Protein AF-A0A922HZ14-F1 (afdb_monomer_lite)

InterPro domains:
  IPR000760 Inositol monophosphatase-like [PF00459] (826-1019)
  IPR001680 WD40 repeat [PF00400] (113-146)
  IPR001680 WD40 repeat [SM00320] (67-105)
  IPR001680 WD40 repeat [SM00320] (108-147)
  IPR001680 WD40 repeat [SM00320] (152-195)
  IPR001680 WD40 repeat [SM00320] (198-238)
  IPR001680 WD40 repeat [SM00320] (241-280)
  IPR001680 WD40 repeat [SM00320] (289-326)
  IPR015943 WD40/YVTN repeat-like-containing domain superfamily [G3DSA:2.130.10.10] (14-223)
  IPR015943 WD40/YVTN repeat-like-containing domain superfamily [G3DSA:2.130.10.10] (224-660)
  IPR020583 Inositol monophosphatase, metal-binding site [PS00629] (857-870)
  IPR036322 WD40-repeat-containing domain superfamily [SSF50978] (14-366)
  IPR036322 WD40-repeat-containing domain superfamily [SSF50978] (296-541)
  IPR044897 Inositol polyphosphate 1-phosphatase, domain 1 [G3DSA:4.10.460.10] (785-831)
  IPR046351 U3 small nucleolar RNA-associated protein 4 [PTHR44163] (1-664)

Structure (mmCIF, N/CA/C/O backbone):
data_AF-A0A922HZ14-F1
#
_entry.id   AF-A0A922HZ14-F1
#
loop_
_atom_site.group_PDB
_atom_site.id
_atom_site.type_symbol
_atom_site.label_atom_id
_atom_site.label_alt_id
_atom_site.label_comp_id
_atom_site.label_asym_id
_atom_site.label_entity_id
_atom_site.label_seq_id
_atom_site.pdbx_PDB_ins_code
_atom_site.Cartn_x
_atom_site.Cartn_y
_atom_site.Cartn_z
_atom_site.occupancy
_atom_site.B_iso_or_equiv
_atom_site.auth_seq_id
_atom_site.auth_comp_id
_atom_site.auth_asym_id
_atom_site.auth_atom_id
_atom_site.pdbx_PDB_model_num
ATOM 1 N N . MET A 1 1 ? -17.903 36.571 35.467 1.00 28.56 1 MET A N 1
ATOM 2 C CA . MET A 1 1 ? -16.931 35.526 35.091 1.00 28.56 1 MET A CA 1
ATOM 3 C C . MET A 1 1 ? -17.612 34.199 35.365 1.00 28.56 1 MET A C 1
ATOM 5 O O . MET A 1 1 ? -17.660 33.789 36.513 1.00 28.56 1 MET A O 1
ATOM 9 N N . SER A 1 2 ? -18.282 33.629 34.364 1.00 27.09 2 SER A N 1
ATOM 10 C CA . SER A 1 2 ? -18.921 32.313 34.477 1.00 27.09 2 SER A CA 1
ATOM 11 C C . SER A 1 2 ? -17.830 31.256 34.633 1.00 27.09 2 SER A C 1
ATOM 13 O O . SER A 1 2 ? -16.865 31.294 33.866 1.00 27.09 2 SER A O 1
ATOM 15 N N . GLN A 1 3 ? -17.959 30.366 35.620 1.00 31.59 3 GLN A N 1
ATOM 16 C CA . GLN A 1 3 ? -17.091 29.198 35.791 1.00 31.59 3 GLN A CA 1
ATOM 17 C C . GLN A 1 3 ? -16.909 28.503 34.436 1.00 31.59 3 GLN A C 1
ATOM 19 O O . GLN A 1 3 ? -17.880 28.129 33.782 1.00 31.59 3 GLN A O 1
ATOM 24 N N . SER A 1 4 ? -15.667 28.405 33.969 1.00 43.38 4 SER A N 1
ATOM 25 C CA . SER A 1 4 ? -15.333 27.589 32.809 1.00 43.38 4 SER A CA 1
ATOM 26 C C . SER A 1 4 ? -15.508 26.130 33.214 1.00 43.38 4 SER A C 1
ATOM 28 O O . SER A 1 4 ? -14.704 25.635 34.000 1.00 43.38 4 SER A O 1
ATOM 30 N N . SER A 1 5 ? -16.548 25.463 32.713 1.00 52.50 5 SER A N 1
ATOM 31 C CA . SER A 1 5 ? -16.702 24.013 32.844 1.00 52.50 5 SER A CA 1
ATOM 32 C C . SER A 1 5 ? -15.455 23.337 32.274 1.00 52.50 5 SER A C 1
ATOM 34 O O . SER A 1 5 ? -15.167 23.483 31.081 1.00 52.50 5 SER A O 1
ATOM 36 N N . GLN A 1 6 ? -14.682 22.668 33.123 1.00 64.31 6 GLN A N 1
ATOM 37 C CA . GLN A 1 6 ? -13.554 21.856 32.687 1.00 64.31 6 GLN A CA 1
ATOM 38 C C . GLN A 1 6 ? -14.109 20.526 32.174 1.00 64.31 6 GLN A C 1
ATOM 40 O O . GLN A 1 6 ? -14.971 19.933 32.808 1.00 64.31 6 GLN A O 1
ATOM 45 N N . LEU A 1 7 ? -13.677 20.107 30.983 1.00 74.12 7 LEU A N 1
ATOM 46 C CA . LEU A 1 7 ? -14.047 18.818 30.403 1.00 74.12 7 LEU A CA 1
ATOM 47 C C . LEU A 1 7 ? -12.822 17.912 30.431 1.00 74.12 7 LEU A C 1
ATOM 49 O O . LEU A 1 7 ? -11.806 18.214 29.792 1.00 74.12 7 LEU A O 1
ATOM 53 N N . MET A 1 8 ? -12.942 16.800 31.140 1.00 78.44 8 MET A N 1
ATOM 54 C CA . MET A 1 8 ? -11.906 15.785 31.227 1.00 78.44 8 MET A CA 1
ATOM 55 C C . MET A 1 8 ? -11.955 14.880 29.996 1.00 78.44 8 MET A C 1
ATOM 57 O O . MET A 1 8 ? -13.016 14.453 29.543 1.00 78.44 8 MET A O 1
ATOM 61 N N . THR A 1 9 ? -10.790 14.644 29.381 1.00 82.88 9 THR A N 1
ATOM 62 C CA . THR A 1 9 ? -10.702 13.837 28.155 1.00 82.88 9 THR A CA 1
ATOM 63 C C . THR A 1 9 ? -9.623 12.758 28.253 1.00 82.88 9 THR A C 1
ATOM 65 O O . THR A 1 9 ? -8.432 13.046 28.403 1.00 82.88 9 THR A O 1
ATOM 68 N N . HIS A 1 10 ? -10.017 11.495 28.087 1.00 86.38 10 HIS A N 1
ATOM 69 C CA . HIS A 1 10 ? -9.098 10.372 27.934 1.00 86.38 10 HIS A CA 1
ATOM 70 C C . HIS A 1 10 ? -8.675 10.251 26.470 1.00 86.38 10 HIS A C 1
ATOM 72 O O . HIS A 1 10 ? -9.413 9.752 25.618 1.00 86.38 10 HIS A O 1
ATOM 78 N N . ARG A 1 11 ? -7.453 10.699 26.165 1.00 88.69 11 ARG A N 1
ATOM 79 C CA . ARG A 1 11 ? -6.871 10.610 24.818 1.00 88.69 11 ARG A CA 1
ATOM 80 C C . ARG A 1 11 ? -6.127 9.290 24.621 1.00 88.69 11 ARG A C 1
ATOM 82 O O . ARG A 1 11 ? -5.008 9.113 25.103 1.00 88.69 11 ARG A O 1
ATOM 89 N N . ILE A 1 12 ? -6.722 8.384 23.855 1.00 89.00 12 ILE A N 1
ATOM 90 C CA . ILE A 1 12 ? -6.237 7.018 23.650 1.00 89.00 12 ILE A CA 1
ATOM 91 C C . ILE A 1 12 ? -5.489 6.895 22.329 1.00 89.00 12 ILE A C 1
ATOM 93 O O . ILE A 1 12 ? -5.969 7.303 21.275 1.00 89.00 12 ILE A O 1
ATOM 97 N N . ARG A 1 13 ? -4.303 6.289 22.412 1.00 88.62 13 ARG A N 1
ATOM 98 C CA . ARG A 1 13 ? -3.336 6.136 21.313 1.00 88.62 13 ARG A CA 1
ATOM 99 C C . ARG A 1 13 ? -2.791 4.717 21.156 1.00 88.62 13 ARG A C 1
ATOM 101 O O . ARG A 1 13 ? -1.915 4.487 20.334 1.00 88.62 13 ARG A O 1
ATOM 108 N N . PHE A 1 14 ? -3.255 3.773 21.967 1.00 86.81 14 PHE A N 1
ATOM 109 C CA . PHE A 1 14 ? -2.780 2.388 21.936 1.00 86.81 14 PHE A CA 1
ATOM 110 C C . PHE A 1 14 ? -3.677 1.461 21.099 1.00 86.81 14 PHE A C 1
ATOM 112 O O . PHE A 1 14 ? -3.409 0.265 21.032 1.00 86.81 14 PHE A O 1
ATOM 119 N N . PHE A 1 15 ? -4.715 1.991 20.437 1.00 88.19 15 PHE A N 1
ATOM 120 C CA . PHE A 1 15 ? -5.484 1.231 19.451 1.00 88.19 15 PHE A CA 1
ATOM 121 C C . PHE A 1 15 ? -4.626 0.964 18.211 1.00 88.19 15 PHE A C 1
ATOM 123 O O . PHE A 1 15 ? -4.184 1.890 17.526 1.00 88.19 15 PHE A O 1
ATOM 130 N N . HIS A 1 16 ? -4.385 -0.312 17.921 1.00 85.69 16 HIS A N 1
ATOM 131 C CA . HIS A 1 16 ? -3.510 -0.718 16.830 1.00 85.69 16 HIS A CA 1
ATOM 132 C C . HIS A 1 16 ? -4.286 -0.877 15.516 1.00 85.69 16 HIS A C 1
ATOM 134 O O . HIS A 1 16 ? -4.741 -1.960 15.164 1.00 85.69 16 HIS A O 1
ATOM 140 N N . TYR A 1 17 ? -4.463 0.207 14.767 1.00 84.38 17 TYR A N 1
ATOM 141 C CA . TYR A 1 17 ? -5.197 0.124 13.505 1.00 84.38 17 TYR A CA 1
ATOM 142 C C . TYR A 1 17 ? -4.537 -0.850 12.513 1.00 84.38 17 TYR A C 1
ATOM 144 O O . TYR A 1 17 ? -3.368 -0.695 12.178 1.00 84.38 17 TYR A O 1
ATOM 152 N N . GLU A 1 18 ? -5.309 -1.826 12.024 1.00 84.50 18 GLU A N 1
ATOM 153 C CA . GLU A 1 18 ? -4.918 -2.762 10.963 1.00 84.50 18 GLU A CA 1
ATOM 154 C C . GLU A 1 18 ? -5.360 -2.198 9.595 1.00 84.50 18 GLU A C 1
ATOM 156 O O . GLU A 1 18 ? -6.534 -2.334 9.224 1.00 84.50 18 GLU A O 1
ATOM 161 N N . PRO A 1 19 ? -4.472 -1.530 8.833 1.00 84.25 19 PRO A N 1
ATOM 162 C CA . PRO A 1 19 ? -4.855 -0.877 7.588 1.00 84.25 19 PRO A CA 1
ATOM 163 C C . PRO A 1 19 ? -5.260 -1.873 6.498 1.00 84.25 19 PRO A C 1
ATOM 165 O O . PRO A 1 19 ? -4.590 -2.875 6.235 1.00 84.25 19 PRO A O 1
ATOM 168 N N . LYS A 1 20 ? -6.346 -1.534 5.795 1.00 88.50 20 LYS A N 1
ATOM 169 C CA . LYS A 1 20 ? -6.787 -2.211 4.569 1.00 88.50 20 LYS A CA 1
ATOM 170 C C . LYS A 1 20 ? -6.523 -1.303 3.371 1.00 88.50 20 LYS A C 1
ATOM 172 O O . LYS A 1 20 ? -7.110 -0.223 3.267 1.00 88.50 20 LYS A O 1
ATOM 177 N N . SER A 1 21 ? -5.640 -1.753 2.482 1.00 90.94 21 SER A N 1
ATOM 178 C CA . SER A 1 21 ? -5.300 -1.065 1.233 1.00 90.94 21 SER A CA 1
ATOM 179 C C . SER A 1 21 ? -6.525 -0.867 0.353 1.00 90.94 21 SER A C 1
ATOM 181 O O . SER A 1 21 ? -7.382 -1.745 0.294 1.00 90.94 21 SER A O 1
ATOM 183 N N . ILE A 1 22 ? -6.578 0.255 -0.356 1.00 95.00 22 ILE A N 1
ATOM 184 C CA . ILE A 1 22 ? -7.531 0.490 -1.438 1.00 95.00 22 ILE A CA 1
ATOM 185 C C . ILE A 1 22 ? -6.888 -0.048 -2.718 1.00 95.00 22 ILE A C 1
ATOM 187 O O . ILE A 1 22 ? -5.857 0.462 -3.151 1.00 95.00 22 ILE A O 1
ATOM 191 N N . ASN A 1 23 ? -7.458 -1.112 -3.287 1.00 92.75 23 ASN A N 1
ATOM 192 C CA . ASN A 1 23 ? -6.897 -1.796 -4.457 1.00 92.75 23 ASN A CA 1
ATOM 193 C C . ASN A 1 23 ? -7.450 -1.244 -5.770 1.00 92.75 23 ASN A C 1
ATOM 195 O O . ASN A 1 23 ? -6.704 -1.037 -6.717 1.00 92.75 23 ASN A O 1
ATOM 199 N N . CYS A 1 24 ? -8.758 -1.006 -5.812 1.00 95.25 24 CYS A N 1
ATOM 200 C CA . CYS A 1 24 ? -9.471 -0.547 -6.993 1.00 95.25 24 CYS A CA 1
ATOM 201 C C . CYS A 1 24 ? -10.565 0.432 -6.557 1.00 95.25 24 CYS A C 1
ATOM 203 O O . CYS A 1 24 ? -11.168 0.263 -5.493 1.00 95.25 24 CYS A O 1
ATOM 205 N N . ILE A 1 25 ? -10.780 1.472 -7.352 1.00 96.94 25 ILE A N 1
ATOM 206 C CA . ILE A 1 25 ? -11.809 2.487 -7.146 1.00 96.94 25 ILE A CA 1
ATOM 207 C C . ILE A 1 25 ? -12.534 2.651 -8.471 1.00 96.94 25 ILE A C 1
ATOM 209 O O . ILE A 1 25 ? -11.880 2.777 -9.506 1.00 96.94 25 ILE A O 1
ATOM 213 N N . ASP A 1 26 ? -13.859 2.716 -8.422 1.00 96.88 26 ASP A N 1
ATOM 214 C CA . ASP A 1 26 ? -14.653 3.088 -9.583 1.00 96.88 26 ASP A CA 1
ATOM 215 C C . ASP A 1 26 ? -15.833 3.990 -9.206 1.00 96.88 26 ASP A C 1
ATOM 217 O O . ASP A 1 26 ? -16.350 3.942 -8.085 1.00 96.88 26 ASP A O 1
ATOM 221 N N . PHE A 1 27 ? -16.253 4.844 -10.136 1.00 95.38 27 PHE A N 1
ATOM 222 C CA . PHE A 1 27 ? -17.213 5.912 -9.886 1.00 95.38 27 PHE A CA 1
ATOM 223 C C . PHE A 1 27 ? -18.400 5.855 -10.844 1.00 95.38 27 PHE A C 1
ATOM 225 O O . PHE A 1 27 ? -18.243 5.891 -12.061 1.00 95.38 27 PHE A O 1
ATOM 232 N N . ASN A 1 28 ? -19.611 5.876 -10.287 1.00 94.38 28 ASN A N 1
ATOM 233 C CA . ASN A 1 28 ? -20.830 6.056 -11.060 1.00 94.38 28 ASN A CA 1
ATOM 234 C C . ASN A 1 28 ? -21.317 7.509 -10.959 1.00 94.38 28 ASN A C 1
ATOM 236 O O . ASN A 1 28 ? -21.864 7.922 -9.933 1.00 94.38 28 ASN A O 1
ATOM 240 N N . GLU A 1 29 ? -21.173 8.272 -12.045 1.00 88.81 29 GLU A N 1
ATOM 241 C CA . GLU A 1 29 ? -21.551 9.691 -12.085 1.00 88.81 29 GLU A CA 1
ATOM 242 C C . GLU A 1 29 ? -23.058 9.921 -11.893 1.00 88.81 29 GLU A C 1
ATOM 244 O O . GLU A 1 29 ? -23.455 10.819 -11.149 1.00 88.81 29 GLU A O 1
ATOM 249 N N . LYS A 1 30 ? -23.909 9.078 -12.495 1.00 88.81 30 LYS A N 1
ATOM 250 C CA . LYS A 1 30 ? -25.376 9.198 -12.414 1.00 88.81 30 LYS A CA 1
ATOM 251 C C . LYS A 1 30 ? -25.875 9.007 -10.982 1.00 88.81 30 LYS A C 1
ATOM 253 O O . LYS A 1 30 ? -26.738 9.748 -10.505 1.00 88.81 30 LYS A O 1
ATOM 258 N N . LEU A 1 31 ? -25.329 8.011 -10.289 1.00 89.50 31 LEU A N 1
ATOM 259 C CA . LEU A 1 31 ? -25.650 7.732 -8.895 1.00 89.50 31 LEU A CA 1
ATOM 260 C C . LEU A 1 31 ? -24.883 8.631 -7.927 1.00 89.50 31 LEU A C 1
ATOM 262 O O . LEU A 1 31 ? -25.306 8.739 -6.782 1.00 89.50 31 LEU A O 1
ATOM 266 N N . GLY A 1 32 ? -23.794 9.275 -8.354 1.00 91.44 32 GLY A N 1
ATOM 267 C CA . GLY A 1 32 ? -22.884 10.011 -7.477 1.00 91.44 32 GLY A CA 1
ATOM 268 C C . GLY A 1 32 ? -22.299 9.131 -6.371 1.00 91.44 32 GLY A C 1
ATOM 269 O O . GLY A 1 32 ? -22.111 9.606 -5.250 1.00 91.44 32 GLY A O 1
ATOM 270 N N . LYS A 1 33 ? -22.067 7.849 -6.683 1.00 94.00 33 LYS A N 1
ATOM 271 C CA . LYS A 1 33 ? -21.543 6.841 -5.759 1.00 94.00 33 LYS A CA 1
ATOM 272 C C . LYS A 1 33 ? -20.174 6.367 -6.224 1.00 94.00 33 LYS A C 1
ATOM 274 O O . LYS A 1 33 ? -19.974 6.070 -7.400 1.00 94.00 33 LYS A O 1
ATOM 279 N N . LEU A 1 34 ? -19.248 6.298 -5.283 1.00 96.19 34 LEU A N 1
ATOM 280 C CA . LEU A 1 34 ? -17.886 5.826 -5.458 1.00 96.19 34 LEU A CA 1
ATOM 281 C C . LEU A 1 34 ? -17.771 4.463 -4.771 1.00 96.19 34 LEU A C 1
ATOM 283 O O . LEU A 1 34 ? -18.049 4.356 -3.580 1.00 96.19 34 LEU A O 1
ATOM 287 N N . ALA A 1 35 ? -17.392 3.426 -5.509 1.00 97.06 35 ALA A N 1
ATOM 288 C CA . ALA A 1 35 ? -17.104 2.119 -4.933 1.00 97.06 35 ALA A CA 1
ATOM 289 C C . ALA A 1 35 ? -15.597 1.987 -4.709 1.00 97.06 35 ALA A C 1
ATOM 291 O O . ALA A 1 35 ? -14.804 2.331 -5.586 1.00 97.06 35 ALA A O 1
ATOM 292 N N . LEU A 1 36 ? -15.205 1.497 -3.536 1.00 96.44 36 LEU A N 1
ATOM 293 C CA . LEU A 1 36 ? -13.818 1.206 -3.191 1.00 96.44 36 LEU A CA 1
ATOM 294 C C . LEU A 1 36 ? -13.699 -0.258 -2.815 1.00 96.44 36 LEU A C 1
ATOM 296 O O . LEU A 1 36 ? -14.427 -0.753 -1.956 1.00 96.44 36 LEU A O 1
ATOM 300 N N . LEU A 1 37 ? -12.713 -0.921 -3.400 1.00 95.25 37 LEU A N 1
ATOM 301 C CA . LEU A 1 37 ? -12.325 -2.261 -3.015 1.00 95.25 37 LEU A CA 1
ATOM 302 C C . LEU A 1 37 ? -11.173 -2.200 -2.014 1.00 95.25 37 LEU A C 1
ATOM 304 O O . LEU A 1 37 ? -10.070 -1.761 -2.352 1.00 95.25 37 LEU A O 1
ATOM 308 N N . ARG A 1 38 ? -11.414 -2.686 -0.796 1.00 92.06 38 ARG A N 1
ATOM 309 C CA . ARG A 1 38 ? -10.416 -2.787 0.266 1.00 92.06 38 ARG A CA 1
ATOM 310 C C . ARG A 1 38 ? -9.912 -4.205 0.458 1.00 92.06 38 ARG A C 1
ATOM 312 O O . ARG A 1 38 ? -10.687 -5.158 0.465 1.00 92.06 38 ARG A O 1
ATOM 319 N N . ARG A 1 39 ? -8.610 -4.326 0.715 1.00 86.25 39 ARG A N 1
ATOM 320 C CA . ARG A 1 39 ? -7.950 -5.602 1.001 1.00 86.25 39 ARG A CA 1
ATOM 321 C C . ARG A 1 39 ? -6.882 -5.471 2.075 1.00 86.25 39 ARG A C 1
ATOM 323 O O . ARG A 1 39 ? -6.158 -4.474 2.116 1.00 86.25 39 ARG A O 1
ATOM 330 N N . SER A 1 40 ? -6.739 -6.504 2.901 1.00 81.62 40 SER A N 1
ATOM 331 C CA . SER A 1 40 ? -5.644 -6.581 3.867 1.00 81.62 40 SER A CA 1
ATOM 332 C C . SER A 1 40 ? -4.280 -6.598 3.182 1.00 81.62 40 SER A C 1
ATOM 334 O O . SER A 1 40 ? -4.074 -7.206 2.125 1.00 81.62 40 SER A O 1
ATOM 336 N N . ILE A 1 41 ? -3.344 -5.888 3.795 1.00 75.31 41 ILE A N 1
ATOM 337 C CA . ILE A 1 41 ? -2.029 -5.625 3.226 1.00 75.31 41 ILE A CA 1
ATOM 338 C C . ILE A 1 41 ? -1.161 -6.865 3.419 1.00 75.31 41 ILE A C 1
ATOM 340 O O . ILE A 1 41 ? -0.926 -7.314 4.539 1.00 75.31 41 ILE A O 1
ATOM 344 N N . ARG A 1 42 ? -0.725 -7.468 2.309 1.00 63.50 42 ARG A N 1
ATOM 345 C CA . ARG A 1 42 ? -0.018 -8.754 2.320 1.00 63.50 42 ARG A CA 1
ATOM 346 C C . ARG A 1 42 ? 1.480 -8.546 2.560 1.00 63.50 42 ARG A C 1
ATOM 348 O O . ARG A 1 42 ? 2.112 -7.814 1.806 1.00 63.50 42 ARG A O 1
ATOM 355 N N . LYS A 1 43 ? 2.059 -9.251 3.542 1.00 48.84 43 LYS A N 1
ATOM 356 C CA . LYS A 1 43 ? 3.524 -9.413 3.684 1.00 48.84 43 LYS A CA 1
ATOM 357 C C . LYS A 1 43 ? 4.056 -10.666 2.955 1.00 48.84 43 LYS A C 1
ATOM 359 O O . LYS A 1 43 ? 5.231 -10.708 2.613 1.00 48.84 43 LYS A O 1
ATOM 364 N N . HIS A 1 44 ? 3.198 -11.655 2.662 1.00 42.41 44 HIS A N 1
ATOM 365 C CA . HIS A 1 44 ? 3.555 -12.938 2.024 1.00 42.41 44 HIS A CA 1
ATOM 366 C C . HIS A 1 44 ? 2.483 -13.435 1.025 1.00 42.41 44 HIS A C 1
ATOM 368 O O . HIS A 1 44 ? 1.459 -12.778 0.825 1.00 42.41 44 HIS A O 1
ATOM 374 N N . LYS A 1 45 ? 2.734 -14.587 0.369 1.00 43.78 45 LYS A N 1
ATOM 375 C CA . LYS A 1 45 ? 1.777 -15.276 -0.524 1.00 43.78 45 LYS A CA 1
ATOM 376 C C . LYS A 1 45 ? 0.425 -15.501 0.181 1.00 43.78 45 LYS A C 1
ATOM 378 O O . LYS A 1 45 ? 0.433 -15.720 1.391 1.00 43.78 45 LYS A O 1
ATOM 383 N N . PRO A 1 46 ? -0.704 -15.467 -0.559 1.00 53.06 46 PRO A N 1
ATOM 384 C CA . PRO A 1 46 ? -2.030 -15.614 0.029 1.00 53.06 46 PRO A CA 1
ATOM 385 C C . PRO A 1 46 ? -2.128 -16.915 0.823 1.00 53.06 46 PRO A C 1
ATOM 387 O O . PRO A 1 46 ? -1.795 -17.988 0.318 1.00 53.06 46 PRO A O 1
ATOM 390 N N . SER A 1 47 ? -2.550 -16.798 2.077 1.00 56.28 47 SER A N 1
ATOM 391 C CA . SER A 1 47 ? -2.727 -17.917 2.995 1.00 56.28 47 SER A CA 1
ATOM 392 C C . SER A 1 47 ? -4.213 -18.138 3.275 1.00 56.28 47 SER A C 1
ATOM 394 O O . SER A 1 47 ? -5.019 -17.224 3.120 1.00 56.28 47 SER A O 1
ATOM 396 N N . GLN A 1 48 ? -4.585 -19.318 3.780 1.00 56.03 48 GLN A N 1
ATOM 397 C CA . GLN A 1 48 ? -5.945 -19.563 4.294 1.00 56.03 48 GLN A CA 1
ATOM 398 C C . GLN A 1 48 ? -6.329 -18.622 5.456 1.00 56.03 48 GLN A C 1
ATOM 400 O O . GLN A 1 48 ? -7.491 -18.559 5.841 1.00 56.03 48 GLN A O 1
ATOM 405 N N . ASN A 1 49 ? -5.364 -17.889 6.022 1.00 56.72 49 ASN A N 1
ATOM 406 C CA . ASN A 1 49 ? -5.586 -16.930 7.096 1.00 56.72 49 ASN A CA 1
ATOM 407 C C . ASN A 1 49 ? -5.809 -15.491 6.607 1.00 56.72 49 ASN A C 1
ATOM 409 O O . ASN A 1 49 ? -6.067 -14.634 7.459 1.00 56.72 49 ASN A O 1
ATOM 413 N N . ASP A 1 50 ? -5.714 -15.221 5.301 1.00 64.69 50 ASP A N 1
ATOM 414 C CA . ASP A 1 50 ? -5.963 -13.895 4.733 1.00 64.69 50 ASP A CA 1
ATOM 415 C C . ASP A 1 50 ? -7.413 -13.457 5.001 1.00 64.69 50 ASP A C 1
ATOM 417 O O . ASP A 1 50 ? -8.345 -14.260 4.981 1.00 64.69 50 ASP A O 1
ATOM 421 N N . MET A 1 51 ? -7.605 -12.167 5.271 1.00 74.56 51 MET A N 1
ATOM 422 C CA . MET A 1 51 ? -8.941 -11.607 5.477 1.00 74.56 51 MET A CA 1
ATOM 423 C C . MET A 1 51 ? -9.662 -11.415 4.137 1.00 74.56 51 MET A C 1
ATOM 425 O O . MET A 1 51 ? -9.003 -11.063 3.150 1.00 74.56 51 MET A O 1
ATOM 429 N N . PRO A 1 52 ? -10.997 -11.587 4.098 1.00 81.12 52 PRO A N 1
ATOM 430 C CA . PRO A 1 52 ? -11.780 -11.327 2.899 1.00 81.12 52 PRO A CA 1
ATOM 431 C C . PRO A 1 52 ? -11.700 -9.852 2.496 1.00 81.12 52 PRO A C 1
ATOM 433 O O . PRO A 1 52 ? -11.512 -8.959 3.334 1.00 81.12 52 PRO A O 1
ATOM 436 N N . SER A 1 53 ? -11.855 -9.608 1.197 1.00 88.06 53 SER A N 1
ATOM 437 C CA . SER A 1 53 ? -11.984 -8.258 0.666 1.00 88.06 53 SER A CA 1
ATOM 438 C C . SER A 1 53 ? -13.285 -7.603 1.149 1.00 88.06 53 SER A C 1
ATOM 440 O O . SER A 1 53 ? -14.273 -8.269 1.455 1.00 88.06 53 SER A O 1
ATOM 442 N N . ILE A 1 54 ? -13.273 -6.276 1.242 1.00 90.06 54 ILE A N 1
ATOM 443 C CA . ILE A 1 54 ? -14.421 -5.471 1.670 1.00 90.06 54 ILE A CA 1
ATOM 444 C C . ILE A 1 54 ? -14.714 -4.450 0.580 1.00 90.06 54 ILE A C 1
ATOM 446 O O . ILE A 1 54 ? -13.786 -3.844 0.045 1.00 90.06 54 ILE A O 1
ATOM 450 N N . ILE A 1 55 ? -15.990 -4.230 0.275 1.00 93.69 55 ILE A N 1
ATOM 451 C CA . ILE A 1 55 ? -16.410 -3.182 -0.656 1.00 93.69 55 ILE A CA 1
ATOM 452 C C . ILE A 1 55 ? -17.073 -2.059 0.131 1.00 93.69 55 ILE A C 1
ATOM 454 O O . ILE A 1 55 ? -18.002 -2.289 0.902 1.00 93.69 55 ILE A O 1
ATOM 458 N N . GLU A 1 56 ? -16.604 -0.836 -0.074 1.00 94.75 56 GLU A N 1
ATOM 459 C CA . GLU A 1 56 ? -17.194 0.372 0.496 1.00 94.75 56 GLU A CA 1
ATOM 460 C C . GLU A 1 56 ? -17.890 1.181 -0.591 1.00 94.75 56 GLU A C 1
ATOM 462 O O . GLU A 1 56 ? -17.321 1.415 -1.656 1.00 94.75 56 GLU A O 1
ATOM 467 N N . ILE A 1 57 ? -19.099 1.655 -0.302 1.00 94.75 57 ILE A N 1
ATOM 468 C CA . ILE A 1 57 ? -19.872 2.543 -1.164 1.00 94.75 57 ILE A CA 1
ATOM 469 C C . ILE A 1 57 ? -19.925 3.915 -0.501 1.00 94.75 57 ILE A C 1
ATOM 471 O O . ILE A 1 57 ? -20.508 4.087 0.568 1.00 94.75 57 ILE A O 1
ATOM 475 N N . TRP A 1 58 ? -19.297 4.890 -1.142 1.00 93.81 58 TRP A N 1
ATOM 476 C CA . TRP A 1 58 ? -19.213 6.270 -0.688 1.00 93.81 58 TRP A CA 1
ATOM 477 C C . TRP A 1 58 ? -20.131 7.155 -1.515 1.00 93.81 58 TRP A C 1
ATOM 479 O O . TRP A 1 58 ? -20.166 7.066 -2.743 1.00 93.81 58 TRP A O 1
ATOM 489 N N . ASN A 1 59 ? -20.842 8.055 -0.850 1.00 90.62 59 ASN A N 1
ATOM 490 C CA . ASN A 1 59 ? -21.651 9.057 -1.518 1.00 90.62 59 ASN A CA 1
ATOM 491 C C . ASN A 1 59 ? -20.831 10.335 -1.710 1.00 90.62 59 ASN A C 1
ATOM 493 O O . ASN A 1 59 ? -20.347 10.935 -0.748 1.00 90.62 59 ASN A O 1
ATOM 497 N N . VAL A 1 60 ? -20.686 10.751 -2.967 1.00 90.38 60 VAL A N 1
ATOM 498 C CA . VAL A 1 60 ? -19.851 11.895 -3.365 1.00 90.38 60 VAL A CA 1
ATOM 499 C C . VAL A 1 60 ? -20.651 12.967 -4.111 1.00 90.38 60 VAL A C 1
ATOM 501 O O . VAL A 1 60 ? -20.076 13.833 -4.769 1.00 90.38 60 VAL A O 1
ATOM 504 N N . LYS A 1 61 ? -21.993 12.935 -4.024 1.00 86.75 61 LYS A N 1
ATOM 505 C CA . LYS A 1 61 ? -22.855 13.996 -4.585 1.00 86.75 61 LYS A CA 1
ATOM 506 C C . LYS A 1 61 ? -22.655 15.331 -3.878 1.00 86.75 61 LYS A C 1
ATOM 508 O O . LYS A 1 61 ? -22.784 16.385 -4.497 1.00 86.75 61 LYS A O 1
ATOM 513 N N . GLN A 1 62 ? -22.413 15.274 -2.572 1.00 83.12 62 GLN A N 1
ATOM 514 C CA . GLN A 1 62 ? -22.220 16.450 -1.738 1.00 83.12 62 GLN A CA 1
ATOM 515 C C . GLN A 1 62 ? -20.746 16.841 -1.664 1.00 83.12 62 GLN A C 1
ATOM 517 O O . GLN A 1 62 ? -19.849 16.066 -1.989 1.00 83.12 62 GLN A O 1
ATOM 522 N N . LYS A 1 63 ? -20.505 18.072 -1.211 1.00 78.25 63 LYS A N 1
ATOM 523 C CA . LYS A 1 63 ? -19.158 18.619 -1.032 1.00 78.25 63 LYS A CA 1
ATOM 524 C C . LYS A 1 63 ? -18.353 17.848 0.018 1.00 78.25 63 LYS A C 1
ATOM 526 O O . LYS A 1 63 ? -17.152 17.685 -0.166 1.00 78.25 63 LYS A O 1
ATOM 531 N N . ALA A 1 64 ? -19.015 17.385 1.077 1.00 82.44 64 ALA A N 1
ATOM 532 C CA . ALA A 1 64 ? -18.434 16.515 2.086 1.00 82.44 64 ALA A CA 1
ATOM 533 C C . ALA A 1 64 ? -18.852 15.066 1.802 1.00 82.44 64 ALA A C 1
ATOM 535 O O . ALA A 1 64 ? -20.043 14.762 1.682 1.00 82.44 64 ALA A O 1
ATOM 536 N N . TRP A 1 65 ? -17.866 14.189 1.634 1.00 88.75 65 TRP A N 1
ATOM 537 C CA . TRP A 1 65 ? -18.095 12.784 1.304 1.00 88.75 65 TRP A CA 1
ATOM 538 C C . TRP A 1 65 ? -18.381 11.973 2.560 1.00 88.75 65 TRP A C 1
ATOM 540 O O . TRP A 1 65 ? -17.802 12.231 3.614 1.00 88.75 65 TRP A O 1
ATOM 550 N N . TYR A 1 66 ? -19.235 10.960 2.441 1.00 87.69 66 TYR A N 1
ATOM 551 C CA . TYR A 1 66 ? -19.511 10.036 3.537 1.00 87.69 66 TYR A CA 1
ATOM 552 C C . TYR A 1 66 ? -19.625 8.596 3.042 1.00 87.69 66 TYR A C 1
ATOM 554 O O . TYR A 1 66 ? -20.006 8.336 1.898 1.00 87.69 66 TYR A O 1
ATOM 562 N N . LEU A 1 67 ? -19.285 7.661 3.926 1.00 89.56 67 LEU A N 1
ATOM 563 C CA . LEU A 1 67 ? -19.461 6.232 3.708 1.00 89.56 67 LEU A CA 1
ATOM 564 C C . LEU A 1 67 ? -20.938 5.870 3.913 1.00 89.56 67 LEU A C 1
ATOM 566 O O . LEU A 1 67 ? -21.454 6.005 5.020 1.00 89.56 67 LEU A O 1
ATOM 570 N N . GLU A 1 68 ? -21.594 5.414 2.848 1.00 87.94 68 GLU A N 1
ATOM 571 C CA . GLU A 1 68 ? -23.013 5.033 2.831 1.00 87.94 68 GLU A CA 1
ATOM 572 C C . GLU A 1 68 ? -23.185 3.580 3.302 1.00 87.94 68 GLU A C 1
ATOM 574 O O . GLU A 1 68 ? -24.043 3.265 4.129 1.00 87.94 68 GLU A O 1
ATOM 579 N N . GLN A 1 69 ? -22.329 2.679 2.804 1.00 87.12 69 GLN A N 1
ATOM 580 C CA . GLN A 1 69 ? -22.459 1.243 3.042 1.00 87.12 69 GLN A CA 1
ATOM 581 C C . GLN A 1 69 ? -21.117 0.512 2.963 1.00 87.12 69 GLN A C 1
ATOM 583 O O . GLN A 1 69 ? -20.284 0.808 2.108 1.00 87.12 69 GLN A O 1
ATOM 588 N N . THR A 1 70 ? -20.970 -0.515 3.799 1.00 89.81 70 THR A N 1
ATOM 589 C CA . THR A 1 70 ? -19.894 -1.509 3.721 1.00 89.81 70 THR A CA 1
ATOM 590 C C . THR A 1 70 ? -20.499 -2.883 3.435 1.00 89.81 70 THR A C 1
ATOM 592 O O . THR A 1 70 ? -21.444 -3.312 4.105 1.00 89.81 70 THR A O 1
ATOM 595 N N . ILE A 1 71 ? -19.978 -3.564 2.418 1.00 89.25 71 ILE A N 1
ATOM 596 C CA . ILE A 1 71 ? -20.375 -4.911 2.005 1.00 89.25 71 ILE A CA 1
ATOM 597 C C . ILE A 1 71 ? -19.246 -5.868 2.384 1.00 89.25 71 ILE A C 1
ATOM 599 O O . ILE A 1 71 ? -18.108 -5.722 1.929 1.00 89.25 71 ILE A O 1
ATOM 603 N N . HIS A 1 72 ? -19.578 -6.842 3.229 1.00 85.62 72 HIS A N 1
ATOM 604 C CA . HIS A 1 72 ? -18.679 -7.912 3.644 1.00 85.62 72 HIS A CA 1
ATOM 605 C C . HIS A 1 72 ? -18.954 -9.161 2.809 1.00 85.62 72 HIS A C 1
ATOM 607 O O . HIS A 1 72 ? -20.111 -9.544 2.629 1.00 85.62 72 HIS A O 1
ATOM 613 N N . GLU A 1 73 ? -17.897 -9.795 2.313 1.00 80.44 73 GLU A N 1
ATOM 614 C CA . GLU A 1 73 ? -18.000 -11.090 1.645 1.00 80.44 73 GLU A CA 1
ATOM 615 C C . GLU A 1 73 ? -17.875 -12.237 2.648 1.00 80.44 73 GLU A C 1
ATOM 617 O O . GLU A 1 73 ? -17.270 -12.082 3.715 1.00 80.44 73 GLU A O 1
ATOM 622 N N . ASP A 1 74 ? -18.452 -13.389 2.300 1.00 77.44 74 ASP A N 1
ATOM 623 C CA . ASP A 1 74 ? -18.358 -14.584 3.131 1.00 77.44 74 ASP A CA 1
ATOM 624 C C . ASP A 1 74 ? -16.886 -15.022 3.239 1.00 77.44 74 ASP A C 1
ATOM 626 O O . ASP A 1 74 ? -16.280 -15.342 2.216 1.00 77.44 74 ASP A O 1
ATOM 630 N N . PRO A 1 75 ? -16.288 -15.050 4.445 1.00 72.69 75 PRO A N 1
ATOM 631 C CA . PRO A 1 75 ? -14.897 -15.450 4.624 1.00 72.69 75 PRO A CA 1
ATOM 632 C C . PRO A 1 75 ? -14.620 -16.910 4.249 1.00 72.69 75 PRO A C 1
ATOM 634 O O . PRO A 1 75 ? -13.468 -17.244 3.980 1.00 72.69 75 PRO A O 1
ATOM 637 N N . ASP A 1 76 ? -15.635 -17.780 4.249 1.00 68.69 76 ASP A N 1
ATOM 638 C CA . ASP A 1 76 ? -15.458 -19.188 3.880 1.00 68.69 76 ASP A CA 1
ATOM 639 C C . ASP A 1 76 ? -15.318 -19.359 2.355 1.00 68.69 76 ASP A C 1
ATOM 641 O O . ASP A 1 76 ? -14.770 -20.355 1.878 1.00 68.69 76 ASP A O 1
ATOM 645 N N . GLN A 1 77 ? -15.754 -18.363 1.579 1.00 67.25 77 GLN A N 1
ATOM 646 C CA . GLN A 1 77 ? -15.447 -18.243 0.161 1.00 67.25 77 GLN A CA 1
ATOM 647 C C . GLN A 1 77 ? -14.174 -17.400 0.044 1.00 67.25 77 GLN A C 1
ATOM 649 O O . GLN A 1 77 ? -14.185 -16.211 0.345 1.00 67.25 77 GLN A O 1
ATOM 654 N N . SER A 1 78 ? -13.041 -17.995 -0.342 1.00 59.59 78 SER A N 1
ATOM 655 C CA . SER A 1 78 ? -11.755 -17.286 -0.440 1.00 59.59 78 SER A CA 1
ATOM 656 C C . SER A 1 78 ? -11.772 -16.223 -1.556 1.00 59.59 78 SER A C 1
ATOM 658 O O . SER A 1 78 ? -11.232 -16.425 -2.645 1.00 59.59 78 SER A O 1
ATOM 660 N N . ASN A 1 79 ? -12.404 -15.082 -1.291 1.00 66.25 79 ASN A N 1
ATOM 661 C CA . ASN A 1 79 ? -12.737 -14.052 -2.267 1.00 66.25 79 ASN A CA 1
ATOM 662 C C . ASN A 1 79 ? -11.740 -12.897 -2.180 1.00 66.25 79 ASN A C 1
ATOM 664 O O . ASN A 1 79 ? -12.020 -11.796 -1.712 1.00 66.25 79 ASN A O 1
ATOM 668 N N . LEU A 1 80 ? -10.512 -13.158 -2.624 1.00 80.94 80 LEU A N 1
ATOM 669 C CA . LEU A 1 80 ? -9.525 -12.095 -2.784 1.00 80.94 80 LEU A CA 1
ATOM 670 C C . LEU A 1 80 ? -9.810 -11.384 -4.106 1.00 80.94 80 LEU A C 1
ATOM 672 O O . LEU A 1 80 ? -9.282 -11.753 -5.152 1.00 80.94 80 LEU A O 1
ATOM 676 N N . LEU A 1 81 ? -10.696 -10.394 -4.041 1.00 89.88 81 LEU A N 1
ATOM 677 C CA . LEU A 1 81 ? -11.039 -9.532 -5.170 1.00 89.88 81 LEU A CA 1
ATOM 678 C C . LEU A 1 81 ? -9.842 -8.685 -5.628 1.00 89.88 81 LEU A C 1
ATOM 680 O O . LEU A 1 81 ? -9.028 -8.256 -4.802 1.00 89.88 81 LEU A O 1
ATOM 684 N N . GLU A 1 82 ? -9.775 -8.414 -6.932 1.00 90.50 82 GLU A N 1
ATOM 685 C CA . GLU A 1 82 ? -8.752 -7.563 -7.556 1.00 90.50 82 GLU A CA 1
ATOM 686 C C . GLU A 1 82 ? -9.355 -6.311 -8.210 1.00 90.50 82 GLU A C 1
ATOM 688 O O . GLU A 1 82 ? -8.782 -5.227 -8.089 1.00 90.50 82 GLU A O 1
ATOM 693 N N . SER A 1 83 ? -10.536 -6.415 -8.828 1.00 93.94 83 SER A N 1
ATOM 694 C CA . SER A 1 83 ? -11.153 -5.321 -9.588 1.00 93.94 83 SER A CA 1
ATOM 695 C C . SER A 1 83 ? -12.643 -5.172 -9.277 1.00 93.94 83 SER A C 1
ATOM 697 O O . SER A 1 83 ? -13.327 -6.151 -8.977 1.00 93.94 83 SER A O 1
ATOM 699 N N . ILE A 1 84 ? -13.132 -3.933 -9.355 1.00 96.62 84 ILE A N 1
ATOM 700 C CA . ILE A 1 84 ? -14.546 -3.558 -9.272 1.00 96.62 84 ILE A CA 1
ATOM 701 C C . ILE A 1 84 ? -14.892 -2.639 -10.443 1.00 96.62 84 ILE A C 1
ATOM 703 O O . ILE A 1 84 ? -14.037 -1.877 -10.892 1.00 96.62 84 ILE A O 1
ATOM 707 N N . ALA A 1 85 ? -16.130 -2.704 -10.931 1.00 96.06 85 ALA A N 1
ATOM 708 C CA . ALA A 1 85 ? -16.609 -1.793 -11.965 1.00 96.06 85 ALA A CA 1
ATOM 709 C C . ALA A 1 85 ? -18.123 -1.560 -11.884 1.00 96.06 85 ALA A C 1
ATOM 711 O O . ALA A 1 85 ? -18.910 -2.480 -11.643 1.00 96.06 85 ALA A O 1
ATOM 712 N N . TRP A 1 86 ? -18.523 -0.319 -12.129 1.00 95.69 86 TRP A N 1
ATOM 713 C CA . TRP A 1 86 ? -19.891 0.128 -12.296 1.00 95.69 86 TRP A CA 1
ATOM 714 C C . TRP A 1 86 ? -20.310 0.043 -13.755 1.00 95.69 86 TRP A C 1
ATOM 716 O O . TRP A 1 86 ? -19.623 0.488 -14.671 1.00 95.69 86 TRP A O 1
ATOM 726 N N . SER A 1 87 ? -21.528 -0.433 -13.959 1.00 93.44 87 SER A N 1
ATOM 727 C CA . SER A 1 87 ? -22.274 -0.156 -15.182 1.00 93.44 87 SER A CA 1
ATOM 728 C C . SER A 1 87 ? -22.926 1.228 -15.112 1.00 93.44 87 SER A C 1
ATOM 730 O O . SER A 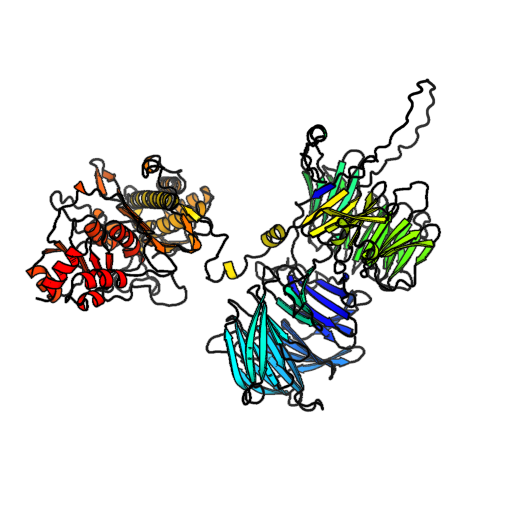1 87 ? -23.288 1.719 -14.035 1.00 93.44 87 SER A O 1
ATOM 732 N N . ARG A 1 88 ? -23.179 1.842 -16.271 1.00 87.31 88 ARG A N 1
ATOM 733 C CA . ARG A 1 88 ? -23.909 3.119 -16.371 1.00 87.31 88 ARG A CA 1
ATOM 734 C C . ARG A 1 88 ? -25.322 3.069 -15.780 1.00 87.31 88 ARG A C 1
ATOM 736 O O . ARG A 1 88 ? -25.816 4.090 -15.296 1.00 87.31 88 ARG A O 1
ATOM 743 N N . CYS A 1 89 ? -25.967 1.900 -15.781 1.00 85.75 89 CYS A N 1
ATOM 744 C CA . CYS A 1 89 ? -27.291 1.699 -15.187 1.00 85.75 89 CYS A CA 1
ATOM 745 C C . CYS A 1 89 ? -27.272 1.594 -13.652 1.00 85.75 89 CYS A C 1
ATOM 747 O O . CYS A 1 89 ? -28.332 1.685 -13.037 1.00 85.75 89 CYS A O 1
ATOM 749 N N . GLY A 1 90 ? -26.094 1.503 -13.022 1.00 89.94 90 GLY A N 1
ATOM 750 C CA . GLY A 1 90 ? -25.967 1.481 -11.564 1.00 89.94 90 GLY A CA 1
ATOM 751 C C . GLY A 1 90 ? -25.865 0.086 -10.949 1.00 89.94 90 GLY A C 1
ATOM 752 O O . GLY A 1 90 ? -26.064 -0.050 -9.746 1.00 89.94 90 GLY A O 1
ATOM 753 N N . ARG A 1 91 ? -25.547 -0.943 -11.741 1.00 92.81 91 ARG A N 1
ATOM 754 C CA . ARG A 1 91 ? -25.154 -2.274 -11.244 1.00 92.81 91 ARG A CA 1
ATOM 755 C C . ARG A 1 91 ? -23.654 -2.309 -10.977 1.00 92.81 91 ARG A C 1
ATOM 757 O O . ARG A 1 91 ? -22.889 -1.750 -11.769 1.00 92.81 91 ARG A O 1
ATOM 764 N N . LEU A 1 92 ? -23.258 -2.964 -9.889 1.00 95.75 92 LEU A N 1
ATOM 765 C CA . LEU A 1 92 ? -21.871 -3.093 -9.450 1.00 95.75 92 LEU A CA 1
ATOM 766 C C . LEU A 1 92 ? -21.392 -4.534 -9.624 1.00 95.75 92 LEU A C 1
ATOM 768 O O . LEU A 1 92 ? -22.075 -5.470 -9.199 1.00 95.75 92 LEU A O 1
ATOM 772 N N . PHE A 1 93 ? -20.195 -4.683 -10.185 1.00 95.75 93 PHE A N 1
ATOM 773 C CA . PHE A 1 93 ? -19.547 -5.969 -10.406 1.00 95.75 93 PHE A CA 1
ATOM 774 C C . PHE A 1 93 ? -18.152 -6.011 -9.782 1.00 95.75 93 PHE A C 1
ATOM 776 O O . PHE A 1 93 ? -17.494 -4.977 -9.649 1.00 95.75 93 PHE A O 1
ATOM 783 N N . SER A 1 94 ? -17.674 -7.208 -9.445 1.00 95.19 94 SER A N 1
ATOM 784 C CA . SER A 1 94 ? -16.286 -7.446 -9.040 1.00 95.19 94 SER A CA 1
ATOM 785 C C . SER A 1 94 ? -15.729 -8.739 -9.624 1.00 95.19 94 SER A C 1
ATOM 787 O O . SER A 1 94 ? -16.472 -9.660 -9.959 1.00 95.19 94 SER A O 1
ATOM 789 N N . CYS A 1 95 ? -14.406 -8.825 -9.720 1.00 93.56 95 CYS A N 1
ATOM 790 C CA . CYS A 1 95 ? -13.714 -10.069 -10.037 1.00 93.56 95 CYS A CA 1
ATOM 791 C C . CYS A 1 95 ? -12.436 -10.215 -9.207 1.00 93.56 95 CYS A C 1
ATOM 793 O O . CYS A 1 95 ? -11.868 -9.228 -8.721 1.00 93.56 95 CYS A O 1
ATOM 795 N N . GLY A 1 96 ? -11.955 -11.448 -9.058 1.00 89.50 96 GLY A N 1
ATOM 796 C CA . GLY A 1 96 ? -10.727 -11.713 -8.319 1.00 89.50 96 GLY A CA 1
ATOM 797 C C . GLY A 1 96 ? -10.191 -13.128 -8.438 1.00 89.50 96 GLY A C 1
ATOM 798 O O . GLY A 1 96 ? -10.487 -13.883 -9.367 1.00 89.50 96 GLY A O 1
ATOM 799 N N . LEU A 1 97 ? -9.409 -13.506 -7.429 1.00 85.06 97 LEU A N 1
ATOM 800 C CA . LEU A 1 97 ? -8.715 -14.791 -7.371 1.00 85.06 97 LEU A CA 1
ATOM 801 C C . LEU A 1 97 ? -9.648 -15.991 -7.142 1.00 85.06 97 LEU A C 1
ATOM 803 O O . LEU A 1 97 ? -9.210 -17.132 -7.252 1.00 85.06 97 LEU A O 1
ATOM 807 N N . ASN A 1 98 ? -10.929 -15.746 -6.861 1.00 83.12 98 ASN A N 1
ATOM 808 C CA . ASN A 1 98 ? -11.962 -16.774 -6.762 1.00 83.12 98 ASN A CA 1
ATOM 809 C C . ASN A 1 98 ? -12.475 -17.255 -8.136 1.00 83.12 98 ASN A C 1
ATOM 811 O O . ASN A 1 98 ? -13.271 -18.183 -8.178 1.00 83.12 98 ASN A O 1
ATOM 815 N N . SER A 1 99 ? -12.003 -16.678 -9.250 1.00 87.06 99 SER A N 1
ATOM 816 C CA . SER A 1 99 ? -12.394 -17.034 -10.633 1.00 87.06 99 SER A CA 1
ATOM 817 C C . SER A 1 99 ? -13.868 -16.751 -10.980 1.00 87.06 99 SER A C 1
ATOM 819 O O . SER A 1 99 ? -14.371 -17.188 -12.021 1.00 87.06 99 SER A O 1
ATOM 821 N N . TYR A 1 100 ? -14.556 -15.985 -10.130 1.00 90.50 100 TYR A N 1
ATOM 822 C CA . TYR A 1 100 ? -15.933 -15.555 -10.343 1.00 90.50 100 TYR A CA 1
ATOM 823 C C . TYR A 1 100 ? -16.001 -14.068 -10.686 1.00 90.50 100 TYR A C 1
ATOM 825 O O . TYR A 1 100 ? -15.207 -13.250 -10.216 1.00 90.50 100 TYR A O 1
ATOM 833 N N . LEU A 1 101 ? -16.998 -13.737 -11.496 1.00 93.62 101 LEU A N 1
ATOM 834 C CA . LEU A 1 101 ? -17.520 -12.398 -11.685 1.00 93.62 101 LEU A CA 1
ATOM 835 C C . LEU A 1 101 ? -18.762 -12.269 -10.802 1.00 93.62 101 LEU A C 1
ATOM 837 O O . LEU A 1 101 ? -19.763 -12.944 -11.038 1.00 93.62 101 LEU A O 1
ATOM 841 N N . ASN A 1 102 ? -18.679 -11.447 -9.764 1.00 93.25 102 ASN A N 1
ATOM 842 C CA . ASN A 1 102 ? -19.744 -11.266 -8.785 1.00 93.25 102 ASN A CA 1
ATOM 843 C C . ASN A 1 102 ? -20.555 -10.015 -9.115 1.00 93.25 102 ASN A C 1
ATOM 845 O O . ASN A 1 102 ? -19.996 -8.959 -9.391 1.00 93.25 102 ASN A O 1
ATOM 849 N N . GLU A 1 103 ? -21.874 -10.135 -9.045 1.00 94.31 103 GLU A N 1
ATOM 850 C CA . GLU A 1 103 ? -22.834 -9.041 -9.141 1.00 94.31 103 GLU A CA 1
ATOM 851 C C . GLU A 1 103 ? -23.422 -8.769 -7.755 1.00 94.31 103 GLU A C 1
ATOM 853 O O . GLU A 1 103 ? -23.810 -9.708 -7.055 1.00 94.31 103 GLU A O 1
ATOM 858 N N . TYR A 1 104 ? -23.507 -7.500 -7.355 1.00 92.56 104 TYR A N 1
ATOM 859 C CA . TYR A 1 104 ? -23.956 -7.122 -6.013 1.00 92.56 104 TYR A CA 1
ATOM 860 C C . TYR A 1 104 ? -25.386 -6.597 -6.000 1.00 92.56 104 TYR A C 1
ATOM 862 O O . TYR A 1 104 ? -25.759 -5.711 -6.768 1.00 92.56 104 TYR A O 1
ATOM 870 N N . ASP A 1 105 ? -26.157 -7.089 -5.035 1.00 88.94 105 ASP A N 1
ATOM 871 C CA . ASP A 1 105 ? -27.412 -6.481 -4.622 1.00 88.94 105 ASP A CA 1
ATOM 872 C C . ASP A 1 105 ? -27.072 -5.392 -3.607 1.00 88.94 105 ASP A C 1
ATOM 874 O O . ASP A 1 105 ? -26.805 -5.686 -2.444 1.00 88.94 105 ASP A O 1
ATOM 878 N N . LEU A 1 106 ? -27.045 -4.136 -4.049 1.00 87.44 106 LEU A N 1
ATOM 879 C CA . LEU A 1 106 ? -26.711 -2.994 -3.193 1.00 87.44 106 LEU A CA 1
ATOM 880 C C . LEU A 1 106 ? -27.782 -2.727 -2.133 1.00 87.44 106 LEU A C 1
ATOM 882 O O . LEU A 1 106 ? -27.455 -2.260 -1.044 1.00 87.44 106 LEU A O 1
ATOM 886 N N . PHE A 1 107 ? -29.040 -3.066 -2.421 1.00 83.06 107 PHE A N 1
ATOM 887 C CA . PHE A 1 107 ? -30.146 -2.854 -1.496 1.00 83.06 107 PHE A CA 1
ATOM 888 C C . PHE A 1 107 ? -29.966 -3.719 -0.246 1.00 83.06 107 PHE A C 1
ATOM 890 O O . PHE A 1 107 ? -29.970 -3.206 0.869 1.00 83.06 107 PHE A O 1
ATOM 897 N N . ASN A 1 108 ? -29.695 -5.013 -0.428 1.00 78.81 108 ASN A N 1
ATOM 898 C CA . ASN A 1 108 ? -29.399 -5.919 0.686 1.00 78.81 108 ASN A CA 1
ATOM 899 C C . ASN A 1 108 ? -27.909 -5.953 1.062 1.00 78.81 108 ASN A C 1
ATOM 901 O O . ASN A 1 108 ? -27.555 -6.518 2.097 1.00 78.81 108 ASN A O 1
ATOM 905 N N . GLY A 1 109 ? -27.044 -5.331 0.254 1.00 83.25 109 GLY A N 1
ATOM 906 C CA . GLY A 1 109 ? -25.573 -5.358 0.278 1.00 83.25 109 GLY A CA 1
ATOM 907 C C . GLY A 1 109 ? -24.995 -6.731 0.551 1.00 83.25 109 GLY A C 1
ATOM 908 O O . GLY A 1 109 ? -24.330 -6.940 1.567 1.00 83.25 109 GLY A O 1
ATOM 909 N N . ARG A 1 110 ? -25.285 -7.635 -0.379 1.00 84.81 110 ARG A N 1
ATOM 910 C CA . ARG A 1 110 ? -24.745 -8.989 -0.486 1.00 84.81 110 ARG A CA 1
ATOM 911 C C . ARG A 1 110 ? -24.448 -9.285 -1.954 1.00 84.81 110 ARG A C 1
ATOM 913 O O . ARG A 1 110 ? -24.874 -8.542 -2.841 1.00 84.81 110 ARG A O 1
ATOM 920 N N . ILE A 1 111 ? -23.757 -10.385 -2.218 1.00 88.44 111 ILE A N 1
ATOM 921 C CA . ILE A 1 111 ? -23.621 -10.898 -3.584 1.00 88.44 111 ILE A CA 1
ATOM 922 C C . ILE A 1 111 ? -25.003 -11.378 -4.044 1.00 88.44 111 ILE A C 1
ATOM 924 O O . ILE A 1 111 ? -25.639 -12.189 -3.372 1.00 88.44 111 ILE A O 1
ATOM 928 N N . ALA A 1 112 ? -25.480 -10.843 -5.166 1.00 89.44 112 ALA A N 1
ATOM 929 C CA . ALA A 1 112 ? -26.718 -11.267 -5.805 1.00 89.44 112 ALA A CA 1
ATOM 930 C C . ALA A 1 112 ? -26.495 -12.564 -6.582 1.00 89.44 112 ALA A C 1
ATOM 932 O O . ALA A 1 112 ? -27.251 -13.522 -6.424 1.00 89.44 112 ALA A O 1
ATOM 933 N N . ARG A 1 113 ? -25.465 -12.576 -7.442 1.00 90.44 113 ARG A N 1
ATOM 934 C CA . ARG A 1 113 ? -25.125 -13.691 -8.335 1.00 90.44 113 ARG A CA 1
ATOM 935 C C . ARG A 1 113 ? -23.624 -13.745 -8.593 1.00 90.44 113 ARG A C 1
ATOM 937 O O . ARG A 1 113 ? -22.952 -12.716 -8.576 1.00 90.44 113 ARG A O 1
ATOM 944 N N . SER A 1 114 ? -23.132 -14.942 -8.892 1.00 91.44 114 SER A N 1
ATOM 945 C CA . SER A 1 114 ? -21.743 -15.200 -9.271 1.00 91.44 114 SER A CA 1
ATOM 946 C C . SER A 1 114 ? -21.711 -15.952 -10.596 1.00 91.44 114 SER A C 1
ATOM 948 O O . SER A 1 114 ? -22.400 -16.959 -10.757 1.00 91.44 114 SER A O 1
ATOM 950 N N . TYR A 1 115 ? -20.906 -15.473 -11.538 1.00 92.44 115 TYR A N 1
ATOM 951 C CA . TYR A 1 115 ? -20.745 -16.050 -12.870 1.00 92.44 115 TYR A CA 1
ATOM 952 C C . TYR A 1 115 ? -19.319 -16.585 -13.016 1.00 92.44 115 TYR A C 1
ATOM 954 O O . TYR A 1 115 ? -18.355 -15.881 -12.717 1.00 92.44 115 TYR A O 1
ATOM 962 N N . CYS A 1 116 ? -19.156 -17.830 -13.458 1.00 89.88 116 CYS A N 1
ATOM 963 C CA . CYS A 1 116 ? -17.828 -18.401 -13.687 1.00 89.88 116 CYS A CA 1
ATOM 964 C C . CYS A 1 116 ? -17.164 -17.714 -14.886 1.00 89.88 116 CYS A C 1
ATOM 966 O O . CYS A 1 116 ? -17.703 -17.759 -15.990 1.00 89.88 116 CYS A O 1
ATOM 968 N N . VAL A 1 117 ? -15.992 -17.108 -14.681 1.00 85.62 117 VAL A N 1
ATOM 969 C CA . VAL A 1 117 ? -15.213 -16.474 -15.759 1.00 85.62 117 VAL A CA 1
ATOM 970 C C . VAL A 1 117 ? -14.434 -17.534 -16.531 1.00 85.62 117 VAL A C 1
ATOM 972 O O . VAL A 1 117 ? -14.523 -17.614 -17.750 1.00 85.62 117 VAL A O 1
ATOM 975 N N . HIS A 1 118 ? -13.700 -18.370 -15.800 1.00 81.75 118 HIS A N 1
ATOM 976 C CA . HIS A 1 118 ? -12.985 -19.552 -16.277 1.00 81.75 118 HIS A CA 1
ATOM 977 C C . HIS A 1 118 ? -12.577 -20.384 -15.043 1.00 81.75 118 HIS A C 1
ATOM 979 O O . HIS A 1 118 ? -12.952 -20.048 -13.921 1.00 81.75 118 HIS A O 1
ATOM 985 N N . SER A 1 119 ? -11.765 -21.430 -15.203 1.00 80.44 119 SER A N 1
ATOM 986 C CA . SER A 1 119 ? -11.116 -22.128 -14.079 1.00 80.44 119 SER A CA 1
ATOM 987 C C . SER A 1 119 ? -9.878 -21.398 -13.530 1.00 80.44 119 SER A C 1
ATOM 989 O O . SER A 1 119 ? -9.062 -22.020 -12.853 1.00 80.44 119 SER A O 1
ATOM 991 N N . ASP A 1 120 ? -9.700 -20.115 -13.865 1.00 87.06 120 ASP A N 1
ATOM 992 C CA . ASP A 1 120 ? -8.491 -19.340 -13.581 1.00 87.06 120 ASP A CA 1
ATOM 993 C C . ASP A 1 120 ? -8.806 -18.027 -12.844 1.00 87.06 120 ASP A C 1
ATOM 995 O O . ASP A 1 120 ? -9.814 -17.383 -13.156 1.00 87.06 120 ASP A O 1
ATOM 999 N N . PRO A 1 121 ? -7.904 -17.564 -11.955 1.00 90.69 121 PRO A N 1
ATOM 1000 C CA . PRO A 1 121 ? -8.000 -16.259 -11.306 1.00 90.69 121 PRO A CA 1
ATOM 1001 C C . PRO A 1 121 ? -8.199 -15.102 -12.291 1.00 90.69 121 PRO A C 1
ATOM 1003 O O . PRO A 1 121 ? -7.492 -15.008 -13.300 1.00 90.69 121 PRO A O 1
ATOM 1006 N N . ALA A 1 122 ? -9.116 -14.192 -11.959 1.00 92.88 122 ALA A N 1
ATOM 1007 C CA . ALA A 1 122 ? -9.371 -12.962 -12.702 1.00 92.88 122 ALA A CA 1
ATOM 1008 C C . ALA A 1 122 ? -8.618 -11.779 -12.072 1.00 92.88 122 ALA A C 1
ATOM 1010 O O . ALA A 1 122 ? -8.725 -11.538 -10.870 1.00 92.88 122 ALA A O 1
ATOM 1011 N N . TRP A 1 123 ? -7.876 -11.026 -12.889 1.00 92.62 123 TRP A N 1
ATOM 1012 C CA . TRP A 1 123 ? -7.025 -9.917 -12.428 1.00 92.62 123 TRP A CA 1
ATOM 1013 C C . TRP A 1 123 ? -7.590 -8.540 -12.739 1.00 92.62 123 TRP A C 1
ATOM 1015 O O . TRP A 1 123 ? -7.424 -7.612 -11.952 1.00 92.62 123 TRP A O 1
ATOM 1025 N N . CYS A 1 124 ? -8.240 -8.390 -13.889 1.00 94.75 124 CYS A N 1
ATOM 1026 C CA . CYS A 1 124 ? -8.747 -7.107 -14.349 1.00 94.75 124 CYS A CA 1
ATOM 1027 C C . CYS A 1 124 ? -10.084 -7.263 -15.063 1.00 94.75 124 CYS A C 1
ATOM 1029 O O . CYS A 1 124 ? -10.385 -8.308 -15.648 1.00 94.75 124 CYS A O 1
ATOM 1031 N N . MET A 1 125 ? -10.870 -6.193 -15.027 1.00 96.38 125 MET A N 1
ATOM 1032 C CA . MET A 1 125 ? -12.166 -6.110 -15.677 1.00 96.38 125 MET A CA 1
ATOM 1033 C C . MET A 1 125 ? -12.369 -4.715 -16.264 1.00 96.38 125 MET A C 1
ATOM 1035 O O . MET A 1 125 ? -11.853 -3.725 -15.748 1.00 96.38 125 MET A O 1
ATOM 1039 N N . THR A 1 126 ? -13.135 -4.637 -17.346 1.00 96.56 126 THR A N 1
ATOM 1040 C CA . THR A 1 126 ? -13.612 -3.375 -17.911 1.00 96.56 126 THR A CA 1
ATOM 1041 C C . THR A 1 126 ? -15.023 -3.559 -18.463 1.00 96.56 126 THR A C 1
ATOM 1043 O O . THR A 1 126 ? -15.356 -4.619 -19.003 1.00 96.56 126 THR A O 1
ATOM 1046 N N . ILE A 1 127 ? -15.862 -2.537 -18.303 1.00 95.94 127 ILE A N 1
ATOM 1047 C CA . ILE A 1 127 ? -17.255 -2.538 -18.750 1.00 95.94 127 ILE A CA 1
ATOM 1048 C C . ILE A 1 127 ? -17.395 -1.524 -19.880 1.00 95.94 127 ILE A C 1
ATOM 1050 O O . ILE A 1 127 ? -17.042 -0.358 -19.717 1.00 95.94 127 ILE A O 1
ATOM 1054 N N . ASP A 1 128 ? -17.938 -1.966 -21.008 1.00 93.75 128 ASP A N 1
ATOM 1055 C CA . ASP A 1 128 ? -18.469 -1.080 -22.031 1.00 93.75 128 ASP A CA 1
ATOM 1056 C C . ASP A 1 128 ? -19.959 -0.883 -21.775 1.00 93.75 128 ASP A C 1
ATOM 1058 O O . ASP A 1 128 ? -20.775 -1.782 -21.986 1.00 93.75 128 ASP A O 1
ATOM 1062 N N . SER A 1 129 ? -20.312 0.297 -21.276 1.00 85.88 129 SER A N 1
ATOM 1063 C CA . SER A 1 129 ? -21.698 0.599 -20.929 1.00 85.88 129 SER A CA 1
ATOM 1064 C C . SER A 1 129 ? -22.583 0.859 -22.146 1.00 85.88 129 SER A C 1
ATOM 1066 O O . SER A 1 129 ? -23.798 0.780 -22.000 1.00 85.88 129 SER A O 1
ATOM 1068 N N . ASP A 1 130 ? -22.011 1.172 -23.311 1.00 85.75 130 ASP A N 1
ATOM 1069 C CA . ASP A 1 130 ? -22.802 1.507 -24.498 1.00 85.75 130 ASP A CA 1
ATOM 1070 C C . ASP A 1 130 ? -23.271 0.243 -25.239 1.00 85.75 130 ASP A C 1
ATOM 1072 O O . ASP A 1 130 ? -24.404 0.201 -25.713 1.00 85.75 130 ASP A O 1
ATOM 1076 N N . ASN A 1 131 ? -22.451 -0.818 -25.276 1.00 86.56 131 ASN A N 1
ATOM 1077 C CA . ASN A 1 131 ? -22.849 -2.133 -25.806 1.00 86.56 131 ASN A CA 1
ATOM 1078 C C . ASN A 1 131 ? -23.256 -3.148 -24.724 1.00 86.56 131 ASN A C 1
ATOM 1080 O O . ASN A 1 131 ? -23.546 -4.299 -25.056 1.00 86.56 131 ASN A O 1
ATOM 1084 N N . GLU A 1 132 ? -23.252 -2.743 -23.450 1.00 92.31 132 GLU A N 1
ATOM 1085 C CA . GLU A 1 132 ? -23.565 -3.599 -22.300 1.00 92.31 132 GLU A CA 1
ATOM 1086 C C . GLU A 1 132 ? -22.666 -4.848 -22.225 1.00 92.31 132 GLU A C 1
ATOM 1088 O O . GLU A 1 132 ? -23.128 -5.972 -22.032 1.00 92.31 132 GLU A O 1
ATOM 1093 N N . LEU A 1 133 ? -21.353 -4.664 -22.391 1.00 95.19 133 LEU A N 1
ATOM 1094 C CA . LEU A 1 133 ? -20.368 -5.750 -22.395 1.00 95.19 133 LEU A CA 1
ATOM 1095 C C . LEU A 1 133 ? -19.419 -5.653 -21.204 1.00 95.19 133 LEU A C 1
ATOM 1097 O O . LEU A 1 133 ? -18.975 -4.572 -20.825 1.00 95.19 133 LEU A O 1
ATOM 1101 N N . ILE A 1 134 ? -19.033 -6.801 -20.658 1.00 97.06 134 ILE A N 1
ATOM 1102 C CA . ILE A 1 134 ? -18.015 -6.922 -19.615 1.00 97.06 134 ILE A CA 1
ATOM 1103 C C . ILE A 1 134 ? -16.889 -7.802 -20.149 1.00 97.06 134 ILE A C 1
ATOM 1105 O O . ILE A 1 134 ? -17.128 -8.934 -20.564 1.00 97.06 134 ILE A O 1
ATOM 1109 N N . ALA A 1 135 ? -15.658 -7.297 -20.123 1.00 97.12 135 ALA A N 1
ATOM 1110 C CA . ALA A 1 135 ? -14.463 -8.079 -20.419 1.00 97.12 135 ALA A CA 1
ATOM 1111 C C . ALA A 1 135 ? -13.696 -8.367 -19.132 1.00 97.12 135 ALA A C 1
ATOM 1113 O O . ALA A 1 135 ? -13.424 -7.444 -18.364 1.00 97.12 135 ALA A O 1
ATOM 1114 N N . VAL A 1 136 ? -13.306 -9.625 -18.930 1.00 97.44 136 VAL A N 1
ATOM 1115 C CA . VAL A 1 136 ? -12.523 -10.069 -17.770 1.00 97.44 136 VAL A CA 1
ATOM 1116 C C . VAL A 1 136 ? -11.255 -10.779 -18.230 1.00 97.44 136 VAL A C 1
ATOM 1118 O O . VAL A 1 136 ? -11.321 -11.704 -19.039 1.00 97.44 136 VAL A O 1
ATOM 1121 N N . GLY A 1 137 ? -10.104 -10.352 -17.710 1.00 96.44 137 GLY A N 1
ATOM 1122 C CA . GLY A 1 137 ? -8.787 -10.912 -18.015 1.00 96.44 137 GLY A CA 1
ATOM 1123 C C . GLY A 1 137 ? -8.273 -11.842 -16.914 1.00 96.44 137 GLY A C 1
ATOM 1124 O O . GLY A 1 137 ? -8.382 -11.517 -15.729 1.00 96.44 137 GLY A O 1
ATOM 1125 N N . THR A 1 138 ? -7.696 -12.986 -17.295 1.00 95.69 138 THR A N 1
ATOM 1126 C CA . THR A 1 138 ? -7.268 -14.039 -16.353 1.00 95.69 138 THR A CA 1
ATOM 1127 C C . THR A 1 138 ? -5.748 -14.251 -16.291 1.00 95.69 138 THR A C 1
ATOM 1129 O O . THR A 1 138 ? -4.991 -13.779 -17.147 1.00 95.69 138 THR A O 1
ATOM 1132 N N . GLU A 1 139 ? -5.291 -14.996 -15.274 1.00 93.31 139 GLU A N 1
ATOM 1133 C CA . GLU A 1 139 ? -3.877 -15.374 -15.068 1.00 93.31 139 GLU A CA 1
ATOM 1134 C C . GLU A 1 139 ? -3.289 -16.146 -16.260 1.00 93.31 139 GLU A C 1
ATOM 1136 O O . GLU A 1 139 ? -2.140 -15.942 -16.633 1.00 93.31 139 GLU A O 1
ATOM 1141 N N . ASN A 1 140 ? -4.082 -16.992 -16.918 1.00 92.12 140 ASN A N 1
ATOM 1142 C CA . ASN A 1 140 ? -3.621 -17.811 -18.044 1.00 92.12 140 ASN A CA 1
ATOM 1143 C C . ASN A 1 140 ? -3.828 -17.147 -19.415 1.00 92.12 140 ASN A C 1
ATOM 1145 O O . ASN A 1 140 ? -3.792 -17.825 -20.442 1.00 92.12 140 ASN A O 1
ATOM 1149 N N . GLY A 1 141 ? -4.053 -15.829 -19.442 1.00 93.25 141 GLY A N 1
ATOM 1150 C CA . GLY A 1 141 ? -4.126 -15.057 -20.682 1.00 93.25 141 GLY A CA 1
ATOM 1151 C C . GLY A 1 141 ? -5.463 -15.156 -21.420 1.00 93.25 141 GLY A C 1
ATOM 1152 O O . GLY A 1 141 ? -5.549 -14.743 -22.578 1.00 93.25 141 GLY A O 1
ATOM 1153 N N . PHE A 1 142 ? -6.510 -15.694 -20.789 1.00 95.19 142 PHE A N 1
ATOM 1154 C CA . PHE A 1 142 ? -7.853 -15.674 -21.364 1.00 95.19 142 PHE A CA 1
ATOM 1155 C C . PHE A 1 142 ? -8.516 -14.319 -21.127 1.00 95.19 142 PHE A C 1
ATOM 1157 O O . PHE A 1 142 ? -8.342 -13.696 -20.078 1.00 95.19 142 PHE A O 1
ATOM 1164 N N . ILE A 1 143 ? -9.303 -13.883 -22.109 1.00 96.69 143 ILE A N 1
ATOM 1165 C CA . ILE A 1 143 ? -10.197 -12.735 -21.982 1.00 96.69 143 ILE A CA 1
ATOM 1166 C C . ILE A 1 143 ? -11.609 -13.240 -22.249 1.00 96.69 143 ILE A C 1
ATOM 1168 O O . ILE A 1 143 ? -11.927 -13.631 -23.376 1.00 96.69 143 ILE A O 1
ATOM 1172 N N . CYS A 1 144 ? -12.433 -13.252 -21.209 1.00 96.19 144 CYS A N 1
ATOM 1173 C CA . CYS A 1 144 ? -13.809 -13.725 -21.268 1.00 96.19 144 CYS A CA 1
ATOM 1174 C C . CYS A 1 144 ? -14.743 -12.526 -21.398 1.00 96.19 144 CYS A C 1
ATOM 1176 O O . CYS A 1 144 ? -14.636 -11.575 -20.622 1.00 96.19 144 CYS A O 1
ATOM 1178 N N . ILE A 1 145 ? -15.635 -12.572 -22.384 1.00 96.75 145 ILE A N 1
ATOM 1179 C CA . ILE A 1 145 ? -16.612 -11.523 -22.650 1.00 96.75 145 ILE A CA 1
ATOM 1180 C C . ILE A 1 145 ? -17.989 -11.995 -22.214 1.00 96.75 145 ILE A C 1
ATOM 1182 O O . ILE A 1 145 ? -18.443 -13.079 -22.590 1.00 96.75 145 ILE A O 1
ATOM 1186 N N . PHE A 1 146 ? -18.657 -11.142 -21.456 1.00 96.56 146 PHE A N 1
ATOM 1187 C CA . PHE A 1 146 ? -20.021 -11.324 -21.014 1.00 96.56 146 PHE A CA 1
ATOM 1188 C C . PHE A 1 146 ? -20.895 -10.201 -21.544 1.00 96.56 146 PHE A C 1
ATOM 1190 O O . PHE A 1 146 ? -20.481 -9.042 -21.555 1.00 96.56 146 PHE A O 1
ATOM 1197 N N . LYS A 1 147 ? -22.121 -10.545 -21.921 1.00 95.31 147 LYS A N 1
ATOM 1198 C CA . LYS A 1 147 ? -23.152 -9.587 -22.283 1.00 95.31 147 LYS A CA 1
ATOM 1199 C C . LYS A 1 147 ? -24.112 -9.391 -21.123 1.00 95.31 147 LYS A C 1
ATOM 1201 O O . LYS A 1 147 ? -24.612 -10.355 -20.538 1.00 95.31 147 LYS A O 1
ATOM 1206 N N . MET A 1 148 ? -24.335 -8.133 -20.786 1.00 94.19 148 MET A N 1
ATOM 1207 C CA . MET A 1 148 ? -25.241 -7.694 -19.744 1.00 94.19 148 MET A CA 1
ATOM 1208 C C . MET A 1 148 ? -26.636 -7.518 -20.345 1.00 94.19 148 MET A C 1
ATOM 1210 O O . MET A 1 148 ? -26.805 -6.925 -21.402 1.00 94.19 148 MET A O 1
ATOM 1214 N N . PHE A 1 149 ? -27.622 -8.094 -19.668 1.00 91.19 149 PHE A N 1
ATOM 1215 C CA . PHE A 1 149 ? -29.049 -7.900 -19.906 1.00 91.19 149 PHE A CA 1
ATOM 1216 C C . PHE A 1 149 ? -29.667 -7.337 -18.633 1.00 91.19 149 PHE A C 1
ATOM 1218 O O . PHE A 1 149 ? -29.066 -7.493 -17.569 1.00 91.19 149 PHE A O 1
ATOM 1225 N N . ASP A 1 150 ? -30.864 -6.758 -18.709 1.00 85.00 150 ASP A N 1
ATOM 1226 C CA . ASP A 1 150 ? -31.548 -6.128 -17.567 1.00 85.00 150 ASP A CA 1
ATOM 1227 C C . ASP A 1 150 ? -31.460 -6.964 -16.283 1.00 85.00 150 ASP A C 1
ATOM 1229 O O . ASP A 1 150 ? -30.991 -6.482 -15.250 1.00 85.00 150 ASP A O 1
ATOM 1233 N N . ASP A 1 151 ? -31.788 -8.253 -16.390 1.00 83.81 151 ASP A N 1
ATOM 1234 C CA . ASP A 1 151 ? -31.875 -9.138 -15.236 1.00 83.81 151 ASP A CA 1
ATOM 1235 C C . ASP A 1 151 ? -30.696 -10.077 -15.058 1.00 83.81 151 ASP A C 1
ATOM 1237 O O . ASP A 1 151 ? -30.637 -10.702 -14.013 1.00 83.81 151 ASP A O 1
ATOM 1241 N N . CYS A 1 152 ? -29.774 -10.257 -16.002 1.00 86.69 152 CYS A N 1
ATOM 1242 C CA . CYS A 1 152 ? -28.708 -11.256 -15.852 1.00 86.69 152 CYS A CA 1
ATOM 1243 C C . CYS A 1 152 ? -27.461 -10.932 -16.671 1.00 86.69 152 CYS A C 1
ATOM 1245 O O . CYS A 1 152 ? -27.418 -9.967 -17.433 1.00 86.69 152 CYS A O 1
ATOM 1247 N N . LEU A 1 153 ? -26.424 -11.738 -16.474 1.00 93.19 153 LEU A N 1
ATOM 1248 C CA . LEU A 1 153 ? -25.220 -11.716 -17.282 1.00 93.19 153 LEU A CA 1
ATOM 1249 C C . LEU A 1 153 ? -25.098 -13.044 -18.032 1.00 93.19 153 LEU A C 1
ATOM 1251 O O . LEU A 1 153 ? -25.204 -14.113 -17.430 1.00 93.19 153 LEU A O 1
ATOM 1255 N N . GLN A 1 154 ? -24.854 -12.981 -19.338 1.00 93.69 154 GLN A N 1
ATOM 1256 C CA . GLN A 1 154 ? -24.648 -14.159 -20.173 1.00 93.69 154 GLN A CA 1
ATOM 1257 C C . GLN A 1 154 ? -23.210 -14.193 -20.680 1.00 93.69 154 GLN A C 1
ATOM 1259 O O . GLN A 1 154 ? -22.698 -13.201 -21.193 1.00 93.69 154 GLN A O 1
ATOM 1264 N N . PHE A 1 155 ? -22.557 -15.347 -20.571 1.00 95.00 155 PHE A N 1
ATOM 1265 C CA . PHE A 1 155 ? -21.278 -15.570 -21.237 1.00 95.00 155 PHE A CA 1
ATOM 1266 C C . PHE A 1 155 ? -21.470 -15.514 -22.757 1.00 95.00 155 PHE A C 1
ATOM 1268 O O . PHE A 1 155 ? -22.320 -16.223 -23.297 1.00 95.00 155 PHE A O 1
ATOM 1275 N N . GLU A 1 156 ? -20.682 -14.686 -23.442 1.00 94.00 156 GLU A N 1
ATOM 1276 C CA . GLU A 1 156 ? -20.762 -14.542 -24.895 1.00 94.00 156 GLU A CA 1
ATOM 1277 C C . GLU A 1 156 ? -19.663 -15.344 -25.594 1.00 94.00 156 GLU A C 1
ATOM 1279 O O . GLU A 1 156 ? -19.955 -16.231 -26.396 1.00 94.00 156 GLU A O 1
ATOM 1284 N N . LYS A 1 157 ? -18.392 -15.019 -25.323 1.00 93.75 157 LYS A N 1
ATOM 1285 C CA . LYS A 1 157 ? -17.243 -15.6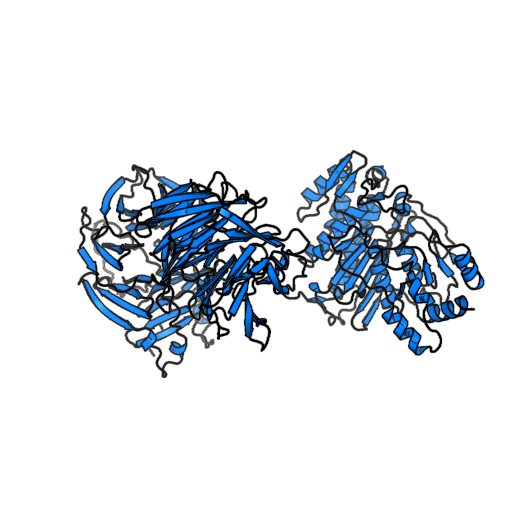30 -26.008 1.00 93.75 157 LYS A CA 1
ATOM 1286 C C . LYS A 1 157 ? -15.925 -15.393 -25.279 1.00 93.75 157 LYS A C 1
ATOM 1288 O O . LYS A 1 157 ? -15.815 -14.527 -24.416 1.00 93.75 157 LYS A O 1
ATOM 1293 N N . ILE A 1 158 ? -14.896 -16.123 -25.705 1.00 94.94 158 ILE A N 1
ATOM 1294 C CA . ILE A 1 158 ? -13.499 -15.927 -25.301 1.00 94.94 158 ILE A CA 1
ATOM 1295 C C . ILE A 1 158 ? -12.709 -15.366 -26.486 1.00 94.94 158 ILE A C 1
ATOM 1297 O O . ILE A 1 158 ? -12.844 -15.847 -27.612 1.00 94.94 158 ILE A O 1
ATOM 1301 N N . MET A 1 159 ? -11.883 -14.350 -26.238 1.00 95.31 159 MET A N 1
ATOM 1302 C CA . MET A 1 159 ? -10.964 -13.808 -27.246 1.00 95.31 159 MET A CA 1
ATOM 1303 C C . MET A 1 159 ? -9.742 -14.724 -27.418 1.00 95.31 159 MET A C 1
ATOM 1305 O O . MET A 1 159 ? -9.444 -15.510 -26.516 1.00 95.31 159 MET A O 1
ATOM 1309 N N . PRO A 1 160 ? -9.004 -14.638 -28.543 1.00 93.69 160 PRO A N 1
ATOM 1310 C CA . PRO A 1 160 ? -7.813 -15.454 -28.751 1.00 93.69 160 PRO A CA 1
ATOM 1311 C C . PRO A 1 160 ? -6.857 -15.363 -27.562 1.00 93.69 160 PRO A C 1
ATOM 1313 O O . PRO A 1 160 ? -6.538 -14.270 -27.096 1.00 93.69 160 PRO A O 1
ATOM 1316 N N . LYS A 1 161 ? -6.431 -16.527 -27.069 1.00 92.25 161 LYS A N 1
ATOM 1317 C CA . LYS A 1 161 ? -5.629 -16.650 -25.853 1.00 92.25 161 LYS A CA 1
ATOM 1318 C C . LYS A 1 161 ? -4.297 -15.903 -25.983 1.00 92.25 161 LYS A C 1
ATOM 1320 O O . LYS A 1 161 ? -3.619 -15.998 -27.006 1.00 92.25 161 LYS A O 1
ATOM 1325 N N . ASN A 1 162 ? -3.905 -15.222 -24.910 1.00 90.38 162 ASN A N 1
ATOM 1326 C CA . ASN A 1 162 ? -2.563 -14.685 -24.728 1.00 90.38 162 ASN A CA 1
ATOM 1327 C C . ASN A 1 162 ? -1.627 -15.664 -24.025 1.00 90.38 162 ASN A C 1
ATOM 1329 O O . ASN A 1 162 ? -2.043 -16.440 -23.171 1.00 90.38 162 ASN A O 1
ATOM 1333 N N . ASP A 1 163 ? -0.338 -15.575 -24.349 1.00 88.94 163 ASP A N 1
ATOM 1334 C CA . ASP A 1 163 ? 0.691 -16.418 -23.729 1.00 88.94 163 ASP A CA 1
ATOM 1335 C C . ASP A 1 163 ? 0.948 -16.039 -22.264 1.00 88.94 163 ASP A C 1
ATOM 1337 O O . ASP A 1 163 ? 1.348 -16.878 -21.461 1.00 88.94 163 ASP A O 1
ATOM 1341 N N . ASN A 1 164 ? 0.696 -14.775 -21.912 1.00 92.25 164 ASN A N 1
ATOM 1342 C CA . ASN A 1 164 ? 0.900 -14.215 -20.581 1.00 92.25 164 ASN A CA 1
ATOM 1343 C C . ASN A 1 164 ? -0.424 -13.751 -19.959 1.00 92.25 164 ASN A C 1
ATOM 1345 O O . ASN A 1 164 ? -1.379 -13.426 -20.671 1.00 92.25 164 ASN A O 1
ATOM 1349 N N . ARG A 1 165 ? -0.434 -13.637 -18.625 1.00 93.81 165 ARG A N 1
ATOM 1350 C CA . ARG A 1 165 ? -1.544 -13.074 -17.844 1.00 93.81 165 ARG A CA 1
ATOM 1351 C C . ARG A 1 165 ? -1.986 -11.699 -18.338 1.00 93.81 165 ARG A C 1
ATOM 1353 O O . ARG A 1 165 ? -1.154 -10.871 -18.723 1.00 93.81 165 ARG A O 1
ATOM 1360 N N . ILE A 1 166 ? -3.290 -11.450 -18.270 1.00 96.38 166 ILE A N 1
ATOM 1361 C CA . ILE A 1 166 ? -3.887 -10.154 -18.605 1.00 96.38 166 ILE A CA 1
ATOM 1362 C C . ILE A 1 166 ? -3.969 -9.300 -17.344 1.00 96.38 166 ILE A C 1
ATOM 1364 O O . ILE A 1 166 ? -4.617 -9.693 -16.378 1.00 96.38 166 ILE A O 1
ATOM 1368 N N . LEU A 1 167 ? -3.331 -8.131 -17.354 1.00 95.50 167 LEU A N 1
ATOM 1369 C CA . LEU A 1 167 ? -3.222 -7.268 -16.171 1.00 95.50 167 LEU A CA 1
ATOM 1370 C C . LEU A 1 167 ? -4.080 -6.013 -16.254 1.00 95.50 167 LEU A C 1
ATOM 1372 O O . LEU A 1 167 ? -4.525 -5.507 -15.230 1.00 95.50 167 LEU A O 1
ATOM 1376 N N . CYS A 1 168 ? -4.336 -5.522 -17.462 1.00 96.69 168 CYS A N 1
ATOM 1377 C CA . CYS A 1 168 ? -5.197 -4.372 -17.678 1.00 96.69 168 CYS A CA 1
ATOM 1378 C C . CYS A 1 168 ? -5.946 -4.494 -19.007 1.00 96.69 168 CYS A C 1
ATOM 1380 O O . CYS A 1 168 ? -5.455 -5.088 -19.971 1.00 96.69 168 CYS A O 1
ATOM 1382 N N . LEU A 1 169 ? -7.159 -3.945 -19.041 1.00 97.25 169 LEU A N 1
ATOM 1383 C CA . LEU A 1 169 ? -8.076 -4.000 -20.176 1.00 97.25 169 LEU A CA 1
ATOM 1384 C C . LEU A 1 169 ? -8.774 -2.653 -20.348 1.00 97.25 169 LEU A C 1
ATOM 1386 O O . LEU A 1 169 ? -9.099 -1.996 -19.358 1.00 97.25 169 LEU A O 1
ATOM 1390 N N . GLN A 1 170 ? -9.054 -2.272 -21.594 1.00 96.81 170 GLN A N 1
ATOM 1391 C CA . GLN A 1 170 ? -9.940 -1.150 -21.892 1.00 96.81 170 GLN A CA 1
ATOM 1392 C C . GLN A 1 170 ? -10.619 -1.301 -23.249 1.00 96.81 170 GLN A C 1
ATOM 1394 O O . GLN A 1 170 ? -9.991 -1.672 -24.244 1.00 96.81 170 GLN A O 1
ATOM 1399 N N . TRP A 1 171 ? -11.903 -0.961 -23.276 1.00 95.81 171 TRP A N 1
ATOM 1400 C CA . TRP A 1 171 ? -12.688 -0.815 -24.493 1.00 95.81 171 TRP A CA 1
ATOM 1401 C C . TRP A 1 171 ? -12.402 0.510 -25.201 1.00 95.81 171 TRP A C 1
ATOM 1403 O O . TRP A 1 171 ? -12.240 1.549 -24.561 1.00 95.81 171 TRP A O 1
ATOM 1413 N N . HIS A 1 172 ? -12.384 0.478 -26.529 1.00 94.31 172 HIS A N 1
ATOM 1414 C CA . HIS A 1 172 ? -12.280 1.666 -27.364 1.00 94.31 172 HIS A CA 1
ATOM 1415 C C . HIS A 1 172 ? -13.266 1.593 -28.530 1.00 94.31 172 HIS A C 1
ATOM 1417 O O . HIS A 1 172 ? -13.274 0.630 -29.302 1.00 94.31 172 HIS A O 1
ATOM 1423 N N . HIS A 1 173 ? -14.068 2.646 -28.664 1.00 90.19 173 HIS A N 1
ATOM 1424 C CA . HIS A 1 173 ? -14.985 2.850 -29.778 1.00 90.19 173 HIS A CA 1
ATOM 1425 C C . HIS A 1 173 ? -14.266 3.658 -30.852 1.00 90.19 173 HIS A C 1
ATOM 1427 O O . HIS A 1 173 ? -14.038 4.851 -30.671 1.00 90.19 173 HIS A O 1
ATOM 1433 N N . TYR A 1 174 ? -13.876 3.000 -31.945 1.00 79.06 174 TYR A N 1
ATOM 1434 C CA . TYR A 1 174 ? -13.130 3.657 -33.021 1.00 79.06 174 TYR A CA 1
ATOM 1435 C C . TYR A 1 174 ? -14.005 4.618 -33.834 1.00 79.06 174 TYR A C 1
ATOM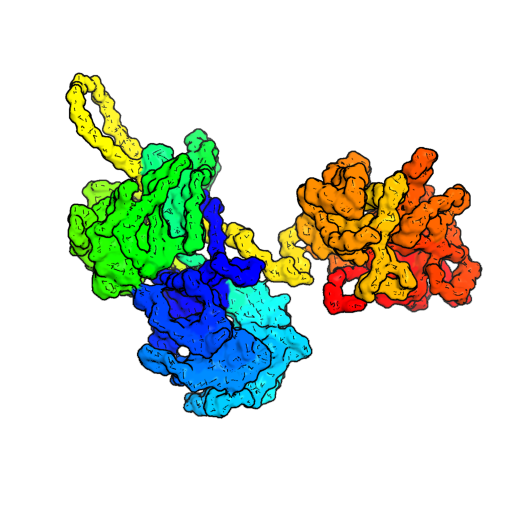 1437 O O . TYR A 1 174 ? -13.556 5.691 -34.227 1.00 79.06 174 TYR A O 1
ATOM 1445 N N . ASP A 1 175 ? -15.263 4.230 -34.047 1.00 75.94 175 ASP A N 1
ATOM 1446 C CA . ASP A 1 175 ? -16.265 5.007 -34.770 1.00 75.94 175 ASP A CA 1
ATOM 1447 C C . ASP A 1 175 ? -17.459 5.299 -33.855 1.00 75.94 175 ASP A C 1
ATOM 1449 O O . ASP A 1 175 ? -17.855 4.452 -33.050 1.00 75.94 175 ASP A O 1
ATOM 1453 N N . MET A 1 176 ? -18.078 6.471 -34.032 1.00 66.50 176 MET A N 1
ATOM 1454 C CA . MET A 1 176 ? -19.260 6.904 -33.265 1.00 66.50 176 MET A CA 1
ATOM 1455 C C . MET A 1 176 ? -20.455 5.951 -33.411 1.00 66.50 176 MET A C 1
ATOM 1457 O O . MET A 1 176 ? -21.280 5.858 -32.509 1.00 66.50 176 MET A O 1
ATOM 1461 N N . ASP A 1 177 ? -20.519 5.205 -34.516 1.00 63.53 177 ASP A N 1
ATOM 1462 C CA . ASP A 1 177 ? -21.587 4.242 -34.793 1.00 63.53 177 ASP A CA 1
ATOM 1463 C C . ASP A 1 177 ? -21.370 2.884 -34.096 1.00 63.53 177 ASP A C 1
ATOM 1465 O O . ASP A 1 177 ? -22.105 1.932 -34.361 1.00 63.53 177 ASP A O 1
ATOM 1469 N N . SER A 1 178 ? -20.354 2.747 -33.226 1.00 63.16 178 SER A N 1
ATOM 1470 C CA . SER A 1 178 ? -19.974 1.506 -32.515 1.00 63.16 178 SER A CA 1
ATOM 1471 C C . SER A 1 178 ? -19.674 0.313 -33.442 1.00 63.16 178 SER A C 1
ATOM 1473 O O . SER A 1 178 ? -19.698 -0.861 -33.050 1.00 63.16 178 SER A O 1
ATOM 1475 N N . THR A 1 179 ? -19.384 0.593 -34.718 1.00 66.69 179 THR A N 1
ATOM 1476 C CA . THR A 1 179 ? -19.179 -0.449 -35.726 1.00 66.69 179 THR A CA 1
ATOM 1477 C C . THR A 1 179 ? -17.833 -1.146 -35.604 1.00 66.69 179 THR A C 1
ATOM 1479 O O . THR A 1 179 ? -17.730 -2.349 -35.843 1.00 66.69 179 THR A O 1
ATOM 1482 N N . ASN A 1 180 ? -16.817 -0.419 -35.163 1.00 80.19 180 ASN A N 1
ATOM 1483 C CA . ASN A 1 180 ? -15.480 -0.931 -34.921 1.00 80.19 180 ASN A CA 1
ATOM 1484 C C . ASN A 1 180 ? -15.158 -0.804 -33.431 1.00 80.19 180 ASN A C 1
ATOM 1486 O O . ASN A 1 180 ? -14.593 0.186 -32.973 1.00 80.19 180 ASN A O 1
ATOM 1490 N N . LEU A 1 181 ? -15.565 -1.823 -32.671 1.00 91.69 181 LEU A N 1
ATOM 1491 C CA . LEU A 1 181 ? -15.264 -1.938 -31.248 1.00 91.69 181 LEU A CA 1
ATOM 1492 C C . LEU A 1 181 ? -13.955 -2.708 -31.053 1.00 91.69 181 LEU A C 1
ATOM 1494 O O . LEU A 1 181 ? -13.837 -3.873 -31.466 1.00 91.69 181 LEU A O 1
ATOM 1498 N N . PHE A 1 182 ? -12.990 -2.060 -30.405 1.00 94.81 182 PHE A N 1
ATOM 1499 C CA . PHE A 1 182 ? -11.704 -2.649 -30.063 1.00 94.81 182 PHE A CA 1
ATOM 1500 C C . PHE A 1 182 ? -11.578 -2.884 -28.562 1.00 94.81 182 PHE A C 1
ATOM 1502 O O . PHE A 1 182 ? -12.026 -2.081 -27.745 1.00 94.81 182 PHE A O 1
ATOM 1509 N N . LEU A 1 183 ? -10.928 -3.989 -28.210 1.00 96.69 183 LEU A N 1
ATOM 1510 C CA . LEU A 1 183 ? -10.528 -4.299 -26.845 1.00 96.69 183 LEU A CA 1
ATOM 1511 C C . LEU A 1 183 ? -9.006 -4.325 -26.775 1.00 96.69 183 LEU A C 1
ATOM 1513 O O . LEU A 1 183 ? -8.361 -5.097 -27.485 1.00 96.69 183 LEU A O 1
ATOM 1517 N N . ILE A 1 184 ? -8.438 -3.478 -25.926 1.00 97.62 184 ILE A N 1
ATOM 1518 C CA . ILE A 1 184 ? -6.997 -3.356 -25.741 1.00 97.62 184 ILE A CA 1
ATOM 1519 C C . ILE A 1 184 ? -6.633 -4.077 -24.446 1.00 97.62 184 ILE A C 1
ATOM 1521 O O . ILE A 1 184 ? -7.236 -3.818 -23.405 1.00 97.62 184 ILE A O 1
ATOM 1525 N N . ALA A 1 185 ? -5.664 -4.987 -24.515 1.00 97.75 185 ALA A N 1
ATOM 1526 C CA . ALA A 1 185 ? -5.250 -5.824 -23.395 1.00 97.75 185 ALA A CA 1
ATOM 1527 C C . ALA A 1 185 ? -3.749 -5.706 -23.140 1.00 97.75 185 ALA A C 1
ATOM 1529 O O . ALA A 1 185 ? -2.942 -6.059 -24.003 1.00 97.75 185 ALA A O 1
ATOM 1530 N N . GLY A 1 186 ? -3.385 -5.245 -21.946 1.00 96.69 186 GLY A N 1
ATOM 1531 C CA . GLY A 1 186 ? -2.011 -5.192 -21.464 1.00 96.69 186 GLY A CA 1
ATOM 1532 C C . GLY A 1 186 ? -1.620 -6.485 -20.756 1.00 96.69 186 GLY A C 1
ATOM 1533 O O . GLY A 1 186 ? -2.368 -7.030 -19.938 1.00 96.69 186 GLY A O 1
ATOM 1534 N N . SER A 1 187 ? -0.437 -6.985 -21.093 1.00 95.50 187 SER A N 1
ATOM 1535 C CA . SER A 1 187 ? 0.153 -8.201 -20.536 1.00 95.50 187 SER A CA 1
ATOM 1536 C C . SER A 1 187 ? 1.653 -7.995 -20.292 1.00 95.50 187 SER A C 1
ATOM 1538 O O . SER A 1 187 ? 2.152 -6.868 -20.317 1.00 95.50 187 SER A O 1
ATOM 1540 N N . ILE A 1 188 ? 2.388 -9.074 -20.032 1.00 93.56 188 ILE A N 1
ATOM 1541 C CA . ILE A 1 188 ? 3.854 -9.026 -20.003 1.00 93.56 188 ILE A CA 1
ATOM 1542 C C . ILE A 1 188 ? 4.356 -8.873 -21.446 1.00 93.56 188 ILE A C 1
ATOM 1544 O O . ILE A 1 188 ? 3.938 -9.629 -22.325 1.00 93.56 188 ILE A O 1
ATOM 1548 N N . ASP A 1 189 ? 5.229 -7.891 -21.666 1.00 88.94 189 ASP A N 1
ATOM 1549 C CA . ASP A 1 189 ? 5.893 -7.489 -22.918 1.00 88.94 189 ASP A CA 1
ATOM 1550 C C . ASP A 1 189 ? 4.999 -6.906 -24.009 1.00 88.94 189 ASP A C 1
ATOM 1552 O O . ASP A 1 189 ? 5.480 -6.151 -24.856 1.00 88.94 189 ASP A O 1
ATOM 1556 N N . PHE A 1 190 ? 3.707 -7.227 -24.002 1.00 93.38 190 PHE A N 1
ATOM 1557 C CA . PHE A 1 190 ? 2.811 -6.895 -25.099 1.00 93.38 190 PHE A CA 1
ATOM 1558 C C . PHE A 1 190 ? 1.527 -6.218 -24.640 1.00 93.38 190 PHE A C 1
ATOM 1560 O O . PHE A 1 190 ? 0.886 -6.640 -23.672 1.00 93.38 190 PHE A O 1
ATOM 1567 N N . VAL A 1 191 ? 1.101 -5.236 -25.431 1.00 96.88 191 VAL A N 1
ATOM 1568 C CA . VAL A 1 191 ? -0.276 -4.740 -25.459 1.00 96.88 191 VAL A CA 1
ATOM 1569 C C . VAL A 1 191 ? -0.899 -5.182 -26.767 1.00 96.88 191 VAL A C 1
ATOM 1571 O O . VAL A 1 191 ? -0.406 -4.832 -27.833 1.00 96.88 191 VAL A O 1
ATOM 1574 N N . LYS A 1 192 ? -1.972 -5.962 -26.704 1.00 96.69 192 LYS A N 1
ATOM 1575 C CA . LYS A 1 192 ? -2.664 -6.476 -27.890 1.00 96.69 192 LYS A CA 1
ATOM 1576 C C . LYS A 1 192 ? -3.968 -5.739 -28.127 1.00 96.69 192 LYS A C 1
ATOM 1578 O O . LYS A 1 192 ? -4.671 -5.394 -27.179 1.00 96.69 192 LYS A O 1
ATOM 1583 N N . ILE A 1 193 ? -4.289 -5.543 -29.399 1.00 96.62 193 ILE A N 1
ATOM 1584 C CA . ILE A 1 193 ? -5.503 -4.884 -29.870 1.00 96.62 193 ILE A CA 1
ATOM 1585 C C . ILE A 1 193 ? -6.376 -5.942 -30.534 1.00 96.62 193 ILE A C 1
ATOM 1587 O O . ILE A 1 193 ? -6.000 -6.553 -31.537 1.00 96.62 193 ILE A O 1
ATOM 1591 N N . TYR A 1 194 ? -7.561 -6.159 -29.979 1.00 95.56 194 TYR A N 1
ATOM 1592 C CA . TYR A 1 194 ? -8.516 -7.138 -30.468 1.00 95.56 194 TYR A CA 1
ATOM 1593 C C . TYR A 1 194 ? -9.705 -6.472 -31.143 1.00 95.56 194 TYR A C 1
ATOM 1595 O O . TYR A 1 194 ? -10.294 -5.544 -30.594 1.00 95.56 194 TYR A O 1
ATOM 1603 N N . SER A 1 195 ? -10.133 -7.012 -32.284 1.00 93.81 195 SER A N 1
ATOM 1604 C CA . SER A 1 195 ? -11.454 -6.706 -32.835 1.00 93.81 195 SER A CA 1
ATOM 1605 C C . SER A 1 195 ? -12.499 -7.537 -32.117 1.00 93.81 195 SER A C 1
ATOM 1607 O O . SER A 1 195 ? -12.502 -8.766 -32.232 1.00 93.81 195 SER A O 1
ATOM 1609 N N . TYR A 1 196 ? -13.433 -6.874 -31.441 1.00 92.12 196 TYR A N 1
ATOM 1610 C CA . TYR A 1 196 ? -14.556 -7.555 -30.812 1.00 92.12 196 TYR A CA 1
ATOM 1611 C C . TYR A 1 196 ? -15.431 -8.292 -31.831 1.00 92.12 196 TYR A C 1
ATOM 1613 O O . TYR A 1 196 ? -15.802 -9.445 -31.611 1.00 92.12 196 TYR A O 1
ATOM 1621 N N . ARG A 1 197 ? -15.742 -7.649 -32.964 1.00 89.56 197 ARG A N 1
ATOM 1622 C CA . ARG A 1 197 ? -16.616 -8.227 -33.997 1.00 89.56 197 ARG A CA 1
ATOM 1623 C C . ARG A 1 197 ? -15.967 -9.397 -34.721 1.00 89.56 197 ARG A C 1
ATOM 1625 O O . ARG A 1 197 ? -16.620 -10.411 -34.931 1.00 89.56 197 ARG A O 1
ATOM 1632 N N . GLN A 1 198 ? -14.688 -9.271 -35.082 1.00 89.56 198 GLN A N 1
ATOM 1633 C CA . GLN A 1 198 ? -13.979 -10.351 -35.776 1.00 89.56 198 GLN A CA 1
ATOM 1634 C C . GLN A 1 198 ? -13.523 -11.464 -34.823 1.00 89.56 198 GLN A C 1
ATOM 1636 O O . GLN A 1 198 ? -13.187 -12.549 -35.289 1.00 89.56 198 GLN A O 1
ATOM 1641 N N . GLY A 1 199 ? -13.471 -11.204 -33.510 1.00 89.94 199 GLY A N 1
ATOM 1642 C CA . GLY A 1 199 ? -12.988 -12.165 -32.518 1.00 89.94 199 GLY A CA 1
ATOM 1643 C C . GLY A 1 199 ? -11.503 -12.499 -32.683 1.00 89.94 199 GLY A C 1
ATOM 1644 O O . GLY A 1 199 ? -11.086 -13.614 -32.384 1.00 89.94 199 GLY A O 1
ATOM 1645 N N . LYS A 1 200 ? -10.701 -11.567 -33.216 1.00 92.88 200 LYS A N 1
ATOM 1646 C CA . LYS A 1 200 ? -9.286 -11.782 -33.559 1.00 92.88 200 LYS A CA 1
ATOM 1647 C C . LYS A 1 200 ? -8.395 -10.685 -32.989 1.00 92.88 200 LYS A C 1
ATOM 1649 O O . LYS A 1 200 ? -8.828 -9.542 -32.844 1.00 92.88 200 LYS A O 1
ATOM 1654 N N . CYS A 1 201 ? -7.146 -11.041 -32.690 1.00 94.94 201 CYS A N 1
ATOM 1655 C CA . CYS A 1 201 ? -6.081 -10.070 -32.447 1.00 94.94 201 CYS A CA 1
ATOM 1656 C C . CYS A 1 201 ? -5.717 -9.428 -33.790 1.00 94.94 201 CYS A C 1
ATOM 1658 O O . CYS A 1 201 ? -5.373 -10.153 -34.722 1.00 94.94 201 CYS A O 1
ATOM 1660 N N . ILE A 1 202 ? -5.839 -8.106 -33.893 1.00 93.75 202 ILE A N 1
ATOM 1661 C CA . ILE A 1 202 ? -5.507 -7.358 -35.112 1.00 93.75 202 ILE A CA 1
ATOM 1662 C C . ILE A 1 202 ? -4.030 -6.986 -35.099 1.00 93.75 202 ILE A C 1
ATOM 1664 O O . ILE A 1 202 ? -3.332 -7.238 -36.074 1.00 93.75 202 ILE A O 1
ATOM 1668 N N . ASP A 1 203 ? -3.570 -6.405 -33.990 1.00 94.75 203 ASP A N 1
ATOM 1669 C CA . ASP A 1 203 ? -2.222 -5.851 -33.881 1.00 94.75 203 ASP A CA 1
ATOM 1670 C C . ASP A 1 203 ? -1.703 -5.906 -32.436 1.00 94.75 203 ASP A C 1
ATOM 1672 O O . ASP A 1 203 ? -2.462 -6.189 -31.499 1.00 94.75 203 ASP A O 1
ATOM 1676 N N . PHE A 1 204 ? -0.407 -5.656 -32.246 1.00 95.12 204 PHE A N 1
ATOM 1677 C CA . PHE A 1 204 ? 0.236 -5.643 -30.938 1.00 95.12 204 PHE A CA 1
ATOM 1678 C C . PHE A 1 204 ? 1.390 -4.639 -30.837 1.00 95.12 204 PHE A C 1
ATOM 1680 O O . PHE A 1 204 ? 2.215 -4.491 -31.731 1.00 95.12 204 PHE A O 1
ATOM 1687 N N . ILE A 1 205 ? 1.496 -4.005 -29.674 1.00 96.12 205 ILE A N 1
ATOM 1688 C CA . ILE A 1 205 ? 2.607 -3.141 -29.277 1.00 96.12 205 ILE A CA 1
ATOM 1689 C C . ILE A 1 205 ? 3.545 -3.958 -28.395 1.00 96.12 205 ILE A C 1
ATOM 1691 O O . ILE A 1 205 ? 3.098 -4.571 -27.425 1.00 96.12 205 ILE A O 1
ATOM 1695 N N . ARG A 1 206 ? 4.848 -3.935 -28.690 1.00 92.44 206 ARG A N 1
ATOM 1696 C CA . ARG A 1 206 ? 5.883 -4.472 -27.797 1.00 92.44 206 ARG A CA 1
ATOM 1697 C C . ARG A 1 206 ? 6.419 -3.364 -26.889 1.00 92.44 206 ARG A C 1
ATOM 1699 O O . ARG A 1 206 ? 6.960 -2.374 -27.379 1.00 92.44 206 ARG A O 1
ATOM 1706 N N . ILE A 1 207 ? 6.292 -3.544 -25.578 1.00 88.12 207 ILE A N 1
ATOM 1707 C CA . ILE A 1 207 ? 6.775 -2.596 -24.573 1.00 88.12 207 ILE A CA 1
ATOM 1708 C C . ILE A 1 207 ? 8.230 -2.932 -24.239 1.00 88.12 207 ILE A C 1
ATOM 1710 O O . ILE A 1 207 ? 8.515 -3.901 -23.542 1.00 88.12 207 ILE A O 1
ATOM 1714 N N . GLY A 1 208 ? 9.152 -2.107 -24.741 1.00 76.19 208 GLY A N 1
ATOM 1715 C CA . GLY A 1 208 ? 10.586 -2.202 -24.464 1.00 76.19 208 GLY A CA 1
ATOM 1716 C C . GLY A 1 208 ? 11.259 -3.512 -24.910 1.00 76.19 208 GLY A C 1
ATOM 1717 O O . GLY A 1 208 ? 10.697 -4.335 -25.634 1.00 76.19 208 GLY A O 1
ATOM 1718 N N . ASN A 1 209 ? 12.526 -3.672 -24.513 1.00 72.75 209 ASN A N 1
ATOM 1719 C CA . ASN A 1 209 ? 13.388 -4.765 -24.993 1.00 72.75 209 ASN A CA 1
ATOM 1720 C C . ASN A 1 209 ? 13.512 -5.941 -24.007 1.00 72.75 209 ASN A C 1
ATOM 1722 O O . ASN A 1 209 ? 13.864 -7.043 -24.429 1.00 72.75 209 ASN A O 1
ATOM 1726 N N . ASN A 1 210 ? 13.206 -5.717 -22.725 1.00 75.88 210 ASN A N 1
ATOM 1727 C CA . ASN A 1 210 ? 13.306 -6.699 -21.638 1.00 75.88 210 ASN A CA 1
ATOM 1728 C C . ASN A 1 210 ? 11.913 -7.151 -21.184 1.00 75.88 210 ASN A C 1
ATOM 1730 O O . ASN A 1 210 ? 10.928 -6.557 -21.603 1.00 75.88 210 ASN A O 1
ATOM 1734 N N . ARG A 1 211 ? 11.854 -8.163 -20.302 1.00 85.06 211 ARG A N 1
ATOM 1735 C CA . ARG A 1 211 ? 10.605 -8.691 -19.736 1.00 85.06 211 ARG A CA 1
ATOM 1736 C C . ARG A 1 211 ? 9.893 -7.637 -18.868 1.00 85.06 211 ARG A C 1
ATOM 1738 O O . ARG A 1 211 ? 10.146 -7.576 -17.666 1.00 85.06 211 ARG A O 1
ATOM 1745 N N . ILE A 1 212 ? 9.068 -6.788 -19.473 1.00 91.75 212 ILE A N 1
ATOM 1746 C CA . ILE A 1 212 ? 8.430 -5.615 -18.864 1.00 91.75 212 ILE A CA 1
ATOM 1747 C C . ILE A 1 212 ? 6.949 -5.901 -18.642 1.00 91.75 212 ILE A C 1
ATOM 1749 O O . ILE A 1 212 ? 6.255 -6.441 -19.500 1.00 91.75 212 ILE A O 1
ATOM 1753 N N . VAL A 1 213 ? 6.441 -5.530 -17.473 1.00 94.81 213 VAL A N 1
ATOM 1754 C CA . VAL A 1 213 ? 5.037 -5.747 -17.128 1.00 94.81 213 VAL A CA 1
ATOM 1755 C C . VAL A 1 213 ? 4.234 -4.489 -17.446 1.00 94.81 213 VAL A C 1
ATOM 1757 O O . VAL A 1 213 ? 4.526 -3.425 -16.906 1.00 94.81 213 VAL A O 1
ATOM 1760 N N . CYS A 1 214 ? 3.209 -4.607 -18.295 1.00 96.06 214 CYS A N 1
ATOM 1761 C CA . CYS A 1 214 ? 2.216 -3.551 -18.488 1.00 96.06 214 CYS A CA 1
ATOM 1762 C C . CYS A 1 214 ? 1.153 -3.645 -17.391 1.00 96.06 214 CYS A C 1
ATOM 1764 O O . CYS A 1 214 ? 0.250 -4.481 -17.455 1.00 96.06 214 CYS A O 1
ATOM 1766 N N . TRP A 1 215 ? 1.289 -2.816 -16.362 1.00 96.50 215 TRP A N 1
ATOM 1767 C CA . TRP A 1 215 ? 0.397 -2.831 -15.204 1.00 96.50 215 TRP A CA 1
ATOM 1768 C C . TRP A 1 215 ? -0.908 -2.090 -15.463 1.00 96.50 215 TRP A C 1
ATOM 1770 O O . TRP A 1 215 ? -1.965 -2.534 -15.024 1.00 96.50 215 TRP A O 1
ATOM 1780 N N . CYS A 1 216 ? -0.844 -0.975 -16.190 1.00 96.81 216 CYS A N 1
ATOM 1781 C CA . CYS A 1 216 ? -2.009 -0.158 -16.479 1.00 96.81 216 CYS A CA 1
ATOM 1782 C C . CYS A 1 216 ? -1.992 0.388 -17.905 1.00 96.81 216 CYS A C 1
ATOM 1784 O O . CYS A 1 216 ? -0.939 0.631 -18.502 1.00 96.81 216 CYS A O 1
ATOM 1786 N N . LEU A 1 217 ? -3.194 0.609 -18.437 1.00 96.94 217 LEU A N 1
ATOM 1787 C CA . LEU A 1 217 ? -3.399 1.205 -19.747 1.00 96.94 217 LEU A CA 1
ATOM 1788 C C . LEU A 1 217 ? -4.570 2.191 -19.728 1.00 96.94 217 LEU A C 1
ATOM 1790 O O . LEU A 1 217 ? -5.545 2.007 -18.988 1.00 96.94 217 LEU A O 1
ATOM 1794 N N . ARG A 1 218 ? -4.457 3.240 -20.547 1.00 97.19 218 ARG A N 1
ATOM 1795 C CA . ARG A 1 218 ? -5.545 4.159 -20.894 1.00 97.19 218 ARG A CA 1
ATOM 1796 C C . ARG A 1 218 ? -5.626 4.365 -22.402 1.00 97.19 218 ARG A C 1
ATOM 1798 O O . ARG A 1 218 ? -4.594 4.470 -23.050 1.00 97.19 218 ARG A O 1
ATOM 1805 N N . VAL A 1 219 ? -6.828 4.429 -22.966 1.00 96.50 219 VAL A N 1
ATOM 1806 C CA . VAL A 1 219 ? -7.046 4.705 -24.397 1.00 96.50 219 VAL A CA 1
ATOM 1807 C C . VAL A 1 219 ? -7.920 5.945 -24.554 1.00 96.50 219 VAL A C 1
ATOM 1809 O O . VAL A 1 219 ? -8.994 6.008 -23.959 1.00 96.50 219 VAL A O 1
ATOM 1812 N N . LEU A 1 220 ? -7.443 6.920 -25.330 1.00 95.06 220 LEU A N 1
ATOM 1813 C CA . LEU A 1 220 ? -8.136 8.182 -25.621 1.00 95.06 220 LEU A CA 1
ATOM 1814 C C . LEU A 1 220 ? -9.070 8.051 -26.839 1.00 95.06 220 LEU A C 1
ATOM 1816 O O . LEU A 1 220 ? -8.968 7.091 -27.611 1.00 95.06 220 LEU A O 1
ATOM 1820 N N . LYS A 1 221 ? -9.956 9.031 -27.056 1.00 91.88 221 LYS A N 1
ATOM 1821 C CA . LYS A 1 221 ? -10.917 9.055 -28.180 1.00 91.88 221 LYS A CA 1
ATOM 1822 C C . LYS A 1 221 ? -10.257 9.058 -29.553 1.00 91.88 221 LYS A C 1
ATOM 1824 O O . LYS A 1 221 ? -10.793 8.482 -30.489 1.00 91.88 221 LYS A O 1
ATOM 1829 N N . ASP A 1 222 ? -9.088 9.673 -29.688 1.00 91.06 222 ASP A N 1
ATOM 1830 C CA . ASP A 1 222 ? -8.335 9.704 -30.950 1.00 91.06 222 ASP A CA 1
ATOM 1831 C C . ASP A 1 222 ? -7.534 8.420 -31.235 1.00 91.06 222 ASP A C 1
ATOM 1833 O O . ASP A 1 222 ? -6.784 8.351 -32.213 1.00 91.06 222 ASP A O 1
ATOM 1837 N N . PHE A 1 223 ? -7.719 7.409 -30.386 1.00 93.75 223 PHE A N 1
ATOM 1838 C CA . PHE A 1 223 ? -7.020 6.135 -30.379 1.00 93.75 223 PHE A CA 1
ATOM 1839 C C . PHE A 1 223 ? -5.536 6.222 -29.989 1.00 93.75 223 PHE A C 1
ATOM 1841 O O . PHE A 1 223 ? -4.735 5.359 -30.348 1.00 93.75 223 PHE A O 1
ATOM 1848 N N . THR A 1 224 ? -5.148 7.234 -29.209 1.00 95.12 224 THR A N 1
ATOM 1849 C CA . THR A 1 224 ? -3.868 7.221 -28.490 1.00 95.12 224 THR A CA 1
ATOM 1850 C C . THR A 1 224 ? -3.931 6.209 -27.345 1.00 95.12 224 THR A C 1
ATOM 1852 O O . THR A 1 224 ? -4.783 6.314 -26.461 1.00 95.12 224 THR A O 1
ATOM 1855 N N . ILE A 1 225 ? -3.019 5.237 -27.343 1.00 97.44 225 ILE A N 1
ATOM 1856 C CA . ILE A 1 225 ? -2.876 4.236 -26.280 1.00 97.44 225 ILE A CA 1
ATOM 1857 C C . ILE A 1 225 ? -1.766 4.698 -25.337 1.00 97.44 225 ILE A C 1
ATOM 1859 O O . ILE A 1 225 ? -0.660 5.010 -25.768 1.00 97.44 225 ILE A O 1
ATOM 1863 N N . ILE A 1 226 ? -2.052 4.728 -24.044 1.00 97.88 226 ILE A N 1
ATOM 1864 C CA . ILE A 1 226 ? -1.142 5.149 -22.983 1.00 97.88 226 ILE A CA 1
ATOM 1865 C C . ILE A 1 226 ? -0.880 3.944 -22.095 1.00 97.88 226 ILE A C 1
ATOM 1867 O O . ILE A 1 226 ? -1.820 3.304 -21.627 1.00 97.88 226 ILE A O 1
ATOM 1871 N N . THR A 1 227 ? 0.386 3.634 -21.853 1.00 97.94 227 THR A N 1
ATOM 1872 C CA . THR A 1 227 ? 0.802 2.463 -21.075 1.00 97.94 227 THR A CA 1
ATOM 1873 C C . THR A 1 227 ? 1.690 2.889 -19.920 1.00 97.94 227 THR A C 1
ATOM 1875 O O . THR A 1 227 ? 2.611 3.679 -20.127 1.00 97.94 227 THR A O 1
ATOM 1878 N N . GLY A 1 228 ? 1.440 2.342 -18.732 1.00 97.19 228 GLY A N 1
ATOM 1879 C CA . GLY A 1 228 ? 2.325 2.443 -17.575 1.00 97.19 228 GLY A CA 1
ATOM 1880 C C . GLY A 1 228 ? 2.937 1.082 -17.263 1.00 97.19 228 GLY A C 1
ATOM 1881 O O . GLY A 1 228 ? 2.224 0.073 -17.208 1.00 97.19 228 GLY A O 1
ATOM 1882 N N . ASP A 1 229 ? 4.257 1.047 -17.100 1.00 95.62 229 ASP A N 1
ATOM 1883 C CA . ASP A 1 229 ? 5.008 -0.202 -17.008 1.00 95.62 229 ASP A CA 1
ATOM 1884 C C . ASP A 1 229 ? 5.796 -0.391 -15.698 1.00 95.62 229 ASP A C 1
ATOM 1886 O O . ASP A 1 229 ? 5.839 0.480 -14.824 1.00 95.62 229 ASP A O 1
ATOM 1890 N N . SER A 1 230 ? 6.408 -1.569 -15.543 1.00 94.19 230 SER A N 1
ATOM 1891 C CA . SER A 1 230 ? 7.233 -1.933 -14.381 1.00 94.19 230 SER A CA 1
ATOM 1892 C C . SER A 1 230 ? 8.570 -1.191 -14.285 1.00 94.19 230 SER A C 1
ATOM 1894 O O . SER A 1 230 ? 9.232 -1.267 -13.258 1.00 94.19 230 SER A O 1
ATOM 1896 N N . ASN A 1 231 ? 8.996 -0.473 -15.327 1.00 92.00 231 ASN A N 1
ATOM 1897 C CA . ASN A 1 231 ? 10.220 0.331 -15.296 1.00 92.00 231 ASN A CA 1
ATOM 1898 C C . ASN A 1 231 ? 9.958 1.774 -14.840 1.00 92.00 231 ASN A C 1
ATOM 1900 O O . ASN A 1 231 ? 10.868 2.598 -14.897 1.00 92.00 231 ASN A O 1
ATOM 1904 N N . GLY A 1 232 ? 8.726 2.106 -14.442 1.00 92.69 232 GLY A N 1
ATOM 1905 C CA . GLY A 1 232 ? 8.346 3.480 -14.118 1.00 92.69 232 GLY A CA 1
ATOM 1906 C C . GLY A 1 232 ? 8.189 4.372 -15.350 1.00 92.69 232 GLY A C 1
ATOM 1907 O O . GLY A 1 232 ? 8.240 5.603 -15.237 1.00 92.69 232 GLY A O 1
ATOM 1908 N N . THR A 1 233 ? 7.986 3.770 -16.527 1.00 95.12 233 THR A N 1
ATOM 1909 C CA . THR A 1 233 ? 7.865 4.486 -17.796 1.00 95.12 233 THR A CA 1
ATOM 1910 C C . THR A 1 233 ? 6.407 4.611 -18.241 1.00 95.12 233 THR A C 1
ATOM 1912 O O . THR A 1 233 ? 5.663 3.631 -18.294 1.00 95.12 233 THR A O 1
ATOM 1915 N N . VAL A 1 234 ? 5.999 5.839 -18.579 1.00 97.38 234 VAL A N 1
ATOM 1916 C CA . VAL A 1 234 ? 4.738 6.142 -19.272 1.00 97.38 234 VAL A CA 1
ATOM 1917 C C . VAL A 1 234 ? 5.031 6.314 -20.754 1.00 97.38 234 VAL A C 1
ATOM 1919 O O . VAL A 1 234 ? 5.803 7.196 -21.138 1.00 97.38 234 VAL A O 1
ATOM 1922 N N . SER A 1 235 ? 4.404 5.504 -21.601 1.00 96.31 235 SER A N 1
ATOM 1923 C CA . SER A 1 235 ? 4.541 5.597 -23.057 1.00 96.31 235 SER A CA 1
ATOM 1924 C C . SER A 1 235 ? 3.208 5.917 -23.725 1.00 96.31 235 SER A C 1
ATOM 1926 O O . SER A 1 235 ? 2.167 5.394 -23.336 1.00 96.31 235 SER A O 1
ATOM 1928 N N . PHE A 1 236 ? 3.266 6.772 -24.741 1.00 96.81 236 PHE A N 1
ATOM 1929 C CA . PHE A 1 236 ? 2.148 7.216 -25.565 1.00 96.81 236 PHE A CA 1
ATOM 1930 C C . PHE A 1 236 ? 2.329 6.646 -26.967 1.00 96.81 236 PHE A C 1
ATOM 1932 O O . PHE A 1 236 ? 3.358 6.877 -27.602 1.00 96.81 236 PHE A O 1
ATOM 1939 N N . TRP A 1 237 ? 1.334 5.926 -27.463 1.00 96.38 237 TRP A N 1
ATOM 1940 C CA . TRP A 1 237 ? 1.375 5.189 -28.720 1.00 96.38 237 TRP A CA 1
ATOM 1941 C C . TRP A 1 237 ? 0.226 5.624 -29.616 1.00 96.38 237 TRP A C 1
ATOM 1943 O O . TRP A 1 237 ? -0.894 5.825 -29.152 1.00 96.38 237 TRP A O 1
ATOM 1953 N N . ASN A 1 238 ? 0.479 5.721 -30.914 1.00 94.12 238 ASN A N 1
ATOM 1954 C CA . ASN A 1 238 ? -0.586 5.896 -31.888 1.00 94.12 238 ASN A CA 1
ATOM 1955 C C . ASN A 1 238 ? -1.222 4.527 -32.153 1.00 94.12 238 ASN A C 1
ATOM 1957 O O . ASN A 1 238 ? -0.573 3.667 -32.740 1.00 94.12 238 ASN A O 1
ATOM 1961 N N . GLY A 1 239 ? -2.472 4.312 -31.740 1.00 92.38 239 GLY A N 1
ATOM 1962 C CA . GLY A 1 239 ? -3.156 3.027 -31.902 1.00 92.38 239 GLY A CA 1
ATOM 1963 C C . GLY A 1 239 ? -3.474 2.661 -33.354 1.00 92.38 239 GLY A C 1
ATOM 1964 O O . GLY A 1 239 ? -3.640 1.483 -33.650 1.00 92.38 239 GLY A O 1
ATOM 1965 N N . LYS A 1 240 ? -3.517 3.632 -34.282 1.00 91.06 240 LYS A N 1
ATOM 1966 C CA . LYS A 1 240 ? -3.788 3.374 -35.711 1.00 91.06 240 LYS A CA 1
ATOM 1967 C C . LYS A 1 240 ? -2.583 2.777 -36.431 1.00 91.06 240 LYS A C 1
ATOM 1969 O O . LYS A 1 240 ? -2.751 1.930 -37.299 1.00 91.06 240 LYS A O 1
ATOM 1974 N N . THR A 1 241 ? -1.388 3.265 -36.108 1.00 92.81 241 THR A N 1
ATOM 1975 C CA . THR A 1 241 ? -0.123 2.850 -36.738 1.00 92.81 241 THR A CA 1
ATOM 1976 C C . THR A 1 241 ? 0.720 1.949 -35.844 1.00 92.81 241 THR A C 1
ATOM 1978 O O . THR A 1 241 ? 1.720 1.413 -36.306 1.00 92.81 241 THR A O 1
ATOM 1981 N N . VAL A 1 242 ? 0.345 1.811 -34.569 1.00 95.12 242 VAL A N 1
ATOM 1982 C CA . VAL A 1 242 ? 1.041 1.006 -33.553 1.00 95.12 242 VAL A CA 1
ATOM 1983 C C . VAL A 1 242 ? 2.485 1.494 -33.336 1.00 95.12 242 VAL A C 1
ATOM 1985 O O . VAL A 1 242 ? 3.406 0.747 -33.021 1.00 95.12 242 VAL A O 1
ATOM 1988 N N . THR A 1 243 ? 2.696 2.806 -33.488 1.00 94.25 243 THR A N 1
ATOM 1989 C CA . THR A 1 243 ? 4.007 3.459 -33.347 1.00 94.25 243 THR A CA 1
ATOM 1990 C C . THR A 1 243 ? 4.099 4.272 -32.062 1.00 94.25 243 THR A C 1
ATOM 1992 O O . THR A 1 243 ? 3.137 4.938 -31.671 1.00 94.25 243 THR A O 1
ATOM 1995 N N . LEU A 1 244 ? 5.278 4.282 -31.437 1.00 95.12 244 LEU A N 1
ATOM 1996 C CA . LEU A 1 244 ? 5.558 5.116 -30.268 1.00 95.12 244 LEU A CA 1
ATOM 1997 C C . LEU A 1 244 ? 5.527 6.601 -30.655 1.00 95.12 244 LEU A C 1
ATOM 1999 O O . LEU A 1 244 ? 6.252 7.020 -31.554 1.00 95.12 244 LEU A O 1
ATOM 2003 N N . ILE A 1 245 ? 4.711 7.390 -29.958 1.00 93.69 245 ILE A N 1
ATOM 2004 C CA . ILE A 1 245 ? 4.702 8.853 -30.053 1.00 93.69 245 ILE A CA 1
ATOM 2005 C C . ILE A 1 245 ? 5.806 9.393 -29.144 1.00 93.69 245 ILE A C 1
ATOM 2007 O O . ILE A 1 245 ? 6.741 10.035 -29.615 1.00 93.69 245 ILE A O 1
ATOM 2011 N N . GLN A 1 246 ? 5.715 9.108 -27.841 1.00 94.06 246 GLN A N 1
ATOM 2012 C CA . GLN A 1 246 ? 6.647 9.586 -26.817 1.00 94.06 246 GLN A CA 1
ATOM 2013 C C . GLN A 1 246 ? 6.716 8.623 -25.632 1.00 94.06 246 GLN A C 1
ATOM 2015 O O . GLN A 1 246 ? 5.776 7.877 -25.367 1.00 94.06 246 GLN A O 1
ATOM 2020 N N . SER A 1 247 ? 7.823 8.666 -24.893 1.00 94.50 247 SER A N 1
ATOM 2021 C CA . SER A 1 247 ? 8.036 7.851 -23.698 1.00 94.50 247 SER A CA 1
ATOM 2022 C C . SER A 1 247 ? 8.753 8.653 -22.614 1.00 94.50 247 SER A C 1
ATOM 2024 O O . SER A 1 247 ? 9.715 9.364 -22.906 1.00 94.50 247 SER A O 1
ATOM 2026 N N . TYR A 1 248 ? 8.283 8.542 -21.372 1.00 95.38 248 TYR A N 1
ATOM 2027 C CA . TYR A 1 248 ? 8.797 9.265 -20.212 1.00 95.38 248 TYR A CA 1
ATOM 2028 C C . TYR A 1 248 ? 9.086 8.299 -19.072 1.00 95.38 248 TYR A C 1
ATOM 2030 O O . TYR A 1 248 ? 8.167 7.684 -18.541 1.00 95.38 248 TYR A O 1
ATOM 2038 N N . ASN A 1 249 ? 10.338 8.238 -18.623 1.00 93.00 249 ASN A N 1
ATOM 2039 C CA . ASN A 1 249 ? 10.681 7.593 -17.358 1.00 93.00 249 ASN A CA 1
ATOM 2040 C C . ASN A 1 249 ? 10.325 8.539 -16.194 1.00 93.00 249 ASN A C 1
ATOM 2042 O O . ASN A 1 249 ? 11.148 9.335 -15.732 1.00 93.00 249 ASN A O 1
ATOM 2046 N N . SER A 1 250 ? 9.043 8.571 -15.822 1.00 90.88 250 SER A N 1
ATOM 2047 C CA . SER A 1 250 ? 8.487 9.571 -14.905 1.00 90.88 250 SER A CA 1
ATOM 2048 C C . SER A 1 250 ? 8.545 9.166 -13.436 1.00 90.88 250 SER A C 1
ATOM 2050 O O . SER A 1 250 ? 8.582 10.063 -12.576 1.00 90.88 250 SER A O 1
ATOM 2052 N N . HIS A 1 251 ? 8.556 7.857 -13.177 1.00 91.81 251 HIS A N 1
ATOM 2053 C CA . HIS A 1 251 ? 8.477 7.229 -11.862 1.00 91.81 251 HIS A CA 1
ATOM 2054 C C . HIS A 1 251 ? 9.722 6.394 -11.561 1.00 91.81 251 HIS A C 1
ATOM 2056 O O . HIS A 1 251 ? 10.445 5.979 -12.457 1.00 91.81 251 HIS A O 1
ATOM 2062 N N . ARG A 1 252 ? 10.004 6.172 -10.275 1.00 89.25 252 ARG A N 1
ATOM 2063 C CA . ARG A 1 252 ? 11.164 5.371 -9.829 1.00 89.25 252 ARG A CA 1
ATOM 2064 C C . ARG A 1 252 ? 10.864 3.876 -9.719 1.00 89.25 252 ARG A C 1
ATOM 2066 O O . ARG A 1 252 ? 11.774 3.093 -9.468 1.00 89.25 252 ARG A O 1
ATOM 2073 N N . ALA A 1 253 ? 9.595 3.509 -9.831 1.00 90.88 253 ALA A N 1
ATOM 2074 C CA . ALA A 1 253 ? 9.084 2.157 -9.678 1.00 90.88 253 ALA A CA 1
ATOM 2075 C C . ALA A 1 253 ? 7.834 1.980 -10.552 1.00 90.88 253 ALA A C 1
ATOM 2077 O O . ALA A 1 253 ? 7.385 2.926 -11.201 1.00 90.88 253 ALA A O 1
ATOM 2078 N N . ASP A 1 254 ? 7.282 0.773 -10.536 1.00 94.12 254 ASP A N 1
ATOM 2079 C CA . ASP A 1 254 ? 6.132 0.325 -11.310 1.00 94.12 254 ASP A CA 1
ATOM 2080 C C . ASP A 1 254 ? 4.956 1.310 -11.282 1.00 94.12 254 ASP A C 1
ATOM 2082 O O . ASP A 1 254 ? 4.526 1.764 -10.218 1.00 94.12 254 ASP A O 1
ATOM 2086 N N . ILE A 1 255 ? 4.394 1.594 -12.458 1.00 97.00 255 ILE A N 1
ATOM 2087 C CA . ILE A 1 255 ? 3.208 2.442 -12.616 1.00 97.00 255 ILE A CA 1
ATOM 2088 C C . ILE A 1 255 ? 1.959 1.572 -12.545 1.00 97.00 255 ILE A C 1
ATOM 2090 O O . ILE A 1 255 ? 1.686 0.819 -13.470 1.00 97.00 255 ILE A O 1
ATOM 2094 N N . LEU A 1 256 ? 1.173 1.685 -11.479 1.00 96.44 256 LEU A N 1
ATOM 2095 C CA . LEU A 1 256 ? 0.035 0.792 -11.244 1.00 96.44 256 LEU A CA 1
ATOM 2096 C C . LEU A 1 256 ? -1.281 1.324 -11.810 1.00 96.44 256 LEU A C 1
ATOM 2098 O O . LEU A 1 256 ? -2.196 0.544 -12.051 1.00 96.44 256 LEU A O 1
ATOM 2102 N N . THR A 1 257 ? -1.405 2.637 -12.013 1.00 97.38 257 THR A N 1
ATOM 2103 C CA . THR A 1 257 ? -2.672 3.242 -12.428 1.00 97.38 257 THR A CA 1
ATOM 2104 C C . THR A 1 257 ? -2.481 4.492 -13.280 1.00 97.38 257 THR A C 1
ATOM 2106 O O . THR A 1 257 ? -1.589 5.313 -13.059 1.00 97.38 257 THR A O 1
ATOM 2109 N N . LEU A 1 258 ? -3.397 4.660 -14.234 1.00 97.69 258 LEU A N 1
ATOM 2110 C CA . LEU A 1 258 ? -3.502 5.806 -15.129 1.00 97.69 258 LEU A CA 1
ATOM 2111 C C . LEU A 1 258 ? -4.940 6.334 -15.120 1.00 97.69 258 LEU A C 1
ATOM 2113 O O . LEU A 1 258 ? -5.900 5.564 -15.044 1.00 97.69 258 LEU A O 1
ATOM 2117 N N . CYS A 1 259 ? -5.106 7.645 -15.244 1.00 96.62 259 CYS A N 1
ATOM 2118 C CA . CYS A 1 259 ? -6.406 8.263 -15.506 1.00 96.62 259 CYS A CA 1
ATOM 2119 C C . CYS A 1 259 ? -6.234 9.543 -16.324 1.00 96.62 259 CYS A C 1
ATOM 2121 O O . CYS A 1 259 ? -5.155 10.130 -16.346 1.00 96.62 259 CYS A O 1
ATOM 2123 N N . ASN A 1 260 ? -7.286 9.964 -17.014 1.00 96.00 260 ASN A N 1
ATOM 2124 C CA . ASN A 1 260 ? -7.290 11.151 -17.858 1.00 96.00 260 ASN A CA 1
ATOM 2125 C C . ASN A 1 260 ? -8.514 12.011 -17.558 1.00 96.00 260 ASN A C 1
ATOM 2127 O O . ASN A 1 260 ? -9.522 11.517 -17.051 1.00 96.00 260 ASN A O 1
ATOM 2131 N N . THR A 1 261 ? -8.408 13.305 -17.841 1.00 95.31 261 THR A N 1
ATOM 2132 C CA . THR A 1 261 ? -9.527 14.241 -17.722 1.00 95.31 261 THR A CA 1
ATOM 2133 C C . THR A 1 261 ? -10.575 13.974 -18.802 1.00 95.31 261 THR A C 1
ATOM 2135 O O . THR A 1 261 ? -10.289 13.348 -19.824 1.00 95.31 261 THR A O 1
ATOM 2138 N N . ASN A 1 262 ? -11.806 14.445 -18.580 1.00 91.62 262 ASN A N 1
ATOM 2139 C CA . ASN A 1 262 ? -12.930 14.226 -19.502 1.00 91.62 262 ASN A CA 1
ATOM 2140 C C . ASN A 1 262 ? -12.711 14.859 -20.892 1.00 91.62 262 ASN A C 1
ATOM 2142 O O . ASN A 1 262 ? -13.274 14.387 -21.883 1.00 91.62 262 ASN A O 1
ATOM 2146 N N . ASP A 1 263 ? -11.920 15.933 -20.949 1.00 91.81 263 ASP A N 1
ATOM 2147 C CA . ASP A 1 263 ? -11.458 16.596 -22.173 1.00 91.81 263 ASP A CA 1
ATOM 2148 C C . ASP A 1 263 ? -10.230 15.913 -22.804 1.00 91.81 263 ASP A C 1
ATOM 2150 O O . ASP A 1 263 ? -9.882 16.233 -23.931 1.00 91.81 263 ASP A O 1
ATOM 2154 N N . GLU A 1 264 ? -9.616 14.944 -22.115 1.00 94.06 264 GLU A N 1
ATOM 2155 C CA . GLU A 1 264 ? -8.437 14.178 -22.549 1.00 94.06 264 GLU A CA 1
ATOM 2156 C C . GLU A 1 264 ? -7.162 15.011 -22.765 1.00 94.06 264 GLU A C 1
ATOM 2158 O O . GLU A 1 264 ? -6.181 14.532 -23.337 1.00 94.06 264 GLU A O 1
ATOM 2163 N N . GLU A 1 265 ? -7.146 16.236 -22.241 1.00 93.31 265 GLU A N 1
ATOM 2164 C CA . GLU A 1 265 ? -5.997 17.143 -22.304 1.00 93.31 265 GLU A CA 1
ATOM 2165 C C . GLU A 1 265 ? -4.939 16.832 -21.244 1.00 93.31 265 GLU A C 1
ATOM 2167 O O . GLU A 1 265 ? -3.767 17.185 -21.396 1.00 93.31 265 GLU A O 1
ATOM 2172 N N . ILE A 1 266 ? -5.336 16.181 -20.148 1.00 95.31 266 ILE A N 1
ATOM 2173 C CA . ILE A 1 266 ? -4.461 15.886 -19.018 1.00 95.31 266 ILE A CA 1
ATOM 2174 C C . ILE A 1 266 ? -4.527 14.401 -18.681 1.00 95.31 266 ILE A C 1
ATOM 2176 O O . ILE A 1 266 ? -5.602 13.820 -18.537 1.00 95.31 266 ILE A O 1
ATOM 2180 N N . VAL A 1 267 ? -3.356 13.797 -18.491 1.00 97.06 267 VAL A N 1
ATOM 2181 C CA . VAL A 1 267 ? -3.188 12.406 -18.061 1.00 97.06 267 VAL A CA 1
ATOM 2182 C C . VAL A 1 267 ? -2.392 12.376 -16.764 1.00 97.06 267 VAL A C 1
ATOM 2184 O O . VAL A 1 267 ? -1.389 13.073 -16.623 1.00 97.06 267 VAL A O 1
ATOM 2187 N N . PHE A 1 268 ? -2.816 11.546 -15.819 1.00 97.44 268 PHE A N 1
ATOM 2188 C CA . PHE A 1 268 ? -2.132 11.319 -14.554 1.00 97.44 268 PHE A CA 1
ATOM 2189 C C . PHE A 1 268 ? -1.638 9.882 -14.472 1.00 97.44 268 PHE A C 1
ATOM 2191 O O . PHE A 1 268 ? -2.384 8.949 -14.774 1.00 97.44 268 PHE A O 1
ATOM 2198 N N . ALA A 1 269 ? -0.407 9.721 -13.997 1.00 97.88 269 ALA A N 1
ATOM 2199 C CA . ALA A 1 269 ? 0.220 8.441 -13.706 1.00 97.88 269 ALA A CA 1
ATOM 2200 C C . ALA A 1 269 ? 0.631 8.374 -12.234 1.00 97.88 269 ALA A C 1
ATOM 2202 O O . ALA A 1 269 ? 1.045 9.384 -11.658 1.00 97.88 269 ALA A O 1
ATOM 2203 N N . ALA A 1 270 ? 0.475 7.195 -11.638 1.00 97.31 270 ALA A N 1
ATOM 2204 C CA . ALA A 1 270 ? 0.943 6.891 -10.294 1.00 97.31 270 ALA A CA 1
ATOM 2205 C C . ALA A 1 270 ? 1.153 5.384 -10.132 1.00 97.31 270 ALA A C 1
ATOM 2207 O O . ALA A 1 270 ? 0.631 4.580 -10.913 1.00 97.31 270 ALA A O 1
ATOM 2208 N N . GLY A 1 271 ? 1.888 4.981 -9.101 1.00 94.94 271 GLY A N 1
ATOM 2209 C CA . GLY A 1 271 ? 2.105 3.566 -8.855 1.00 94.94 271 GLY A CA 1
ATOM 2210 C C . GLY A 1 271 ? 2.755 3.267 -7.523 1.00 94.94 271 GLY A C 1
ATOM 2211 O O . GLY A 1 271 ? 2.343 3.786 -6.492 1.00 94.94 271 GLY A O 1
ATOM 2212 N N . VAL A 1 272 ? 3.752 2.391 -7.548 1.00 93.25 272 VAL A N 1
ATOM 2213 C CA . VAL A 1 272 ? 4.482 1.944 -6.360 1.00 93.25 272 VAL A CA 1
ATOM 2214 C C . VAL A 1 272 ? 5.254 3.090 -5.706 1.00 93.25 272 VAL A C 1
ATOM 2216 O O . VAL A 1 272 ? 5.350 3.162 -4.481 1.00 93.25 272 VAL A O 1
ATOM 2219 N N . ASP A 1 273 ? 5.767 4.033 -6.501 1.00 90.00 273 ASP A N 1
ATOM 2220 C CA . ASP A 1 273 ? 6.192 5.298 -5.921 1.00 90.00 273 ASP A CA 1
ATOM 2221 C C . ASP A 1 273 ? 4.950 6.135 -5.538 1.00 90.00 273 ASP A C 1
ATOM 2223 O O . ASP A 1 273 ? 3.972 6.191 -6.283 1.00 90.00 273 ASP A O 1
ATOM 2227 N N . PRO A 1 274 ? 4.937 6.800 -4.369 1.00 90.19 274 PRO A N 1
ATOM 2228 C CA . PRO A 1 274 ? 3.764 7.538 -3.892 1.00 90.19 274 PRO A CA 1
ATOM 2229 C C . PRO A 1 274 ? 3.584 8.881 -4.626 1.00 90.19 274 PRO A C 1
ATOM 2231 O O . PRO A 1 274 ? 3.119 9.871 -4.053 1.00 90.19 274 PRO A O 1
ATOM 2234 N N . THR A 1 275 ? 4.032 8.969 -5.883 1.00 93.31 275 THR A N 1
ATOM 2235 C CA . THR A 1 275 ? 4.026 10.195 -6.672 1.00 93.31 275 THR A CA 1
ATOM 2236 C C . THR A 1 275 ? 2.953 10.143 -7.746 1.00 93.31 275 THR A C 1
ATOM 2238 O O . THR A 1 275 ? 2.805 9.156 -8.452 1.00 93.31 275 THR A O 1
ATOM 2241 N N . ILE A 1 276 ? 2.210 11.236 -7.883 1.00 95.81 276 ILE A N 1
ATOM 2242 C CA . ILE A 1 276 ? 1.281 11.453 -8.988 1.00 95.81 276 ILE A CA 1
ATOM 2243 C C . ILE A 1 276 ? 1.952 12.415 -9.960 1.00 95.81 276 ILE A C 1
ATOM 2245 O O . ILE A 1 276 ? 2.250 13.555 -9.585 1.00 95.81 276 ILE A O 1
ATOM 2249 N N . VAL A 1 277 ? 2.198 11.964 -11.188 1.00 96.19 277 VAL A N 1
ATOM 2250 C CA . VAL A 1 277 ? 2.765 12.769 -12.277 1.00 96.19 277 VAL A CA 1
ATOM 2251 C C . VAL A 1 277 ? 1.663 13.147 -13.259 1.00 96.19 277 VAL A C 1
ATOM 2253 O O . VAL A 1 277 ? 0.866 12.305 -13.656 1.00 96.19 277 VAL A O 1
ATOM 2256 N N . GLN A 1 278 ? 1.637 14.416 -13.651 1.00 95.81 278 GLN A N 1
ATOM 2257 C CA . GLN A 1 278 ? 0.676 15.002 -14.577 1.00 95.81 278 GLN A CA 1
ATOM 2258 C C . GLN A 1 278 ? 1.340 15.292 -15.928 1.00 95.81 278 GLN A C 1
ATOM 2260 O O . GLN A 1 278 ? 2.391 15.936 -15.984 1.00 95.81 278 GLN A O 1
ATOM 2265 N N . PHE A 1 279 ? 0.693 14.866 -17.008 1.00 96.44 279 PHE A N 1
ATOM 2266 C CA . PHE A 1 279 ? 1.082 15.107 -18.392 1.00 96.44 279 PHE A CA 1
ATOM 2267 C C . PHE A 1 279 ? 0.013 15.947 -19.078 1.00 96.44 279 PHE A C 1
ATOM 2269 O O . PHE A 1 279 ? -1.160 15.591 -19.030 1.00 96.44 279 PHE A O 1
ATOM 2276 N N . HIS A 1 280 ? 0.414 17.041 -19.718 1.00 95.12 280 HIS A N 1
ATOM 2277 C CA . HIS A 1 280 ? -0.463 17.820 -20.586 1.00 95.12 280 HIS A CA 1
ATOM 2278 C C . HIS A 1 280 ? -0.236 17.454 -22.031 1.00 95.12 280 HIS A C 1
ATOM 2280 O O . HIS A 1 280 ? 0.907 17.304 -22.467 1.00 95.12 280 HIS A O 1
ATOM 2286 N N . ARG A 1 281 ? -1.330 17.404 -22.770 1.00 93.94 281 ARG A N 1
ATOM 2287 C CA . ARG A 1 281 ? -1.322 17.376 -24.212 1.00 93.94 281 ARG A CA 1
ATOM 2288 C C . ARG A 1 281 ? -1.089 18.790 -24.742 1.00 93.94 281 ARG A C 1
ATOM 2290 O O . ARG A 1 281 ? -1.672 19.765 -24.277 1.00 93.94 281 ARG A O 1
ATOM 2297 N N . CYS A 1 282 ? -0.175 18.917 -25.689 1.00 90.50 282 CYS A N 1
ATOM 2298 C CA . CYS A 1 282 ? 0.191 20.167 -26.333 1.00 90.50 282 CYS A CA 1
ATOM 2299 C C . CYS A 1 282 ? 0.044 20.010 -27.845 1.00 90.50 282 CYS A C 1
ATOM 2301 O O . CYS A 1 282 ? 0.648 19.132 -28.467 1.00 90.50 282 CYS A O 1
ATOM 2303 N N . TYR A 1 283 ? -0.753 20.886 -28.449 1.00 87.56 283 TYR A N 1
ATOM 2304 C CA . TYR A 1 283 ? -0.974 20.904 -29.890 1.00 87.56 283 TYR A CA 1
ATOM 2305 C C . TYR A 1 283 ? 0.059 21.812 -30.551 1.00 87.56 283 TYR A C 1
ATOM 2307 O O . TYR A 1 283 ? -0.056 23.037 -30.527 1.00 87.56 283 TYR A O 1
ATOM 2315 N N . GLY A 1 284 ? 1.101 21.208 -31.120 1.00 79.69 284 GLY A N 1
ATOM 2316 C CA . GLY A 1 284 ? 2.003 21.908 -32.023 1.00 79.69 284 GLY A CA 1
ATOM 2317 C C . GLY A 1 284 ? 1.372 22.090 -33.410 1.00 79.69 284 GLY A C 1
ATOM 2318 O O . GLY A 1 284 ? 0.423 21.388 -33.756 1.00 79.69 284 GLY A O 1
ATOM 2319 N N . PRO A 1 285 ? 1.929 22.975 -34.255 1.00 70.69 285 PRO A N 1
ATOM 2320 C CA . PRO A 1 285 ? 1.415 23.224 -35.604 1.00 70.69 285 PRO A CA 1
ATOM 2321 C C . PRO A 1 285 ? 1.473 21.998 -36.536 1.00 70.69 285 PRO A C 1
ATOM 2323 O O . PRO A 1 285 ? 0.795 21.989 -37.558 1.00 70.69 285 PRO A O 1
ATOM 2326 N N . GLN A 1 286 ? 2.277 20.977 -36.209 1.00 72.06 286 GLN A N 1
ATOM 2327 C CA . GLN A 1 286 ? 2.422 19.752 -37.013 1.00 72.06 286 GLN A CA 1
ATOM 2328 C C . GLN A 1 286 ? 2.323 18.446 -36.205 1.00 72.06 286 GLN A C 1
ATOM 2330 O O . GLN A 1 286 ? 2.010 17.409 -36.781 1.00 72.06 286 GLN A O 1
ATOM 2335 N N . ILE A 1 287 ? 2.605 18.460 -34.895 1.00 76.81 287 ILE A N 1
ATOM 2336 C CA . ILE A 1 287 ? 2.669 17.252 -34.056 1.00 76.81 287 ILE A CA 1
ATOM 2337 C C . ILE A 1 287 ? 2.036 17.550 -32.697 1.00 76.81 287 ILE A C 1
ATOM 2339 O O . ILE A 1 287 ? 2.338 18.571 -32.075 1.00 76.81 287 ILE A O 1
ATOM 2343 N N . THR A 1 288 ? 1.183 16.644 -32.222 1.00 84.12 288 THR A N 1
ATOM 2344 C CA . THR A 1 288 ? 0.706 16.643 -30.837 1.00 84.12 288 THR A CA 1
ATOM 2345 C C . THR A 1 288 ? 1.753 16.002 -29.939 1.00 84.12 288 THR A C 1
ATOM 2347 O O . THR A 1 288 ? 2.117 14.844 -30.151 1.00 84.12 288 THR A O 1
ATOM 2350 N N . THR A 1 289 ? 2.226 16.735 -28.941 1.00 89.12 289 THR A N 1
ATOM 2351 C CA . THR A 1 289 ? 3.207 16.256 -27.966 1.00 89.12 289 THR A CA 1
ATOM 2352 C C . THR A 1 289 ? 2.608 16.261 -26.568 1.00 89.12 289 THR A C 1
ATOM 2354 O O . THR A 1 289 ? 1.629 16.943 -26.290 1.00 89.12 289 THR A O 1
ATOM 2357 N N . TRP A 1 290 ? 3.197 15.483 -25.679 1.00 94.56 290 TRP A N 1
ATOM 2358 C CA . TRP A 1 290 ? 2.896 15.434 -24.263 1.00 94.56 290 TRP A CA 1
ATOM 2359 C C . TRP A 1 290 ? 4.020 16.120 -23.490 1.00 94.56 290 TRP A C 1
ATOM 2361 O O . TRP A 1 290 ? 5.189 16.087 -23.880 1.00 94.56 290 TRP A O 1
ATOM 2371 N N . VAL A 1 291 ? 3.688 16.780 -22.388 1.00 93.50 291 VAL A N 1
ATOM 2372 C CA . VAL A 1 291 ? 4.665 17.455 -21.529 1.00 93.50 291 VAL A CA 1
ATOM 2373 C C . VAL A 1 291 ? 4.361 17.119 -20.077 1.00 93.50 291 VAL A C 1
ATOM 2375 O O . VAL A 1 291 ? 3.246 17.320 -19.604 1.00 93.50 291 VAL A O 1
ATOM 2378 N N . CYS A 1 292 ? 5.362 16.620 -19.351 1.00 92.44 292 CYS A N 1
ATOM 2379 C CA . CYS A 1 292 ? 5.270 16.419 -17.906 1.00 92.44 292 CYS A CA 1
ATOM 2380 C C . CYS A 1 292 ? 5.226 17.788 -17.209 1.00 92.44 292 CYS A C 1
ATOM 2382 O O . CYS A 1 292 ? 6.229 18.499 -17.197 1.00 92.44 292 CYS A O 1
ATOM 2384 N N . SER A 1 293 ? 4.086 18.155 -16.621 1.00 87.25 293 SER A N 1
ATOM 2385 C CA . SER A 1 293 ? 3.891 19.477 -16.012 1.00 87.25 293 SER A CA 1
ATOM 2386 C C . SER A 1 293 ? 4.156 19.487 -14.510 1.00 87.25 293 SER A C 1
ATOM 2388 O O . SER A 1 293 ? 4.790 20.407 -13.996 1.00 87.25 293 SER A O 1
ATOM 2390 N N . ARG A 1 294 ? 3.657 18.482 -13.778 1.00 87.81 294 ARG A N 1
ATOM 2391 C CA . ARG A 1 294 ? 3.551 18.566 -12.318 1.00 87.81 294 ARG A CA 1
ATOM 2392 C C . ARG A 1 294 ? 3.702 17.214 -11.633 1.00 87.81 294 ARG A C 1
ATOM 2394 O O . ARG A 1 294 ? 3.242 16.201 -12.145 1.00 87.81 294 ARG A O 1
ATOM 2401 N N . LYS A 1 295 ? 4.314 17.214 -10.442 1.00 90.94 295 LYS A N 1
ATOM 2402 C CA . LYS A 1 295 ? 4.416 16.044 -9.553 1.00 90.94 295 LYS A CA 1
ATOM 2403 C C . LYS A 1 295 ? 3.828 16.365 -8.176 1.00 90.94 295 LYS A C 1
ATOM 2405 O O . LYS A 1 295 ? 4.060 17.458 -7.657 1.00 90.94 295 LYS A O 1
ATOM 2410 N N . ARG A 1 296 ? 3.068 15.442 -7.582 1.00 90.06 296 ARG A N 1
ATOM 2411 C CA . ARG A 1 296 ? 2.446 15.571 -6.245 1.00 90.06 296 ARG A CA 1
ATOM 2412 C C . ARG A 1 296 ? 2.647 14.295 -5.429 1.00 90.06 296 ARG A C 1
ATOM 2414 O O . ARG A 1 296 ? 2.839 13.236 -6.012 1.00 90.06 296 ARG A O 1
ATOM 2421 N N . ARG A 1 297 ? 2.596 14.390 -4.097 1.00 90.62 297 ARG A N 1
ATOM 2422 C CA . ARG A 1 297 ? 2.702 13.244 -3.169 1.00 90.62 297 ARG A CA 1
ATOM 2423 C C . ARG A 1 297 ? 1.610 13.312 -2.092 1.00 90.62 297 ARG A C 1
ATOM 2425 O O . ARG A 1 297 ? 1.885 13.790 -0.997 1.00 90.62 297 ARG A O 1
ATOM 2432 N N . PRO A 1 298 ? 0.362 12.947 -2.429 1.00 89.19 298 PRO A N 1
ATOM 2433 C CA . PRO A 1 298 ? -0.752 12.958 -1.479 1.00 89.19 298 PRO A CA 1
ATOM 2434 C C . PRO A 1 298 ? -0.806 11.691 -0.612 1.00 89.19 298 PRO A C 1
ATOM 2436 O O . PRO A 1 298 ? -1.404 11.705 0.458 1.00 89.19 298 PRO A O 1
ATOM 2439 N N . HIS A 1 299 ? -0.171 10.611 -1.071 1.00 90.81 299 HIS A N 1
ATOM 2440 C CA . HIS A 1 299 ? -0.077 9.340 -0.364 1.00 90.81 299 HIS A CA 1
ATOM 2441 C C . HIS A 1 299 ? 1.317 9.142 0.210 1.00 90.81 299 HIS A C 1
ATOM 2443 O O . HIS A 1 299 ? 2.290 9.760 -0.225 1.00 90.81 299 HIS A O 1
ATOM 2449 N N . ASN A 1 300 ? 1.401 8.240 1.180 1.00 88.12 300 ASN A N 1
ATOM 2450 C CA . ASN A 1 300 ? 2.670 7.852 1.784 1.00 88.12 300 ASN A CA 1
ATOM 2451 C C . ASN A 1 300 ? 3.223 6.542 1.217 1.00 88.12 300 ASN A C 1
ATOM 2453 O O . ASN A 1 300 ? 4.413 6.293 1.363 1.00 88.12 300 ASN A O 1
ATOM 2457 N N . HIS A 1 301 ? 2.361 5.722 0.610 1.00 90.31 301 HIS A N 1
ATOM 2458 C CA . HIS A 1 301 ? 2.672 4.416 0.021 1.00 90.31 301 HIS A CA 1
ATOM 2459 C C . HIS A 1 301 ? 2.085 4.299 -1.389 1.00 90.31 301 HIS A C 1
ATOM 2461 O O . HIS A 1 301 ? 1.481 5.248 -1.890 1.00 90.31 301 HIS A O 1
ATOM 2467 N N . ASP A 1 302 ? 2.274 3.135 -2.009 1.00 91.81 302 ASP A N 1
ATOM 2468 C CA . ASP A 1 302 ? 1.837 2.795 -3.356 1.00 91.81 302 ASP A CA 1
ATOM 2469 C C . ASP A 1 302 ? 0.398 3.246 -3.621 1.00 91.81 302 ASP A C 1
ATOM 2471 O O . ASP A 1 302 ? -0.523 2.907 -2.870 1.00 91.81 302 ASP A O 1
ATOM 2475 N N . ILE A 1 303 ? 0.208 3.951 -4.729 1.00 95.75 303 ILE A N 1
ATOM 2476 C CA . ILE A 1 303 ? -1.082 4.372 -5.262 1.00 95.75 303 ILE A CA 1
ATOM 2477 C C . ILE A 1 303 ? -1.527 3.300 -6.254 1.00 95.75 303 ILE A C 1
ATOM 2479 O O . ILE A 1 303 ? -0.921 3.125 -7.309 1.00 95.75 303 ILE A O 1
ATOM 2483 N N . ARG A 1 304 ? -2.583 2.560 -5.912 1.00 94.88 304 ARG A N 1
ATOM 2484 C CA . ARG A 1 304 ? -3.050 1.415 -6.711 1.00 94.88 304 ARG A CA 1
ATOM 2485 C C . ARG A 1 304 ? -4.148 1.778 -7.692 1.00 94.88 304 ARG A C 1
ATOM 2487 O O . ARG A 1 304 ? -4.262 1.142 -8.729 1.00 94.88 304 ARG A O 1
ATOM 2494 N N . SER A 1 305 ? -4.946 2.792 -7.371 1.00 96.19 305 SER A N 1
ATOM 2495 C CA . SER A 1 305 ? -6.070 3.196 -8.206 1.00 96.19 305 SER A CA 1
ATOM 2496 C C . SER A 1 305 ? -6.244 4.705 -8.189 1.00 96.19 305 SER A C 1
ATOM 2498 O O . SER A 1 305 ? -6.143 5.347 -7.140 1.00 96.19 305 SER A O 1
ATOM 2500 N N . MET A 1 306 ? -6.539 5.260 -9.362 1.00 96.81 306 MET A N 1
ATOM 2501 C CA . MET A 1 306 ? -6.878 6.666 -9.551 1.00 96.81 306 MET A CA 1
ATOM 2502 C C . MET A 1 306 ? -8.053 6.817 -10.509 1.00 96.81 306 MET A C 1
ATOM 2504 O O . MET A 1 306 ? -8.175 6.060 -11.472 1.00 96.81 306 MET A O 1
ATOM 2508 N N . LEU A 1 307 ? -8.869 7.841 -10.281 1.00 96.00 307 LEU A N 1
ATOM 2509 C CA . LEU A 1 307 ? -9.906 8.264 -11.214 1.00 96.00 307 LEU A CA 1
ATOM 2510 C C . LEU A 1 307 ? -10.138 9.769 -11.136 1.00 96.00 307 LEU A C 1
ATOM 2512 O O . LEU A 1 307 ? -9.781 10.416 -10.152 1.00 96.00 307 LEU A O 1
ATOM 2516 N N . ILE A 1 308 ? -10.758 10.322 -12.173 1.00 94.25 308 ILE A N 1
ATOM 2517 C CA . ILE A 1 308 ? -11.125 11.735 -12.223 1.00 94.25 308 ILE A CA 1
ATOM 2518 C C . ILE A 1 308 ? -12.637 11.868 -12.192 1.00 94.25 308 ILE A C 1
ATOM 2520 O O . ILE A 1 308 ? -13.356 11.167 -12.897 1.00 94.25 308 ILE A O 1
ATOM 2524 N N . ASN A 1 309 ? -13.107 12.814 -11.388 1.00 90.44 309 ASN A N 1
ATOM 2525 C CA . ASN A 1 309 ? -14.477 13.289 -11.394 1.00 90.44 309 ASN A CA 1
ATOM 2526 C C . ASN A 1 309 ? -14.465 14.815 -11.538 1.00 90.44 309 ASN A C 1
ATOM 2528 O O . ASN A 1 309 ? -14.164 15.543 -10.587 1.00 90.44 309 ASN A O 1
ATOM 2532 N N . LYS A 1 310 ? -14.791 15.314 -12.735 1.00 87.00 310 LYS A N 1
ATOM 2533 C CA . LYS A 1 310 ? -14.748 16.747 -13.075 1.00 87.00 310 LYS A CA 1
ATOM 2534 C C . LYS A 1 310 ? -13.358 17.341 -12.798 1.00 87.00 310 LYS A C 1
ATOM 2536 O O . LYS A 1 310 ? -12.405 16.976 -13.471 1.00 87.00 310 LYS A O 1
ATOM 2541 N N . ASN A 1 311 ? -13.238 18.232 -11.809 1.00 88.88 311 ASN A N 1
ATOM 2542 C CA . ASN A 1 311 ? -11.978 18.878 -11.418 1.00 88.88 311 ASN A CA 1
ATOM 2543 C C . ASN A 1 311 ? -11.297 18.214 -10.198 1.00 88.88 311 ASN A C 1
ATOM 2545 O O . ASN A 1 311 ? -10.426 18.804 -9.553 1.00 88.88 311 ASN A O 1
ATOM 2549 N N . LEU A 1 312 ? -11.746 17.017 -9.815 1.00 91.19 312 LEU A N 1
ATOM 2550 C CA . LEU A 1 312 ? -11.247 16.279 -8.659 1.00 91.19 312 LEU A CA 1
ATOM 2551 C C . LEU A 1 312 ? -10.557 14.998 -9.122 1.00 91.19 312 LEU A C 1
ATOM 2553 O O . LEU A 1 312 ? -11.180 14.133 -9.734 1.00 91.19 312 LEU A O 1
ATOM 2557 N N . LEU A 1 313 ? -9.278 14.872 -8.788 1.00 95.00 313 LEU A N 1
ATOM 2558 C CA . LEU A 1 313 ? -8.525 13.631 -8.861 1.00 95.00 313 LEU A CA 1
ATOM 2559 C C . LEU A 1 313 ? -8.728 12.865 -7.552 1.00 95.00 313 LEU A C 1
ATOM 2561 O O . LEU A 1 313 ? -8.479 13.394 -6.466 1.00 95.00 313 LEU A O 1
ATOM 2565 N N . ILE A 1 314 ? -9.188 11.627 -7.672 1.00 95.88 314 ILE A N 1
ATOM 2566 C CA . ILE A 1 314 ? -9.426 10.711 -6.562 1.00 95.88 314 ILE A CA 1
ATOM 2567 C C . ILE A 1 314 ? -8.368 9.618 -6.630 1.00 95.88 314 ILE A C 1
ATOM 2569 O O . ILE A 1 314 ? -8.193 8.997 -7.679 1.00 95.88 314 ILE A O 1
ATOM 2573 N N . SER A 1 315 ? -7.668 9.373 -5.527 1.00 96.75 315 SER A N 1
ATOM 2574 C CA . SER A 1 315 ? -6.611 8.363 -5.459 1.00 96.75 315 SER A CA 1
ATOM 2575 C C . SER A 1 315 ? -6.681 7.551 -4.169 1.00 96.75 315 SER A C 1
ATOM 2577 O O . SER A 1 315 ? -7.122 8.037 -3.127 1.00 96.75 315 SER A O 1
ATOM 2579 N N . GLY A 1 316 ? -6.255 6.291 -4.244 1.00 95.81 316 GLY A N 1
ATOM 2580 C CA . GLY A 1 316 ? -6.195 5.392 -3.097 1.00 95.81 316 GLY A CA 1
ATOM 2581 C C . GLY A 1 316 ? -5.122 4.325 -3.266 1.00 95.81 316 GLY A C 1
ATOM 2582 O O . GLY A 1 316 ? -4.733 3.968 -4.384 1.00 95.81 316 GLY A O 1
ATOM 2583 N N . GLY A 1 317 ? -4.624 3.836 -2.134 1.00 93.69 317 GLY A N 1
ATOM 2584 C CA . GLY A 1 317 ? -3.446 2.987 -2.119 1.00 93.69 317 GLY A CA 1
ATOM 2585 C C . GLY A 1 317 ? -3.281 2.131 -0.872 1.00 93.69 317 GLY A C 1
ATOM 2586 O O . GLY A 1 317 ? -4.228 1.856 -0.129 1.00 93.69 317 GLY A O 1
ATOM 2587 N N . ILE A 1 318 ? -2.042 1.694 -0.647 1.00 91.44 318 ILE A N 1
ATOM 2588 C CA . ILE A 1 318 ? -1.663 0.835 0.485 1.00 91.44 318 ILE A CA 1
ATOM 2589 C C . ILE A 1 318 ? -1.869 1.534 1.834 1.00 91.44 318 ILE A C 1
ATOM 2591 O O . ILE A 1 318 ? -2.220 0.876 2.808 1.00 91.44 318 ILE A O 1
ATOM 2595 N N . ASP A 1 319 ? -1.743 2.860 1.889 1.00 88.69 319 ASP A N 1
ATOM 2596 C CA . ASP A 1 319 ? -1.901 3.650 3.115 1.00 88.69 319 ASP A CA 1
ATOM 2597 C C . ASP A 1 319 ? -3.340 3.736 3.653 1.00 88.69 319 ASP A C 1
ATOM 2599 O O . ASP A 1 319 ? -3.571 4.350 4.693 1.00 88.69 319 ASP A O 1
ATOM 2603 N N . SER A 1 320 ? -4.300 3.076 2.995 1.00 89.25 320 SER A N 1
ATOM 2604 C CA . SER A 1 320 ? -5.728 2.995 3.343 1.00 89.25 320 SER A CA 1
ATOM 2605 C C . SER A 1 320 ? -6.513 4.310 3.256 1.00 89.25 320 SER A C 1
ATOM 2607 O O . SER A 1 320 ? -7.733 4.298 3.445 1.00 89.25 320 SER A O 1
ATOM 2609 N N . LEU A 1 321 ? -5.851 5.420 2.929 1.00 91.00 321 LEU A N 1
ATOM 2610 C CA . LEU A 1 321 ? -6.460 6.741 2.824 1.00 91.00 321 LEU A CA 1
ATOM 2611 C C . LEU A 1 321 ? -7.079 6.929 1.437 1.00 91.00 321 LEU A C 1
ATOM 2613 O O . LEU A 1 321 ? -6.453 6.628 0.423 1.00 91.00 321 LEU A O 1
ATOM 2617 N N . LEU A 1 322 ? -8.299 7.462 1.389 1.00 93.62 322 LEU A N 1
ATOM 2618 C CA . LEU A 1 322 ? -8.919 7.940 0.154 1.00 93.62 322 LEU A CA 1
ATOM 2619 C C . LEU A 1 322 ? -8.599 9.427 0.003 1.00 93.62 322 LEU A C 1
ATOM 2621 O O . LEU A 1 322 ? -9.056 10.226 0.815 1.00 93.62 322 LEU A O 1
ATOM 2625 N N . SER A 1 323 ? -7.825 9.808 -1.012 1.00 92.56 323 SER A N 1
ATOM 2626 C CA . SER A 1 323 ? -7.437 11.203 -1.228 1.00 92.56 323 SER A CA 1
ATOM 2627 C C . SER A 1 323 ? -8.266 11.868 -2.324 1.00 92.56 323 SER A C 1
ATOM 2629 O O . SER A 1 323 ? -8.524 11.283 -3.375 1.00 92.56 323 SER A O 1
ATOM 2631 N N . GLN A 1 324 ? -8.657 13.115 -2.073 1.00 91.88 324 GLN A N 1
ATOM 2632 C CA . GLN A 1 324 ? -9.334 14.018 -2.992 1.00 91.88 324 GLN A CA 1
ATOM 2633 C C . GLN A 1 324 ? -8.429 15.221 -3.256 1.00 91.88 324 GLN A C 1
ATOM 2635 O O . GLN A 1 324 ? -8.101 15.986 -2.345 1.00 91.88 324 GLN A O 1
ATOM 2640 N N . ILE A 1 325 ? -8.062 15.421 -4.516 1.00 91.06 325 ILE A N 1
ATOM 2641 C CA . ILE A 1 325 ? -7.107 16.441 -4.947 1.00 91.06 325 ILE A CA 1
ATOM 2642 C C . ILE A 1 325 ? -7.769 17.287 -6.031 1.00 91.06 325 ILE A C 1
ATOM 2644 O O . ILE A 1 325 ? -8.218 16.759 -7.043 1.00 91.06 325 ILE A O 1
ATOM 2648 N N . SER A 1 326 ? -7.807 18.608 -5.869 1.00 89.94 326 SER A N 1
ATOM 2649 C CA . SER A 1 326 ? -8.236 19.482 -6.969 1.00 89.94 326 SER A CA 1
ATOM 2650 C C . SER A 1 326 ? -7.092 19.652 -7.975 1.00 89.94 326 SER A C 1
ATOM 2652 O O . SER A 1 326 ? -5.940 19.854 -7.580 1.00 89.94 326 SER A O 1
ATOM 2654 N N . ILE A 1 327 ? -7.389 19.561 -9.275 1.00 87.62 327 ILE A N 1
ATOM 2655 C CA . ILE A 1 327 ? -6.358 19.600 -10.328 1.00 87.62 327 ILE A CA 1
ATOM 2656 C C . ILE A 1 327 ? -5.648 20.959 -10.355 1.00 87.62 327 ILE A C 1
ATOM 2658 O O . ILE A 1 327 ? -4.435 21.001 -10.535 1.00 87.62 327 ILE A O 1
ATOM 2662 N N . ASP A 1 328 ? -6.337 22.057 -10.061 1.00 84.69 328 ASP A N 1
ATOM 2663 C CA . ASP A 1 328 ? -5.726 23.394 -10.085 1.00 84.69 328 ASP A CA 1
ATOM 2664 C C . ASP A 1 328 ? -4.968 23.730 -8.791 1.00 84.69 328 ASP A C 1
ATOM 2666 O O . ASP A 1 328 ? -3.971 24.456 -8.800 1.00 84.69 328 ASP A O 1
ATOM 2670 N N . SER A 1 329 ? -5.400 23.171 -7.659 1.00 81.56 329 SER A N 1
ATOM 2671 C CA . SER A 1 329 ? -4.865 23.523 -6.339 1.00 81.56 329 SER A CA 1
ATOM 2672 C C . SER A 1 329 ? -3.766 22.574 -5.841 1.00 81.56 329 SER A C 1
ATOM 2674 O O . SER A 1 329 ? -3.585 21.457 -6.326 1.00 81.56 329 SER A O 1
ATOM 2676 N N . ASN A 1 330 ? -2.998 23.029 -4.846 1.00 74.44 330 ASN A N 1
ATOM 2677 C CA . ASN A 1 330 ? -1.974 22.212 -4.178 1.00 74.44 330 ASN A CA 1
ATOM 2678 C C . ASN A 1 330 ? -2.547 21.394 -3.010 1.00 74.44 330 ASN A C 1
ATOM 2680 O O . ASN A 1 330 ? -1.869 20.501 -2.505 1.00 74.44 330 ASN A O 1
ATOM 2684 N N . GLY A 1 331 ? -3.749 21.740 -2.543 1.00 78.25 331 GLY A N 1
ATOM 2685 C CA . GLY A 1 331 ? -4.381 21.107 -1.393 1.00 78.25 331 GLY A CA 1
ATOM 2686 C C . GLY A 1 331 ? -4.983 19.751 -1.747 1.00 78.25 331 GLY A C 1
ATOM 2687 O O . GLY A 1 331 ? -5.431 19.526 -2.871 1.00 78.25 331 GLY A O 1
ATOM 2688 N N . HIS A 1 332 ? -5.014 18.863 -0.761 1.00 84.19 332 HIS A N 1
ATOM 2689 C CA . HIS A 1 332 ? -5.752 17.611 -0.830 1.00 84.19 332 HIS A CA 1
ATOM 2690 C C . HIS A 1 332 ? -6.438 17.340 0.508 1.00 84.19 332 HIS A C 1
ATOM 2692 O O . HIS A 1 332 ? -6.006 17.835 1.552 1.00 84.19 332 HIS A O 1
ATOM 2698 N N . ILE A 1 333 ? -7.527 16.584 0.457 1.00 85.75 333 ILE A N 1
ATOM 2699 C CA . ILE A 1 333 ? -8.265 16.096 1.623 1.00 85.75 333 ILE A CA 1
ATOM 2700 C C . ILE A 1 333 ? -8.143 14.580 1.609 1.00 85.75 333 ILE A C 1
ATOM 2702 O O . ILE A 1 333 ? -8.272 13.972 0.550 1.00 85.75 333 ILE A O 1
ATOM 2706 N N . SER A 1 334 ? -7.882 13.979 2.762 1.00 86.25 334 SER A N 1
ATOM 2707 C CA . SER A 1 334 ? -7.773 12.528 2.892 1.00 86.25 334 SER A CA 1
ATOM 2708 C C . SER A 1 334 ? -8.832 12.033 3.863 1.00 86.25 334 SER A C 1
ATOM 2710 O O . SER A 1 334 ? -8.951 12.572 4.960 1.00 86.25 334 SER A O 1
ATOM 2712 N N . TYR A 1 335 ? -9.577 11.013 3.454 1.00 86.12 335 TYR A N 1
ATOM 2713 C CA . TYR A 1 335 ? -10.631 10.381 4.233 1.00 86.12 335 TYR A CA 1
ATOM 2714 C C . TYR A 1 335 ? -10.167 9.002 4.702 1.00 86.12 335 TYR A C 1
ATOM 2716 O O . TYR A 1 335 ? -9.605 8.222 3.923 1.00 86.12 335 TYR A O 1
ATOM 2724 N N . LEU A 1 336 ? -10.439 8.691 5.968 1.00 84.31 336 LEU A N 1
ATOM 2725 C CA . LEU A 1 336 ? -10.320 7.343 6.517 1.00 84.31 336 LEU A CA 1
ATOM 2726 C C . LEU A 1 336 ? -11.708 6.686 6.559 1.00 84.31 336 LEU A C 1
ATOM 2728 O O . LEU A 1 336 ? -12.734 7.367 6.652 1.00 84.31 336 LEU A O 1
ATOM 2732 N N . THR A 1 337 ? -11.746 5.354 6.481 1.00 81.00 337 THR A N 1
ATOM 2733 C CA . THR A 1 337 ? -12.993 4.605 6.687 1.00 81.00 337 THR A CA 1
ATOM 2734 C C . THR A 1 337 ? -13.551 4.823 8.097 1.00 81.00 337 THR A C 1
ATOM 2736 O O . THR A 1 337 ? -12.837 5.232 9.014 1.00 81.00 337 THR A O 1
ATOM 2739 N N . ASN A 1 338 ? -14.844 4.563 8.279 1.00 78.56 338 ASN A N 1
ATOM 2740 C CA . ASN A 1 338 ? -15.494 4.715 9.573 1.00 78.56 338 ASN A CA 1
ATOM 2741 C C . ASN A 1 338 ? -15.127 3.545 10.482 1.00 78.56 338 ASN A C 1
ATOM 2743 O O . ASN A 1 338 ? -15.525 2.412 10.230 1.00 78.56 338 ASN A O 1
ATOM 2747 N N . LEU A 1 339 ? -14.407 3.831 11.563 1.00 81.62 339 LEU A N 1
ATOM 2748 C CA . LEU A 1 339 ? -13.885 2.815 12.481 1.00 81.62 339 LEU A CA 1
ATOM 2749 C C . LEU A 1 339 ? -14.535 2.857 13.872 1.00 81.62 339 LEU A C 1
ATOM 2751 O O . LEU A 1 339 ? -14.189 2.040 14.715 1.00 81.62 339 LEU A O 1
ATOM 2755 N N . PHE A 1 340 ? -15.510 3.743 14.107 1.00 78.44 340 PHE A N 1
ATOM 2756 C CA . PHE A 1 340 ? -16.179 3.875 15.410 1.00 78.44 340 PHE A CA 1
ATOM 2757 C C . PHE A 1 340 ? -16.876 2.581 15.867 1.00 78.44 340 PHE A C 1
ATOM 2759 O O . PHE A 1 340 ? -16.897 2.291 17.054 1.00 78.44 340 PHE A O 1
ATOM 2766 N N . HIS A 1 341 ? -17.373 1.758 14.935 1.00 79.44 341 HIS A N 1
ATOM 2767 C CA . HIS A 1 341 ? -17.983 0.450 15.222 1.00 79.44 341 HIS A CA 1
ATOM 2768 C C . HIS A 1 341 ? -16.979 -0.593 15.747 1.00 79.44 341 HIS A C 1
ATOM 2770 O O . HIS A 1 341 ? -17.375 -1.680 16.157 1.00 79.44 341 HIS A O 1
ATOM 2776 N N . LYS A 1 342 ? -15.674 -0.287 15.706 1.00 84.56 342 LYS A N 1
ATOM 2777 C CA . LYS A 1 342 ? -14.624 -1.121 16.295 1.00 84.56 342 LYS A CA 1
ATOM 2778 C C . LYS A 1 342 ? -14.403 -0.846 17.780 1.00 84.56 342 LYS A C 1
ATOM 2780 O O . LYS A 1 342 ? -13.603 -1.544 18.395 1.00 84.56 342 LYS A O 1
ATOM 2785 N N . CYS A 1 343 ? -15.076 0.146 18.352 1.00 88.75 343 CYS A N 1
ATOM 2786 C CA . CYS A 1 343 ? -14.892 0.542 19.738 1.00 88.75 343 CYS A CA 1
ATOM 2787 C C . CYS A 1 343 ? -16.223 0.440 20.480 1.00 88.75 343 CYS A C 1
ATOM 2789 O O . CYS A 1 343 ? -17.241 0.933 20.001 1.00 88.75 343 CYS A O 1
ATOM 2791 N N . SER A 1 344 ? -16.195 -0.163 21.663 1.00 87.88 344 SER A N 1
ATOM 2792 C CA . SER A 1 344 ? -17.297 -0.104 22.622 1.00 87.88 344 SER A CA 1
ATOM 2793 C C . SER A 1 344 ? -16.757 0.364 23.974 1.00 87.88 344 SER A C 1
ATOM 2795 O O . SER A 1 344 ? -15.559 0.230 24.250 1.00 87.88 344 SER A O 1
ATOM 2797 N N . PHE A 1 345 ? -17.619 0.970 24.782 1.00 86.19 345 PHE A N 1
ATOM 2798 C CA . PHE A 1 345 ? -17.269 1.646 26.030 1.00 86.19 345 PHE A CA 1
ATOM 2799 C C . PHE A 1 345 ? -18.287 1.249 27.093 1.00 86.19 345 PHE A C 1
ATOM 2801 O O . PHE A 1 345 ? -19.484 1.243 26.820 1.00 86.19 345 PHE A O 1
ATOM 2808 N N . THR A 1 346 ? -17.819 0.932 28.295 1.00 82.19 346 THR A N 1
ATOM 2809 C CA . THR A 1 346 ? -18.686 0.651 29.444 1.00 82.19 346 THR A CA 1
ATOM 2810 C C . THR A 1 346 ? -17.982 1.108 30.709 1.00 82.19 346 THR A C 1
ATOM 2812 O O . THR A 1 346 ? -16.754 1.107 30.765 1.00 82.19 346 THR A O 1
ATOM 2815 N N . SER A 1 347 ? -18.734 1.456 31.742 1.00 78.06 347 SER A N 1
ATOM 2816 C CA . SER A 1 347 ? -18.184 1.681 33.077 1.00 78.06 347 SER A CA 1
ATOM 2817 C C . SER A 1 347 ? -18.914 0.837 34.114 1.00 78.06 347 SER A C 1
ATOM 2819 O O . SER A 1 347 ? -19.984 0.282 33.857 1.00 78.06 347 SER A O 1
ATOM 2821 N N . ASN A 1 348 ? -18.271 0.688 35.262 1.00 76.69 348 ASN A N 1
ATOM 2822 C CA . ASN A 1 348 ? -18.826 0.154 36.498 1.00 76.69 348 ASN A CA 1
ATOM 2823 C C . ASN A 1 348 ? -18.590 1.193 37.611 1.00 76.69 348 ASN A C 1
ATOM 2825 O O . ASN A 1 348 ? -17.811 2.121 37.397 1.00 76.69 348 ASN A O 1
ATOM 2829 N N . ASP A 1 349 ? -19.176 1.005 38.797 1.00 66.25 349 ASP A N 1
ATOM 2830 C CA . ASP A 1 349 ? -19.142 1.956 39.930 1.00 66.25 349 ASP A CA 1
ATOM 2831 C C . ASP A 1 349 ? -17.731 2.465 40.310 1.00 66.25 349 ASP A C 1
ATOM 2833 O O . ASP A 1 349 ? -17.601 3.488 40.973 1.00 66.25 349 ASP A O 1
ATOM 2837 N N . GLN A 1 350 ? -16.665 1.757 39.912 1.00 67.94 350 GLN A N 1
ATOM 2838 C CA . GLN A 1 350 ? -15.274 2.103 40.230 1.00 67.94 350 GLN A CA 1
ATOM 2839 C C . GLN A 1 350 ? -14.331 2.193 39.022 1.00 67.94 350 GLN A C 1
ATOM 2841 O O . GLN A 1 350 ? -13.241 2.728 39.167 1.00 67.94 350 GLN A O 1
ATOM 2846 N N . ASN A 1 351 ? -14.692 1.646 37.854 1.00 79.94 351 ASN A N 1
ATOM 2847 C CA . ASN A 1 351 ? -13.744 1.432 36.753 1.00 79.94 351 ASN A CA 1
ATOM 2848 C C . ASN A 1 351 ? -14.374 1.714 35.387 1.00 79.94 351 ASN A C 1
ATOM 2850 O O . ASN A 1 351 ? -15.482 1.262 35.095 1.00 79.94 351 ASN A O 1
ATOM 2854 N N . ASN A 1 352 ? -13.601 2.348 34.506 1.00 86.88 352 ASN A N 1
ATOM 2855 C CA . ASN A 1 352 ? -13.974 2.586 33.114 1.00 86.88 352 ASN A CA 1
ATOM 2856 C C . ASN A 1 352 ? -13.269 1.587 32.187 1.00 86.88 352 ASN A C 1
ATOM 2858 O O . ASN A 1 352 ? -12.049 1.411 32.259 1.00 86.88 352 ASN A O 1
ATOM 2862 N N . PHE A 1 353 ? -14.019 0.946 31.290 1.00 88.94 353 PHE A N 1
ATOM 2863 C CA . PHE A 1 353 ? -13.521 -0.099 30.399 1.00 88.94 353 PHE A CA 1
ATOM 2864 C C . PHE A 1 353 ? -13.743 0.223 28.923 1.00 88.94 353 PHE A C 1
ATOM 2866 O O . PHE A 1 353 ? -14.727 0.846 28.518 1.00 88.94 353 PHE A O 1
ATOM 2873 N N . ILE A 1 354 ? -12.824 -0.268 28.093 1.00 91.69 354 ILE A N 1
ATOM 2874 C CA . ILE A 1 354 ? -12.850 -0.101 26.641 1.00 91.69 354 ILE A CA 1
ATOM 2875 C C . ILE A 1 354 ? -12.631 -1.429 25.947 1.00 91.69 354 ILE A C 1
ATOM 2877 O O . ILE A 1 354 ? -11.670 -2.144 26.228 1.00 91.69 354 ILE A O 1
ATOM 2881 N N . GLY A 1 355 ? -13.503 -1.699 24.985 1.00 92.31 355 GLY A N 1
ATOM 2882 C CA . GLY A 1 355 ? -13.449 -2.842 24.101 1.00 92.31 355 GLY A CA 1
ATOM 2883 C C . GLY A 1 355 ? -12.993 -2.397 22.724 1.00 92.31 355 GLY A C 1
ATOM 2884 O O . GLY A 1 355 ? -13.633 -1.558 22.093 1.00 92.31 355 GLY A O 1
ATOM 2885 N N . LEU A 1 356 ? -11.886 -2.962 22.259 1.00 93.56 356 LEU A N 1
ATOM 2886 C CA . LEU A 1 356 ? -11.299 -2.685 20.953 1.00 93.56 356 LEU A CA 1
ATOM 2887 C C . LEU A 1 356 ? -11.417 -3.934 20.081 1.00 93.56 356 LEU A C 1
ATOM 2889 O O . LEU A 1 356 ? -10.797 -4.959 20.367 1.00 93.56 356 LEU A O 1
ATOM 2893 N N . MET A 1 357 ? -12.207 -3.847 19.016 1.00 92.94 357 MET A N 1
ATOM 2894 C CA . MET A 1 357 ? -12.391 -4.902 18.027 1.00 92.94 357 MET A CA 1
ATOM 2895 C C . MET A 1 357 ? -11.309 -4.825 16.948 1.00 92.94 357 MET A C 1
ATOM 2897 O O . MET A 1 357 ? -11.150 -3.822 16.248 1.00 92.94 357 MET A O 1
ATOM 2901 N N . TYR A 1 358 ? -10.623 -5.942 16.755 1.00 90.81 358 TYR A N 1
ATOM 2902 C CA . TYR A 1 358 ? -9.713 -6.203 15.646 1.00 90.81 358 TYR A CA 1
ATOM 2903 C C . TYR A 1 358 ? -10.304 -7.287 14.750 1.00 90.81 358 TYR A C 1
ATOM 2905 O O . TYR A 1 358 ? -11.324 -7.901 15.069 1.00 90.81 358 TYR A O 1
ATOM 2913 N N . ASP A 1 359 ? -9.661 -7.555 13.618 1.00 86.62 359 ASP A N 1
ATOM 2914 C CA . ASP A 1 359 ? -10.239 -8.429 12.601 1.00 86.62 359 ASP A CA 1
ATOM 2915 C C . ASP A 1 359 ? -10.488 -9.871 13.108 1.00 86.62 359 ASP A C 1
ATOM 2917 O O . ASP A 1 359 ? -11.454 -10.506 12.687 1.00 86.62 359 ASP A O 1
ATOM 2921 N N . LYS A 1 360 ? -9.667 -10.398 14.032 1.00 88.44 360 LYS A N 1
ATOM 2922 C CA . LYS A 1 360 ? -9.820 -11.761 14.601 1.00 88.44 360 LYS A CA 1
ATOM 2923 C C . LYS A 1 360 ? -9.808 -11.825 16.127 1.00 88.44 360 LYS A C 1
ATOM 2925 O O . LYS A 1 360 ? -9.814 -12.919 16.692 1.00 88.44 360 LYS A O 1
ATOM 2930 N N . PHE A 1 361 ? -9.757 -10.697 16.818 1.00 92.12 361 PHE A N 1
ATOM 2931 C CA . PHE A 1 361 ? -9.748 -10.683 18.277 1.00 92.12 361 PHE A CA 1
ATOM 2932 C C . PHE A 1 361 ? -10.331 -9.385 18.824 1.00 92.12 361 PHE A C 1
ATOM 2934 O O . PHE A 1 361 ? -10.422 -8.391 18.114 1.00 92.12 361 PHE A O 1
ATOM 2941 N N . ILE A 1 362 ? -10.725 -9.404 20.090 1.00 93.69 362 ILE A N 1
ATOM 2942 C CA . ILE A 1 362 ? -11.195 -8.236 20.836 1.00 93.69 362 ILE A CA 1
ATOM 2943 C C . ILE A 1 362 ? -10.277 -8.055 22.039 1.00 93.69 362 ILE A C 1
ATOM 2945 O O . ILE A 1 362 ? -9.921 -9.042 22.685 1.00 93.69 362 ILE A O 1
ATOM 2949 N N . GLN A 1 363 ? -9.900 -6.816 22.337 1.00 93.50 363 GLN A N 1
ATOM 2950 C CA . GLN A 1 363 ? -9.119 -6.473 23.523 1.00 93.50 363 GLN A CA 1
ATOM 2951 C C . GLN A 1 363 ? -9.945 -5.652 24.490 1.00 93.50 363 GLN A C 1
ATOM 2953 O O . GLN A 1 363 ? -10.567 -4.675 24.076 1.00 93.50 363 GLN A O 1
ATOM 2958 N N . ILE A 1 364 ? -9.880 -6.008 25.767 1.00 92.81 364 ILE A N 1
ATOM 2959 C CA . ILE A 1 364 ? -10.521 -5.260 26.845 1.00 92.81 364 ILE A CA 1
ATOM 2960 C C . ILE A 1 364 ? -9.450 -4.559 27.674 1.00 92.81 364 ILE A C 1
ATOM 2962 O O . ILE A 1 364 ? -8.472 -5.180 28.102 1.00 92.81 364 ILE A O 1
ATOM 2966 N N . TRP A 1 365 ? -9.639 -3.263 27.888 1.00 91.75 365 TRP A N 1
ATOM 2967 C CA . TRP A 1 365 ? -8.733 -2.391 28.624 1.00 91.75 365 TRP A CA 1
ATOM 2968 C C . TRP A 1 365 ? -9.470 -1.703 29.764 1.00 91.75 365 TRP A C 1
ATOM 2970 O O . TRP A 1 365 ? -10.592 -1.242 29.571 1.00 91.75 365 TRP A O 1
ATOM 2980 N N . ARG A 1 366 ? -8.812 -1.578 30.916 1.00 90.56 366 ARG A N 1
ATOM 2981 C CA . ARG A 1 366 ? -9.202 -0.644 31.973 1.00 90.56 366 ARG A CA 1
ATOM 2982 C C . ARG A 1 366 ? -8.533 0.698 31.706 1.00 90.56 366 ARG A C 1
ATOM 2984 O O . ARG A 1 366 ? -7.330 0.741 31.422 1.00 90.56 366 ARG A O 1
ATOM 2991 N N . LEU A 1 367 ? -9.297 1.782 31.767 1.00 88.00 367 LEU A N 1
ATOM 2992 C CA . LEU A 1 367 ? -8.745 3.132 31.746 1.00 88.00 367 LEU A CA 1
ATOM 2993 C C . LEU A 1 367 ? -7.957 3.406 33.030 1.00 88.00 367 LEU A C 1
ATOM 2995 O O . LEU A 1 367 ? -8.117 2.716 34.031 1.00 88.00 367 LEU A O 1
ATOM 2999 N N . GLY A 1 368 ? -7.036 4.363 32.949 1.00 83.75 368 GLY A N 1
ATOM 3000 C CA . GLY A 1 368 ? -6.261 4.818 34.100 1.00 83.75 368 GLY A CA 1
ATOM 3001 C C . GLY A 1 368 ? -6.715 6.199 34.552 1.00 83.75 368 GLY A C 1
ATOM 3002 O O . GLY A 1 368 ? -7.259 6.954 33.740 1.00 83.75 368 GLY A O 1
ATOM 3003 N N . ASP A 1 369 ? -6.415 6.525 35.804 1.00 81.12 369 ASP A N 1
ATOM 3004 C CA . ASP A 1 369 ? -6.860 7.753 36.460 1.00 81.12 369 ASP A CA 1
ATOM 3005 C C . ASP A 1 369 ? -5.796 8.861 36.429 1.00 81.12 369 ASP A C 1
ATOM 3007 O O . ASP A 1 369 ? -4.594 8.624 36.238 1.00 81.12 369 ASP A O 1
ATOM 3011 N N . ALA A 1 370 ? -6.236 10.106 36.608 1.00 79.19 370 ALA A N 1
ATOM 3012 C CA . ALA A 1 370 ? -5.364 11.274 36.720 1.00 79.19 370 ALA A CA 1
ATOM 3013 C C . ALA A 1 370 ? -4.944 11.536 38.183 1.00 79.19 370 ALA A C 1
ATOM 3015 O O . ALA A 1 370 ? -5.672 11.213 39.115 1.00 79.19 370 ALA A O 1
ATOM 3016 N N . ASP A 1 371 ? -3.760 12.129 38.406 1.00 72.38 371 ASP A N 1
ATOM 3017 C CA . ASP A 1 371 ? -3.350 12.605 39.741 1.00 72.38 371 ASP A CA 1
ATOM 3018 C C . ASP A 1 371 ? -4.010 13.970 40.031 1.00 72.38 371 ASP A C 1
ATOM 3020 O O . ASP A 1 371 ? -3.629 14.962 39.389 1.00 72.38 371 ASP A O 1
ATOM 3024 N N . PRO A 1 372 ? -4.933 14.058 41.010 1.00 59.75 372 PRO A N 1
ATOM 3025 C CA . PRO A 1 372 ? -5.704 15.274 41.286 1.00 59.75 372 PRO A CA 1
ATOM 3026 C C . PRO A 1 372 ? -4.836 16.453 41.762 1.00 59.75 372 PRO A C 1
ATOM 3028 O O . PRO A 1 372 ? -5.242 17.608 41.691 1.00 59.75 372 PRO A O 1
ATOM 3031 N N . ARG A 1 373 ? -3.592 16.218 42.210 1.00 56.72 373 ARG A N 1
ATOM 3032 C CA . ARG A 1 373 ? -2.724 17.277 42.767 1.00 56.72 373 ARG A CA 1
ATOM 3033 C C . ARG A 1 373 ? -2.129 18.230 41.724 1.00 56.72 373 ARG A C 1
ATOM 3035 O O . ARG A 1 373 ? -1.573 19.261 42.100 1.00 56.72 373 ARG A O 1
ATOM 3042 N N . ASN A 1 374 ? -2.205 17.906 40.430 1.00 52.06 374 ASN A N 1
ATOM 3043 C CA . ASN A 1 374 ? -1.596 18.726 39.373 1.00 52.06 374 ASN A CA 1
ATOM 3044 C C . ASN A 1 374 ? -2.455 19.911 38.907 1.00 52.06 374 ASN A C 1
ATOM 3046 O O . ASN A 1 374 ? -1.923 20.788 38.226 1.00 52.06 374 ASN A O 1
ATOM 3050 N N . GLU A 1 375 ? -3.730 19.993 39.292 1.00 51.88 375 GLU A N 1
ATOM 3051 C CA . GLU A 1 375 ? -4.604 21.118 38.920 1.00 51.88 375 GLU A CA 1
ATOM 3052 C C . GLU A 1 375 ? -4.176 22.451 39.556 1.00 51.88 375 GLU A C 1
ATOM 3054 O O . GLU A 1 375 ? -4.390 23.524 38.991 1.00 51.88 375 GLU A O 1
ATOM 3059 N N . ALA A 1 376 ? -3.501 22.405 40.710 1.00 44.12 376 ALA A N 1
ATOM 3060 C CA . ALA A 1 376 ? -3.157 23.601 41.479 1.00 44.12 376 ALA A CA 1
ATOM 3061 C C . ALA A 1 376 ? -1.980 24.423 40.905 1.00 44.12 376 ALA A C 1
ATOM 3063 O O . ALA A 1 376 ? -1.863 25.608 41.220 1.00 44.12 376 ALA A O 1
ATOM 3064 N N . ASN A 1 377 ? -1.125 23.840 40.050 1.00 43.81 377 ASN A N 1
ATOM 3065 C CA . ASN A 1 377 ? 0.127 24.471 39.591 1.00 43.81 377 ASN A CA 1
ATOM 3066 C C . ASN A 1 377 ? 0.064 25.096 38.181 1.00 43.81 377 ASN A C 1
ATOM 3068 O O . ASN A 1 377 ? 1.045 25.687 37.735 1.00 43.81 377 ASN A O 1
ATOM 3072 N N . SER A 1 378 ? -1.061 25.010 37.464 1.00 46.06 378 SER A N 1
ATOM 3073 C CA . SER A 1 378 ? -1.168 25.442 36.058 1.00 46.06 378 SER A CA 1
ATOM 3074 C C . SER A 1 378 ? -1.848 26.805 35.857 1.00 46.06 378 SER A C 1
ATOM 3076 O O . SER A 1 378 ? -2.557 27.000 34.873 1.00 46.06 378 SER A O 1
ATOM 3078 N N . LYS A 1 379 ? -1.656 27.777 36.762 1.00 46.62 379 LYS A N 1
ATOM 3079 C CA . LYS A 1 379 ? -2.199 29.145 36.585 1.00 46.62 379 LYS A CA 1
ATOM 3080 C C . LYS A 1 379 ? -1.389 30.038 35.627 1.00 46.62 379 LYS A C 1
ATOM 3082 O O . LYS A 1 379 ? -1.803 31.166 35.379 1.00 46.62 379 LYS A O 1
ATOM 3087 N N . GLU A 1 380 ? -0.283 29.554 35.054 1.00 39.28 380 GLU A N 1
ATOM 3088 C CA . GLU A 1 380 ? 0.638 30.374 34.239 1.00 39.28 380 GLU A CA 1
ATOM 3089 C C . GLU A 1 380 ? 0.708 30.029 32.734 1.00 39.28 380 GLU A C 1
ATOM 3091 O O . GLU A 1 380 ? 1.525 30.601 32.017 1.00 39.28 380 GLU A O 1
ATOM 3096 N N . SER A 1 381 ? -0.147 29.151 32.194 1.00 38.44 381 SER A N 1
ATOM 3097 C CA . SER A 1 381 ? -0.144 28.833 30.748 1.00 38.44 381 SER A CA 1
ATOM 3098 C C . SER A 1 381 ? -1.373 29.397 30.030 1.00 38.44 381 SER A C 1
ATOM 3100 O O . SER A 1 381 ? -2.507 29.050 30.332 1.00 38.44 381 SER A O 1
ATOM 3102 N N . SER A 1 382 ? -1.152 30.248 29.026 1.00 41.41 382 SER A N 1
ATOM 3103 C CA . SER A 1 382 ? -2.176 30.895 28.185 1.00 41.41 382 SER A CA 1
ATOM 3104 C C . SER A 1 382 ? -2.886 29.958 27.187 1.00 41.41 382 SER A C 1
ATOM 3106 O O . SER A 1 382 ? -3.508 30.418 26.228 1.00 41.41 382 SER A O 1
ATOM 3108 N N . THR A 1 383 ? -2.802 28.641 27.382 1.00 44.31 383 THR A N 1
ATOM 3109 C CA . THR A 1 383 ? -3.372 27.616 26.498 1.00 44.31 383 THR A CA 1
ATOM 3110 C C . THR A 1 383 ? -4.624 27.000 27.120 1.00 44.31 383 THR A C 1
ATOM 3112 O O . THR A 1 383 ? -4.563 26.515 28.241 1.00 44.31 383 THR A O 1
ATOM 3115 N N . MET A 1 384 ? -5.741 26.948 26.379 1.00 56.34 384 MET A N 1
ATOM 3116 C CA . MET A 1 384 ? -7.040 26.374 26.806 1.00 56.34 384 MET A CA 1
ATOM 3117 C C . MET A 1 384 ? -7.021 24.856 27.123 1.00 56.34 384 MET A C 1
ATOM 3119 O O . MET A 1 384 ? -8.077 24.267 27.326 1.00 56.34 384 MET A O 1
ATOM 3123 N N . ILE A 1 385 ? -5.856 24.201 27.125 1.00 62.94 385 ILE A N 1
ATOM 3124 C CA . ILE A 1 385 ? -5.704 22.749 27.283 1.00 62.94 385 ILE A CA 1
ATOM 3125 C C . ILE A 1 385 ? -4.598 22.476 28.301 1.00 62.94 385 ILE A C 1
ATOM 3127 O O . ILE A 1 385 ? -3.449 22.865 28.084 1.00 62.94 385 ILE A O 1
ATOM 3131 N N . THR A 1 386 ? -4.930 21.733 29.355 1.00 66.50 386 THR A N 1
ATOM 3132 C CA . THR A 1 386 ? -3.978 21.265 30.370 1.00 66.50 386 THR A CA 1
ATOM 3133 C C . THR A 1 386 ? -3.808 19.755 30.244 1.00 66.50 386 THR A C 1
ATOM 3135 O O . THR A 1 386 ? -4.786 19.016 30.192 1.00 66.50 386 THR A O 1
ATOM 3138 N N . ARG A 1 387 ? -2.564 19.268 30.172 1.00 73.31 387 ARG A N 1
ATOM 3139 C CA . ARG A 1 387 ? -2.284 17.824 30.213 1.00 73.31 387 ARG A CA 1
ATOM 3140 C C . ARG A 1 387 ? -2.076 17.384 31.653 1.00 73.31 387 ARG A C 1
ATOM 3142 O O . ARG A 1 387 ? -1.133 17.839 32.295 1.00 73.31 387 ARG A O 1
ATOM 3149 N N . LEU A 1 388 ? -2.914 16.469 32.120 1.00 76.44 388 LEU A N 1
ATOM 3150 C CA . LEU A 1 388 ? -2.808 15.895 33.456 1.00 76.44 388 LEU A CA 1
ATOM 3151 C C . LEU A 1 388 ? -1.844 14.705 33.468 1.00 76.44 388 LEU A C 1
ATOM 3153 O O . LEU A 1 388 ? -1.738 13.949 32.499 1.00 76.44 388 LEU A O 1
ATOM 3157 N N . LYS A 1 389 ? -1.109 14.551 34.572 1.00 75.44 389 LYS A N 1
ATOM 3158 C CA . LYS A 1 389 ? -0.252 13.384 34.798 1.00 75.44 389 LYS A CA 1
ATOM 3159 C C . LYS A 1 389 ? -1.119 12.231 35.301 1.00 75.44 389 LYS A C 1
ATOM 3161 O O . LYS A 1 389 ? -1.910 12.423 36.216 1.00 75.44 389 LYS A O 1
ATOM 3166 N N . LEU A 1 390 ? -0.930 11.049 34.724 1.00 78.38 390 LEU A N 1
ATOM 3167 C CA . LEU A 1 390 ? -1.627 9.832 35.140 1.00 78.38 390 LEU A CA 1
ATOM 3168 C C . LEU A 1 390 ? -1.108 9.343 36.502 1.00 78.38 390 LEU A C 1
ATOM 3170 O O . LEU A 1 390 ? 0.112 9.259 36.691 1.00 78.38 390 LEU A O 1
ATOM 3174 N N . SER A 1 391 ? -2.025 9.019 37.414 1.00 78.88 391 SER A N 1
ATOM 3175 C CA . SER A 1 391 ? -1.759 8.303 38.667 1.00 78.88 391 SER A CA 1
ATOM 3176 C C . SER A 1 391 ? -1.681 6.798 38.399 1.00 78.88 391 SER A C 1
ATOM 3178 O O . SER A 1 391 ? -0.689 6.160 38.757 1.00 78.88 391 SER A O 1
ATOM 3180 N N . GLU A 1 392 ? -2.652 6.266 37.653 1.00 80.62 392 GLU A N 1
ATOM 3181 C CA . GLU A 1 392 ? -2.675 4.897 37.140 1.00 80.62 392 GLU A CA 1
ATOM 3182 C C . GLU A 1 392 ? -2.585 4.877 35.610 1.00 80.62 392 GLU A C 1
ATOM 3184 O O . GLU A 1 392 ? -3.170 5.696 34.903 1.00 80.62 392 GLU A O 1
ATOM 3189 N N . LYS A 1 393 ? -1.827 3.924 35.059 1.00 85.25 393 LYS A N 1
ATOM 3190 C CA . LYS A 1 393 ? -1.783 3.707 33.607 1.00 85.25 393 LYS A CA 1
ATOM 3191 C C . LYS A 1 393 ? -2.904 2.759 33.199 1.00 85.25 393 LYS A C 1
ATOM 3193 O O . LYS A 1 393 ? -3.196 1.821 33.929 1.00 85.25 393 LYS A O 1
ATOM 3198 N N . ALA A 1 394 ? -3.442 2.947 31.995 1.00 88.25 394 ALA A N 1
ATOM 3199 C CA . ALA A 1 394 ? -4.384 1.999 31.408 1.00 88.25 394 ALA A CA 1
ATOM 3200 C C . ALA A 1 394 ? -3.782 0.583 31.355 1.00 88.25 394 ALA A C 1
ATOM 3202 O O . ALA A 1 394 ? -2.631 0.406 30.933 1.00 88.25 394 ALA A O 1
ATOM 3203 N N . THR A 1 395 ? -4.558 -0.418 31.765 1.00 90.06 395 THR A N 1
ATOM 3204 C CA . THR A 1 395 ? -4.129 -1.819 31.837 1.00 90.06 395 THR A CA 1
ATOM 3205 C C . THR A 1 395 ? -4.926 -2.671 30.860 1.00 90.06 395 THR A C 1
ATOM 3207 O O . THR A 1 395 ? -6.142 -2.539 30.722 1.00 90.06 395 THR A O 1
ATOM 3210 N N . LYS A 1 396 ? -4.236 -3.560 30.142 1.00 91.12 396 LYS A N 1
ATOM 3211 C CA . LYS A 1 396 ? -4.897 -4.552 29.294 1.00 91.12 396 LYS A CA 1
ATOM 3212 C C . LYS A 1 396 ? -5.349 -5.715 30.168 1.00 91.12 396 LYS A C 1
ATOM 3214 O O . LYS A 1 396 ? -4.505 -6.327 30.818 1.00 91.12 396 LYS A O 1
ATOM 3219 N N . LEU A 1 397 ? -6.639 -6.030 30.138 1.00 89.00 397 LEU A N 1
ATOM 3220 C CA . LEU A 1 397 ? -7.228 -7.096 30.946 1.00 89.00 397 LEU A CA 1
ATOM 3221 C C . LEU A 1 397 ? -7.277 -8.413 30.171 1.00 89.00 397 LEU A C 1
ATOM 3223 O O . LEU A 1 397 ? -6.715 -9.414 30.605 1.00 89.00 397 LEU A O 1
ATOM 3227 N N . LEU A 1 398 ? -7.926 -8.413 29.001 1.00 89.88 398 LEU A N 1
ATOM 3228 C CA . LEU A 1 398 ? -8.305 -9.642 28.299 1.00 89.88 398 LEU A CA 1
ATOM 3229 C C . LEU A 1 398 ? -8.118 -9.525 26.781 1.00 89.88 398 LEU A C 1
ATOM 3231 O O . LEU A 1 398 ? -8.347 -8.466 26.199 1.00 89.88 398 LEU A O 1
ATOM 3235 N N . ASP A 1 399 ? -7.775 -10.649 26.142 1.00 90.19 399 ASP A N 1
ATOM 3236 C CA . ASP A 1 399 ? -7.741 -10.818 24.683 1.00 90.19 399 ASP A CA 1
ATOM 3237 C C . ASP A 1 399 ? -8.673 -11.983 24.276 1.00 90.19 399 ASP A C 1
ATOM 3239 O O . ASP A 1 399 ? -8.367 -13.158 24.500 1.00 90.19 399 ASP A O 1
ATOM 3243 N N . ILE A 1 400 ? -9.807 -11.684 23.636 1.00 90.88 400 ILE A N 1
ATOM 3244 C CA . ILE A 1 400 ? -10.770 -12.687 23.152 1.00 90.88 400 ILE A CA 1
ATOM 3245 C C . ILE A 1 400 ? -10.475 -13.000 21.690 1.00 90.88 400 ILE A C 1
ATOM 3247 O O . ILE A 1 400 ? -10.719 -12.180 20.810 1.00 90.88 400 ILE A O 1
ATOM 3251 N N . LYS A 1 401 ? -9.980 -14.207 21.404 1.00 91.31 401 LYS A N 1
ATOM 3252 C CA . LYS A 1 401 ? -9.646 -14.641 20.037 1.00 91.31 401 LYS A CA 1
ATOM 3253 C C . LYS A 1 401 ? -10.821 -15.334 19.343 1.00 91.31 401 LYS A C 1
ATOM 3255 O O . LYS A 1 401 ? -11.456 -16.231 19.904 1.00 91.31 401 LYS A O 1
ATOM 3260 N N . SER A 1 402 ? -11.038 -14.991 18.078 1.00 88.56 402 SER A N 1
ATOM 3261 C CA . SER A 1 402 ? -11.971 -15.646 17.162 1.00 88.56 402 SER A CA 1
ATOM 3262 C C . SER A 1 402 ? -11.223 -16.338 16.020 1.00 88.56 402 SER A C 1
ATOM 3264 O O . SER A 1 402 ? -10.186 -15.878 15.551 1.00 88.56 402 SER A O 1
ATOM 3266 N N . ARG A 1 403 ? -11.761 -17.473 15.556 1.00 84.62 403 ARG A N 1
ATOM 3267 C CA . ARG A 1 403 ? -11.249 -18.173 14.364 1.00 84.62 403 ARG A CA 1
ATOM 3268 C C . ARG A 1 403 ? -11.685 -17.480 13.072 1.00 84.62 403 ARG A C 1
ATOM 3270 O O . ARG A 1 403 ? -10.892 -17.376 12.144 1.00 84.62 403 ARG A O 1
ATOM 3277 N N . LYS A 1 404 ? -12.945 -17.030 13.031 1.00 85.12 404 LYS A N 1
ATOM 3278 C CA . LYS A 1 404 ? -13.533 -16.308 11.897 1.00 85.12 404 LYS A CA 1
ATOM 3279 C C . LYS A 1 404 ? -13.408 -14.792 12.109 1.00 85.12 404 LYS A C 1
ATOM 3281 O O . LYS A 1 404 ? -13.418 -14.367 13.271 1.00 85.12 404 LYS A O 1
ATOM 3286 N N . PRO A 1 405 ? -13.334 -14.003 11.022 1.00 86.94 405 PRO A N 1
ATOM 3287 C CA . PRO A 1 405 ? -13.406 -12.548 11.070 1.00 86.94 405 PRO A CA 1
ATOM 3288 C C . PRO A 1 405 ? -14.560 -12.029 11.925 1.00 86.94 405 PRO A C 1
ATOM 3290 O O . PRO A 1 405 ? -15.673 -12.551 11.828 1.00 86.94 405 PRO A O 1
ATOM 3293 N N . ILE A 1 406 ? -14.287 -11.009 12.734 1.00 90.31 406 ILE A N 1
ATOM 3294 C CA . ILE A 1 406 ? -15.295 -10.303 13.524 1.00 90.31 406 ILE A CA 1
ATOM 3295 C C . ILE A 1 406 ? -15.795 -9.106 12.705 1.00 90.31 406 ILE A C 1
ATOM 3297 O O . ILE A 1 406 ? -14.996 -8.318 12.203 1.00 90.31 406 ILE A O 1
ATOM 3301 N N . ILE A 1 407 ? -17.113 -9.010 12.528 1.00 87.94 407 ILE A N 1
ATOM 3302 C CA . ILE A 1 407 ? -17.785 -7.967 11.734 1.00 87.94 407 ILE A CA 1
ATOM 3303 C C . ILE A 1 407 ? -18.418 -6.917 12.646 1.00 87.94 407 ILE A C 1
ATOM 3305 O O . ILE A 1 407 ? -18.301 -5.724 12.379 1.00 87.94 407 ILE A O 1
ATOM 3309 N N . ALA A 1 408 ? -19.065 -7.360 13.724 1.00 89.94 408 ALA A N 1
ATOM 3310 C CA . ALA A 1 408 ? -19.730 -6.492 14.686 1.00 89.94 408 ALA A CA 1
ATOM 3311 C C . ALA A 1 408 ? -19.423 -6.943 16.117 1.00 89.94 408 ALA A C 1
ATOM 3313 O O . ALA A 1 408 ? -19.257 -8.139 16.373 1.00 89.94 408 ALA A O 1
ATOM 3314 N N . PHE A 1 409 ? -19.355 -5.983 17.036 1.00 93.25 409 PHE A N 1
ATOM 3315 C CA . PHE A 1 409 ? -19.001 -6.181 18.437 1.00 93.25 409 PHE A CA 1
ATOM 3316 C C . PHE A 1 409 ? -19.702 -5.134 19.304 1.00 93.25 409 PHE A C 1
ATOM 3318 O O . PHE A 1 409 ? -19.778 -3.971 18.913 1.00 93.25 409 PHE A O 1
ATOM 3325 N N . ASP A 1 410 ? -20.166 -5.546 20.482 1.00 92.94 410 ASP A N 1
ATOM 3326 C CA . ASP A 1 410 ? -20.573 -4.638 21.550 1.00 92.94 410 ASP A CA 1
ATOM 3327 C C . ASP A 1 410 ? -20.308 -5.269 22.926 1.00 92.94 410 ASP A C 1
ATOM 3329 O O . ASP A 1 410 ? -20.186 -6.496 23.042 1.00 92.94 410 ASP A O 1
ATOM 3333 N N . MET A 1 411 ? -20.211 -4.445 23.969 1.00 91.06 411 MET A N 1
ATOM 3334 C CA . MET A 1 411 ? -20.015 -4.921 25.340 1.00 91.06 411 MET A CA 1
ATOM 3335 C C . MET A 1 411 ? -20.721 -4.044 26.376 1.00 91.06 411 MET A C 1
ATOM 3337 O O . MET A 1 411 ? -20.939 -2.856 26.153 1.00 91.06 411 MET A O 1
ATOM 3341 N N . ASN A 1 412 ? -21.003 -4.634 27.531 1.00 89.06 412 ASN A N 1
ATOM 3342 C CA . ASN A 1 412 ? -21.356 -3.940 28.765 1.00 89.06 412 ASN A CA 1
ATOM 3343 C C . ASN A 1 412 ? -20.500 -4.496 29.924 1.00 89.06 412 ASN A C 1
ATOM 3345 O O . ASN A 1 412 ? -19.534 -5.236 29.704 1.00 89.06 412 ASN A O 1
ATOM 3349 N N . SER A 1 413 ? -20.841 -4.132 31.158 1.00 85.56 413 SER A N 1
ATOM 3350 C CA . SER A 1 413 ? -20.115 -4.519 32.372 1.00 85.56 413 SER A CA 1
ATOM 3351 C C . SER A 1 413 ? -20.107 -6.029 32.668 1.00 85.56 413 SER A C 1
ATOM 3353 O O . SER A 1 413 ? -19.268 -6.472 33.447 1.00 85.56 413 SER A O 1
ATOM 3355 N N . GLU A 1 414 ? -20.980 -6.828 32.043 1.00 87.88 414 GLU A N 1
ATOM 3356 C CA . GLU A 1 414 ? -21.093 -8.280 32.282 1.00 87.88 414 GLU A CA 1
ATOM 3357 C C . GLU A 1 414 ? -20.893 -9.128 31.013 1.00 87.88 414 GLU A C 1
ATOM 3359 O O . GLU A 1 414 ? -20.345 -10.232 31.067 1.00 87.88 414 GLU A O 1
ATOM 3364 N N . TRP A 1 415 ? -21.296 -8.610 29.857 1.00 91.19 415 TRP A N 1
ATOM 3365 C CA . TRP A 1 415 ? -21.427 -9.326 28.596 1.00 91.19 415 TRP A CA 1
ATOM 3366 C C . TRP A 1 415 ? -20.570 -8.715 27.492 1.00 91.19 415 TRP A C 1
ATOM 3368 O O . TRP A 1 415 ? -20.491 -7.501 27.310 1.00 91.19 415 TRP A O 1
ATOM 3378 N N . ILE A 1 416 ? -19.983 -9.595 26.687 1.00 93.31 416 ILE A N 1
ATOM 3379 C CA . ILE A 1 416 ? -19.320 -9.283 25.424 1.00 93.31 416 ILE A CA 1
ATOM 3380 C C . ILE A 1 416 ? -19.993 -10.093 24.324 1.00 93.31 416 ILE A C 1
ATOM 3382 O O . ILE A 1 416 ? -20.030 -11.326 24.379 1.00 93.31 416 ILE A O 1
ATOM 3386 N N . ILE A 1 417 ? -20.474 -9.403 23.292 1.00 93.88 417 ILE A N 1
ATOM 3387 C CA . ILE A 1 417 ? -21.151 -10.021 22.154 1.00 93.88 417 ILE A CA 1
ATOM 3388 C C . ILE A 1 417 ? -20.425 -9.641 20.877 1.00 93.88 417 ILE A C 1
ATOM 3390 O O . ILE A 1 417 ? -20.114 -8.477 20.635 1.00 93.88 417 ILE A O 1
ATOM 3394 N N . TYR A 1 418 ? -20.147 -10.634 20.040 1.00 94.25 418 TYR A N 1
ATOM 3395 C CA . TYR A 1 418 ? -19.509 -10.398 18.755 1.00 94.25 418 TYR A CA 1
ATOM 3396 C C . TYR A 1 418 ? -20.003 -11.355 17.677 1.00 94.25 418 TYR A C 1
ATOM 3398 O O . TYR A 1 418 ? -20.307 -12.521 17.935 1.00 94.25 418 TYR A O 1
ATOM 3406 N N . ALA A 1 419 ? -20.054 -10.860 16.444 1.00 91.62 419 ALA A N 1
ATOM 3407 C CA . ALA A 1 419 ? -20.503 -11.597 15.272 1.00 91.62 419 ALA A CA 1
ATOM 3408 C C . ALA A 1 419 ? -19.403 -11.800 14.243 1.00 91.62 419 ALA A C 1
ATOM 3410 O O . ALA A 1 419 ? -18.592 -10.923 13.965 1.00 91.62 419 ALA A O 1
ATOM 3411 N N . SER A 1 420 ? -19.461 -12.971 13.625 1.00 89.00 420 SER A N 1
ATOM 3412 C CA . SER A 1 420 ? -18.888 -13.278 12.319 1.00 89.00 420 SER A CA 1
ATOM 3413 C C . SER A 1 420 ? -19.988 -13.250 11.253 1.00 89.00 420 SER A C 1
ATOM 3415 O O . SER A 1 420 ? -21.162 -13.106 11.580 1.00 89.00 420 SER A O 1
ATOM 3417 N N . TYR A 1 421 ? -19.631 -13.461 9.984 1.00 84.38 421 TYR A N 1
ATOM 3418 C CA . TYR A 1 421 ? -20.582 -13.419 8.864 1.00 84.38 421 TYR A CA 1
ATOM 3419 C C . TYR A 1 421 ? -21.798 -14.357 9.007 1.00 84.38 421 TYR A C 1
ATOM 3421 O O . TYR A 1 421 ? -22.881 -14.018 8.541 1.00 84.38 421 TYR A O 1
ATOM 3429 N N . GLN A 1 422 ? -21.628 -15.522 9.644 1.00 84.06 422 GLN A N 1
ATOM 3430 C CA . GLN A 1 422 ? -22.652 -16.582 9.723 1.00 84.06 422 GLN A CA 1
ATOM 3431 C C . GLN A 1 422 ? -23.086 -16.939 11.153 1.00 84.06 422 GLN A C 1
ATOM 3433 O O . GLN A 1 422 ? -23.991 -17.745 11.350 1.00 84.06 422 GLN A O 1
ATOM 3438 N N . THR A 1 423 ? -22.372 -16.446 12.167 1.00 87.44 423 THR A N 1
ATOM 3439 C CA . THR A 1 423 ? -22.610 -16.825 13.568 1.00 87.44 423 THR A CA 1
ATOM 3440 C C . THR A 1 423 ? -22.244 -15.678 14.489 1.00 87.44 423 THR A C 1
ATOM 3442 O O . THR A 1 423 ? -21.257 -14.983 14.235 1.00 87.44 423 THR A O 1
ATOM 3445 N N . PHE A 1 424 ? -22.969 -15.528 15.591 1.00 91.62 424 PHE A N 1
ATOM 3446 C CA . PHE A 1 424 ? -22.570 -14.675 16.706 1.00 91.62 424 PHE A CA 1
ATOM 3447 C C . PHE A 1 424 ? -22.172 -15.515 17.918 1.00 91.62 424 PHE A C 1
ATOM 3449 O O . PHE A 1 424 ? -22.391 -16.725 17.958 1.00 91.62 424 PHE A O 1
ATOM 3456 N N . LYS A 1 425 ? -21.497 -14.882 18.874 1.00 91.44 425 LYS A N 1
ATOM 3457 C CA . LYS A 1 425 ? -21.058 -15.467 20.140 1.00 91.44 425 LYS A CA 1
ATOM 3458 C C . LYS A 1 425 ? -21.285 -14.456 21.245 1.00 91.44 425 LYS A C 1
ATOM 3460 O O . LYS A 1 425 ? -21.014 -13.274 21.050 1.00 91.44 425 LYS A O 1
ATOM 3465 N N . ALA A 1 426 ? -21.698 -14.949 22.402 1.00 92.38 426 ALA A N 1
ATOM 3466 C CA . ALA A 1 426 ? -21.763 -14.164 23.619 1.00 92.38 426 ALA A CA 1
ATOM 3467 C C . ALA A 1 426 ? -20.925 -14.810 24.713 1.00 92.38 426 ALA A C 1
ATOM 3469 O O . ALA A 1 426 ? -20.753 -16.035 24.777 1.00 92.38 426 ALA A O 1
ATOM 3470 N N . VAL A 1 427 ? -20.368 -13.948 25.542 1.00 91.88 427 VAL A N 1
ATOM 3471 C CA . VAL A 1 427 ? -19.381 -14.297 26.543 1.00 91.88 427 VAL A CA 1
ATOM 3472 C C . VAL A 1 427 ? -19.654 -13.448 27.772 1.00 91.88 427 VAL A C 1
ATOM 3474 O O . VAL A 1 427 ? -19.760 -12.231 27.645 1.00 91.88 427 VAL A O 1
ATOM 3477 N N . THR A 1 428 ? -19.744 -14.074 28.940 1.00 90.69 428 THR A N 1
ATOM 3478 C CA . THR A 1 428 ? -19.697 -13.346 30.209 1.00 90.69 428 THR A CA 1
ATOM 3479 C C . THR A 1 428 ? -18.241 -13.141 30.601 1.00 90.69 428 THR A C 1
ATOM 3481 O O . THR A 1 428 ? -17.389 -14.012 30.370 1.00 90.69 428 THR A O 1
ATOM 3484 N N . TRP A 1 429 ? -17.924 -11.971 31.147 1.00 90.00 429 TRP A N 1
ATOM 3485 C CA . TRP A 1 429 ? -16.550 -11.616 31.476 1.00 90.00 429 TRP A CA 1
ATOM 3486 C C . TRP A 1 429 ? -16.433 -10.959 32.851 1.00 90.00 429 TRP A C 1
ATOM 3488 O O . TRP A 1 429 ? -17.333 -10.276 33.328 1.00 90.00 429 TRP A O 1
ATOM 3498 N N . SER A 1 430 ? -15.296 -11.195 33.492 1.00 83.81 430 SER A N 1
ATOM 3499 C CA . SER A 1 430 ? -14.809 -10.486 34.671 1.00 83.81 430 SER A CA 1
ATOM 3500 C C . SER A 1 430 ? -13.302 -10.279 34.522 1.00 83.81 430 SER A C 1
ATOM 3502 O O . SER A 1 430 ? -12.691 -10.854 33.620 1.00 83.81 430 SER A O 1
ATOM 3504 N N . GLU A 1 431 ? -12.669 -9.491 35.394 1.00 76.56 431 GLU A N 1
ATOM 3505 C CA . GLU A 1 431 ? -11.220 -9.233 35.300 1.00 76.56 431 GLU A CA 1
ATOM 3506 C C . GLU A 1 431 ? -10.370 -10.523 35.306 1.00 76.56 431 GLU A C 1
ATOM 3508 O O . GLU A 1 431 ? -9.290 -10.551 34.720 1.00 76.56 431 GLU A O 1
ATOM 3513 N N . GLU A 1 432 ? -10.875 -11.613 35.896 1.00 75.06 432 GLU A N 1
ATOM 3514 C CA . GLU A 1 432 ? -10.153 -12.885 36.021 1.00 75.06 432 GLU A CA 1
ATOM 3515 C C . GLU A 1 432 ? -10.702 -14.021 35.143 1.00 75.06 432 GLU A C 1
ATOM 3517 O O . GLU A 1 432 ? -10.005 -15.018 34.927 1.00 75.06 432 GLU A O 1
ATOM 3522 N N . ARG A 1 433 ? -11.956 -13.940 34.670 1.00 80.69 433 ARG A N 1
ATOM 3523 C CA . ARG A 1 433 ? -12.644 -15.078 34.033 1.00 80.69 433 ARG A CA 1
ATOM 3524 C C . ARG A 1 433 ? -13.429 -14.689 32.791 1.00 80.69 433 ARG A C 1
ATOM 3526 O O . ARG A 1 433 ? -13.975 -13.601 32.672 1.00 80.69 433 ARG A O 1
ATOM 3533 N N . ILE A 1 434 ? -13.503 -15.648 31.873 1.00 86.94 434 ILE A N 1
ATOM 3534 C CA . ILE A 1 434 ? -14.275 -15.564 30.638 1.00 86.94 434 ILE A CA 1
ATOM 3535 C C . ILE A 1 434 ? -15.057 -16.866 30.491 1.00 86.94 434 ILE A C 1
ATOM 3537 O O . ILE A 1 434 ? -14.450 -17.935 30.379 1.00 86.94 434 ILE A O 1
ATOM 3541 N N . GLU A 1 435 ? -16.383 -16.785 30.420 1.00 86.94 435 GLU A N 1
ATOM 3542 C CA . GLU A 1 435 ? -17.245 -17.950 30.220 1.00 86.94 435 GLU A CA 1
ATOM 3543 C C . GLU A 1 435 ? -18.063 -17.802 28.933 1.00 86.94 435 GLU A C 1
ATOM 3545 O O . GLU A 1 435 ? -18.664 -16.770 28.644 1.00 86.94 435 GLU A O 1
ATOM 3550 N N . LYS A 1 436 ? -18.046 -18.846 28.098 1.00 87.81 436 LYS A N 1
ATOM 3551 C CA . LYS A 1 436 ? -18.786 -18.862 26.831 1.00 87.81 436 LYS A CA 1
ATOM 3552 C C . LYS A 1 436 ? -20.167 -19.442 27.060 1.00 87.81 436 LYS A C 1
ATOM 3554 O O . LYS A 1 436 ? -20.277 -20.587 27.499 1.00 87.81 436 LYS A O 1
ATOM 3559 N N . ILE A 1 437 ? -21.189 -18.699 26.661 1.00 90.56 437 ILE A N 1
ATOM 3560 C CA . ILE A 1 437 ? -22.577 -19.133 26.787 1.00 90.56 437 ILE A CA 1
ATOM 3561 C C . ILE A 1 437 ? -23.029 -19.819 25.495 1.00 90.56 437 ILE A C 1
ATOM 3563 O O . ILE A 1 437 ? -22.630 -19.443 24.388 1.00 90.56 437 ILE A O 1
ATOM 3567 N N . LYS A 1 438 ? -23.823 -20.886 25.635 1.00 85.62 438 LYS A N 1
ATOM 3568 C CA . LYS A 1 438 ? -24.396 -21.602 24.491 1.00 85.62 438 LYS A CA 1
ATOM 3569 C C . LYS A 1 438 ? -25.533 -20.787 23.885 1.00 85.62 438 LYS A C 1
ATOM 3571 O O . LYS A 1 438 ? -26.364 -20.239 24.600 1.00 85.62 438 LYS A O 1
ATOM 3576 N N . ILE A 1 439 ? -25.581 -20.761 22.559 1.00 84.94 439 ILE A N 1
ATOM 3577 C CA . ILE A 1 439 ? -26.656 -20.123 21.799 1.00 84.94 439 ILE A CA 1
ATOM 3578 C C . ILE A 1 439 ? -27.631 -21.211 21.365 1.00 84.94 439 ILE A C 1
ATOM 3580 O O . ILE A 1 439 ?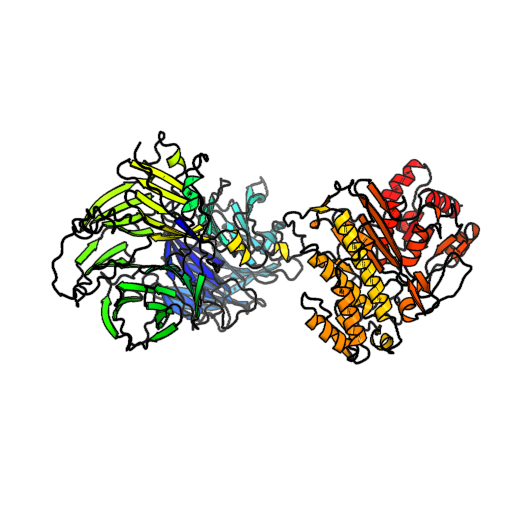 -27.211 -22.217 20.790 1.00 84.94 439 ILE A O 1
ATOM 3584 N N . LEU A 1 440 ? -28.913 -21.012 21.657 1.00 80.81 440 LEU A N 1
ATOM 3585 C CA . LEU A 1 440 ? -29.997 -21.942 21.345 1.00 80.81 440 LEU A CA 1
ATOM 3586 C C . LEU A 1 440 ? -30.805 -21.422 20.145 1.00 80.81 440 LEU A C 1
ATOM 3588 O O . LEU A 1 440 ? -32.013 -21.233 20.230 1.00 80.81 440 LEU A O 1
ATOM 3592 N N . HIS A 1 441 ? -30.117 -21.140 19.036 1.00 82.38 441 HIS A N 1
ATOM 3593 C CA . HIS A 1 441 ? -30.716 -20.623 17.804 1.00 82.38 441 HIS A CA 1
ATOM 3594 C C . HIS A 1 441 ? -29.923 -21.080 16.572 1.00 82.38 441 HIS A C 1
ATOM 3596 O O . HIS A 1 441 ? -28.717 -21.331 16.658 1.00 82.38 441 HIS A O 1
ATOM 3602 N N . ASP A 1 442 ? -30.594 -21.151 15.424 1.00 79.19 442 ASP A N 1
ATOM 3603 C CA . ASP A 1 442 ? -29.974 -21.474 14.141 1.00 79.19 442 ASP A CA 1
ATOM 3604 C C . ASP A 1 442 ? -28.980 -20.381 13.684 1.00 79.19 442 ASP A C 1
ATOM 3606 O O . ASP A 1 442 ? -29.109 -19.206 14.044 1.00 79.19 442 ASP A O 1
ATOM 3610 N N . PRO A 1 443 ? -27.944 -20.727 12.901 1.00 81.25 443 PRO A N 1
ATOM 3611 C CA . PRO A 1 443 ? -26.973 -19.750 12.419 1.00 81.25 443 PRO A CA 1
ATOM 3612 C C . PRO A 1 443 ? -27.620 -18.707 11.493 1.00 81.25 443 PRO A C 1
ATOM 3614 O O . PRO A 1 443 ? -28.291 -19.045 10.519 1.00 81.25 443 PRO A O 1
ATOM 3617 N N . ILE A 1 444 ? -27.359 -17.429 11.774 1.00 84.81 444 ILE A N 1
ATOM 3618 C CA . ILE A 1 444 ? -27.832 -16.283 10.987 1.00 84.81 444 ILE A CA 1
ATOM 3619 C C . ILE A 1 444 ? -26.716 -15.833 10.042 1.00 84.81 444 ILE A C 1
ATOM 3621 O O . ILE A 1 444 ? -25.616 -15.496 10.480 1.00 84.81 444 ILE A O 1
ATOM 3625 N N . SER A 1 445 ? -27.003 -15.790 8.741 1.00 82.88 445 SER A N 1
ATOM 3626 C CA . SER A 1 445 ? -26.054 -15.326 7.720 1.00 82.88 445 SER A CA 1
ATOM 3627 C C . SER A 1 445 ? -26.189 -13.831 7.422 1.00 82.88 445 SER A C 1
ATOM 3629 O O . SER A 1 445 ? -27.265 -13.254 7.566 1.00 82.88 445 SER A O 1
ATOM 3631 N N . ASN A 1 446 ? -25.098 -13.212 6.961 1.00 83.31 446 ASN A N 1
ATOM 3632 C CA . ASN A 1 446 ? -25.033 -11.801 6.570 1.00 83.31 446 ASN A CA 1
ATOM 3633 C C . ASN A 1 446 ? -25.329 -10.819 7.722 1.00 83.31 446 ASN A C 1
ATOM 3635 O O . ASN A 1 446 ? -25.993 -9.797 7.529 1.00 83.31 446 ASN A O 1
ATOM 3639 N N . ILE A 1 447 ? -24.829 -11.131 8.922 1.00 88.75 447 ILE A N 1
ATOM 3640 C CA . ILE A 1 447 ? -24.931 -10.245 10.088 1.00 88.75 447 ILE A CA 1
ATOM 3641 C C . ILE A 1 447 ? -24.179 -8.936 9.809 1.00 88.75 447 ILE A C 1
ATOM 3643 O O . ILE A 1 447 ? -23.002 -8.957 9.446 1.00 88.75 447 ILE A O 1
ATOM 3647 N N . SER A 1 448 ? -24.855 -7.801 10.007 1.00 85.50 448 SER A N 1
ATOM 3648 C CA . SER A 1 448 ? -24.307 -6.460 9.776 1.00 85.50 448 SER A CA 1
ATOM 3649 C C . SER A 1 448 ? -24.059 -5.661 11.052 1.00 85.50 448 SER A C 1
ATOM 3651 O O . SER A 1 448 ? -23.030 -5.002 11.146 1.00 85.50 448 SER A O 1
ATOM 3653 N N . ASN A 1 449 ? -24.968 -5.707 12.031 1.00 88.88 449 ASN A N 1
ATOM 3654 C CA . ASN A 1 449 ? -24.802 -4.984 13.298 1.00 88.88 449 ASN A CA 1
ATOM 3655 C C . ASN A 1 449 ? -25.179 -5.867 14.484 1.00 88.88 449 ASN A C 1
ATOM 3657 O O . ASN A 1 449 ? -26.109 -6.669 14.385 1.00 88.88 449 ASN A O 1
ATOM 3661 N N . ILE A 1 450 ? -24.498 -5.634 15.604 1.00 92.94 450 ILE A N 1
ATOM 3662 C CA . ILE A 1 450 ? -24.857 -6.115 16.936 1.00 92.94 450 ILE A CA 1
ATOM 3663 C C . ILE A 1 450 ? -24.873 -4.910 17.865 1.00 92.94 450 ILE A C 1
ATOM 3665 O O . ILE A 1 450 ? -23.968 -4.078 17.794 1.00 92.94 450 ILE A O 1
ATOM 3669 N N . ARG A 1 451 ? -25.897 -4.817 18.713 1.00 92.44 451 ARG A N 1
ATOM 3670 C CA . ARG A 1 451 ? -25.993 -3.775 19.735 1.00 92.44 451 ARG A CA 1
ATOM 3671 C C . ARG A 1 451 ? -26.598 -4.343 21.010 1.00 92.44 451 ARG A C 1
ATOM 3673 O O . ARG A 1 451 ? -27.602 -5.052 20.946 1.00 92.44 451 ARG A O 1
ATOM 3680 N N . LEU A 1 452 ? -26.008 -4.010 22.152 1.00 91.31 452 LEU A N 1
ATOM 3681 C CA . LEU A 1 452 ? -26.635 -4.236 23.450 1.00 91.31 452 LEU A CA 1
ATOM 3682 C C . LEU A 1 452 ? -27.740 -3.197 23.659 1.00 91.31 452 LEU A C 1
ATOM 3684 O O . LEU A 1 452 ? -27.530 -1.994 23.486 1.00 91.31 452 LEU A O 1
ATOM 3688 N N . LEU A 1 453 ? -28.941 -3.675 23.971 1.00 88.38 453 LEU A N 1
ATOM 3689 C CA . LEU A 1 453 ? -30.091 -2.812 24.232 1.00 88.38 453 LEU A CA 1
ATOM 3690 C C . LEU A 1 453 ? -30.087 -2.389 25.703 1.00 88.38 453 LEU A C 1
ATOM 3692 O O . LEU A 1 453 ? -30.155 -1.205 26.015 1.00 88.38 453 LEU A O 1
ATOM 3696 N N . ASN A 1 454 ? -29.939 -3.379 26.583 1.00 82.12 454 ASN A N 1
ATOM 3697 C CA . ASN A 1 454 ? -29.971 -3.258 28.036 1.00 82.12 454 ASN A CA 1
ATOM 3698 C C . ASN A 1 454 ? -28.926 -4.234 28.616 1.00 82.12 454 ASN A C 1
ATOM 3700 O O . ASN A 1 454 ? -28.137 -4.825 27.874 1.00 82.12 454 ASN A O 1
ATOM 3704 N N . ASN A 1 455 ? -28.928 -4.451 29.932 1.00 82.44 455 ASN A N 1
ATOM 3705 C CA . ASN A 1 455 ? -28.053 -5.458 30.546 1.00 82.44 455 ASN A CA 1
ATOM 3706 C C . ASN A 1 455 ? -28.428 -6.899 30.152 1.00 82.44 455 ASN A C 1
ATOM 3708 O O . ASN A 1 455 ? -27.539 -7.743 30.055 1.00 82.44 455 ASN A O 1
ATOM 3712 N N . ASP A 1 456 ? -29.703 -7.132 29.822 1.00 86.69 456 ASP A N 1
ATOM 3713 C CA . ASP A 1 456 ? -30.260 -8.482 29.666 1.00 86.69 456 ASP A CA 1
ATOM 3714 C C . ASP A 1 456 ? -30.685 -8.802 28.223 1.00 86.69 456 ASP A C 1
ATOM 3716 O O . ASP A 1 456 ? -31.185 -9.886 27.945 1.00 86.69 456 ASP A O 1
ATOM 3720 N N . ARG A 1 457 ? -30.526 -7.867 27.277 1.00 91.12 457 ARG A N 1
ATOM 3721 C CA . ARG A 1 457 ? -30.989 -8.037 25.889 1.00 91.12 457 ARG A CA 1
ATOM 3722 C C . ARG A 1 457 ? -30.032 -7.435 24.875 1.00 91.12 457 ARG A C 1
ATOM 3724 O O . ARG A 1 457 ? -29.447 -6.372 25.095 1.00 91.12 457 ARG A O 1
ATOM 3731 N N . PHE A 1 458 ? -29.953 -8.062 23.707 1.00 93.38 458 PHE A N 1
ATOM 3732 C CA . PHE A 1 458 ? -29.226 -7.531 22.555 1.00 93.38 458 PHE A CA 1
ATOM 3733 C C . PHE A 1 458 ? -29.962 -7.789 21.247 1.00 93.38 458 PHE A C 1
ATOM 3735 O O . PHE A 1 458 ? -30.804 -8.679 21.151 1.00 93.38 458 PHE A O 1
ATOM 3742 N N . VAL A 1 459 ? -29.611 -7.013 20.226 1.00 94.06 459 VAL A N 1
ATOM 3743 C CA . VAL A 1 459 ? -30.180 -7.122 18.883 1.00 94.06 459 VAL A CA 1
ATOM 3744 C C . VAL A 1 459 ? -29.103 -7.442 17.856 1.00 94.06 459 VAL A C 1
ATOM 3746 O O . VAL A 1 459 ? -28.005 -6.878 17.875 1.00 94.06 459 VAL A O 1
ATOM 3749 N N . VAL A 1 460 ? -29.439 -8.338 16.932 1.00 93.94 460 VAL A N 1
ATOM 3750 C CA . VAL A 1 460 ? -28.645 -8.694 15.754 1.00 93.94 460 VAL A CA 1
ATOM 3751 C C . VAL A 1 460 ? -29.420 -8.268 14.516 1.00 93.94 460 VAL A C 1
ATOM 3753 O O . VAL A 1 460 ? -30.590 -8.598 14.386 1.00 93.94 460 VAL A O 1
ATOM 3756 N N . SER A 1 461 ? -28.779 -7.566 13.582 1.00 91.81 461 SER A N 1
ATOM 3757 C CA . SER A 1 461 ? -29.397 -7.218 12.289 1.00 91.81 461 SER A CA 1
ATOM 3758 C C . SER A 1 461 ? -28.689 -7.877 11.118 1.00 91.81 461 SER A C 1
ATOM 3760 O O . SER A 1 461 ? -27.463 -8.015 11.125 1.00 91.81 461 SER A O 1
ATOM 3762 N N . TYR A 1 462 ? -29.469 -8.249 10.106 1.00 89.50 462 TYR A N 1
ATOM 3763 C CA . TYR A 1 462 ? -29.008 -8.870 8.868 1.00 89.50 462 TYR A CA 1
ATOM 3764 C C . TYR A 1 462 ? -29.948 -8.488 7.717 1.00 89.50 462 TYR A C 1
ATOM 3766 O O . TYR A 1 462 ? -31.131 -8.828 7.690 1.00 89.50 462 TYR A O 1
ATOM 3774 N N . GLY A 1 463 ? -29.429 -7.736 6.742 1.00 85.38 463 GLY A N 1
ATOM 3775 C CA . GLY A 1 463 ? -30.255 -7.187 5.660 1.00 85.38 463 GLY A CA 1
ATOM 3776 C C . GLY A 1 463 ? -31.351 -6.256 6.196 1.00 85.38 463 GLY A C 1
ATOM 3777 O O . GLY A 1 463 ? -31.045 -5.233 6.809 1.00 85.38 463 GLY A O 1
ATOM 3778 N N . CYS A 1 464 ? -32.618 -6.587 5.937 1.00 89.31 464 CYS A N 1
ATOM 3779 C CA . CYS A 1 464 ? -33.795 -5.880 6.461 1.00 89.31 464 CYS A CA 1
ATOM 3780 C C . CYS A 1 464 ? -34.345 -6.467 7.771 1.00 89.31 464 CYS A C 1
ATOM 3782 O O . CYS A 1 464 ? -35.265 -5.896 8.347 1.00 89.31 464 CYS A O 1
ATOM 3784 N N . ASN A 1 465 ? -33.816 -7.594 8.244 1.00 91.19 465 ASN A N 1
ATOM 3785 C CA . ASN A 1 465 ? -34.334 -8.282 9.423 1.00 91.19 465 ASN A CA 1
ATOM 3786 C C . ASN A 1 465 ? -33.500 -7.944 10.659 1.00 91.19 465 ASN A C 1
ATOM 3788 O O . ASN A 1 465 ? -32.307 -7.623 10.560 1.00 91.19 465 ASN A O 1
ATOM 3792 N N . PHE A 1 466 ? -34.129 -8.036 11.825 1.00 93.44 466 PHE A N 1
ATOM 3793 C CA . PHE A 1 466 ? -33.455 -7.947 13.108 1.00 93.44 466 PHE A CA 1
ATOM 3794 C C . PHE A 1 466 ? -34.068 -8.920 14.112 1.00 93.44 466 PHE A C 1
ATOM 3796 O O . PHE A 1 466 ? -35.283 -9.055 14.189 1.00 93.44 466 PHE A O 1
ATOM 3803 N N . ASP A 1 467 ? -33.215 -9.552 14.905 1.00 93.06 467 ASP A N 1
ATOM 3804 C CA . ASP A 1 467 ? -33.597 -10.515 15.930 1.00 93.06 467 ASP A CA 1
ATOM 3805 C C . ASP A 1 467 ? -33.118 -10.010 17.294 1.00 93.06 467 ASP A C 1
ATOM 3807 O O . ASP A 1 467 ? -31.971 -9.571 17.430 1.00 93.06 467 ASP A O 1
ATOM 3811 N N . ILE A 1 468 ? -34.001 -10.047 18.291 1.00 93.19 468 ILE A N 1
ATOM 3812 C CA . ILE A 1 468 ? -33.735 -9.661 19.678 1.00 93.19 468 ILE A CA 1
ATOM 3813 C C . ILE A 1 468 ? -33.617 -10.928 20.515 1.00 93.19 468 ILE A C 1
ATOM 3815 O O . ILE A 1 468 ? -34.465 -11.821 20.453 1.00 93.19 468 ILE A O 1
ATOM 3819 N N . PHE A 1 469 ? -32.552 -10.987 21.300 1.00 92.69 469 PHE A N 1
ATOM 3820 C CA . PHE A 1 469 ? -32.189 -12.130 22.117 1.00 92.69 469 PHE A CA 1
ATOM 3821 C C . PHE A 1 469 ? -32.088 -11.728 23.585 1.00 92.69 469 PHE A C 1
ATOM 3823 O O . PHE A 1 469 ? -31.546 -10.666 23.909 1.00 92.69 469 PHE A O 1
ATOM 3830 N N . GLU A 1 470 ? -32.547 -12.624 24.451 1.00 91.88 470 GLU A N 1
ATOM 3831 C CA . GLU A 1 470 ? -32.403 -12.520 25.900 1.00 91.88 470 GLU A CA 1
ATOM 3832 C C . GLU A 1 470 ? -31.060 -13.129 26.337 1.00 91.88 470 GLU A C 1
ATOM 3834 O O . GLU A 1 470 ? -30.647 -14.201 25.871 1.00 91.88 470 GLU A O 1
ATOM 3839 N N . LEU A 1 471 ? -30.349 -12.414 27.206 1.00 90.31 471 LEU A N 1
ATOM 3840 C CA . LEU A 1 471 ? -29.063 -12.798 27.773 1.00 90.31 471 LEU A CA 1
ATOM 3841 C C . LEU A 1 471 ? -29.281 -13.505 29.105 1.00 90.31 471 LEU A C 1
ATOM 3843 O O . LEU A 1 471 ? -29.404 -12.873 30.148 1.00 90.31 471 LEU A O 1
ATOM 3847 N N . ASP A 1 472 ? -29.248 -14.832 29.068 1.00 87.19 472 ASP A N 1
ATOM 3848 C CA . ASP A 1 472 ? -29.242 -15.662 30.266 1.00 87.19 472 ASP A CA 1
ATOM 3849 C C . ASP A 1 472 ? -27.937 -16.470 30.351 1.00 87.19 472 ASP A C 1
ATOM 3851 O O . ASP A 1 472 ? -27.405 -16.973 29.355 1.00 87.19 472 ASP A O 1
ATOM 3855 N N . ARG A 1 473 ? -27.412 -16.622 31.570 1.00 83.69 473 ARG A N 1
ATOM 3856 C CA . ARG A 1 473 ? -26.216 -17.421 31.872 1.00 83.69 473 ARG A CA 1
ATOM 3857 C C . ARG A 1 473 ? -26.415 -18.904 31.543 1.00 83.69 473 ARG A C 1
ATOM 3859 O O . ARG A 1 473 ? -25.432 -19.605 31.308 1.00 83.69 473 ARG A O 1
ATOM 3866 N N . PHE A 1 474 ? -27.656 -19.395 31.499 1.00 83.06 474 PHE A N 1
ATOM 3867 C CA . PHE A 1 474 ? -27.953 -20.784 31.124 1.00 83.06 474 PHE A CA 1
ATOM 3868 C C . PHE A 1 474 ? -28.016 -21.014 29.605 1.00 83.06 474 PHE A C 1
ATOM 3870 O O . PHE A 1 474 ? -27.789 -22.138 29.144 1.00 83.06 474 PHE A O 1
ATOM 3877 N N . GLY A 1 475 ? -28.256 -19.967 28.814 1.00 86.06 475 GLY A N 1
ATOM 3878 C CA . GLY A 1 475 ? -28.295 -20.034 27.358 1.00 86.06 475 GLY A CA 1
ATOM 3879 C C . GLY A 1 475 ? -28.998 -18.831 26.740 1.00 86.06 475 GLY A C 1
ATOM 3880 O O . GLY A 1 475 ? -29.923 -18.282 27.319 1.00 86.06 475 GLY A O 1
ATOM 3881 N N . ILE A 1 476 ? -28.580 -18.444 25.537 1.00 89.69 476 ILE A N 1
ATOM 3882 C CA . ILE A 1 476 ? -29.201 -17.329 24.811 1.00 89.69 476 ILE A CA 1
ATOM 3883 C C . ILE A 1 476 ? -30.372 -17.833 23.984 1.00 89.69 476 ILE A C 1
ATOM 3885 O O . ILE A 1 476 ? -30.202 -18.755 23.175 1.00 89.69 476 ILE A O 1
ATOM 3889 N N . VAL A 1 477 ? -31.525 -17.189 24.158 1.00 90.31 477 VAL A N 1
ATOM 3890 C CA . VAL A 1 477 ? -32.796 -17.544 23.520 1.00 90.31 477 VAL A CA 1
ATOM 3891 C C . VAL A 1 477 ? -33.292 -16.378 22.667 1.00 90.31 477 VAL A C 1
ATOM 3893 O O . VAL A 1 477 ? -33.120 -15.213 23.021 1.00 90.31 477 VAL A O 1
ATOM 3896 N N . LEU A 1 478 ? -33.875 -16.699 21.511 1.00 91.00 478 LEU A N 1
ATOM 3897 C CA . LEU A 1 478 ? -34.550 -15.720 20.661 1.00 91.00 478 LEU A CA 1
ATOM 3898 C C . LEU A 1 478 ? -35.849 -15.270 21.338 1.00 91.00 478 LEU A C 1
ATOM 3900 O O . LEU A 1 478 ? -36.742 -16.089 21.551 1.00 91.00 478 LEU A O 1
ATOM 3904 N N . GLU A 1 479 ? -35.961 -13.977 21.625 1.00 90.12 479 GLU A N 1
ATOM 3905 C CA . GLU A 1 479 ? -37.160 -13.376 22.214 1.00 90.12 479 GLU A CA 1
ATOM 3906 C C . GLU A 1 479 ? -38.107 -12.862 21.121 1.00 90.12 479 GLU A C 1
ATOM 3908 O O . GLU A 1 479 ? -39.317 -13.089 21.174 1.00 90.12 479 GLU A O 1
ATOM 3913 N N . TYR A 1 480 ? -37.560 -12.203 20.094 1.00 90.81 480 TYR A N 1
ATOM 3914 C CA . TYR A 1 480 ? -38.351 -11.592 19.029 1.00 90.81 480 TYR A CA 1
ATOM 3915 C C . TYR A 1 480 ? -37.601 -11.562 17.699 1.00 90.81 480 TYR A C 1
ATOM 3917 O O . TYR A 1 480 ? -36.398 -11.326 17.663 1.00 90.81 480 TYR A O 1
ATOM 3925 N N . SER A 1 481 ? -38.329 -11.747 16.597 1.00 91.12 481 SER A N 1
ATOM 3926 C CA . SER A 1 481 ? -37.822 -11.554 15.237 1.00 91.12 481 SER A CA 1
ATOM 3927 C C . SER A 1 481 ? -38.688 -10.525 14.525 1.00 91.12 481 SER A C 1
ATOM 3929 O O . SER A 1 481 ? -39.915 -10.644 14.485 1.00 91.12 481 SER A O 1
ATOM 3931 N N . GLY A 1 482 ? -38.042 -9.492 13.997 1.00 88.81 482 GLY A N 1
ATOM 3932 C CA . GLY A 1 482 ? -38.671 -8.345 13.370 1.00 88.81 482 GLY A CA 1
ATOM 3933 C C . GLY A 1 482 ? -38.119 -8.064 11.979 1.00 88.81 482 GLY A C 1
ATOM 3934 O O . GLY A 1 482 ? -37.012 -8.456 11.606 1.00 88.81 482 GLY A O 1
ATOM 3935 N N . ILE A 1 483 ? -38.910 -7.330 11.204 1.00 87.75 483 ILE A N 1
ATOM 3936 C CA . ILE A 1 483 ? -38.511 -6.795 9.905 1.00 87.75 483 ILE A CA 1
ATOM 3937 C C . ILE A 1 483 ? -38.532 -5.277 10.022 1.00 87.75 483 ILE A C 1
ATOM 3939 O O . ILE A 1 483 ? -39.427 -4.703 10.645 1.00 87.75 483 ILE A O 1
ATOM 3943 N N . SER A 1 484 ? -37.530 -4.625 9.448 1.00 85.62 484 SER A N 1
ATOM 3944 C CA . SER A 1 484 ? -37.456 -3.175 9.393 1.00 85.62 484 SER A CA 1
ATOM 3945 C C . SER A 1 484 ? -38.669 -2.567 8.686 1.00 85.62 484 SER A C 1
ATOM 3947 O O . SER A 1 484 ? -39.334 -3.186 7.845 1.00 85.62 484 SER A O 1
ATOM 3949 N N . TYR A 1 485 ? -38.930 -1.302 9.007 1.00 79.88 485 TYR A N 1
ATOM 3950 C CA . TYR A 1 485 ? -39.959 -0.521 8.340 1.00 79.88 485 TYR A CA 1
ATOM 3951 C C . TYR A 1 485 ? -39.712 -0.492 6.819 1.00 79.88 485 TYR A C 1
ATOM 3953 O O . TYR A 1 485 ? -38.574 -0.367 6.365 1.00 79.88 485 TYR A O 1
ATOM 3961 N N . GLU A 1 486 ? -40.776 -0.700 6.036 1.00 81.44 486 GLU A N 1
ATOM 3962 C CA . GLU A 1 486 ? -40.741 -0.820 4.565 1.00 81.44 486 GLU A CA 1
ATOM 3963 C C . GLU A 1 486 ? -39.764 -1.876 3.999 1.00 81.44 486 GLU A C 1
ATOM 3965 O O . GLU A 1 486 ? -39.417 -1.836 2.814 1.00 81.44 486 GLU A O 1
ATOM 3970 N N . GLN A 1 487 ? -39.337 -2.845 4.820 1.00 83.56 487 GLN A N 1
ATOM 3971 C CA . GLN A 1 487 ? -38.411 -3.920 4.438 1.00 83.56 487 GLN A CA 1
ATOM 3972 C C . GLN A 1 487 ? -37.086 -3.392 3.863 1.00 83.56 487 GLN A C 1
ATOM 3974 O O . GLN A 1 487 ? -36.497 -3.970 2.947 1.00 83.56 487 GLN A O 1
ATOM 3979 N N . LYS A 1 488 ? -36.610 -2.258 4.385 1.00 85.12 488 LYS A N 1
ATOM 3980 C CA . LYS A 1 488 ? -35.360 -1.621 3.957 1.00 85.12 488 LYS A CA 1
ATOM 3981 C C . LYS A 1 488 ? -34.168 -2.126 4.755 1.00 85.12 488 LYS A C 1
ATOM 3983 O O . LYS A 1 488 ? -34.281 -2.429 5.940 1.00 85.12 488 LYS A O 1
ATOM 3988 N N . ARG A 1 489 ? -32.986 -2.187 4.142 1.00 87.06 489 ARG A N 1
ATOM 3989 C CA . ARG A 1 489 ? -31.775 -2.611 4.857 1.00 87.06 489 ARG A CA 1
ATOM 3990 C C . ARG A 1 489 ? -31.493 -1.712 6.062 1.00 87.06 489 ARG A C 1
ATOM 3992 O O . ARG A 1 489 ? -31.581 -0.489 5.970 1.00 87.06 489 ARG A O 1
ATOM 3999 N N . ILE A 1 490 ? -31.099 -2.336 7.167 1.00 89.75 490 ILE A N 1
ATOM 4000 C CA . ILE A 1 490 ? -30.699 -1.662 8.399 1.00 89.75 490 ILE A CA 1
ATOM 4001 C C . ILE A 1 490 ? -29.240 -1.203 8.277 1.00 89.75 490 ILE A C 1
ATOM 4003 O O . ILE A 1 490 ? -28.343 -2.001 7.995 1.00 89.75 490 ILE A O 1
ATOM 4007 N N . HIS A 1 491 ? -28.993 0.089 8.497 1.00 86.88 491 HIS A N 1
ATOM 4008 C CA . HIS A 1 491 ? -27.650 0.673 8.482 1.00 86.88 491 HIS A CA 1
ATOM 4009 C C . HIS A 1 491 ? -27.047 0.824 9.869 1.00 86.88 491 HIS A C 1
ATOM 4011 O O . HIS A 1 491 ? -25.877 0.503 10.053 1.00 86.88 491 HIS A O 1
ATOM 4017 N N . ARG A 1 492 ? -27.816 1.341 10.829 1.00 87.81 492 ARG A N 1
ATOM 4018 C CA . ARG A 1 492 ? -27.340 1.590 12.192 1.00 87.81 492 ARG A CA 1
ATOM 4019 C C . ARG A 1 492 ? -28.464 1.328 13.180 1.00 87.81 492 ARG A C 1
ATOM 4021 O O . ARG A 1 492 ? -29.619 1.633 12.892 1.00 87.81 492 ARG A O 1
ATOM 4028 N N . ILE A 1 493 ? -28.097 0.802 14.341 1.00 91.25 493 ILE A N 1
ATOM 4029 C CA . ILE A 1 493 ? -28.990 0.647 15.484 1.00 91.25 493 ILE A CA 1
ATOM 4030 C C . ILE A 1 493 ? -28.406 1.444 16.645 1.00 91.25 493 ILE A C 1
ATOM 4032 O O . ILE A 1 493 ? -27.202 1.389 16.902 1.00 91.25 493 ILE A O 1
ATOM 4036 N N . LEU A 1 494 ? -29.266 2.193 17.319 1.00 89.69 494 LEU A N 1
ATOM 4037 C CA . LEU A 1 494 ? -28.997 2.852 18.587 1.00 89.69 494 LEU A CA 1
ATOM 4038 C C . LEU A 1 494 ? -30.007 2.360 19.621 1.00 89.69 494 LEU A C 1
ATOM 4040 O O . LEU A 1 494 ? -31.117 1.954 19.277 1.00 89.69 494 LEU A O 1
ATOM 4044 N N . SER A 1 495 ? -29.622 2.436 20.884 1.00 88.69 495 SER A N 1
ATOM 4045 C CA . SER A 1 495 ? -30.457 2.082 22.025 1.00 88.69 495 SER A CA 1
ATOM 4046 C C . SER A 1 495 ? -30.394 3.193 23.068 1.00 88.69 495 SER A C 1
ATOM 4048 O O . SER A 1 495 ? -29.332 3.778 23.295 1.00 88.69 495 SER A O 1
ATOM 4050 N N . SER A 1 496 ? -31.544 3.491 23.668 1.00 84.44 496 SER A N 1
ATOM 4051 C CA . SER A 1 496 ? -31.650 4.088 25.002 1.00 84.44 496 SER A CA 1
ATOM 4052 C C . SER A 1 496 ? -32.184 3.028 25.970 1.00 84.44 496 SER A C 1
ATOM 4054 O O . SER A 1 496 ? -32.447 1.900 25.554 1.00 84.44 496 SER A O 1
ATOM 4056 N N . GLU A 1 497 ? -32.364 3.369 27.248 1.00 78.06 497 GLU A N 1
ATOM 4057 C CA . GLU A 1 497 ? -32.880 2.421 28.250 1.00 78.06 497 GLU A CA 1
ATOM 4058 C C . GLU A 1 497 ? -34.215 1.786 27.828 1.00 78.06 497 GLU A C 1
ATOM 4060 O O . GLU A 1 497 ? -34.424 0.589 28.021 1.00 78.06 497 GLU A O 1
ATOM 4065 N N . ASN A 1 498 ? -35.094 2.574 27.198 1.00 84.00 498 ASN A N 1
ATOM 4066 C CA . ASN A 1 498 ? -36.473 2.174 26.914 1.00 84.00 498 ASN A CA 1
ATOM 4067 C C . ASN A 1 498 ? -36.811 2.121 25.421 1.00 84.00 498 ASN A C 1
ATOM 4069 O O . ASN A 1 498 ? -37.921 1.731 25.063 1.00 84.00 498 ASN A O 1
ATOM 4073 N N . LYS A 1 499 ? -35.905 2.539 24.530 1.00 88.25 499 LYS A N 1
ATOM 4074 C CA . LYS A 1 499 ? -36.187 2.613 23.091 1.00 88.25 499 LYS A CA 1
ATOM 4075 C C . LYS A 1 499 ? -35.058 2.048 22.254 1.00 88.25 499 LYS A C 1
ATOM 4077 O O . LYS A 1 499 ? -33.880 2.275 22.515 1.00 88.25 499 LYS A O 1
ATOM 4082 N N . MET A 1 500 ? -35.436 1.399 21.161 1.00 91.12 500 MET A N 1
ATOM 4083 C CA . MET A 1 500 ? -34.525 1.010 20.092 1.00 91.12 500 MET A CA 1
ATOM 4084 C C . MET A 1 500 ? -34.786 1.876 18.862 1.00 91.12 500 MET A C 1
ATOM 4086 O O . MET A 1 500 ? -35.921 2.018 18.411 1.00 91.12 500 MET A O 1
ATOM 4090 N N . ILE A 1 501 ? -33.726 2.445 18.299 1.00 92.19 501 ILE A N 1
ATOM 4091 C CA . ILE A 1 501 ? -33.786 3.338 17.143 1.00 92.19 501 ILE A CA 1
ATOM 4092 C C . ILE A 1 501 ? -33.039 2.683 15.986 1.00 92.19 501 ILE A C 1
ATOM 4094 O O . ILE A 1 501 ? -31.852 2.373 16.092 1.00 92.19 501 ILE A O 1
ATOM 4098 N N . ILE A 1 502 ? -33.725 2.501 14.863 1.00 92.25 502 ILE A N 1
ATOM 4099 C CA . ILE A 1 502 ? -33.190 1.857 13.664 1.00 92.25 502 ILE A CA 1
ATOM 4100 C C . ILE A 1 502 ? -33.137 2.877 12.529 1.00 92.25 502 ILE A C 1
ATOM 4102 O O . ILE A 1 502 ? -34.164 3.431 12.146 1.00 92.25 502 ILE A O 1
ATOM 4106 N N . LEU A 1 503 ? -31.949 3.087 11.959 1.00 91.25 503 LEU A N 1
ATOM 4107 C CA . LEU A 1 503 ? -31.759 3.830 10.713 1.00 91.25 503 LEU A CA 1
ATOM 4108 C C . LEU A 1 503 ? -31.702 2.855 9.534 1.00 91.25 503 LEU A C 1
ATOM 4110 O O . LEU A 1 503 ? -30.897 1.918 9.531 1.00 91.25 503 LEU A O 1
ATOM 4114 N N . THR A 1 504 ? -32.507 3.123 8.512 1.00 89.50 504 THR A N 1
ATOM 4115 C CA . THR A 1 504 ? -32.632 2.302 7.300 1.00 89.50 504 THR A CA 1
ATOM 4116 C C . THR A 1 504 ? -32.062 2.994 6.051 1.00 89.50 504 THR A C 1
ATOM 4118 O O . THR A 1 504 ? -31.723 4.178 6.079 1.00 89.50 504 THR A O 1
ATOM 4121 N N . ALA A 1 505 ? -31.870 2.235 4.965 1.00 83.94 505 ALA A N 1
ATOM 4122 C CA . ALA A 1 505 ? -31.189 2.663 3.730 1.00 83.94 505 ALA A CA 1
ATOM 4123 C C . ALA A 1 505 ? -31.892 3.741 2.894 1.00 83.94 505 ALA A C 1
ATOM 4125 O O . ALA A 1 505 ? -31.261 4.403 2.074 1.00 83.94 505 ALA A O 1
ATOM 4126 N N . ASP A 1 506 ? -33.183 3.948 3.103 1.00 83.19 506 ASP A N 1
ATOM 4127 C CA . ASP A 1 506 ? -33.957 5.062 2.548 1.00 83.19 506 ASP A CA 1
ATOM 4128 C C . ASP A 1 506 ? -33.903 6.323 3.431 1.00 83.19 506 ASP A C 1
ATOM 4130 O O . ASP A 1 506 ? -34.603 7.300 3.169 1.00 83.19 506 ASP A O 1
ATOM 4134 N N . ASN A 1 507 ? -33.035 6.319 4.448 1.00 87.19 507 ASN A N 1
ATOM 4135 C CA . ASN A 1 507 ? -32.881 7.360 5.460 1.00 87.19 507 ASN A CA 1
ATOM 4136 C C . ASN A 1 507 ? -34.080 7.487 6.410 1.00 87.19 507 ASN A C 1
ATOM 4138 O O . ASN A 1 507 ? -34.215 8.517 7.069 1.00 87.19 507 ASN A O 1
ATOM 4142 N N . CYS A 1 508 ? -34.933 6.467 6.530 1.00 89.38 508 CYS A N 1
ATOM 4143 C CA . CYS A 1 508 ? -35.978 6.446 7.546 1.00 89.38 508 CYS A CA 1
ATOM 4144 C C . CYS A 1 508 ? -35.424 6.020 8.911 1.00 89.38 508 CYS A C 1
ATOM 4146 O O . CYS A 1 508 ? -34.616 5.089 9.019 1.00 89.38 508 CYS A O 1
ATOM 4148 N N . ILE A 1 509 ? -35.874 6.707 9.965 1.00 91.31 509 ILE A N 1
ATOM 4149 C CA . ILE A 1 509 ? -35.530 6.386 11.356 1.00 91.31 509 ILE A CA 1
ATOM 4150 C C . ILE A 1 509 ? -36.777 5.862 12.057 1.00 91.31 509 ILE A C 1
ATOM 4152 O O . ILE A 1 509 ? -37.716 6.618 12.292 1.00 91.31 509 ILE A O 1
ATOM 4156 N N . SER A 1 510 ? -36.780 4.583 12.407 1.00 91.25 510 SER A N 1
ATOM 4157 C CA . SER A 1 510 ? -37.876 3.926 13.120 1.00 91.25 510 SER A CA 1
ATOM 4158 C C . SER A 1 510 ? -37.547 3.791 14.603 1.00 91.25 510 SER A C 1
ATOM 4160 O O . SER A 1 510 ? -36.425 3.437 14.960 1.00 91.25 510 SER A O 1
ATOM 4162 N N . ILE A 1 511 ? -38.528 4.067 15.459 1.00 91.44 511 ILE A N 1
ATOM 4163 C CA . ILE A 1 511 ? -38.394 4.054 16.918 1.00 91.44 511 ILE A CA 1
ATOM 4164 C C . ILE A 1 511 ? -39.301 2.956 17.468 1.00 91.44 511 ILE A C 1
ATOM 4166 O O . ILE A 1 511 ? -40.512 3.000 17.258 1.00 91.44 511 ILE A O 1
ATOM 4170 N N . TYR A 1 512 ? -38.719 2.001 18.182 1.00 89.69 512 TYR A N 1
ATOM 4171 C CA . TYR A 1 512 ? -39.397 0.866 18.802 1.00 89.69 512 TYR A CA 1
ATOM 4172 C C . TYR A 1 512 ? -39.354 0.990 20.324 1.00 89.69 512 TYR A C 1
ATOM 4174 O O . TYR A 1 512 ? -38.351 1.447 20.876 1.00 89.69 512 TYR A O 1
ATOM 4182 N N . ASP A 1 513 ? -40.430 0.578 20.988 1.00 88.50 513 ASP A N 1
ATOM 4183 C CA . ASP A 1 513 ? -40.498 0.509 22.451 1.00 88.50 513 ASP A CA 1
ATOM 4184 C C . ASP A 1 513 ? -39.862 -0.790 22.966 1.00 88.50 513 ASP A C 1
ATOM 4186 O O . ASP A 1 513 ? -40.166 -1.866 22.454 1.00 88.50 513 ASP A O 1
ATOM 4190 N N . LEU A 1 514 ? -39.001 -0.702 23.982 1.00 85.75 514 LEU A N 1
ATOM 4191 C CA . LEU A 1 514 ? -38.384 -1.859 24.644 1.00 85.75 514 LEU A CA 1
ATOM 4192 C C . LEU A 1 514 ? -39.160 -2.330 25.885 1.00 85.75 514 LEU A C 1
ATOM 4194 O O . LEU A 1 514 ? -38.929 -3.446 26.355 1.00 85.75 514 LEU A O 1
ATOM 4198 N N . ASN A 1 515 ? -40.088 -1.519 26.406 1.00 82.19 515 ASN A N 1
ATOM 4199 C CA . ASN A 1 515 ? -40.873 -1.859 27.599 1.00 82.19 515 ASN A CA 1
ATOM 4200 C C . ASN A 1 515 ? -41.932 -2.933 27.322 1.00 82.19 515 ASN A C 1
ATOM 4202 O O . ASN A 1 515 ? -42.327 -3.683 28.216 1.00 82.19 515 ASN A O 1
ATOM 4206 N N . HIS A 1 516 ? -42.410 -3.009 26.081 1.00 74.69 516 HIS A N 1
ATOM 4207 C CA . HIS A 1 516 ? -43.419 -3.971 25.662 1.00 74.69 516 HIS A CA 1
ATOM 4208 C C . HIS A 1 516 ? -42.774 -5.206 25.030 1.00 74.69 516 HIS A C 1
ATOM 4210 O O . HIS A 1 516 ? -41.982 -5.095 24.101 1.00 74.69 516 HIS A O 1
ATOM 4216 N N . SER A 1 517 ? -43.207 -6.401 25.444 1.00 71.94 517 SER A N 1
ATOM 4217 C CA . SER A 1 517 ? -42.725 -7.689 24.910 1.00 71.94 517 SER A CA 1
ATOM 4218 C C . SER A 1 517 ? -42.978 -7.901 23.411 1.00 71.94 517 SER A C 1
ATOM 4220 O O . SER A 1 517 ? -42.422 -8.813 22.810 1.00 71.94 517 SER A O 1
ATOM 4222 N N . LYS A 1 518 ? -43.830 -7.073 22.792 1.00 75.56 518 LYS A N 1
ATOM 4223 C CA . LYS A 1 518 ? -44.102 -7.096 21.347 1.00 75.56 518 LYS A CA 1
ATOM 4224 C C . LYS A 1 518 ? -43.219 -6.152 20.531 1.00 75.56 518 LYS A C 1
ATOM 4226 O O . LYS A 1 518 ? -43.345 -6.164 19.311 1.00 75.56 518 LYS A O 1
ATOM 4231 N N . TYR A 1 519 ? -42.382 -5.336 21.177 1.00 83.88 519 TYR A N 1
ATOM 4232 C CA . TYR A 1 519 ? -41.530 -4.338 20.525 1.00 83.88 519 TYR A CA 1
ATOM 4233 C C . TYR A 1 519 ? -42.299 -3.472 19.521 1.00 83.88 519 TYR A C 1
ATOM 4235 O O . TYR A 1 519 ? -42.020 -3.469 18.322 1.00 83.88 519 TYR A O 1
ATOM 4243 N N . GLU A 1 520 ? -43.333 -2.777 19.997 1.00 84.69 520 GLU A N 1
ATOM 4244 C CA . GLU A 1 520 ? -44.213 -2.006 19.119 1.00 84.69 520 GLU A CA 1
ATOM 4245 C C . GLU A 1 520 ? -43.475 -0.818 18.481 1.00 84.69 520 GLU A C 1
ATOM 4247 O O . GLU A 1 520 ? -42.683 -0.119 19.123 1.00 84.69 520 GLU A O 1
ATOM 4252 N N . LEU A 1 521 ? -43.750 -0.576 17.195 1.00 88.38 521 LEU A N 1
ATOM 4253 C CA . LEU A 1 521 ? -43.241 0.587 16.474 1.00 88.38 521 LEU A CA 1
ATOM 4254 C C . LEU A 1 521 ? -43.953 1.842 16.992 1.00 88.38 521 LEU A C 1
ATOM 4256 O O . LEU A 1 521 ? -45.111 2.095 16.659 1.00 88.38 521 LEU A O 1
ATOM 4260 N N . LEU A 1 522 ? -43.243 2.653 17.772 1.00 86.06 522 LEU A N 1
ATOM 4261 C CA . LEU A 1 522 ? -43.761 3.903 18.315 1.00 86.06 522 LEU A CA 1
ATOM 4262 C C . LEU A 1 522 ? -43.985 4.918 17.195 1.00 86.06 522 LEU A C 1
ATOM 4264 O O . LEU A 1 522 ? -45.055 5.513 17.103 1.00 86.06 522 LEU A O 1
ATOM 4268 N N . GLY A 1 523 ? -42.996 5.121 16.327 1.00 85.31 523 GLY A N 1
ATOM 4269 C CA . GLY A 1 523 ? -43.083 6.097 15.246 1.00 85.31 523 GLY A CA 1
ATOM 4270 C C . GLY A 1 523 ? -41.930 5.989 14.261 1.00 85.31 523 GLY A C 1
ATOM 4271 O O . GLY A 1 523 ? -40.958 5.274 14.495 1.00 85.31 523 GLY A O 1
ATOM 4272 N N . THR A 1 524 ? -42.048 6.693 13.137 1.00 86.88 524 THR A N 1
ATOM 4273 C CA . THR A 1 524 ? -40.996 6.756 12.117 1.00 86.88 524 THR A CA 1
ATOM 4274 C C . THR A 1 524 ? -40.797 8.193 11.656 1.00 86.88 524 THR A C 1
ATOM 4276 O O . THR A 1 524 ? -41.761 8.904 11.375 1.00 86.88 524 THR A O 1
ATOM 4279 N N . ILE A 1 525 ? -39.537 8.611 11.578 1.00 87.19 525 ILE A N 1
ATOM 4280 C CA . ILE A 1 525 ? -39.110 9.878 10.994 1.00 87.19 525 ILE A CA 1
ATOM 4281 C C . ILE A 1 525 ? -38.832 9.614 9.515 1.00 87.19 525 ILE A C 1
ATOM 4283 O O . ILE A 1 525 ? -37.899 8.886 9.167 1.00 87.19 525 ILE A O 1
ATOM 4287 N N . THR A 1 526 ? -39.671 10.176 8.649 1.00 83.50 526 THR A N 1
ATOM 4288 C CA . THR A 1 526 ? -39.582 10.052 7.187 1.00 83.50 526 THR A CA 1
ATOM 4289 C C . THR A 1 526 ? -39.160 11.385 6.552 1.00 83.50 526 THR A C 1
ATOM 4291 O O . THR A 1 526 ? -39.004 12.391 7.244 1.00 83.50 526 THR A O 1
ATOM 4294 N N . ASN A 1 527 ? -38.953 11.407 5.229 1.00 77.25 527 ASN A N 1
ATOM 4295 C CA . ASN A 1 527 ? -38.562 12.595 4.446 1.00 77.25 527 ASN A CA 1
ATOM 4296 C C . ASN A 1 527 ? -37.173 13.178 4.760 1.00 77.25 527 ASN A C 1
ATOM 4298 O O . ASN A 1 527 ? -36.913 14.360 4.523 1.00 77.25 527 ASN A O 1
ATOM 4302 N N . ILE A 1 528 ? -36.245 12.352 5.238 1.00 82.19 528 ILE A N 1
ATOM 4303 C CA . ILE A 1 528 ? -34.856 12.766 5.415 1.00 82.19 528 ILE A CA 1
ATOM 4304 C C . ILE A 1 528 ? -34.144 12.729 4.051 1.00 82.19 528 ILE A C 1
ATOM 4306 O O . ILE A 1 528 ? -33.907 11.672 3.473 1.00 82.19 528 ILE A O 1
ATOM 4310 N N . ALA A 1 529 ? -33.784 13.904 3.525 1.00 78.62 529 ALA A N 1
ATOM 4311 C CA . ALA A 1 529 ? -33.221 14.038 2.176 1.00 78.62 529 ALA A CA 1
ATOM 4312 C C . ALA A 1 529 ? -31.844 13.365 1.990 1.00 78.62 529 ALA A C 1
ATOM 4314 O O . ALA A 1 529 ? -31.457 13.024 0.869 1.00 78.62 529 ALA A O 1
ATOM 4315 N N . HIS A 1 530 ? -31.078 13.216 3.071 1.00 82.44 530 HIS A N 1
ATOM 4316 C CA . HIS A 1 530 ? -29.707 12.709 3.059 1.00 82.44 530 HIS A CA 1
ATOM 4317 C C . HIS A 1 530 ? -29.473 11.778 4.243 1.00 82.44 530 HIS A C 1
ATOM 4319 O O . HIS A 1 530 ? -30.012 12.023 5.315 1.00 82.44 530 HIS A O 1
ATOM 4325 N N . GLN A 1 531 ? -28.628 10.761 4.091 1.00 85.69 531 GLN A N 1
ATOM 4326 C CA . GLN A 1 531 ? -28.310 9.877 5.207 1.00 85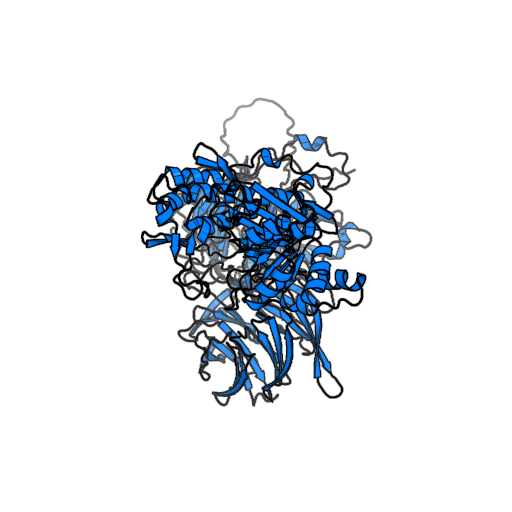.69 531 GLN A CA 1
ATOM 4327 C C . GLN A 1 531 ? -27.631 10.661 6.344 1.00 85.69 531 GLN A C 1
ATOM 4329 O O . GLN A 1 531 ? -26.682 11.408 6.075 1.00 85.69 531 GLN A O 1
ATOM 4334 N N . PRO A 1 532 ? -28.081 10.508 7.604 1.00 89.00 532 PRO A N 1
ATOM 4335 C CA . PRO A 1 532 ? -27.374 11.075 8.743 1.00 89.00 532 PRO A CA 1
ATOM 4336 C C . PRO A 1 532 ? -25.980 10.441 8.896 1.00 89.00 532 PRO A C 1
ATOM 4338 O O . PRO A 1 532 ? -25.846 9.215 8.932 1.00 89.00 532 PRO A O 1
ATOM 4341 N N . CYS A 1 533 ? -24.939 11.267 9.009 1.00 87.31 533 CYS A N 1
ATOM 4342 C CA . CYS A 1 533 ? -23.553 10.818 9.187 1.00 87.31 533 CYS A CA 1
ATOM 4343 C C . CYS A 1 533 ? -23.295 10.344 10.626 1.00 87.31 533 CYS A C 1
ATOM 4345 O O . CYS A 1 533 ? -22.652 9.312 10.856 1.00 87.31 533 CYS A O 1
ATOM 4347 N N . ALA A 1 534 ? -23.829 11.089 11.595 1.00 88.06 534 ALA A N 1
ATOM 4348 C CA . ALA A 1 534 ? -23.787 10.787 13.016 1.00 88.06 534 ALA A CA 1
ATOM 4349 C C . ALA A 1 534 ? -25.200 10.793 13.597 1.00 88.06 534 ALA A C 1
ATOM 4351 O O . ALA A 1 534 ? -26.047 11.596 13.202 1.00 88.06 534 ALA A O 1
ATOM 4352 N N . LEU A 1 535 ? -25.416 9.906 14.563 1.00 90.56 535 LEU A N 1
ATOM 4353 C CA . LEU A 1 535 ? -26.623 9.836 15.370 1.00 90.56 535 LEU A CA 1
ATOM 4354 C C . LEU A 1 535 ? -26.180 9.663 16.822 1.00 90.56 535 LEU A C 1
ATOM 4356 O O . LEU A 1 535 ? -25.350 8.790 17.087 1.00 90.56 535 LEU A O 1
ATOM 4360 N N . ALA A 1 536 ? -26.714 10.473 17.730 1.00 89.94 536 ALA A N 1
ATOM 4361 C CA . ALA A 1 536 ? -26.455 10.356 19.162 1.00 89.94 536 ALA A CA 1
ATOM 4362 C C . ALA A 1 536 ? -27.693 10.752 19.970 1.00 89.94 536 ALA A C 1
ATOM 4364 O O . ALA A 1 536 ? -28.437 11.649 19.569 1.00 89.94 536 ALA A O 1
ATOM 4365 N N . ILE A 1 537 ? -27.904 10.073 21.096 1.00 88.25 537 ILE A N 1
ATOM 4366 C CA . ILE A 1 537 ? -29.010 10.342 22.018 1.00 88.25 537 ILE A CA 1
ATOM 4367 C C . ILE A 1 537 ? -28.465 11.171 23.177 1.00 88.25 537 ILE A C 1
ATOM 4369 O O . ILE A 1 537 ? -27.449 10.819 23.776 1.00 88.25 537 ILE A O 1
ATOM 4373 N N . ASP A 1 538 ? -29.131 12.280 23.458 1.00 85.38 538 ASP A N 1
ATOM 4374 C CA . ASP A 1 538 ? -28.823 13.171 24.563 1.00 85.38 538 ASP A CA 1
ATOM 4375 C C . ASP A 1 538 ? -29.648 12.784 25.795 1.00 85.38 538 ASP A C 1
ATOM 4377 O O . ASP A 1 538 ? -30.861 13.007 25.838 1.00 85.38 538 ASP A O 1
ATOM 4381 N N . ASN A 1 539 ? -28.966 12.211 26.789 1.00 72.06 539 ASN A N 1
ATOM 4382 C CA . ASN A 1 539 ? -29.563 11.729 28.036 1.00 72.06 539 ASN A CA 1
ATOM 4383 C C . ASN A 1 539 ? -29.338 12.686 29.224 1.00 72.06 539 ASN A C 1
ATOM 4385 O O . ASN A 1 539 ? -29.664 12.333 30.355 1.00 72.06 539 ASN A O 1
ATOM 4389 N N . ARG A 1 540 ? -28.786 13.892 29.003 1.00 69.94 540 ARG A N 1
ATOM 4390 C CA . ARG A 1 540 ? -28.405 14.823 30.090 1.00 69.94 540 ARG A CA 1
ATOM 4391 C C . ARG A 1 540 ? -29.579 15.228 30.980 1.00 69.94 540 ARG A C 1
ATOM 4393 O O . ARG A 1 540 ? -29.413 15.493 32.164 1.00 69.94 540 ARG A O 1
ATOM 4400 N N . THR A 1 541 ? -30.786 15.276 30.429 1.00 61.00 541 THR A N 1
ATOM 4401 C CA . THR A 1 541 ? -31.982 15.669 31.170 1.00 61.00 541 THR A CA 1
ATOM 4402 C C . THR A 1 541 ? -32.808 14.445 31.553 1.00 61.00 541 THR A C 1
ATOM 4404 O O . THR A 1 541 ? -33.788 14.138 30.880 1.00 61.00 541 THR A O 1
ATOM 4407 N N . LYS A 1 542 ? -32.457 13.781 32.666 1.00 52.94 542 LYS A N 1
ATOM 4408 C CA . LYS A 1 542 ? -33.163 12.591 33.203 1.00 52.94 542 LYS A CA 1
ATOM 4409 C C . LYS A 1 542 ? -34.687 12.787 33.408 1.00 52.94 542 LYS A C 1
ATOM 4411 O O . LYS A 1 542 ? -35.413 11.806 33.501 1.00 52.94 542 LYS A O 1
ATOM 4416 N N . ASN A 1 543 ? -35.181 14.036 33.426 1.00 45.75 543 ASN A N 1
ATOM 4417 C CA . ASN A 1 543 ? -36.595 14.403 33.628 1.00 45.75 543 ASN A CA 1
ATOM 4418 C C . ASN A 1 543 ? -37.281 15.102 32.425 1.00 45.75 543 ASN A C 1
ATOM 4420 O O . ASN A 1 543 ? -38.454 15.459 32.525 1.00 45.75 543 ASN A O 1
ATOM 4424 N N . LEU A 1 544 ? -36.586 15.331 31.301 1.00 55.56 544 LEU A N 1
ATOM 4425 C CA . LEU A 1 544 ? -37.159 15.906 30.067 1.00 55.56 544 LEU A CA 1
ATOM 4426 C C . LEU A 1 544 ? -37.102 14.876 28.934 1.00 55.56 544 LEU A C 1
ATOM 4428 O O . LEU A 1 544 ? -36.449 13.844 29.047 1.00 55.56 544 LEU A O 1
ATOM 4432 N N . ALA A 1 545 ? -37.822 15.139 27.843 1.00 61.53 545 ALA A N 1
ATOM 4433 C CA . ALA A 1 545 ? -37.887 14.220 26.718 1.00 61.53 545 ALA A CA 1
ATOM 4434 C C . ALA A 1 545 ? -36.502 13.868 26.147 1.00 61.53 545 ALA A C 1
ATOM 4436 O O . ALA A 1 545 ? -35.689 14.762 25.917 1.00 61.53 545 ALA A O 1
ATOM 4437 N N . GLU A 1 546 ? -36.258 12.575 25.897 1.00 77.88 546 GLU A N 1
ATOM 4438 C CA . GLU A 1 546 ? -35.036 12.096 25.240 1.00 77.88 546 GLU A CA 1
ATOM 4439 C C . GLU A 1 546 ? -34.891 12.762 23.862 1.00 77.88 546 GLU A C 1
ATOM 4441 O O . GLU A 1 546 ? -35.810 12.722 23.032 1.00 77.88 546 GLU A O 1
ATOM 4446 N N . LYS A 1 547 ? -33.725 13.355 23.601 1.00 87.06 547 LYS A N 1
ATOM 4447 C CA . LYS A 1 547 ? -33.453 14.097 22.365 1.00 87.06 547 LYS A CA 1
ATOM 4448 C C . LYS A 1 547 ? -32.484 13.329 21.476 1.00 87.06 547 LYS A C 1
ATOM 4450 O O . LYS A 1 547 ? -31.428 12.889 21.919 1.00 87.06 547 LYS A O 1
ATOM 4455 N N . LEU A 1 548 ? -32.821 13.201 20.198 1.00 90.31 548 LEU A N 1
ATOM 4456 C CA . LEU A 1 548 ? -31.981 12.609 19.164 1.00 90.31 548 LEU A CA 1
ATOM 4457 C C . LEU A 1 548 ? -31.323 13.711 18.333 1.00 90.31 548 LEU A C 1
ATOM 4459 O O . LEU A 1 548 ? -32.003 14.549 17.740 1.00 90.31 548 LEU A O 1
ATOM 4463 N N . TRP A 1 549 ? -29.999 13.664 18.243 1.00 91.75 549 TRP A N 1
ATOM 4464 C CA . TRP A 1 549 ? -29.202 14.575 17.431 1.00 91.75 549 TRP A CA 1
ATOM 4465 C C . TRP A 1 549 ? -28.708 13.885 16.164 1.00 91.75 549 TRP A C 1
ATOM 4467 O O . TRP A 1 549 ? -28.136 12.794 16.215 1.00 91.75 549 TRP A O 1
ATOM 4477 N N . LEU A 1 550 ? -28.910 14.545 15.023 1.00 92.19 550 LEU A N 1
ATOM 4478 C CA . LEU A 1 550 ? -28.567 14.045 13.692 1.00 92.19 550 LEU A CA 1
ATOM 4479 C C . LEU A 1 550 ? -27.640 15.028 12.980 1.00 92.19 550 LEU A C 1
ATOM 4481 O O . LEU A 1 550 ? -28.017 16.183 12.771 1.00 92.19 550 LEU A O 1
ATOM 4485 N N . SER A 1 551 ? -26.456 14.573 12.565 1.00 91.38 551 SER A N 1
ATOM 4486 C CA . SER A 1 551 ? -25.586 15.348 11.671 1.00 91.38 551 SER A CA 1
ATOM 4487 C C . SER A 1 551 ? -25.762 14.913 10.220 1.00 91.38 551 SER A C 1
ATOM 4489 O O . SER A 1 551 ? -25.942 13.732 9.926 1.00 91.38 551 SER A O 1
ATOM 4491 N N . PHE A 1 552 ? -25.642 15.861 9.296 1.00 89.88 552 PHE A N 1
ATOM 4492 C CA . PHE A 1 552 ? -25.738 15.612 7.860 1.00 89.88 552 PHE A CA 1
ATOM 4493 C C . PHE A 1 552 ? -24.507 16.141 7.109 1.00 89.88 552 PHE A C 1
ATOM 4495 O O . PHE A 1 552 ? -23.816 17.041 7.600 1.00 89.88 552 PHE A O 1
ATOM 4502 N N . PRO A 1 553 ? -24.231 15.637 5.890 1.00 84.75 553 PRO A N 1
ATOM 4503 C CA . PRO A 1 553 ? -23.022 16.006 5.151 1.00 84.75 553 PRO A CA 1
ATOM 4504 C C . PRO A 1 553 ? -23.008 17.461 4.641 1.00 84.75 553 PRO A C 1
ATOM 4506 O O . PRO A 1 553 ? -21.957 17.988 4.293 1.00 84.75 553 PRO A O 1
ATOM 4509 N N . ASN A 1 554 ? -24.141 18.159 4.658 1.00 83.00 554 ASN A N 1
ATOM 4510 C CA . ASN A 1 554 ? -24.265 19.578 4.311 1.00 83.00 554 ASN A CA 1
ATOM 4511 C C . ASN A 1 554 ? -24.040 20.522 5.513 1.00 83.00 554 ASN A C 1
ATOM 4513 O O . ASN A 1 554 ? -24.527 21.655 5.502 1.00 83.00 554 ASN A O 1
ATOM 4517 N N . SER A 1 555 ? -23.327 20.060 6.547 1.00 82.69 555 SER A N 1
ATOM 4518 C CA . SER A 1 555 ? -23.085 20.796 7.799 1.00 82.69 555 SER A CA 1
ATOM 4519 C C . SER A 1 555 ? -24.368 21.174 8.554 1.00 82.69 555 SER A C 1
ATOM 4521 O O . SER A 1 555 ? -24.401 22.173 9.280 1.00 82.69 555 SER A O 1
ATOM 4523 N N . LEU A 1 556 ? -25.438 20.403 8.361 1.00 88.00 556 LEU A N 1
ATOM 4524 C CA . LEU A 1 556 ? -26.704 20.549 9.071 1.00 88.00 556 LEU A CA 1
ATOM 4525 C C . LEU A 1 556 ? -26.693 19.658 10.314 1.00 88.00 556 LEU A C 1
ATOM 4527 O O . LEU A 1 556 ? -26.289 18.497 10.250 1.00 88.00 556 LEU A O 1
ATOM 4531 N N . LEU A 1 557 ? -27.164 20.205 11.428 1.00 90.25 557 LEU A N 1
ATOM 4532 C CA . LEU A 1 557 ? -27.375 19.497 12.681 1.00 90.25 557 LEU A CA 1
ATOM 4533 C C . LEU A 1 557 ? -28.844 19.673 13.083 1.00 90.25 557 LEU A C 1
ATOM 4535 O O . LEU A 1 557 ? -29.327 20.803 13.183 1.00 90.25 557 LEU A O 1
ATOM 4539 N N . ILE A 1 558 ? -29.565 18.570 13.260 1.00 90.69 558 ILE A N 1
ATOM 4540 C CA . ILE A 1 558 ? -30.988 18.569 13.622 1.00 90.69 558 ILE A CA 1
ATOM 4541 C C . ILE A 1 558 ? -31.157 17.948 15.004 1.00 90.69 558 ILE A C 1
ATOM 4543 O O . ILE A 1 558 ? -30.585 16.896 15.284 1.00 90.69 558 ILE A O 1
ATOM 4547 N N . GLU A 1 559 ? -31.972 18.597 15.829 1.00 90.44 559 GLU A N 1
ATOM 4548 C CA . GLU A 1 559 ? -32.452 18.083 17.109 1.00 90.44 559 GLU A CA 1
ATOM 4549 C C . GLU A 1 559 ? -33.895 17.599 16.949 1.00 90.44 559 GLU A C 1
ATOM 4551 O O . GLU A 1 559 ? -34.756 18.323 16.433 1.00 90.44 559 GLU A O 1
ATOM 4556 N N . TYR A 1 560 ? -34.159 16.382 17.407 1.00 88.38 560 TYR A N 1
ATOM 4557 C CA . TYR A 1 560 ? -35.467 15.750 17.341 1.00 88.38 560 TYR A CA 1
ATOM 4558 C C . TYR A 1 560 ? -35.883 15.229 18.715 1.00 88.38 560 TYR A C 1
ATOM 4560 O O . TYR A 1 560 ? -35.116 14.538 19.378 1.00 88.38 560 TYR A O 1
ATOM 4568 N N . ASP A 1 561 ? -37.105 15.528 19.135 1.00 86.56 561 ASP A N 1
ATOM 4569 C CA . ASP A 1 561 ? -37.674 15.015 20.380 1.00 86.56 561 ASP A CA 1
ATOM 4570 C C . ASP A 1 561 ? -38.293 13.635 20.132 1.00 86.56 561 ASP A C 1
ATOM 4572 O O . ASP A 1 561 ? -39.233 13.491 19.343 1.00 86.56 561 ASP A O 1
ATOM 4576 N N . LEU A 1 562 ? -37.763 12.607 20.800 1.00 82.81 562 LEU A N 1
ATOM 4577 C CA . LEU A 1 562 ? -38.207 11.223 20.630 1.00 82.81 562 LEU A CA 1
ATOM 4578 C C . LEU A 1 562 ? -39.568 10.940 21.281 1.00 82.81 562 LEU A C 1
ATOM 4580 O O . LEU A 1 562 ? -40.244 9.999 20.867 1.00 82.81 562 LEU A O 1
ATOM 4584 N N . ASN A 1 563 ? -39.974 11.709 22.294 1.00 78.19 563 ASN A N 1
ATOM 4585 C CA . ASN A 1 563 ? -41.267 11.538 22.962 1.00 78.19 563 ASN A CA 1
ATOM 4586 C C . ASN A 1 563 ? -42.378 12.217 22.164 1.00 78.19 563 ASN A C 1
ATOM 4588 O O . ASN A 1 563 ? -43.388 11.589 21.848 1.00 78.19 563 ASN A O 1
ATOM 4592 N N . ASN A 1 564 ? -42.164 13.483 21.799 1.00 76.56 564 ASN A N 1
ATOM 4593 C CA . ASN A 1 564 ? -43.143 14.283 21.062 1.00 76.56 564 ASN A CA 1
ATOM 4594 C C . ASN A 1 564 ? -43.116 14.021 19.551 1.00 76.56 564 ASN A C 1
ATOM 4596 O O . ASN A 1 564 ? -44.047 14.412 18.849 1.00 76.56 564 ASN A O 1
ATOM 4600 N N . ARG A 1 565 ? -42.076 13.341 19.050 1.00 78.12 565 ARG A N 1
ATOM 4601 C CA . ARG A 1 565 ? -41.893 12.982 17.634 1.00 78.12 565 ARG A CA 1
ATOM 4602 C C . ARG A 1 565 ? -41.934 14.208 16.730 1.00 78.12 565 ARG A C 1
ATOM 4604 O O . ARG A 1 565 ? -42.583 14.228 15.681 1.00 78.12 565 ARG A O 1
ATOM 4611 N N . GLN A 1 566 ? -41.254 15.259 17.165 1.00 81.81 566 GLN A N 1
ATOM 4612 C CA . GLN A 1 566 ? -41.180 16.519 16.444 1.00 81.81 566 GLN A CA 1
ATOM 4613 C C . GLN A 1 566 ? -39.741 16.998 16.353 1.00 81.81 566 GLN A C 1
ATOM 4615 O O . GLN A 1 566 ? -38.922 16.802 17.249 1.00 81.81 566 GLN A O 1
ATOM 4620 N N . GLN A 1 567 ? -39.451 17.654 15.236 1.00 83.50 567 GLN A N 1
ATOM 4621 C CA . GLN A 1 567 ? -38.195 18.349 15.030 1.00 83.50 567 GLN A CA 1
ATOM 4622 C C . GLN A 1 567 ? -38.194 19.621 15.880 1.00 83.50 567 GLN A C 1
ATOM 4624 O O . GLN A 1 567 ? -39.006 20.515 15.649 1.00 83.50 567 GLN A O 1
ATOM 4629 N N . CYS A 1 568 ? -37.285 19.698 16.852 1.00 82.75 568 CYS A N 1
ATOM 4630 C CA . CYS A 1 568 ? -37.183 20.835 17.765 1.00 82.75 568 CYS A CA 1
ATOM 4631 C C . CYS A 1 568 ? -36.400 21.980 17.138 1.00 82.75 568 CYS A C 1
ATOM 4633 O O . CYS A 1 568 ? -36.859 23.122 17.116 1.00 82.75 568 CYS A O 1
ATOM 4635 N N . GLN A 1 569 ? -35.208 21.674 16.619 1.00 83.19 569 GLN A N 1
ATOM 4636 C CA . GLN A 1 569 ? -34.272 22.694 16.169 1.00 83.19 569 GLN A CA 1
ATOM 4637 C C . GLN A 1 569 ? -33.477 22.248 14.945 1.00 83.19 569 GLN A C 1
ATOM 4639 O O . GLN A 1 569 ? -33.229 21.068 14.696 1.00 83.19 569 GLN A O 1
ATOM 4644 N N . THR A 1 570 ? -33.063 23.231 14.149 1.00 86.94 570 THR A N 1
ATOM 4645 C CA . THR A 1 570 ? -32.196 23.036 12.990 1.00 86.94 570 THR A CA 1
ATOM 4646 C C . THR A 1 570 ? -31.077 24.055 13.003 1.00 86.94 570 THR A C 1
ATOM 4648 O O . THR A 1 570 ? -31.305 25.261 12.900 1.00 86.94 570 THR A O 1
ATOM 4651 N N . LEU A 1 571 ? -29.855 23.554 13.119 1.00 85.56 571 LEU A N 1
ATOM 4652 C CA . LEU A 1 571 ? -28.639 24.338 13.223 1.00 85.56 571 LEU A CA 1
ATOM 4653 C C . LEU A 1 571 ? -27.810 24.150 11.953 1.00 85.56 571 LEU A C 1
ATOM 4655 O O . LEU A 1 571 ? -27.407 23.046 11.597 1.00 85.56 571 LEU A O 1
ATOM 4659 N N . MET A 1 572 ? -27.542 25.254 11.262 1.00 84.25 572 MET A N 1
ATOM 4660 C CA . MET A 1 572 ? -26.613 25.280 10.132 1.00 84.25 572 MET A CA 1
ATOM 4661 C C . MET A 1 572 ? -25.228 25.632 10.661 1.00 84.25 572 MET A C 1
ATOM 4663 O O . MET A 1 572 ? -24.978 26.800 10.964 1.00 84.25 572 MET A O 1
ATOM 4667 N N . LEU A 1 573 ? -24.317 24.658 10.738 1.00 81.25 573 LEU A N 1
ATOM 4668 C CA . LEU A 1 573 ? -22.999 24.862 11.350 1.00 81.25 573 LEU A CA 1
ATOM 4669 C C . LEU A 1 573 ? -22.184 25.956 10.632 1.00 81.25 573 LEU A C 1
ATOM 4671 O O . LEU A 1 573 ? -21.452 26.719 11.260 1.00 81.25 573 LEU A O 1
ATOM 4675 N N . ASN A 1 574 ? -22.396 26.129 9.324 1.00 74.12 574 ASN A N 1
ATOM 4676 C CA . ASN A 1 574 ? -21.741 27.179 8.538 1.00 74.12 574 ASN A CA 1
ATOM 4677 C C . ASN A 1 574 ? -22.129 28.597 8.987 1.00 74.12 574 ASN A C 1
ATOM 4679 O O . ASN A 1 574 ? -21.333 29.514 8.814 1.00 74.12 574 ASN A O 1
ATOM 4683 N N . LYS A 1 575 ? -23.317 28.806 9.576 1.00 73.69 575 LYS A N 1
ATOM 4684 C CA . LYS A 1 575 ? -23.736 30.136 10.058 1.00 73.69 575 LYS A CA 1
ATOM 4685 C C . LYS A 1 575 ? -22.904 30.613 11.249 1.00 73.69 575 LYS A C 1
ATOM 4687 O O . LYS A 1 575 ? -22.780 31.815 11.452 1.00 73.69 575 LYS A O 1
ATOM 4692 N N . PHE A 1 576 ? -22.282 29.691 11.984 1.00 71.19 576 PHE A N 1
ATOM 4693 C CA . PHE A 1 576 ? -21.372 30.029 13.076 1.00 71.19 576 PHE A CA 1
ATOM 4694 C C . PHE A 1 576 ? -20.010 30.548 12.577 1.00 71.19 576 PHE A C 1
ATOM 4696 O O . PHE A 1 576 ? -19.259 31.111 13.370 1.00 71.19 576 PHE A O 1
ATOM 4703 N N . LYS A 1 577 ? -19.693 30.458 11.269 1.00 62.75 577 LYS A N 1
ATOM 4704 C CA . LYS A 1 577 ? -18.607 31.243 10.646 1.00 62.75 577 LYS A CA 1
ATOM 4705 C C . LYS A 1 577 ? -19.027 32.714 10.522 1.00 62.75 577 LYS A C 1
ATOM 4707 O O . LYS A 1 577 ? -19.307 33.200 9.429 1.00 62.75 577 LYS A O 1
ATOM 4712 N N . SER A 1 578 ? -19.066 33.450 11.626 1.00 56.31 578 SER A N 1
ATOM 4713 C CA . SER A 1 578 ? -19.170 34.910 11.561 1.00 56.31 578 SER A CA 1
ATOM 4714 C C . SER A 1 578 ? -17.779 35.541 11.412 1.00 56.31 578 SER A C 1
ATOM 4716 O O . SER A 1 578 ? -16.774 35.003 11.883 1.00 56.31 578 SER A O 1
ATOM 4718 N N . ASN A 1 579 ? -17.694 36.709 10.764 1.00 52.06 579 ASN A N 1
ATOM 4719 C CA . ASN A 1 579 ? -16.440 37.474 10.690 1.00 52.06 579 ASN A CA 1
ATOM 4720 C C . ASN A 1 579 ? -15.959 37.951 12.073 1.00 52.06 579 ASN A C 1
ATOM 4722 O O . ASN A 1 579 ? -14.760 38.205 12.234 1.00 52.06 579 ASN A O 1
ATOM 4726 N N . GLU A 1 580 ? -16.880 38.027 13.037 1.00 48.50 580 GLU A N 1
ATOM 4727 C CA . GLU A 1 580 ? -16.683 38.477 14.417 1.00 48.50 580 GLU A CA 1
ATOM 4728 C C . GLU A 1 580 ? -16.077 37.382 15.317 1.00 48.50 580 GLU A C 1
ATOM 4730 O O . GLU A 1 580 ? -15.267 37.696 16.188 1.00 48.50 580 GLU A O 1
ATOM 4735 N N . ASN A 1 581 ? -16.349 36.095 15.055 1.00 53.28 581 ASN A N 1
ATOM 4736 C CA . ASN A 1 581 ? -15.741 34.969 15.774 1.00 53.28 581 ASN A CA 1
ATOM 4737 C C . ASN A 1 581 ? -14.488 34.446 15.051 1.00 53.28 581 ASN A C 1
ATOM 4739 O O . ASN A 1 581 ? -14.549 33.559 14.195 1.00 53.28 581 ASN A O 1
ATOM 4743 N N . LYS A 1 582 ? -13.307 34.960 15.430 1.00 55.69 582 LYS A N 1
ATOM 4744 C CA . LYS A 1 582 ? -12.008 34.485 14.902 1.00 55.69 582 LYS A CA 1
ATOM 4745 C C . LYS A 1 582 ? -11.811 32.968 15.067 1.00 55.69 582 LYS A C 1
ATOM 4747 O O . LYS A 1 582 ? -11.182 32.353 14.211 1.00 55.69 582 LYS A O 1
ATOM 4752 N N . GLU A 1 583 ? -12.366 32.370 16.120 1.00 52.84 583 GLU A N 1
ATOM 4753 C CA . GLU A 1 583 ? -12.220 30.944 16.457 1.00 52.84 583 GLU A CA 1
ATOM 4754 C C . GLU A 1 583 ? -13.017 30.013 15.524 1.00 52.84 583 GLU A C 1
ATOM 4756 O O . GLU A 1 583 ? -12.532 28.943 15.140 1.00 52.84 583 GLU A O 1
ATOM 4761 N N . SER A 1 584 ? -14.196 30.449 15.067 1.00 56.19 584 SER A N 1
ATOM 4762 C CA . SER A 1 584 ? -15.084 29.669 14.190 1.00 56.19 584 SER A CA 1
ATOM 4763 C C . SER A 1 584 ? -14.656 29.689 12.712 1.00 56.19 584 SER A C 1
ATOM 4765 O O . SER A 1 584 ? -15.140 28.884 11.916 1.00 56.19 584 SER A O 1
ATOM 4767 N N . ARG A 1 585 ? -13.685 30.538 12.327 1.00 59.78 585 ARG A N 1
ATOM 4768 C CA . ARG A 1 585 ? -13.086 30.559 10.969 1.00 59.78 585 ARG A CA 1
ATOM 4769 C C . ARG A 1 585 ? -12.398 29.247 10.591 1.00 59.78 585 ARG A C 1
ATOM 4771 O O . ARG A 1 585 ? -12.229 28.961 9.410 1.00 59.78 585 ARG A O 1
ATOM 4778 N N . SER A 1 586 ? -11.995 28.469 11.592 1.00 58.69 586 SER A N 1
ATOM 4779 C CA . SER A 1 586 ? -11.275 27.206 11.427 1.00 58.69 586 SER A CA 1
ATOM 4780 C C . SER A 1 586 ? -12.164 26.020 11.018 1.00 58.69 586 SER A C 1
ATOM 4782 O O . SER A 1 586 ? -11.637 24.937 10.754 1.00 58.69 586 SER A O 1
ATOM 4784 N N . PHE A 1 587 ? -13.490 26.200 10.958 1.00 62.16 587 PHE A N 1
ATOM 4785 C CA . PHE A 1 587 ? -14.418 25.159 10.517 1.00 62.16 587 PHE A CA 1
ATOM 4786 C C . PHE A 1 587 ? -14.305 24.908 9.008 1.00 62.16 587 PHE A C 1
ATOM 4788 O O . PHE A 1 587 ? -14.427 25.831 8.194 1.00 62.16 587 PHE A O 1
ATOM 4795 N N . ASN A 1 588 ? -14.092 23.651 8.622 1.00 66.56 588 ASN A N 1
ATOM 4796 C CA . ASN A 1 588 ? -13.966 23.264 7.226 1.00 66.56 588 ASN A CA 1
ATOM 4797 C C . ASN A 1 588 ? -15.204 22.487 6.763 1.00 66.56 588 ASN A C 1
ATOM 4799 O O . ASN A 1 588 ? -15.404 21.341 7.129 1.00 66.56 588 ASN A O 1
ATOM 4803 N N . GLU A 1 589 ? -15.994 23.091 5.879 1.00 66.50 589 GLU A N 1
ATOM 4804 C CA . GLU A 1 589 ? -17.260 22.531 5.367 1.00 66.50 589 GLU A CA 1
ATOM 4805 C C . GLU A 1 589 ? -17.079 21.297 4.479 1.00 66.50 589 GLU A C 1
ATOM 4807 O O . GLU A 1 589 ? -18.054 20.705 4.033 1.00 66.50 589 GLU A O 1
ATOM 4812 N N . HIS A 1 590 ? -15.837 20.950 4.145 1.00 67.94 590 HIS A N 1
ATOM 4813 C CA . HIS A 1 590 ? -15.539 19.740 3.385 1.00 67.94 590 HIS A CA 1
ATOM 4814 C C . HIS A 1 590 ? -15.524 18.487 4.277 1.00 67.94 590 HIS A C 1
ATOM 4816 O O . HIS A 1 590 ? -15.436 17.381 3.758 1.00 67.94 590 HIS A O 1
ATOM 4822 N N . TRP A 1 591 ? -15.585 18.652 5.602 1.00 74.12 591 TRP A N 1
ATOM 4823 C CA . TRP A 1 591 ? -15.473 17.570 6.573 1.00 74.12 591 TRP A CA 1
ATOM 4824 C C . TRP A 1 591 ? -16.847 17.280 7.167 1.00 74.12 591 TRP A C 1
ATOM 4826 O O . TRP A 1 591 ? -17.513 18.172 7.692 1.00 74.12 591 TRP A O 1
ATOM 4836 N N . THR A 1 592 ? -17.288 16.027 7.072 1.00 82.75 592 THR A N 1
ATOM 4837 C CA . THR A 1 592 ? -18.539 15.594 7.696 1.00 82.75 592 THR A CA 1
ATOM 4838 C C . THR A 1 592 ? -18.332 15.394 9.189 1.00 82.75 592 THR A C 1
ATOM 4840 O O . THR A 1 592 ? -17.395 14.702 9.586 1.00 82.75 592 THR A O 1
ATOM 4843 N N . ILE A 1 593 ? -19.247 15.903 10.013 1.00 88.38 593 ILE A N 1
ATOM 4844 C CA . ILE A 1 593 ? -19.305 15.525 11.428 1.00 88.38 593 ILE A CA 1
ATOM 4845 C C . ILE A 1 593 ? -19.733 14.059 11.517 1.00 88.38 593 ILE A C 1
ATOM 4847 O O . ILE A 1 593 ? -20.864 13.723 11.158 1.00 88.38 593 ILE A O 1
ATOM 4851 N N . LYS A 1 594 ? -18.829 13.193 11.977 1.00 87.31 594 LYS A N 1
ATOM 4852 C CA . LYS A 1 594 ? -19.043 11.740 12.054 1.00 87.31 594 LYS A CA 1
ATOM 4853 C C . LYS A 1 594 ? -19.528 11.282 13.422 1.00 87.31 594 LYS A C 1
ATOM 4855 O O . LYS A 1 594 ? -20.142 10.220 13.511 1.00 87.31 594 LYS A O 1
ATOM 4860 N N . GLN A 1 595 ? -19.248 12.052 14.473 1.00 89.88 595 GLN A N 1
ATOM 4861 C CA . GLN A 1 595 ? -19.552 11.671 15.852 1.00 89.88 595 GLN A CA 1
ATOM 4862 C C . GLN A 1 595 ? -20.036 12.878 16.655 1.00 89.88 595 GLN A C 1
ATOM 4864 O O . GLN A 1 595 ? -19.581 14.004 16.438 1.00 89.88 595 GLN A O 1
ATOM 4869 N N . ILE A 1 596 ? -20.977 12.622 17.562 1.00 91.88 596 ILE A N 1
ATOM 4870 C CA . ILE A 1 596 ? -21.593 13.611 18.447 1.00 91.88 596 ILE A CA 1
ATOM 4871 C C . ILE A 1 596 ? -21.483 13.061 19.867 1.00 91.88 596 ILE A C 1
ATOM 4873 O O . ILE A 1 596 ? -21.797 11.895 20.096 1.00 91.88 596 ILE A O 1
ATOM 4877 N N . ALA A 1 597 ? -21.036 13.903 20.787 1.00 89.69 597 ALA A N 1
ATOM 4878 C CA . ALA A 1 597 ? -21.006 13.641 22.218 1.00 89.69 597 ALA A CA 1
ATOM 4879 C C . ALA A 1 597 ? -21.554 14.865 22.957 1.00 89.69 597 ALA A C 1
ATOM 4881 O O . ALA A 1 597 ? -21.709 15.946 22.377 1.00 89.69 597 ALA A O 1
ATOM 4882 N N . PHE A 1 598 ? -21.853 14.700 24.235 1.00 86.81 598 PHE A N 1
ATOM 4883 C CA . PHE A 1 598 ? -22.493 15.732 25.041 1.00 86.81 598 PHE A CA 1
ATOM 4884 C C . PHE A 1 598 ? -21.623 16.108 26.240 1.00 86.81 598 PHE A C 1
ATOM 4886 O O . PHE A 1 598 ? -20.748 15.362 26.652 1.00 86.81 598 PHE A O 1
ATOM 4893 N N . SER A 1 599 ? -21.829 17.301 26.773 1.00 82.25 599 SER A N 1
ATOM 4894 C CA . SER A 1 599 ? -21.285 17.768 28.052 1.00 82.25 599 SER A CA 1
ATOM 4895 C C . SER A 1 599 ? -22.377 18.591 28.731 1.00 82.25 599 SER A C 1
ATOM 4897 O O . SER A 1 599 ? -23.228 19.112 28.002 1.00 82.25 599 SER A O 1
ATOM 4899 N N . LYS A 1 600 ? -22.372 18.745 30.066 1.00 73.56 600 LYS A N 1
ATOM 4900 C CA . LYS A 1 600 ? -23.355 19.524 30.863 1.00 73.56 600 LYS A CA 1
ATOM 4901 C C . LYS A 1 600 ? -24.122 20.600 30.061 1.00 73.56 600 LYS A C 1
ATOM 4903 O O . LYS A 1 600 ? -25.324 20.456 29.858 1.00 73.56 600 LYS A O 1
ATOM 4908 N N . ASN A 1 601 ? -23.425 21.584 29.466 1.00 75.88 601 ASN A N 1
ATOM 4909 C CA . ASN A 1 601 ? -24.055 22.691 28.711 1.00 75.88 601 ASN A CA 1
ATOM 4910 C C . ASN A 1 601 ? -23.651 22.815 27.225 1.00 75.88 601 ASN A C 1
ATOM 4912 O O . ASN A 1 601 ? -23.992 23.804 26.575 1.00 75.88 601 ASN A O 1
ATOM 4916 N N . SER A 1 602 ? -22.891 21.872 26.660 1.00 83.81 602 SER A N 1
ATOM 4917 C CA . SER A 1 602 ? -22.355 21.994 25.289 1.00 83.81 602 SER A CA 1
ATOM 4918 C C . SER A 1 602 ? -22.455 20.693 24.497 1.00 83.81 602 SER A C 1
ATOM 4920 O O . SER A 1 602 ? -22.521 19.607 25.066 1.00 83.81 602 SER A O 1
ATOM 4922 N N . ILE A 1 603 ? -22.465 20.805 23.169 1.00 88.94 603 ILE A N 1
ATOM 4923 C CA . ILE A 1 603 ? -22.426 19.662 22.250 1.00 88.94 603 ILE A CA 1
ATOM 4924 C C . ILE A 1 603 ? -21.032 19.568 21.651 1.00 88.94 603 ILE A C 1
ATOM 4926 O O . ILE A 1 603 ? -20.491 20.557 21.158 1.00 88.94 603 ILE A O 1
ATOM 4930 N N . LEU A 1 604 ? -20.462 18.374 21.665 1.00 89.38 604 LEU A N 1
ATOM 4931 C CA . LEU A 1 604 ? -19.167 18.082 21.079 1.00 89.38 604 LEU A CA 1
ATOM 4932 C C . LEU A 1 604 ? -19.377 17.401 19.730 1.00 89.38 604 LEU A C 1
ATOM 4934 O O . LEU A 1 604 ? -20.083 16.401 19.618 1.00 89.38 604 LEU A O 1
ATOM 4938 N N . LEU A 1 605 ? -18.770 17.962 18.694 1.00 89.75 605 LEU A N 1
ATOM 4939 C CA . LEU A 1 605 ? -18.869 17.502 17.318 1.00 89.75 605 LEU A CA 1
ATOM 4940 C C . LEU A 1 605 ? -17.469 17.142 16.836 1.00 89.75 605 LEU A C 1
ATOM 4942 O O . LEU A 1 605 ? -16.580 17.994 16.828 1.00 89.75 605 LEU A O 1
ATOM 4946 N N . ALA A 1 606 ? -17.277 15.900 16.407 1.00 88.81 606 ALA A N 1
ATOM 4947 C CA . ALA A 1 606 ? -16.008 15.451 15.852 1.00 88.81 606 ALA A CA 1
ATOM 4948 C C . ALA A 1 606 ? -16.141 15.169 14.352 1.00 88.81 606 ALA A C 1
ATOM 4950 O O . ALA A 1 606 ? -17.032 14.432 13.909 1.00 88.81 606 ALA A O 1
ATOM 4951 N N . ASP A 1 607 ? -15.233 15.759 13.578 1.00 86.00 607 ASP A N 1
ATOM 4952 C CA . ASP A 1 607 ? -14.893 15.261 12.247 1.00 86.00 607 ASP A CA 1
ATOM 4953 C C . ASP A 1 607 ? -13.696 14.290 12.345 1.00 86.00 607 ASP A C 1
ATOM 4955 O O . ASP A 1 607 ? -13.327 13.865 13.441 1.00 86.00 607 ASP A O 1
ATOM 4959 N N . ASP A 1 608 ? -13.098 13.905 11.216 1.00 81.31 608 ASP A N 1
ATOM 4960 C CA . ASP A 1 608 ? -11.946 12.997 11.222 1.00 81.31 608 ASP A CA 1
ATOM 4961 C C . ASP A 1 608 ? -10.716 13.575 11.964 1.00 81.31 608 ASP A C 1
ATOM 4963 O O . ASP A 1 608 ? -9.981 12.809 12.565 1.00 81.31 608 ASP A O 1
ATOM 4967 N N . ASN A 1 609 ? -10.469 14.891 12.008 1.00 82.56 609 ASN A N 1
ATOM 4968 C CA . ASN A 1 609 ? -9.209 15.465 12.529 1.00 82.56 609 ASN A CA 1
ATOM 4969 C C . ASN A 1 609 ? -9.401 16.568 13.583 1.00 82.56 609 ASN A C 1
ATOM 4971 O O . ASN A 1 609 ? -8.430 17.065 14.163 1.00 82.56 609 ASN A O 1
ATOM 4975 N N . ASN A 1 610 ? -10.626 17.019 13.808 1.00 84.38 610 ASN A N 1
ATOM 4976 C CA . ASN A 1 610 ? -10.947 18.196 14.593 1.00 84.38 610 ASN A CA 1
ATOM 4977 C C . ASN A 1 610 ? -12.102 17.892 15.542 1.00 84.38 610 ASN A C 1
ATOM 4979 O O . ASN A 1 610 ? -13.099 17.271 15.170 1.00 84.38 610 ASN A O 1
ATOM 4983 N N . LEU A 1 611 ? -11.971 18.424 16.754 1.00 86.69 611 LEU A N 1
ATOM 4984 C CA . LEU A 1 611 ? -13.034 18.462 17.744 1.00 86.69 611 LEU A CA 1
ATOM 4985 C C . LEU A 1 611 ? -13.573 19.889 17.847 1.00 86.69 611 LEU A C 1
ATOM 4987 O O . LEU A 1 611 ? -12.807 20.842 18.025 1.00 86.69 611 LEU A O 1
ATOM 4991 N N . TYR A 1 612 ? -14.889 20.026 17.755 1.00 85.88 612 TYR A N 1
ATOM 4992 C CA . TYR A 1 612 ? -15.606 21.282 17.902 1.00 85.88 612 TYR A CA 1
ATOM 4993 C C . TYR A 1 612 ? -16.539 21.210 19.108 1.00 85.88 612 TYR A C 1
ATOM 4995 O O . TYR A 1 612 ? -17.242 20.223 19.291 1.00 85.88 612 TYR A O 1
ATOM 5003 N N . MET A 1 613 ? -16.587 22.277 19.896 1.00 86.62 613 MET A N 1
ATOM 5004 C CA . MET A 1 613 ? -17.566 22.470 20.958 1.00 86.62 613 MET A CA 1
ATOM 5005 C C . MET A 1 613 ? -18.562 23.539 20.523 1.00 86.62 613 MET A C 1
ATOM 5007 O O . MET A 1 613 ? -18.185 24.667 20.195 1.00 86.62 613 MET A O 1
ATOM 5011 N N . LEU A 1 614 ? -19.834 23.166 20.503 1.00 86.44 614 LEU A N 1
ATOM 5012 C CA . LEU A 1 614 ? -20.960 24.006 20.145 1.00 86.44 614 LEU A CA 1
ATOM 5013 C C . LEU A 1 614 ? -21.751 24.349 21.407 1.00 86.44 614 LEU A C 1
ATOM 5015 O O . LEU A 1 614 ? -22.341 23.474 22.041 1.00 86.44 614 LEU A O 1
ATOM 5019 N N . ASN A 1 615 ? -21.796 25.637 21.736 1.00 83.31 615 ASN A N 1
ATOM 5020 C CA . ASN A 1 615 ? -22.681 26.170 22.759 1.00 83.31 615 ASN A CA 1
ATOM 5021 C C . ASN A 1 615 ? -23.900 26.806 22.074 1.00 83.31 615 ASN A C 1
ATOM 5023 O O . ASN A 1 615 ? -23.773 27.801 21.352 1.00 83.31 615 ASN A O 1
ATOM 5027 N N . ILE A 1 616 ? -25.073 26.202 22.281 1.00 79.06 616 ILE A N 1
ATOM 5028 C CA . ILE A 1 616 ? -26.324 26.617 21.632 1.00 79.06 616 ILE A CA 1
ATOM 5029 C C . ILE A 1 616 ? -26.805 27.964 22.181 1.00 79.06 616 ILE A C 1
ATOM 5031 O O . ILE A 1 616 ? -27.224 28.817 21.398 1.00 79.06 616 ILE A O 1
ATOM 5035 N N . GLU A 1 617 ? -26.713 28.185 23.494 1.00 78.56 617 GLU A N 1
ATOM 5036 C CA . GLU A 1 617 ? -27.187 29.413 24.149 1.00 78.56 617 GLU A CA 1
ATOM 5037 C C . GLU A 1 617 ? -26.388 30.638 23.697 1.00 78.56 617 GLU A C 1
ATOM 5039 O O . GLU A 1 617 ? -26.950 31.677 23.363 1.00 78.56 617 GLU A O 1
ATOM 5044 N N . GLN A 1 618 ? -25.064 30.495 23.626 1.00 74.25 618 GLN A N 1
ATOM 5045 C CA . GLN A 1 618 ? -24.152 31.563 23.212 1.00 74.25 618 GLN A CA 1
ATOM 5046 C C . GLN A 1 618 ? -24.022 31.689 21.690 1.00 74.25 618 GLN A C 1
ATOM 5048 O O . GLN A 1 618 ? -23.308 32.572 21.214 1.00 74.25 618 GLN A O 1
ATOM 5053 N N . GLN A 1 619 ? -24.660 30.793 20.926 1.00 75.75 619 GLN A N 1
ATOM 5054 C CA . GLN A 1 619 ? -24.511 30.677 19.474 1.00 75.75 619 GLN A CA 1
ATOM 5055 C C . GLN A 1 619 ? -23.033 30.713 19.034 1.00 75.75 619 GLN A C 1
ATOM 5057 O O . GLN A 1 619 ? -22.655 31.410 18.088 1.00 75.75 619 GLN A O 1
ATOM 5062 N N . ARG A 1 620 ? -22.170 29.977 19.744 1.00 75.00 620 ARG A N 1
ATOM 5063 C CA . ARG A 1 620 ? -20.717 29.981 19.525 1.00 75.00 620 ARG A CA 1
ATOM 5064 C C . ARG A 1 620 ? -20.209 28.568 19.287 1.00 75.00 620 ARG A C 1
ATOM 5066 O O . ARG A 1 620 ? -20.552 27.644 20.019 1.00 75.00 620 ARG A O 1
ATOM 5073 N N . MET A 1 621 ? -19.348 28.427 18.282 1.00 79.38 621 MET A N 1
ATOM 5074 C CA . MET A 1 621 ? -18.659 27.179 17.965 1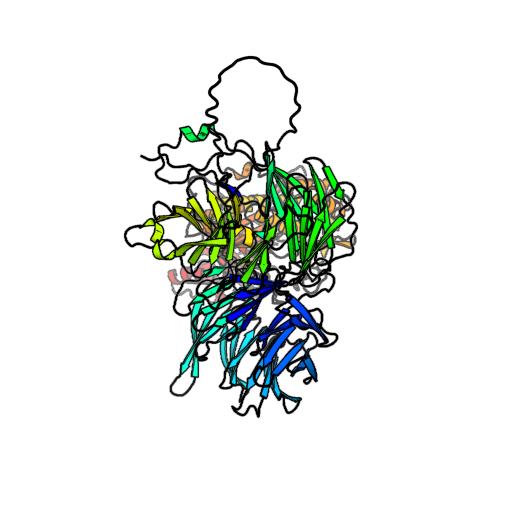.00 79.38 621 MET A CA 1
ATOM 5075 C C . MET A 1 621 ? -17.149 27.386 18.067 1.00 79.38 621 MET A C 1
ATOM 5077 O O . MET A 1 621 ? -16.587 28.230 17.363 1.00 79.38 621 MET A O 1
ATOM 5081 N N . ILE A 1 622 ? -16.502 26.614 18.933 1.00 78.31 622 ILE A N 1
ATOM 5082 C CA . ILE A 1 622 ? -15.075 26.718 19.242 1.00 78.31 622 ILE A CA 1
ATOM 5083 C C . ILE A 1 622 ? -14.391 25.437 18.777 1.00 78.31 622 ILE A C 1
ATOM 5085 O O . ILE A 1 622 ? -14.878 24.340 19.030 1.00 78.31 622 ILE A O 1
ATOM 5089 N N . LYS A 1 623 ? -13.255 25.564 18.092 1.00 79.12 623 LYS A N 1
ATOM 5090 C CA . LYS A 1 623 ? -12.390 24.419 17.807 1.00 79.12 623 LYS A CA 1
ATOM 5091 C C . LYS A 1 623 ? -11.540 24.129 19.044 1.00 79.12 623 LYS A C 1
ATOM 5093 O O . LYS A 1 623 ? -10.749 24.984 19.431 1.00 79.12 623 LYS A O 1
ATOM 5098 N N . CYS A 1 624 ? -11.710 22.951 19.636 1.00 75.38 624 CYS A N 1
ATOM 5099 C CA . CYS A 1 624 ? -11.088 22.581 20.907 1.00 75.38 624 CYS A CA 1
ATOM 5100 C C . CYS A 1 624 ? -9.627 22.166 20.732 1.00 75.38 624 CYS A C 1
ATOM 5102 O O . CYS A 1 624 ? -8.728 22.848 21.210 1.00 75.38 624 CYS A O 1
ATOM 5104 N N . ASP A 1 625 ? -9.386 21.065 20.020 1.00 71.75 625 ASP A N 1
ATOM 5105 C CA . ASP A 1 625 ? -8.047 20.520 19.789 1.00 71.75 625 ASP A CA 1
ATOM 5106 C C . ASP A 1 625 ? -7.942 19.954 18.365 1.00 71.75 625 ASP A C 1
ATOM 5108 O O . ASP A 1 625 ? -8.941 19.730 17.666 1.00 71.75 625 ASP A O 1
ATOM 5112 N N . LYS A 1 626 ? -6.702 19.757 17.918 1.00 75.06 626 LYS A N 1
ATOM 5113 C CA . LYS A 1 626 ? -6.371 19.072 16.675 1.00 75.06 626 LYS A CA 1
ATOM 5114 C C . LYS A 1 626 ? -5.939 17.639 16.984 1.00 75.06 626 LYS A C 1
ATOM 5116 O O . LYS A 1 626 ? -4.953 17.387 17.683 1.00 75.06 626 LYS A O 1
ATOM 5121 N N . TYR A 1 627 ? -6.656 16.699 16.392 1.00 80.50 627 TYR A N 1
ATOM 5122 C CA . TYR A 1 627 ? -6.344 15.278 16.429 1.00 80.50 627 TYR A CA 1
ATOM 5123 C C . TYR A 1 627 ? -5.730 14.851 15.093 1.00 80.50 627 TYR A C 1
ATOM 5125 O O . TYR A 1 627 ? -5.716 15.615 14.122 1.00 80.50 627 TYR A O 1
ATOM 5133 N N . HIS A 1 628 ? -5.139 13.656 15.057 1.00 79.06 628 HIS A N 1
ATOM 5134 C CA . HIS A 1 628 ? -4.621 13.108 13.800 1.00 79.06 628 HIS A CA 1
ATOM 5135 C C . HIS A 1 628 ? -5.741 12.496 12.969 1.00 79.06 628 HIS A C 1
ATOM 5137 O O . HIS A 1 628 ? -6.017 13.027 11.905 1.00 79.06 628 HIS A O 1
ATOM 5143 N N . HIS A 1 629 ? -6.351 11.421 13.480 1.00 85.88 629 HIS A N 1
ATOM 5144 C CA . HIS A 1 629 ? -7.566 10.788 12.964 1.00 85.88 629 HIS A CA 1
ATOM 5145 C C . HIS A 1 629 ? -8.392 10.286 14.154 1.00 85.88 629 HIS A C 1
ATOM 5147 O O . HIS A 1 629 ? -7.942 9.381 14.859 1.00 85.88 629 HIS A O 1
ATOM 5153 N N . ILE A 1 630 ? -9.557 10.876 14.413 1.00 88.50 630 ILE A N 1
ATOM 5154 C CA . ILE A 1 630 ? -10.493 10.503 15.477 1.00 88.50 630 ILE A CA 1
ATOM 5155 C C . ILE A 1 630 ? -11.262 9.262 15.023 1.00 88.50 630 ILE A C 1
ATOM 5157 O O . ILE A 1 630 ? -12.065 9.301 14.094 1.00 88.50 630 ILE A O 1
ATOM 5161 N N . ILE A 1 631 ? -11.012 8.143 15.698 1.00 87.62 631 ILE A N 1
ATOM 5162 C CA . ILE A 1 631 ? -11.638 6.853 15.407 1.00 87.62 631 ILE A CA 1
ATOM 5163 C C . ILE A 1 631 ? -12.987 6.734 16.099 1.00 87.62 631 ILE A C 1
ATOM 5165 O O . ILE A 1 631 ? -13.982 6.375 15.472 1.00 87.62 631 ILE A O 1
ATOM 5169 N N . ALA A 1 632 ? -13.018 7.049 17.390 1.00 88.56 632 ALA A N 1
ATOM 5170 C CA . ALA A 1 632 ? -14.196 6.951 18.236 1.00 88.56 632 ALA A CA 1
ATOM 5171 C C . ALA A 1 632 ? -14.171 8.055 19.299 1.00 88.56 632 ALA A C 1
ATOM 5173 O O . ALA A 1 632 ? -13.108 8.386 19.827 1.00 88.56 632 ALA A O 1
ATOM 5174 N N . MET A 1 633 ? -15.345 8.592 19.601 1.00 90.12 633 MET A N 1
ATOM 5175 C CA . MET A 1 633 ? -15.626 9.575 20.631 1.00 90.12 633 MET A CA 1
ATOM 5176 C C . MET A 1 633 ? -16.913 9.150 21.334 1.00 90.12 633 MET A C 1
ATOM 5178 O O . MET A 1 633 ? -17.938 8.969 20.677 1.00 90.12 633 MET A O 1
ATOM 5182 N N . ALA A 1 634 ? -16.859 8.990 22.652 1.00 85.12 634 ALA A N 1
ATOM 5183 C CA . ALA A 1 634 ? -18.011 8.581 23.445 1.00 85.12 634 ALA A CA 1
ATOM 5184 C C . ALA A 1 634 ? -17.980 9.206 24.842 1.00 85.12 634 ALA A C 1
ATOM 5186 O O . ALA A 1 634 ? -16.908 9.392 25.423 1.00 85.12 634 ALA A O 1
ATOM 5187 N N . ASN A 1 635 ? -19.172 9.492 25.365 1.00 83.88 635 ASN A N 1
ATOM 5188 C CA . ASN A 1 635 ? -19.403 9.778 26.777 1.00 83.88 635 ASN A CA 1
ATOM 5189 C C . ASN A 1 635 ? -19.282 8.490 27.594 1.00 83.88 635 ASN A C 1
ATOM 5191 O O . ASN A 1 635 ? -19.810 7.454 27.179 1.00 83.88 635 ASN A O 1
ATOM 5195 N N . ILE A 1 636 ? -18.635 8.553 28.756 1.00 71.75 636 ILE A N 1
ATOM 5196 C CA . ILE A 1 636 ? -18.665 7.453 29.722 1.00 71.75 636 ILE A CA 1
ATOM 5197 C C . ILE A 1 636 ? -19.993 7.536 30.488 1.00 71.75 636 ILE A C 1
ATOM 5199 O O . ILE A 1 636 ? -20.253 8.508 31.183 1.00 71.75 636 ILE A O 1
ATOM 5203 N N . GLN A 1 637 ? -20.867 6.540 30.330 1.00 59.03 637 GLN A N 1
ATOM 5204 C CA . GLN A 1 637 ? -22.148 6.482 31.045 1.00 59.03 637 GLN A CA 1
ATOM 5205 C C . GLN A 1 637 ? -21.981 5.697 32.349 1.00 59.03 637 GLN A C 1
ATOM 5207 O O . GLN A 1 637 ? -21.894 4.474 32.291 1.00 59.03 637 GLN A O 1
ATOM 5212 N N . HIS A 1 638 ? -21.959 6.362 33.508 1.00 54.69 638 HIS A N 1
ATOM 5213 C CA . HIS A 1 638 ? -21.957 5.686 34.812 1.00 54.69 638 HIS A CA 1
ATOM 5214 C C . HIS A 1 638 ? -23.260 4.894 35.017 1.00 54.69 638 HIS A C 1
ATOM 5216 O O . HIS A 1 638 ? -24.341 5.468 35.166 1.00 54.69 638 HIS A O 1
ATOM 5222 N N . GLN A 1 639 ? -23.172 3.560 35.004 1.00 44.78 639 GLN A N 1
ATOM 5223 C CA . GLN A 1 639 ? -24.302 2.695 35.344 1.00 44.78 639 GLN A CA 1
ATOM 5224 C C . GLN A 1 639 ? -24.535 2.741 36.857 1.00 44.78 639 GLN A C 1
ATOM 5226 O O . GLN A 1 639 ? -23.815 2.095 37.606 1.00 44.78 639 GLN A O 1
ATOM 5231 N N . THR A 1 640 ? -25.559 3.460 37.317 1.00 36.03 640 THR A N 1
ATOM 5232 C CA . THR A 1 640 ? -25.978 3.390 38.725 1.00 36.03 640 THR A CA 1
ATOM 5233 C C . THR A 1 640 ? -26.738 2.084 38.964 1.00 36.03 640 THR A C 1
ATOM 5235 O O . THR A 1 640 ? -27.856 1.888 38.481 1.00 36.03 640 THR A O 1
ATOM 5238 N N . ARG A 1 641 ? -26.151 1.145 39.716 1.00 29.11 641 ARG A N 1
ATOM 5239 C CA . ARG A 1 641 ? -26.901 -0.013 40.221 1.00 29.11 641 ARG A CA 1
ATOM 5240 C C . ARG A 1 641 ? -27.931 0.465 41.246 1.00 29.11 641 ARG A C 1
ATOM 5242 O O . ARG A 1 641 ? -27.577 0.856 42.353 1.00 29.11 641 ARG A O 1
ATOM 5249 N N . LYS A 1 642 ? -29.223 0.363 40.920 1.00 28.61 642 LYS A N 1
ATOM 5250 C CA . LYS A 1 642 ? -30.278 0.373 41.943 1.00 28.61 642 LYS A CA 1
ATOM 5251 C C . LYS A 1 642 ? -30.129 -0.886 42.800 1.00 28.61 642 LYS A C 1
ATOM 5253 O O . LYS A 1 642 ? -30.455 -1.983 42.350 1.00 28.61 642 LYS A O 1
ATOM 5258 N N . CYS A 1 643 ? -29.618 -0.737 44.019 1.00 24.66 643 CYS A N 1
ATOM 5259 C CA . CYS A 1 643 ? -29.745 -1.775 45.038 1.00 24.66 643 CYS A CA 1
ATOM 5260 C C . CYS A 1 643 ? -31.241 -2.047 45.292 1.00 24.66 643 CYS A C 1
ATOM 5262 O O . CYS A 1 643 ? -32.020 -1.096 45.345 1.00 24.66 643 CYS A O 1
ATOM 5264 N N . PRO A 1 644 ? -31.669 -3.312 45.437 1.00 30.41 644 PRO A N 1
ATOM 5265 C CA . PRO A 1 644 ? -33.041 -3.616 45.813 1.00 30.41 644 PRO A CA 1
ATOM 5266 C C . PRO A 1 644 ? -33.284 -3.164 47.259 1.00 30.41 644 PRO A C 1
ATOM 5268 O O . PRO A 1 644 ? -32.527 -3.535 48.159 1.00 30.41 644 PRO A O 1
ATOM 5271 N N . ASP A 1 645 ? -34.330 -2.360 47.457 1.00 32.22 645 ASP A N 1
ATOM 5272 C CA . ASP A 1 645 ? -34.790 -1.871 48.757 1.00 32.22 645 ASP A CA 1
ATOM 5273 C C . ASP A 1 645 ? -35.039 -3.040 49.720 1.00 32.22 645 ASP A C 1
ATOM 5275 O O . ASP A 1 645 ? -36.072 -3.713 49.674 1.00 32.22 645 ASP A O 1
ATOM 5279 N N . ASN A 1 646 ? -34.096 -3.274 50.633 1.00 30.78 646 ASN A N 1
ATOM 5280 C CA . ASN A 1 646 ? -34.383 -4.009 51.853 1.00 30.78 646 ASN A CA 1
ATOM 5281 C C . ASN A 1 646 ? -35.004 -3.025 52.842 1.00 30.78 646 ASN A C 1
ATOM 5283 O O . ASN A 1 646 ? -34.301 -2.317 53.561 1.00 30.78 646 ASN A O 1
ATOM 5287 N N . ASN A 1 647 ? -36.336 -3.007 52.869 1.00 36.94 647 ASN A N 1
ATOM 5288 C CA . ASN A 1 647 ? -37.108 -2.454 53.972 1.00 36.94 647 ASN A CA 1
ATOM 5289 C C . ASN A 1 647 ? -36.641 -3.094 55.284 1.00 36.94 647 ASN A C 1
ATOM 5291 O O . ASN A 1 647 ? -36.871 -4.283 55.496 1.00 36.94 647 ASN A O 1
ATOM 5295 N N . ASN A 1 648 ? -36.019 -2.305 56.153 1.00 32.72 648 ASN A N 1
ATOM 5296 C CA . ASN A 1 648 ? -36.158 -2.436 57.596 1.00 32.72 648 ASN A CA 1
ATOM 5297 C C . ASN A 1 648 ? -35.939 -1.065 58.231 1.00 32.72 648 ASN A C 1
ATOM 5299 O O . ASN A 1 648 ? -34.923 -0.409 58.004 1.00 32.72 648 ASN A O 1
ATOM 5303 N N . ASP A 1 649 ? -36.953 -0.669 58.989 1.00 42.34 649 ASP A N 1
ATOM 5304 C CA . ASP A 1 649 ? -37.022 0.513 59.829 1.00 42.34 649 ASP A CA 1
ATOM 5305 C C . ASP A 1 649 ? -35.812 0.615 60.767 1.00 42.34 649 ASP A C 1
ATOM 5307 O O . ASP A 1 649 ? -35.432 -0.370 61.398 1.00 42.34 649 ASP A O 1
ATOM 5311 N N . ASP A 1 650 ? -35.245 1.816 60.897 1.00 34.16 650 ASP A N 1
ATOM 5312 C CA . ASP A 1 650 ? -35.080 2.433 62.214 1.00 34.16 650 ASP A CA 1
ATOM 5313 C C . ASP A 1 650 ? -34.698 3.917 62.088 1.00 34.16 650 ASP A C 1
ATOM 5315 O O . ASP A 1 650 ? -33.689 4.310 61.499 1.00 34.16 650 ASP A O 1
ATOM 5319 N N . ASP A 1 651 ? -35.551 4.741 62.691 1.00 40.38 651 ASP A N 1
ATOM 5320 C CA . ASP A 1 651 ? -35.376 6.166 62.930 1.00 40.38 651 ASP A CA 1
ATOM 5321 C C . ASP A 1 651 ? -34.074 6.451 63.694 1.00 40.38 651 ASP A C 1
ATOM 5323 O O . ASP A 1 651 ? -33.927 6.048 64.849 1.00 40.38 651 ASP A O 1
ATOM 5327 N N . ASN A 1 652 ? -33.186 7.282 63.134 1.00 31.72 652 ASN A N 1
ATOM 5328 C CA . ASN A 1 652 ? -32.506 8.297 63.939 1.00 31.72 652 ASN A CA 1
ATOM 5329 C C . ASN A 1 652 ? -31.910 9.451 63.124 1.00 31.72 652 ASN A C 1
ATOM 5331 O O . ASN A 1 652 ? -31.261 9.301 62.095 1.00 31.72 652 ASN A O 1
ATOM 5335 N N . LYS A 1 653 ? -32.148 10.644 63.667 1.00 35.22 653 LYS A N 1
ATOM 5336 C CA . LYS A 1 653 ? -31.813 11.967 63.145 1.00 35.22 653 LYS A CA 1
ATOM 5337 C C . LYS A 1 653 ? -30.312 12.167 62.903 1.00 35.22 653 LYS A C 1
ATOM 5339 O O . LYS A 1 653 ? -29.546 12.266 63.856 1.00 35.22 653 LYS A O 1
ATOM 5344 N N . SER A 1 654 ? -29.968 12.527 61.672 1.00 27.59 654 SER A N 1
ATOM 5345 C CA . SER A 1 654 ? -29.012 13.604 61.400 1.00 27.59 654 SER A CA 1
ATOM 5346 C C . SER A 1 654 ? -29.401 14.304 60.102 1.00 27.59 654 SER A C 1
ATOM 5348 O O . SER A 1 654 ? -29.265 13.742 59.021 1.00 27.59 654 SER A O 1
ATOM 5350 N N . LYS A 1 655 ? -29.901 15.541 60.216 1.00 31.98 655 LYS A N 1
ATOM 5351 C CA . LYS A 1 655 ? -29.966 16.486 59.097 1.00 31.98 655 LYS A CA 1
ATOM 5352 C C . LYS A 1 655 ? -28.529 16.821 58.699 1.00 31.98 655 LYS A C 1
ATOM 5354 O O . LYS A 1 655 ? -27.931 17.727 59.272 1.00 31.98 655 LYS A O 1
ATOM 5359 N N . ILE A 1 656 ? -27.986 16.049 57.772 1.00 28.56 656 ILE A N 1
ATOM 5360 C CA . ILE A 1 656 ? -26.911 16.495 56.898 1.00 28.56 656 ILE A CA 1
ATOM 5361 C C . ILE A 1 656 ? -27.635 17.066 55.682 1.00 28.56 656 ILE A C 1
ATOM 5363 O O . ILE A 1 656 ? -28.516 16.419 55.119 1.00 28.56 656 ILE A O 1
ATOM 5367 N N . ASN A 1 657 ? -27.355 18.329 55.373 1.00 26.69 657 ASN A N 1
ATOM 5368 C CA . ASN A 1 657 ? -27.724 18.911 54.094 1.00 26.69 657 ASN A CA 1
ATOM 5369 C C . ASN A 1 657 ? -26.968 18.120 53.023 1.00 26.69 657 ASN A C 1
ATOM 5371 O O . ASN A 1 657 ? -25.802 18.408 52.775 1.00 26.69 657 ASN A O 1
ATOM 5375 N N . ASN A 1 658 ? -27.619 17.125 52.431 1.00 25.72 658 ASN A N 1
ATOM 5376 C CA . ASN A 1 658 ? -27.250 16.633 51.114 1.00 25.72 658 ASN A CA 1
ATOM 5377 C C . ASN A 1 658 ? -27.844 17.620 50.106 1.00 25.72 658 ASN A C 1
ATOM 5379 O O . ASN A 1 658 ? -28.874 17.365 49.486 1.00 25.72 658 ASN A O 1
ATOM 5383 N N . ASP A 1 659 ? -27.202 18.782 49.996 1.00 27.98 659 ASP A N 1
ATOM 5384 C CA . ASP A 1 659 ? -26.967 19.331 48.667 1.00 27.98 659 ASP A CA 1
ATOM 5385 C C . ASP A 1 659 ? -25.861 18.431 48.093 1.00 27.98 659 ASP A C 1
ATOM 5387 O O . ASP A 1 659 ? -24.678 18.755 48.174 1.00 27.98 659 ASP A O 1
ATOM 5391 N N . ASP A 1 660 ? -26.242 17.219 47.670 1.00 30.17 660 ASP A N 1
ATOM 5392 C CA . ASP A 1 660 ? -25.383 16.383 46.841 1.00 30.17 660 ASP A CA 1
ATOM 5393 C C . ASP A 1 660 ? -25.317 17.117 45.497 1.00 30.17 660 ASP A C 1
ATOM 5395 O O . ASP A 1 660 ? -26.164 16.954 44.616 1.00 30.17 660 ASP A O 1
ATOM 5399 N N . ASP A 1 661 ? -24.346 18.027 45.404 1.00 31.38 661 ASP A N 1
ATOM 5400 C CA . ASP A 1 661 ? -23.686 18.364 44.154 1.00 31.38 661 ASP A CA 1
ATOM 5401 C C . ASP A 1 661 ? -23.174 17.029 43.585 1.00 31.38 661 ASP A C 1
ATOM 5403 O O . ASP A 1 661 ? -22.048 16.608 43.851 1.00 31.38 661 ASP A O 1
ATOM 5407 N N . ASP A 1 662 ? -24.047 16.317 42.862 1.00 35.31 662 ASP A N 1
ATOM 5408 C CA . ASP A 1 662 ? -23.669 15.264 41.924 1.00 35.31 662 ASP A CA 1
ATOM 5409 C C . ASP A 1 662 ? -22.785 15.944 40.865 1.00 35.31 662 ASP A C 1
ATOM 5411 O O . ASP A 1 662 ? -23.234 16.368 39.792 1.00 35.31 662 ASP A O 1
ATOM 5415 N N . ASP A 1 663 ? -21.506 16.112 41.202 1.00 39.31 663 ASP A N 1
ATOM 5416 C CA . ASP A 1 663 ? -20.418 16.392 40.279 1.00 39.31 663 ASP A CA 1
ATOM 5417 C C . ASP A 1 663 ? -20.239 15.153 39.383 1.00 39.31 663 ASP A C 1
ATOM 5419 O O . ASP A 1 663 ? -19.245 14.436 39.444 1.00 39.31 663 ASP A O 1
ATOM 5423 N N . ASP A 1 664 ? -21.239 14.891 38.533 1.00 45.41 664 ASP A N 1
ATOM 5424 C CA . ASP A 1 664 ? -21.122 14.036 37.354 1.00 45.41 664 ASP A CA 1
ATOM 5425 C C . ASP A 1 664 ? -20.143 14.759 36.411 1.00 45.41 664 ASP A C 1
ATOM 5427 O O . ASP A 1 664 ? -20.533 15.530 35.527 1.00 45.41 664 ASP A O 1
ATOM 5431 N N . ASP A 1 665 ? -18.844 14.635 36.672 1.00 51.62 665 ASP A N 1
ATOM 5432 C CA . ASP A 1 665 ? -17.803 15.049 35.744 1.00 51.62 665 ASP A CA 1
ATOM 5433 C C . ASP A 1 665 ? -17.905 14.145 34.511 1.00 51.62 665 ASP A C 1
ATOM 5435 O O . ASP A 1 665 ? -17.500 12.986 34.518 1.00 51.62 665 ASP A O 1
ATOM 5439 N N . ASP A 1 666 ? -18.528 14.670 33.449 1.00 61.84 666 ASP A N 1
ATOM 5440 C CA . ASP A 1 666 ? -18.682 13.982 32.167 1.00 61.84 666 ASP A CA 1
ATOM 5441 C C . ASP A 1 666 ? -17.295 13.687 31.561 1.00 61.84 666 ASP A C 1
ATOM 5443 O O . ASP A 1 666 ? -16.748 14.487 30.792 1.00 61.84 666 ASP A O 1
ATOM 5447 N N . ASP A 1 667 ? -16.724 12.525 31.872 1.00 75.19 667 ASP A N 1
ATOM 5448 C CA . ASP A 1 667 ? -15.508 12.049 31.228 1.00 75.19 667 ASP A CA 1
ATOM 5449 C C . ASP A 1 667 ? -15.784 11.711 29.757 1.00 75.19 667 ASP A C 1
ATOM 5451 O O . ASP A 1 667 ? -16.694 10.951 29.395 1.00 75.19 667 ASP A O 1
ATOM 5455 N N . LEU A 1 668 ? -14.949 12.256 28.872 1.00 85.94 668 LEU A N 1
ATOM 5456 C CA . LEU A 1 668 ? -15.005 11.983 27.441 1.00 85.94 668 LEU A CA 1
ATOM 5457 C C . LEU A 1 668 ? -13.839 11.096 27.017 1.00 85.94 668 LEU A C 1
ATOM 5459 O O . LEU A 1 668 ? -12.672 11.420 27.242 1.00 85.94 668 LEU A O 1
ATOM 5463 N N . VAL A 1 669 ? -14.121 10.024 26.284 1.00 88.50 669 VAL A N 1
ATOM 5464 C CA . VAL A 1 669 ? -13.071 9.202 25.678 1.00 88.50 669 VAL A CA 1
ATOM 5465 C C . VAL A 1 669 ? -12.910 9.544 24.208 1.00 88.50 669 VAL A C 1
ATOM 5467 O O . VAL A 1 669 ? -13.881 9.547 23.454 1.00 88.50 669 VAL A O 1
ATOM 5470 N N . ILE A 1 670 ? -11.666 9.774 23.781 1.00 90.06 670 ILE A N 1
ATOM 5471 C CA . ILE A 1 670 ? -11.311 9.982 22.377 1.00 90.06 670 ILE A CA 1
ATOM 5472 C C . ILE A 1 670 ? -10.203 9.010 21.988 1.00 90.06 670 ILE A C 1
ATOM 5474 O O . ILE A 1 670 ? -9.079 9.085 22.487 1.00 90.06 670 ILE A O 1
ATOM 5478 N N . ILE A 1 671 ? -10.504 8.127 21.040 1.00 90.94 671 ILE A N 1
ATOM 5479 C CA . ILE A 1 671 ? -9.531 7.224 20.425 1.00 90.94 671 ILE A CA 1
ATOM 5480 C C . ILE A 1 671 ? -9.030 7.873 19.143 1.00 90.94 671 ILE A C 1
ATOM 5482 O O . ILE A 1 671 ? -9.822 8.161 18.245 1.00 90.94 671 ILE A O 1
ATOM 5486 N N . GLU A 1 672 ? -7.716 8.068 19.032 1.00 91.00 672 GLU A N 1
ATOM 5487 C CA . GLU A 1 672 ? -7.094 8.553 17.803 1.00 91.00 672 GLU A CA 1
ATOM 5488 C C . GLU A 1 672 ? -6.022 7.604 17.268 1.00 91.00 672 GLU A C 1
ATOM 5490 O O . GLU A 1 672 ? -5.340 6.901 18.016 1.00 91.00 672 GLU A O 1
ATOM 5495 N N . VAL A 1 673 ? -5.830 7.653 15.952 1.00 88.62 673 VAL A N 1
ATOM 5496 C CA . VAL A 1 673 ? -4.747 6.966 15.248 1.00 88.62 673 VAL A CA 1
ATOM 5497 C C . VAL A 1 673 ? -3.879 8.009 14.560 1.00 88.62 673 VAL A C 1
ATOM 5499 O O . VAL A 1 673 ? -4.370 8.893 13.859 1.00 88.62 673 VAL A O 1
ATOM 5502 N N . THR A 1 674 ? -2.565 7.932 14.761 1.00 86.00 674 THR A N 1
ATOM 5503 C CA . THR A 1 674 ? -1.623 8.840 14.098 1.00 86.00 674 THR A CA 1
ATOM 5504 C C . THR A 1 674 ? -1.154 8.258 12.767 1.00 86.00 674 THR A C 1
ATOM 5506 O O . THR A 1 674 ? -1.053 7.043 12.611 1.00 86.00 674 THR A O 1
ATOM 5509 N N . ASN A 1 675 ? -0.783 9.113 11.809 1.00 81.62 675 ASN A N 1
ATOM 5510 C CA . ASN A 1 675 ? -0.191 8.647 10.546 1.00 81.62 675 ASN A CA 1
ATOM 5511 C C . ASN A 1 675 ? 1.066 7.789 10.779 1.00 81.62 675 ASN A C 1
ATOM 5513 O O . ASN A 1 675 ? 1.292 6.840 10.039 1.00 81.62 675 ASN A O 1
ATOM 5517 N N . GLN A 1 676 ? 1.846 8.081 11.826 1.00 82.69 676 GLN A N 1
ATOM 5518 C CA . GLN A 1 676 ? 3.011 7.280 12.218 1.00 82.69 676 GLN A CA 1
ATOM 5519 C C . GLN A 1 676 ? 2.616 5.865 12.662 1.00 82.69 676 GLN A C 1
ATOM 5521 O O . GLN A 1 676 ? 3.295 4.911 12.299 1.00 82.69 676 GLN A O 1
ATOM 5526 N N . MET A 1 677 ? 1.506 5.709 13.396 1.00 83.69 677 MET A N 1
ATOM 5527 C CA . MET A 1 677 ? 0.982 4.387 13.766 1.00 83.69 677 MET A CA 1
ATOM 5528 C C . MET A 1 677 ? 0.541 3.603 12.538 1.00 83.69 677 MET A C 1
ATOM 5530 O O . MET A 1 677 ? 0.897 2.436 12.414 1.00 83.69 677 MET A O 1
ATOM 5534 N N . ILE A 1 678 ? -0.172 4.251 11.607 1.00 82.56 678 ILE A N 1
ATOM 5535 C CA . ILE A 1 678 ? -0.548 3.621 10.336 1.00 82.56 678 ILE A CA 1
ATOM 5536 C C . ILE A 1 678 ? 0.727 3.176 9.612 1.00 82.56 678 ILE A C 1
ATOM 5538 O O . ILE A 1 678 ? 0.879 1.997 9.323 1.00 82.56 678 ILE A O 1
ATOM 5542 N N . MET A 1 679 ? 1.696 4.073 9.415 1.00 81.00 679 MET A N 1
ATOM 5543 C CA . MET A 1 679 ? 2.971 3.762 8.756 1.00 81.00 679 MET A CA 1
ATOM 5544 C C . MET A 1 679 ? 3.740 2.611 9.405 1.00 81.00 679 MET A C 1
ATOM 5546 O O . MET A 1 679 ? 4.274 1.777 8.685 1.00 81.00 679 MET A O 1
ATOM 5550 N N . ALA A 1 680 ? 3.766 2.525 10.737 1.00 81.81 680 ALA A N 1
ATOM 5551 C CA . ALA A 1 680 ? 4.460 1.454 11.452 1.00 81.81 680 ALA A CA 1
ATOM 5552 C C . ALA A 1 680 ? 3.874 0.056 11.169 1.00 81.81 680 ALA A C 1
ATOM 5554 O O . ALA A 1 680 ? 4.572 -0.948 11.309 1.00 81.81 680 ALA A O 1
ATOM 5555 N N . THR A 1 681 ? 2.601 -0.024 10.769 1.00 80.88 681 THR A N 1
ATOM 5556 C CA . THR A 1 681 ? 1.937 -1.294 10.414 1.00 80.88 681 THR A CA 1
ATOM 5557 C C . THR A 1 681 ? 2.094 -1.681 8.947 1.00 80.88 681 THR A C 1
ATOM 5559 O O . THR A 1 681 ? 1.976 -2.862 8.600 1.00 80.88 681 THR A O 1
ATOM 5562 N N . LEU A 1 682 ? 2.379 -0.702 8.088 1.00 82.38 682 LEU A N 1
ATOM 5563 C CA . LEU A 1 682 ? 2.517 -0.894 6.652 1.00 82.38 682 LEU A CA 1
ATOM 5564 C C . LEU A 1 682 ? 3.836 -1.606 6.310 1.00 82.38 682 LEU A C 1
ATOM 5566 O O . LEU A 1 682 ? 4.809 -1.538 7.065 1.00 82.38 682 LEU A O 1
ATOM 5570 N N . PRO A 1 683 ? 3.889 -2.342 5.185 1.00 74.81 683 PRO A N 1
ATOM 5571 C CA . PRO A 1 683 ? 5.151 -2.838 4.661 1.00 74.81 683 PRO A CA 1
ATOM 5572 C C . PRO A 1 683 ? 6.081 -1.653 4.373 1.00 74.81 683 PRO A C 1
ATOM 5574 O O . PRO A 1 683 ? 5.596 -0.571 4.041 1.00 74.81 683 PRO A O 1
ATOM 5577 N N . PRO A 1 684 ? 7.408 -1.844 4.464 1.00 68.31 684 PRO A N 1
ATOM 5578 C CA . PRO A 1 684 ? 8.341 -0.784 4.124 1.00 68.31 684 PRO A CA 1
ATOM 5579 C C . PRO A 1 684 ? 8.075 -0.321 2.688 1.00 68.31 684 PRO A C 1
ATOM 5581 O O . PRO A 1 684 ? 8.019 -1.138 1.768 1.00 68.31 684 PRO A O 1
ATOM 5584 N N . LEU A 1 685 ? 7.896 0.991 2.519 1.00 62.34 685 LEU A N 1
ATOM 5585 C CA . LEU A 1 685 ? 7.798 1.670 1.229 1.00 62.34 685 LEU A CA 1
ATOM 5586 C C . LEU A 1 685 ? 8.837 1.118 0.243 1.00 62.34 685 LEU A C 1
ATOM 5588 O O . LEU A 1 685 ? 9.998 0.960 0.607 1.00 62.34 685 LEU A O 1
ATOM 5592 N N . VAL A 1 686 ? 8.468 0.870 -1.014 1.00 48.94 686 VAL A N 1
ATOM 5593 C CA . VAL A 1 686 ? 9.391 0.279 -2.006 1.00 48.94 686 VAL A CA 1
ATOM 5594 C C . VAL A 1 686 ? 10.607 1.168 -2.297 1.00 48.94 686 VAL A C 1
ATOM 5596 O O . VAL A 1 686 ? 11.664 0.652 -2.654 1.00 48.94 686 VAL A O 1
ATOM 5599 N N . LEU A 1 687 ? 10.532 2.475 -2.024 1.00 42.34 687 LEU A N 1
ATOM 5600 C CA . LEU A 1 687 ? 11.715 3.348 -2.012 1.00 42.34 687 LEU A CA 1
ATOM 5601 C C . LEU A 1 687 ? 12.778 2.925 -0.967 1.00 42.34 687 LEU A C 1
ATOM 5603 O O . LEU A 1 687 ? 13.936 3.275 -1.145 1.00 42.34 687 LEU A O 1
ATOM 5607 N N . LEU A 1 688 ? 12.416 2.132 0.055 1.00 35.34 688 LEU A N 1
ATOM 5608 C CA . LEU A 1 688 ? 13.328 1.483 1.014 1.00 35.34 688 LEU A CA 1
ATOM 5609 C C . LEU A 1 688 ? 13.823 0.089 0.558 1.00 35.34 688 LEU A C 1
ATOM 5611 O O . LEU A 1 688 ? 14.739 -0.458 1.184 1.00 35.34 688 LEU A O 1
ATOM 5615 N N . LEU A 1 689 ? 13.211 -0.519 -0.470 1.00 35.38 689 LEU A N 1
ATOM 5616 C CA . LEU A 1 689 ? 13.467 -1.905 -0.905 1.00 35.38 689 LEU A CA 1
ATOM 5617 C C . LEU A 1 689 ? 14.208 -1.994 -2.247 1.00 35.38 689 LEU A C 1
ATOM 5619 O O . LEU A 1 689 ? 15.097 -2.832 -2.386 1.00 35.38 689 LEU A O 1
ATOM 5623 N N . ASN A 1 690 ? 13.906 -1.113 -3.203 1.00 30.05 690 ASN A N 1
ATOM 5624 C CA . ASN A 1 690 ? 14.626 -1.016 -4.469 1.00 30.05 690 ASN A CA 1
ATOM 5625 C C . ASN A 1 690 ? 15.720 0.038 -4.350 1.00 30.05 690 ASN A C 1
ATOM 5627 O O . ASN A 1 690 ? 15.440 1.192 -4.638 1.00 30.05 690 ASN A O 1
ATOM 5631 N N . GLY A 1 691 ? 16.924 -0.359 -3.924 1.00 32.41 691 GLY A N 1
ATOM 5632 C CA . GLY A 1 691 ? 18.229 0.155 -4.388 1.00 32.41 691 GLY A CA 1
ATOM 5633 C C . GLY A 1 691 ? 18.450 1.658 -4.631 1.00 32.41 691 GLY A C 1
ATOM 5634 O O . GLY A 1 691 ? 19.422 2.016 -5.281 1.00 32.41 691 GLY A O 1
ATOM 5635 N N . THR A 1 692 ? 17.595 2.547 -4.143 1.00 26.72 692 THR A N 1
ATOM 5636 C CA . THR A 1 692 ? 17.864 3.966 -3.989 1.00 26.72 692 THR A CA 1
ATOM 5637 C C . THR A 1 692 ? 18.008 4.159 -2.505 1.00 26.72 692 THR A C 1
ATOM 5639 O O . THR A 1 692 ? 17.025 4.034 -1.776 1.00 26.72 692 THR A O 1
ATOM 5642 N N . SER A 1 693 ? 19.249 4.383 -2.086 1.00 28.95 693 SER A N 1
ATOM 5643 C CA . SER A 1 693 ? 19.621 4.892 -0.775 1.00 28.95 693 SER A CA 1
ATOM 5644 C C . SER A 1 693 ? 18.473 5.694 -0.166 1.00 28.95 693 SER A C 1
ATOM 5646 O O . SER A 1 693 ? 18.055 6.742 -0.671 1.00 28.95 693 SER A O 1
ATOM 5648 N N . ASN A 1 694 ? 17.902 5.145 0.905 1.00 29.55 694 ASN A N 1
ATOM 5649 C CA . ASN A 1 694 ? 16.984 5.891 1.732 1.00 29.55 694 ASN A CA 1
ATOM 5650 C C . ASN A 1 694 ? 17.689 7.183 2.124 1.00 29.55 694 ASN A C 1
ATOM 5652 O O . ASN A 1 694 ? 18.595 7.171 2.953 1.00 29.55 694 ASN A O 1
ATOM 5656 N N . LYS A 1 695 ? 17.191 8.314 1.625 1.00 31.94 695 LYS A N 1
ATOM 5657 C CA . LYS A 1 695 ? 17.101 9.487 2.486 1.00 31.94 695 LYS A CA 1
ATOM 5658 C C . LYS A 1 695 ? 16.048 9.163 3.545 1.00 31.94 695 LYS A C 1
ATOM 5660 O O . LYS A 1 695 ? 14.916 9.635 3.482 1.00 31.94 695 LYS A O 1
ATOM 5665 N N . CYS A 1 696 ? 16.447 8.299 4.487 1.00 33.22 696 CYS A N 1
ATOM 5666 C CA . CYS A 1 696 ? 16.042 8.410 5.879 1.00 33.22 696 CYS A CA 1
ATOM 5667 C C . CYS A 1 696 ? 16.192 9.883 6.266 1.00 33.22 696 CYS A C 1
ATOM 5669 O O . CYS A 1 696 ? 17.013 10.589 5.673 1.00 33.22 696 CYS A O 1
ATOM 5671 N N . GLU A 1 697 ? 15.439 10.351 7.258 1.00 40.66 697 GLU A N 1
ATOM 5672 C CA . GLU A 1 697 ? 15.894 11.512 8.030 1.00 40.66 697 GLU A CA 1
ATOM 5673 C C . GLU A 1 697 ? 17.397 11.339 8.245 1.00 40.66 697 GLU A C 1
ATOM 5675 O O . GLU A 1 697 ? 17.822 10.311 8.778 1.00 40.66 697 GLU A O 1
ATOM 5680 N N . THR A 1 698 ? 18.194 12.215 7.623 1.00 47.66 698 THR A N 1
ATOM 5681 C CA . THR A 1 698 ? 19.604 11.926 7.386 1.00 47.66 698 THR A CA 1
ATOM 5682 C C . THR A 1 698 ? 20.275 11.895 8.742 1.00 47.66 698 THR A C 1
ATOM 5684 O O . THR A 1 698 ? 20.496 12.929 9.372 1.00 47.66 698 THR A O 1
ATOM 5687 N N . MET A 1 699 ? 20.534 10.678 9.226 1.00 62.47 699 MET A N 1
ATOM 5688 C CA . MET A 1 699 ? 21.273 10.461 10.452 1.00 62.47 699 MET A CA 1
ATOM 5689 C C . MET A 1 699 ? 22.683 10.963 10.172 1.00 62.47 699 MET A C 1
ATOM 5691 O O . MET A 1 699 ? 23.478 10.314 9.489 1.00 62.47 699 MET A O 1
ATOM 5695 N N . LYS A 1 700 ? 22.942 12.192 10.614 1.00 76.81 700 LYS A N 1
ATOM 5696 C CA . LYS A 1 700 ? 24.278 12.761 10.630 1.00 76.81 700 LYS A CA 1
ATOM 5697 C C . LYS A 1 700 ? 25.033 12.080 11.750 1.00 76.81 700 LYS A C 1
ATOM 5699 O O . LYS A 1 700 ? 24.621 12.150 12.904 1.00 76.81 700 LYS A O 1
ATOM 5704 N N . ILE A 1 701 ? 26.113 11.412 11.388 1.00 83.44 701 ILE A N 1
ATOM 5705 C CA . ILE A 1 701 ? 26.982 10.731 12.337 1.00 83.44 701 ILE A CA 1
ATOM 5706 C C . ILE A 1 701 ? 28.275 11.520 12.420 1.00 83.44 701 ILE A C 1
ATOM 5708 O O . ILE A 1 701 ? 28.775 12.041 11.418 1.00 83.44 701 ILE A O 1
ATOM 5712 N N . SER A 1 702 ? 28.801 11.629 13.635 1.00 86.44 702 SER A N 1
ATOM 5713 C CA . SER A 1 702 ? 30.125 12.193 13.848 1.00 86.44 702 SER A CA 1
ATOM 5714 C C . SER A 1 702 ? 31.168 11.281 13.206 1.00 86.44 702 SER A C 1
ATOM 5716 O O . SER A 1 702 ? 31.185 10.072 13.443 1.00 86.44 702 SER A O 1
ATOM 5718 N N . VAL A 1 703 ? 32.077 11.864 12.424 1.00 86.12 703 VAL A N 1
ATOM 5719 C CA . VAL A 1 703 ? 33.223 11.143 11.840 1.00 86.12 703 VAL A CA 1
ATOM 5720 C C . VAL A 1 703 ? 34.008 10.408 12.922 1.00 86.12 703 VAL A C 1
ATOM 5722 O O . VAL A 1 703 ? 34.477 9.293 12.701 1.00 86.12 703 VAL A O 1
ATOM 5725 N N . HIS A 1 704 ? 34.106 11.014 14.105 1.00 84.62 704 HIS A N 1
ATOM 5726 C CA . HIS A 1 704 ? 34.772 10.429 15.256 1.00 84.62 704 HIS A CA 1
ATOM 5727 C C . HIS A 1 704 ? 34.053 9.172 15.764 1.00 84.62 704 HIS A C 1
ATOM 5729 O O . HIS A 1 704 ? 34.699 8.155 16.012 1.00 84.62 704 HIS A O 1
ATOM 5735 N N . GLU A 1 705 ? 32.723 9.210 15.865 1.00 87.19 705 GLU A N 1
ATOM 5736 C CA . GLU A 1 705 ? 31.929 8.062 16.310 1.00 87.19 705 GLU A CA 1
ATOM 5737 C C . GLU A 1 705 ? 32.026 6.895 15.318 1.00 87.19 705 GLU A C 1
ATOM 5739 O O . GLU A 1 705 ? 32.236 5.751 15.726 1.00 87.19 705 GLU A O 1
ATOM 5744 N N . LEU A 1 706 ? 31.959 7.188 14.016 1.00 90.44 706 LEU A N 1
ATOM 5745 C CA . LEU A 1 706 ? 32.129 6.184 12.966 1.00 90.44 706 LEU A CA 1
ATOM 5746 C C . LEU A 1 706 ? 33.546 5.590 12.964 1.00 90.44 706 LEU A C 1
ATOM 5748 O O . LEU A 1 706 ? 33.704 4.373 12.886 1.00 90.44 706 LEU A O 1
ATOM 5752 N N . LEU A 1 707 ? 34.583 6.426 13.079 1.00 91.06 707 LEU A N 1
ATOM 5753 C CA . LEU A 1 707 ? 35.973 5.973 13.144 1.00 91.06 707 LEU A CA 1
ATOM 5754 C C . LEU A 1 707 ? 36.221 5.080 14.367 1.00 91.06 707 LEU A C 1
ATOM 5756 O O . LEU A 1 707 ? 36.876 4.047 14.238 1.00 91.06 707 LEU A O 1
ATOM 5760 N N . LYS A 1 708 ? 35.687 5.449 15.537 1.00 89.69 708 LYS A N 1
ATOM 5761 C CA . LYS A 1 708 ? 35.808 4.655 16.765 1.00 89.69 708 LYS A CA 1
ATOM 5762 C C . LYS A 1 708 ? 35.207 3.263 16.584 1.00 89.69 708 LYS A C 1
ATOM 5764 O O . LYS A 1 708 ? 35.874 2.273 16.879 1.00 89.69 708 LYS A O 1
ATOM 5769 N N . GLU A 1 709 ? 33.997 3.184 16.035 1.00 91.94 709 GLU A N 1
ATOM 5770 C CA . GLU A 1 709 ? 33.332 1.904 15.780 1.00 91.94 709 GLU A CA 1
ATOM 5771 C C . GLU A 1 709 ? 34.092 1.062 14.739 1.00 91.94 709 GLU A C 1
ATOM 5773 O O . GLU A 1 709 ? 34.264 -0.140 14.926 1.00 91.94 709 GLU A O 1
ATOM 5778 N N . LEU A 1 710 ? 34.632 1.678 13.680 1.00 93.38 710 LEU A N 1
ATOM 5779 C CA . LEU A 1 710 ? 35.455 0.976 12.685 1.00 93.38 710 LEU A CA 1
ATOM 5780 C C . LEU A 1 710 ? 36.766 0.436 13.271 1.00 93.38 710 LEU A C 1
ATOM 5782 O O . LEU A 1 710 ? 37.186 -0.661 12.905 1.00 93.38 710 LEU A O 1
ATOM 5786 N N . ILE A 1 711 ? 37.407 1.169 14.187 1.00 93.00 711 ILE A N 1
ATOM 5787 C CA . ILE A 1 711 ? 38.592 0.685 14.911 1.00 93.00 711 ILE A CA 1
ATOM 5788 C C . ILE A 1 711 ? 38.225 -0.524 15.775 1.00 93.00 711 ILE A C 1
ATOM 5790 O O . ILE A 1 711 ? 38.946 -1.520 15.758 1.00 93.00 711 ILE A O 1
ATOM 5794 N N . GLU A 1 712 ? 37.093 -0.481 16.480 1.00 92.06 712 GLU A N 1
ATOM 5795 C CA . GLU A 1 712 ? 36.623 -1.623 17.270 1.00 92.06 712 GLU A CA 1
ATOM 5796 C C . GLU A 1 712 ? 36.327 -2.851 16.403 1.00 92.06 712 GLU A C 1
ATOM 5798 O O . GLU A 1 712 ? 36.721 -3.965 16.753 1.00 92.06 712 GLU A O 1
ATOM 5803 N N . VAL A 1 713 ? 35.661 -2.662 15.260 1.00 94.00 713 VAL A N 1
ATOM 5804 C CA . VAL A 1 713 ? 35.424 -3.734 14.284 1.00 94.00 713 VAL A CA 1
ATOM 5805 C C . VAL A 1 713 ? 36.754 -4.304 13.788 1.00 94.00 713 VAL A C 1
ATOM 5807 O O . VAL A 1 713 ? 36.920 -5.524 13.743 1.00 94.00 713 VAL A O 1
ATOM 5810 N N . ALA A 1 714 ? 37.733 -3.457 13.470 1.00 94.38 714 ALA A N 1
ATOM 5811 C CA . ALA A 1 714 ? 39.035 -3.891 12.978 1.00 94.38 714 ALA A CA 1
ATOM 5812 C C . ALA A 1 714 ? 39.844 -4.671 14.034 1.00 94.38 714 ALA A C 1
ATOM 5814 O O . ALA A 1 714 ? 40.448 -5.694 13.710 1.00 94.38 714 ALA A O 1
ATOM 5815 N N . GLU A 1 715 ? 39.824 -4.242 15.298 1.00 93.19 715 GLU A N 1
ATOM 5816 C CA . GLU A 1 715 ? 40.454 -4.957 16.419 1.00 93.19 715 GLU A CA 1
ATOM 5817 C C . GLU A 1 715 ? 39.804 -6.320 16.677 1.00 93.19 715 GLU A C 1
ATOM 5819 O O . GLU A 1 715 ? 40.500 -7.336 16.765 1.00 93.19 715 GLU A O 1
ATOM 5824 N N . LYS A 1 716 ? 38.466 -6.379 16.701 1.00 93.94 716 LYS A N 1
ATOM 5825 C CA . LYS A 1 716 ? 37.736 -7.651 16.824 1.00 93.94 716 LYS A CA 1
ATOM 5826 C C . LYS A 1 716 ? 38.027 -8.587 15.658 1.00 93.94 716 LYS A C 1
ATOM 5828 O O . LYS A 1 716 ? 38.176 -9.789 15.856 1.00 93.94 716 LYS A O 1
ATOM 5833 N N . SER A 1 717 ? 38.175 -8.045 14.452 1.00 94.88 717 SER A N 1
ATOM 5834 C CA . SER A 1 717 ? 38.548 -8.823 13.265 1.00 94.88 717 SER A CA 1
ATOM 5835 C C . SER A 1 717 ? 39.936 -9.442 13.400 1.00 94.88 717 SER A C 1
ATOM 5837 O O . SER A 1 717 ? 40.148 -10.600 13.039 1.00 94.88 717 SER A O 1
ATOM 5839 N N . ALA A 1 718 ? 40.877 -8.706 13.991 1.00 93.12 718 ALA A N 1
ATOM 5840 C CA . ALA A 1 718 ? 42.209 -9.212 14.278 1.00 93.12 718 ALA A CA 1
ATOM 5841 C C . ALA A 1 718 ? 42.200 -10.307 15.352 1.00 93.12 718 ALA A C 1
ATOM 5843 O O . ALA A 1 718 ? 42.921 -11.298 15.233 1.00 93.12 718 ALA A O 1
ATOM 5844 N N . GLU A 1 719 ? 41.368 -10.163 16.382 1.00 93.81 719 GLU A N 1
ATOM 5845 C CA . GLU A 1 719 ? 41.204 -11.181 17.417 1.00 93.81 719 GLU A CA 1
ATOM 5846 C C . GLU A 1 719 ? 40.556 -12.458 16.869 1.00 93.81 719 GLU A C 1
ATOM 5848 O O . GLU A 1 719 ? 41.094 -13.545 17.080 1.00 93.81 719 GLU A O 1
ATOM 5853 N N . ILE A 1 720 ? 39.490 -12.334 16.069 1.00 94.19 720 ILE A N 1
ATOM 5854 C CA . ILE A 1 720 ? 38.877 -13.457 15.341 1.00 94.19 720 ILE A CA 1
ATOM 5855 C C . ILE A 1 720 ? 39.916 -14.140 14.446 1.00 94.19 720 ILE A C 1
ATOM 5857 O O . ILE A 1 720 ? 40.045 -15.363 14.478 1.00 94.19 720 ILE A O 1
ATOM 5861 N N . SER A 1 721 ? 40.716 -13.367 13.704 1.00 93.81 721 SER A N 1
ATOM 5862 C CA . SER A 1 721 ? 41.776 -13.903 12.842 1.00 93.81 721 SER A CA 1
ATOM 5863 C C . SER A 1 721 ? 42.800 -14.730 13.625 1.00 93.81 721 SER A C 1
ATOM 5865 O O . SER A 1 721 ? 43.230 -15.781 13.146 1.00 93.81 721 SER A O 1
ATOM 5867 N N . ARG A 1 722 ? 43.188 -14.286 14.828 1.00 92.12 722 ARG A N 1
ATOM 5868 C CA . ARG A 1 722 ? 44.112 -15.017 15.709 1.00 92.12 722 ARG A CA 1
ATOM 5869 C C . ARG A 1 722 ? 43.469 -16.272 16.302 1.00 92.12 722 ARG A C 1
ATOM 5871 O O . ARG A 1 722 ? 44.101 -17.320 16.255 1.00 92.12 722 ARG A O 1
ATOM 5878 N N . ILE A 1 723 ? 42.228 -16.186 16.793 1.00 90.94 723 ILE A N 1
ATOM 5879 C CA . ILE A 1 723 ? 41.497 -17.330 17.371 1.00 90.94 723 ILE A CA 1
ATOM 5880 C C . ILE A 1 723 ? 41.282 -18.420 16.323 1.00 90.94 723 ILE A C 1
ATOM 5882 O O . ILE A 1 723 ? 41.582 -19.578 16.583 1.00 90.94 723 ILE A O 1
ATOM 5886 N N . CYS A 1 724 ? 40.808 -18.058 15.130 1.00 88.69 724 CYS A N 1
ATOM 5887 C CA . CYS A 1 724 ? 40.585 -19.023 14.057 1.00 88.69 724 CYS A CA 1
ATOM 5888 C C . CYS A 1 724 ? 41.891 -19.667 13.581 1.00 88.69 724 CYS A C 1
ATOM 5890 O O . CYS A 1 724 ? 41.868 -20.814 13.149 1.00 88.69 724 CYS A O 1
ATOM 5892 N N . ARG A 1 725 ? 43.023 -18.949 13.648 1.00 87.44 725 ARG A N 1
ATOM 5893 C CA . ARG A 1 725 ? 44.324 -19.468 13.200 1.00 87.44 725 ARG A CA 1
ATOM 5894 C C . ARG A 1 725 ? 45.032 -20.333 14.236 1.00 87.44 725 ARG A C 1
ATOM 5896 O O . ARG A 1 725 ? 45.947 -21.067 13.849 1.00 87.44 725 ARG A O 1
ATOM 5903 N N . ASP A 1 726 ? 44.663 -20.211 15.507 1.00 83.69 726 ASP A N 1
ATOM 5904 C CA . ASP A 1 726 ? 45.232 -20.996 16.594 1.00 83.69 726 ASP A CA 1
ATOM 5905 C C . ASP A 1 726 ? 44.924 -22.486 16.373 1.00 83.69 726 ASP A C 1
ATOM 5907 O O . ASP A 1 726 ? 43.794 -22.943 16.525 1.00 83.69 726 ASP A O 1
ATOM 5911 N N . ASP A 1 727 ? 45.936 -23.240 15.943 1.00 69.50 727 ASP A N 1
ATOM 5912 C CA . ASP A 1 727 ? 45.794 -24.640 15.527 1.00 69.50 727 ASP A CA 1
ATOM 5913 C C . ASP A 1 727 ? 46.102 -25.623 16.667 1.00 69.50 727 ASP A C 1
ATOM 5915 O O . ASP A 1 727 ? 46.321 -26.807 16.424 1.00 69.50 727 ASP A O 1
ATOM 5919 N N . ASN A 1 728 ? 46.118 -25.149 17.920 1.00 72.06 728 ASN A N 1
ATOM 5920 C CA . ASN A 1 728 ? 46.299 -26.003 19.100 1.00 72.06 728 ASN A CA 1
ATOM 5921 C C . ASN A 1 728 ? 45.268 -27.151 19.161 1.00 72.06 728 ASN A C 1
ATOM 5923 O O . ASN A 1 728 ? 45.593 -28.237 19.636 1.00 72.06 728 ASN A O 1
ATOM 5927 N N . ASP A 1 729 ? 44.066 -26.931 18.617 1.00 66.00 729 ASP A N 1
ATOM 5928 C CA . ASP A 1 729 ? 42.964 -27.902 18.594 1.00 66.00 729 ASP A CA 1
ATOM 5929 C C . ASP A 1 729 ? 42.827 -28.652 17.244 1.00 66.00 729 ASP A C 1
ATOM 5931 O O . ASP A 1 729 ? 41.897 -29.437 17.069 1.00 66.00 729 ASP A O 1
ATOM 5935 N N . GLY A 1 730 ? 43.704 -28.408 16.257 1.00 72.56 730 GLY A N 1
ATOM 5936 C CA . GLY A 1 730 ? 43.644 -29.031 14.920 1.00 72.56 730 GLY A CA 1
ATOM 5937 C C . GLY A 1 730 ? 42.483 -28.568 14.019 1.00 72.56 730 GLY A C 1
ATOM 5938 O O . GLY A 1 730 ? 42.275 -29.118 12.933 1.00 72.56 730 GLY A O 1
ATOM 5939 N N . LEU A 1 731 ? 41.718 -27.563 14.459 1.00 78.62 731 LEU A N 1
ATOM 5940 C CA . LEU A 1 731 ? 40.497 -27.079 13.807 1.00 78.62 731 LEU A CA 1
ATOM 5941 C C . LEU A 1 731 ? 40.753 -26.221 12.567 1.00 78.62 731 LEU A C 1
ATOM 5943 O O . LEU A 1 731 ? 39.863 -26.072 11.732 1.00 78.62 731 LEU A O 1
ATOM 5947 N N . PHE A 1 732 ? 41.945 -25.645 12.399 1.00 82.75 732 PHE A N 1
ATOM 5948 C CA . PHE A 1 732 ? 42.152 -24.680 11.318 1.00 82.75 732 PHE A CA 1
ATOM 5949 C C . PHE A 1 732 ? 41.933 -25.305 9.932 1.00 82.75 732 PHE A C 1
ATOM 5951 O O . PHE A 1 732 ? 41.432 -24.654 9.017 1.00 82.75 732 PHE A O 1
ATOM 5958 N N . ARG A 1 733 ? 42.239 -26.601 9.788 1.00 78.12 733 ARG A N 1
ATOM 5959 C CA . ARG A 1 733 ? 42.044 -27.337 8.532 1.00 78.12 733 ARG A CA 1
ATOM 5960 C C . ARG A 1 733 ? 40.574 -27.407 8.126 1.00 78.12 733 ARG A C 1
ATOM 5962 O O . ARG A 1 733 ? 40.275 -27.170 6.962 1.00 78.12 733 ARG A O 1
ATOM 5969 N N . ILE A 1 734 ? 39.659 -27.643 9.069 1.00 79.38 734 ILE A N 1
ATOM 5970 C CA . ILE A 1 734 ? 38.221 -27.727 8.767 1.00 79.38 734 ILE A CA 1
ATOM 5971 C C . ILE A 1 734 ? 37.593 -26.360 8.453 1.00 79.38 734 ILE A C 1
ATOM 5973 O O . ILE A 1 734 ? 36.510 -26.313 7.873 1.00 79.38 734 ILE A O 1
ATOM 5977 N N . LEU A 1 735 ? 38.292 -25.262 8.770 1.00 82.00 735 LEU A N 1
ATOM 5978 C CA . LEU A 1 735 ? 37.863 -23.878 8.549 1.00 82.00 735 LEU A CA 1
ATOM 5979 C C . LEU A 1 735 ? 38.304 -23.287 7.201 1.00 82.00 735 LEU A C 1
ATOM 5981 O O . LEU A 1 735 ? 38.161 -22.080 6.989 1.00 82.00 735 LEU A O 1
ATOM 5985 N N . ILE A 1 736 ? 38.818 -24.112 6.288 1.00 84.19 736 ILE A N 1
ATOM 5986 C CA . ILE A 1 736 ? 39.236 -23.700 4.944 1.00 84.19 736 ILE A CA 1
ATOM 5987 C C . ILE A 1 736 ? 38.314 -24.335 3.904 1.00 84.19 736 ILE A C 1
ATOM 5989 O O . ILE A 1 736 ? 38.233 -25.561 3.804 1.00 84.19 736 ILE A O 1
ATOM 5993 N N . GLN A 1 737 ? 37.693 -23.492 3.081 1.00 81.56 737 GLN A N 1
ATOM 5994 C CA . GLN A 1 737 ? 36.851 -23.898 1.961 1.00 81.56 737 GLN A CA 1
ATOM 5995 C C . GLN A 1 737 ? 37.512 -23.512 0.634 1.00 81.56 737 GLN A C 1
ATOM 5997 O O . GLN A 1 737 ? 37.896 -22.359 0.434 1.00 81.56 737 GLN A O 1
ATOM 6002 N N . GLU A 1 738 ? 37.604 -24.455 -0.305 1.00 79.62 738 GLU A N 1
ATOM 6003 C CA . GLU A 1 738 ? 37.956 -24.145 -1.694 1.00 79.62 738 GLU A CA 1
ATOM 6004 C C . GLU A 1 738 ? 36.717 -23.619 -2.441 1.00 79.62 738 GLU A C 1
ATOM 6006 O O . GLU A 1 738 ? 35.649 -24.234 -2.413 1.00 79.62 738 GLU A O 1
ATOM 6011 N N . LYS A 1 739 ? 36.838 -22.473 -3.117 1.00 74.88 739 LYS A N 1
ATOM 6012 C CA . LYS A 1 739 ? 35.780 -21.882 -3.945 1.00 74.88 739 LYS A CA 1
ATOM 6013 C C . LYS A 1 739 ? 35.645 -22.721 -5.230 1.00 74.88 739 LYS A C 1
ATOM 6015 O O . LYS A 1 739 ? 36.417 -22.563 -6.175 1.00 74.88 739 LYS A O 1
ATOM 6020 N N . THR A 1 740 ? 34.679 -23.642 -5.259 1.00 62.97 740 THR A N 1
ATOM 6021 C CA . THR A 1 740 ? 34.434 -24.575 -6.382 1.00 62.97 740 THR A CA 1
ATOM 6022 C C . THR A 1 740 ? 33.430 -24.053 -7.414 1.00 62.97 740 THR A C 1
ATOM 6024 O O . THR A 1 740 ? 33.504 -24.436 -8.582 1.00 62.97 740 THR A O 1
ATOM 6027 N N . ASN A 1 741 ? 32.520 -23.155 -7.021 1.00 58.47 741 ASN A N 1
ATOM 6028 C CA . ASN A 1 741 ? 31.540 -22.553 -7.926 1.00 58.47 741 ASN A CA 1
ATOM 6029 C C . ASN A 1 741 ? 32.209 -21.590 -8.918 1.00 58.47 741 ASN A C 1
ATOM 6031 O O . ASN A 1 741 ? 32.965 -20.702 -8.523 1.00 58.47 741 ASN A O 1
ATOM 6035 N N . ILE A 1 742 ? 31.869 -21.731 -10.205 1.00 52.66 742 ILE A N 1
ATOM 6036 C CA . ILE A 1 742 ? 32.376 -20.890 -11.308 1.00 52.66 742 ILE A CA 1
ATOM 6037 C C . ILE A 1 742 ? 32.085 -19.397 -11.058 1.00 52.66 742 ILE A C 1
ATOM 6039 O O . ILE A 1 742 ? 32.884 -18.553 -11.452 1.00 52.66 742 ILE A O 1
ATOM 6043 N N . ASP A 1 743 ? 30.994 -19.084 -10.352 1.00 45.34 743 ASP A N 1
ATOM 6044 C CA . ASP A 1 743 ? 30.556 -17.711 -10.068 1.00 45.34 743 ASP A CA 1
ATOM 6045 C C . ASP A 1 743 ? 31.277 -17.049 -8.874 1.00 45.34 743 ASP A C 1
ATOM 6047 O O . ASP A 1 743 ? 31.265 -15.825 -8.761 1.00 45.34 743 ASP A O 1
ATOM 6051 N N . SER A 1 744 ? 31.916 -17.824 -7.987 1.00 52.81 744 SER A N 1
ATOM 6052 C CA . SER A 1 744 ? 32.641 -17.307 -6.809 1.00 52.81 744 SER A CA 1
ATOM 6053 C C . SER A 1 744 ? 34.156 -17.491 -6.886 1.00 52.81 744 SER A C 1
ATOM 6055 O O . SER A 1 744 ? 34.878 -16.948 -6.056 1.00 52.81 744 SER A O 1
ATOM 6057 N N . LYS A 1 745 ? 34.644 -18.302 -7.831 1.00 54.28 745 LYS A N 1
ATOM 6058 C CA . LYS A 1 745 ? 36.064 -18.618 -7.987 1.00 54.28 745 LYS A CA 1
ATOM 6059 C C . LYS A 1 745 ? 36.776 -17.508 -8.755 1.00 54.28 745 LYS A C 1
ATOM 6061 O O . LYS A 1 745 ? 36.442 -17.219 -9.902 1.00 54.28 745 LYS A O 1
ATOM 6066 N N . ASN A 1 746 ? 37.819 -16.937 -8.166 1.00 57.31 746 ASN A N 1
ATOM 6067 C CA . ASN A 1 746 ? 38.683 -15.988 -8.846 1.00 57.31 746 ASN A CA 1
ATOM 6068 C C . ASN A 1 746 ? 39.472 -16.712 -9.961 1.00 57.31 746 ASN A C 1
ATOM 6070 O O . ASN A 1 746 ? 40.288 -17.597 -9.672 1.00 57.31 746 ASN A O 1
ATOM 6074 N N . PRO A 1 747 ? 39.296 -16.330 -11.243 1.00 50.97 747 PRO A N 1
ATOM 6075 C CA . PRO A 1 747 ? 39.877 -17.041 -12.387 1.00 50.97 747 PRO A CA 1
ATOM 6076 C C . PRO A 1 747 ? 41.414 -16.995 -12.424 1.00 50.97 747 PRO A C 1
ATOM 6078 O O . PRO A 1 747 ? 42.045 -17.695 -13.215 1.00 50.97 747 PRO A O 1
ATOM 6081 N N . ARG A 1 748 ? 42.041 -16.169 -11.576 1.00 53.81 748 ARG A N 1
ATOM 6082 C CA . ARG A 1 748 ? 43.497 -16.045 -11.454 1.00 53.81 748 ARG A CA 1
ATOM 6083 C C . ARG A 1 748 ? 44.152 -17.223 -10.728 1.00 53.81 748 ARG A C 1
ATOM 6085 O O . ARG A 1 748 ? 45.334 -17.487 -10.981 1.00 53.81 748 ARG A O 1
ATOM 6092 N N . PHE A 1 749 ? 43.446 -17.871 -9.804 1.00 55.25 749 PHE A N 1
ATOM 6093 C CA . PHE A 1 749 ? 44.013 -18.905 -8.942 1.00 55.25 749 PHE A CA 1
ATOM 6094 C C . PHE A 1 749 ? 43.593 -20.301 -9.411 1.00 55.25 749 PHE A C 1
ATOM 6096 O O . PHE A 1 749 ? 42.430 -20.558 -9.710 1.00 55.25 749 PHE A O 1
ATOM 6103 N N . GLN A 1 750 ? 44.559 -21.225 -9.467 1.00 51.00 750 GLN A N 1
ATOM 6104 C CA . GLN A 1 750 ? 44.287 -22.633 -9.785 1.00 51.00 750 GLN A CA 1
ATOM 6105 C C . GLN A 1 750 ? 43.371 -23.259 -8.718 1.00 51.00 750 GLN A C 1
ATOM 6107 O O . GLN A 1 750 ? 42.398 -23.937 -9.056 1.00 51.00 750 GLN A O 1
ATOM 6112 N N . HIS A 1 751 ? 43.637 -22.913 -7.456 1.00 54.97 751 HIS A N 1
ATOM 6113 C CA . HIS A 1 751 ? 42.823 -23.196 -6.278 1.00 54.97 751 HIS A CA 1
ATOM 6114 C C . HIS A 1 751 ? 42.593 -21.876 -5.535 1.00 54.97 751 HIS A C 1
ATOM 6116 O O . HIS A 1 751 ? 43.568 -21.214 -5.171 1.00 54.97 751 HIS A O 1
ATOM 6122 N N . ASP A 1 752 ? 41.334 -21.476 -5.375 1.00 64.69 752 ASP A N 1
ATOM 6123 C CA . ASP A 1 752 ? 40.929 -20.239 -4.702 1.00 64.69 752 ASP A CA 1
ATOM 6124 C C . ASP A 1 752 ? 40.239 -20.603 -3.389 1.00 64.69 752 ASP A C 1
ATOM 6126 O O . ASP A 1 752 ? 39.415 -21.516 -3.376 1.00 64.69 752 ASP A O 1
ATOM 6130 N N . TYR A 1 753 ? 40.588 -19.945 -2.289 1.00 77.31 753 TYR A N 1
ATOM 6131 C CA . TYR A 1 753 ? 40.174 -20.366 -0.950 1.00 77.31 753 TYR A CA 1
ATOM 6132 C C . TYR A 1 753 ? 39.544 -19.208 -0.189 1.00 77.31 753 TYR A C 1
ATOM 6134 O O . TYR A 1 753 ? 40.010 -18.080 -0.293 1.00 77.31 753 TYR A O 1
ATOM 6142 N N . LYS A 1 754 ? 38.540 -19.519 0.630 1.00 82.75 754 LYS A N 1
ATOM 6143 C CA . LYS A 1 754 ? 38.059 -18.650 1.708 1.00 82.75 754 LYS A CA 1
ATOM 6144 C C . LYS A 1 754 ? 38.144 -19.377 3.034 1.00 82.75 754 LYS A C 1
ATOM 6146 O O . LYS A 1 754 ? 38.061 -20.608 3.086 1.00 82.75 754 LYS A O 1
ATOM 6151 N N . THR A 1 755 ? 38.286 -18.623 4.110 1.00 87.69 755 THR A N 1
ATOM 6152 C CA . THR A 1 755 ? 38.274 -19.174 5.460 1.00 87.69 755 THR A CA 1
ATOM 6153 C C . THR A 1 755 ? 36.984 -18.824 6.186 1.00 87.69 755 THR A C 1
ATOM 6155 O O . THR A 1 755 ? 36.295 -17.861 5.853 1.00 87.69 755 THR A O 1
ATOM 6158 N N . PHE A 1 756 ? 36.658 -19.595 7.221 1.00 89.00 756 PHE A N 1
ATOM 6159 C CA . PHE A 1 756 ? 35.564 -19.253 8.130 1.00 89.00 756 PHE A CA 1
ATOM 6160 C C . PHE A 1 756 ? 35.756 -17.859 8.748 1.00 89.00 756 PHE A C 1
ATOM 6162 O O . PHE A 1 756 ? 34.785 -17.131 8.938 1.00 89.00 756 PHE A O 1
ATOM 6169 N N . ALA A 1 757 ? 37.008 -17.465 9.008 1.00 90.38 757 ALA A N 1
ATOM 6170 C CA . ALA A 1 757 ? 37.335 -16.144 9.523 1.00 90.38 757 ALA A CA 1
ATOM 6171 C C . ALA A 1 757 ? 36.949 -15.027 8.538 1.00 90.38 757 ALA A C 1
ATOM 6173 O O . ALA A 1 757 ? 36.415 -14.019 8.988 1.00 90.38 757 ALA A O 1
ATOM 6174 N N . ASP A 1 758 ? 37.112 -15.224 7.224 1.00 91.19 758 ASP A N 1
ATOM 6175 C CA . ASP A 1 758 ? 36.698 -14.236 6.217 1.00 91.19 758 ASP A CA 1
ATOM 6176 C C . ASP A 1 758 ? 35.192 -13.946 6.284 1.00 91.19 758 ASP A C 1
ATOM 6178 O O . ASP A 1 758 ? 34.759 -12.796 6.397 1.00 91.19 758 ASP A O 1
ATOM 6182 N N . VAL A 1 759 ? 34.383 -15.011 6.276 1.00 91.62 759 VAL A N 1
ATOM 6183 C CA . VAL A 1 759 ? 32.919 -14.899 6.324 1.00 91.62 759 VAL A CA 1
ATOM 6184 C C . VAL A 1 759 ? 32.469 -14.326 7.669 1.00 91.62 759 VAL A C 1
ATOM 6186 O O . VAL A 1 759 ? 31.615 -13.439 7.717 1.00 91.62 759 VAL A O 1
ATOM 6189 N N . LEU A 1 760 ? 33.072 -14.794 8.765 1.00 93.25 760 LEU A N 1
ATOM 6190 C CA . LEU A 1 760 ? 32.715 -14.366 10.110 1.00 93.25 760 LEU A CA 1
ATOM 6191 C C . LEU A 1 760 ? 33.030 -12.886 10.354 1.00 93.25 760 LEU A C 1
ATOM 6193 O O . LEU A 1 760 ? 32.201 -12.175 10.916 1.00 93.25 760 LEU A O 1
ATOM 6197 N N . ILE A 1 761 ? 34.202 -12.411 9.930 1.00 95.12 761 ILE A N 1
ATOM 6198 C CA . ILE A 1 761 ? 34.610 -11.008 10.074 1.00 95.12 761 ILE A CA 1
ATOM 6199 C C . ILE A 1 761 ? 33.649 -10.092 9.315 1.00 95.12 761 ILE A C 1
ATOM 6201 O O . ILE A 1 761 ? 33.220 -9.075 9.863 1.00 95.12 761 ILE A O 1
ATOM 6205 N N . GLN A 1 762 ? 33.261 -10.459 8.091 1.00 94.25 762 GLN A N 1
ATOM 6206 C CA . GLN A 1 762 ? 32.351 -9.638 7.298 1.00 94.25 762 GLN A CA 1
ATOM 6207 C C . GLN A 1 762 ? 30.948 -9.561 7.920 1.00 94.25 762 GLN A C 1
ATOM 6209 O O . GLN A 1 762 ? 30.369 -8.477 8.005 1.00 94.25 762 GLN A O 1
ATOM 6214 N N . GLU A 1 763 ? 30.399 -10.687 8.385 1.00 94.38 763 GLU A N 1
ATOM 6215 C CA . GLU A 1 763 ? 29.085 -10.703 9.040 1.00 94.38 763 GLU A CA 1
ATOM 6216 C C . GLU A 1 763 ? 29.125 -10.036 10.426 1.00 94.38 763 GLU A C 1
ATOM 6218 O O . GLU A 1 763 ? 28.175 -9.351 10.803 1.00 94.38 763 GLU A O 1
ATOM 6223 N N . MET A 1 764 ? 30.242 -10.137 11.157 1.00 94.38 764 MET A N 1
ATOM 6224 C CA . MET A 1 764 ? 30.456 -9.428 12.427 1.00 94.38 764 MET A CA 1
ATOM 6225 C C . MET A 1 764 ? 30.494 -7.915 12.217 1.00 94.38 764 MET A C 1
ATOM 6227 O O . MET A 1 764 ? 29.829 -7.184 12.952 1.00 94.38 764 MET A O 1
ATOM 6231 N N . ALA A 1 765 ? 31.209 -7.448 11.190 1.00 93.56 765 ALA A N 1
ATOM 6232 C CA . ALA A 1 765 ? 31.249 -6.037 10.833 1.00 93.56 765 ALA A CA 1
ATOM 6233 C C . ALA A 1 765 ? 29.847 -5.513 10.497 1.00 93.56 765 ALA A C 1
ATOM 6235 O O . ALA A 1 765 ? 29.454 -4.472 11.020 1.00 93.56 765 ALA A O 1
ATOM 6236 N N . LYS A 1 766 ? 29.060 -6.261 9.705 1.00 93.62 766 LYS A N 1
ATOM 6237 C CA . LYS A 1 766 ? 27.661 -5.912 9.404 1.00 93.62 766 LYS A CA 1
ATOM 6238 C C . LYS A 1 766 ? 26.799 -5.838 10.656 1.00 93.62 766 LYS A C 1
ATOM 6240 O O . LYS A 1 766 ? 26.099 -4.849 10.833 1.00 93.62 766 LYS A O 1
ATOM 6245 N N . PHE A 1 767 ? 26.864 -6.847 11.523 1.00 93.50 767 PHE A N 1
ATOM 6246 C CA . PHE A 1 767 ? 26.086 -6.891 12.760 1.00 93.50 767 PHE A CA 1
ATOM 6247 C C . PHE A 1 767 ? 26.405 -5.711 13.685 1.00 93.50 767 PHE A C 1
ATOM 6249 O O . PHE A 1 767 ? 25.497 -5.023 14.148 1.00 93.50 767 PHE A O 1
ATOM 6256 N N . ARG A 1 768 ? 27.693 -5.446 13.933 1.00 91.06 768 ARG A N 1
ATOM 6257 C CA . ARG A 1 768 ? 28.128 -4.364 14.826 1.00 91.06 768 ARG A CA 1
ATOM 6258 C C . ARG A 1 768 ? 27.766 -2.987 14.292 1.00 91.06 768 ARG A C 1
ATOM 6260 O O . ARG A 1 768 ? 27.196 -2.173 15.016 1.00 91.06 768 ARG A O 1
ATOM 6267 N N . LEU A 1 769 ? 28.065 -2.748 13.020 1.00 91.19 769 LEU A N 1
ATOM 6268 C CA . LEU A 1 769 ? 27.781 -1.471 12.387 1.00 91.19 769 LEU A CA 1
ATOM 6269 C C . LEU A 1 769 ? 26.275 -1.222 12.255 1.00 91.19 769 LEU A C 1
ATOM 6271 O O . LEU A 1 769 ? 25.860 -0.090 12.448 1.00 91.19 769 LEU A O 1
ATOM 6275 N N . GLU A 1 770 ? 25.452 -2.248 12.024 1.00 90.62 770 GLU A N 1
ATOM 6276 C CA . GLU A 1 770 ? 23.984 -2.136 12.052 1.00 90.62 770 GLU A CA 1
ATOM 6277 C C . GLU A 1 770 ? 23.452 -1.834 13.459 1.00 90.62 770 GLU A C 1
ATOM 6279 O O . GLU A 1 770 ? 22.563 -1.001 13.621 1.00 90.62 770 GLU A O 1
ATOM 6284 N N . ALA A 1 771 ? 24.006 -2.485 14.488 1.00 87.12 771 ALA A N 1
ATOM 6285 C CA . ALA A 1 771 ? 23.601 -2.261 15.874 1.00 87.12 771 ALA A CA 1
ATOM 6286 C C . ALA A 1 771 ? 23.899 -0.826 16.340 1.00 87.12 771 ALA A C 1
ATOM 6288 O O . ALA A 1 771 ? 23.143 -0.268 17.137 1.00 87.12 771 ALA A O 1
ATOM 6289 N N . LYS A 1 772 ? 24.992 -0.230 15.846 1.00 86.88 772 LYS A N 1
ATOM 6290 C CA . LYS A 1 772 ? 25.399 1.144 16.164 1.00 86.88 772 LYS A CA 1
ATOM 6291 C C . LYS A 1 772 ? 24.766 2.187 15.231 1.00 86.88 772 LYS A C 1
ATOM 6293 O O . LYS A 1 772 ? 24.383 3.259 15.696 1.00 86.88 772 LYS A O 1
ATOM 6298 N N . PHE A 1 773 ? 24.623 1.864 13.946 1.00 88.31 773 PHE A N 1
ATOM 6299 C CA . PHE A 1 773 ? 24.092 2.718 12.881 1.00 88.31 773 PHE A CA 1
ATOM 6300 C C . PHE A 1 773 ? 22.994 1.960 12.102 1.00 88.31 773 PHE A C 1
ATOM 6302 O O . PHE A 1 773 ? 23.285 1.270 11.119 1.00 88.31 773 PHE A O 1
ATOM 6309 N N . PRO A 1 774 ? 21.720 2.062 12.526 1.00 83.12 774 PRO A N 1
ATOM 6310 C CA . PRO A 1 774 ? 20.625 1.297 11.930 1.00 83.12 774 PRO A CA 1
ATOM 6311 C C . PRO A 1 774 ? 20.477 1.536 10.420 1.00 83.12 774 PRO A C 1
ATOM 6313 O O . PRO A 1 774 ? 20.422 2.675 9.957 1.00 83.12 774 PRO A O 1
ATOM 6316 N N . GLY A 1 775 ? 20.373 0.456 9.647 1.00 79.00 775 GLY A N 1
ATOM 6317 C CA . GLY A 1 775 ? 20.293 0.453 8.187 1.00 79.00 775 GLY A CA 1
ATOM 6318 C C . GLY A 1 775 ? 21.639 0.424 7.454 1.00 79.00 775 GLY A C 1
ATOM 6319 O O . GLY A 1 775 ? 21.635 0.269 6.228 1.00 79.00 775 GLY A O 1
ATOM 6320 N N . PHE A 1 776 ? 22.775 0.541 8.156 1.00 84.62 776 PHE A N 1
ATOM 6321 C CA . PHE A 1 776 ? 24.100 0.640 7.534 1.00 84.62 776 PHE A CA 1
ATOM 6322 C C . PHE A 1 776 ? 24.619 -0.686 6.956 1.00 84.62 776 PHE A C 1
ATOM 6324 O O . PHE A 1 776 ? 25.433 -0.678 6.034 1.00 84.62 776 PHE A O 1
ATOM 6331 N N . SER A 1 777 ? 24.105 -1.840 7.401 1.00 83.81 777 SER A N 1
ATOM 6332 C CA . SER A 1 777 ? 24.513 -3.166 6.895 1.00 83.81 777 SER A CA 1
ATOM 6333 C C . SER A 1 777 ? 24.380 -3.329 5.378 1.00 83.81 777 SER A C 1
ATOM 6335 O O . SER A 1 777 ? 25.163 -4.056 4.765 1.00 83.81 777 SER A O 1
ATOM 6337 N N . LYS A 1 778 ? 23.417 -2.637 4.753 1.00 83.06 778 LYS A N 1
ATOM 6338 C CA . LYS A 1 778 ? 23.189 -2.663 3.298 1.00 83.06 778 LYS A CA 1
ATOM 6339 C C . LYS A 1 778 ? 24.255 -1.903 2.503 1.00 83.06 778 LYS A C 1
ATOM 6341 O O . LYS A 1 778 ? 24.412 -2.168 1.316 1.00 83.06 778 LYS A O 1
ATOM 6346 N N . GLN A 1 779 ? 24.968 -0.980 3.148 1.00 87.88 779 GLN A N 1
ATOM 6347 C CA . GLN A 1 779 ? 26.035 -0.164 2.559 1.00 87.88 779 GLN A CA 1
ATOM 6348 C C . GLN A 1 779 ? 27.428 -0.765 2.818 1.00 87.88 779 GLN A C 1
ATOM 6350 O O . GLN A 1 779 ? 28.439 -0.115 2.560 1.00 87.88 779 GLN A O 1
ATOM 6355 N N . ILE A 1 780 ? 27.495 -2.001 3.326 1.00 90.44 780 ILE A N 1
ATOM 6356 C CA . ILE A 1 780 ? 28.739 -2.737 3.553 1.00 90.44 780 ILE A CA 1
ATOM 6357 C C . ILE A 1 780 ? 28.923 -3.770 2.443 1.00 90.44 780 ILE A C 1
ATOM 6359 O O . ILE A 1 780 ? 28.179 -4.750 2.330 1.00 90.44 780 ILE A O 1
ATOM 6363 N N . TYR A 1 781 ? 29.959 -3.561 1.645 1.00 89.12 781 TYR A N 1
ATOM 6364 C CA . TYR A 1 781 ? 30.343 -4.392 0.518 1.00 89.12 781 TYR A CA 1
ATOM 6365 C C . TYR A 1 781 ? 31.648 -5.127 0.829 1.00 89.12 781 TYR A C 1
ATOM 6367 O O . TYR A 1 781 ? 32.558 -4.578 1.444 1.00 89.12 781 TYR A O 1
ATOM 6375 N N . GLY A 1 782 ? 31.763 -6.369 0.373 1.00 84.75 782 GLY A N 1
ATOM 6376 C CA . GLY A 1 782 ? 32.985 -7.153 0.521 1.00 84.75 782 GLY A CA 1
ATOM 6377 C C . GLY A 1 782 ? 33.051 -8.323 -0.452 1.00 84.75 782 GLY A C 1
ATOM 6378 O O . GLY A 1 782 ? 32.139 -8.517 -1.278 1.00 84.75 782 GLY A O 1
ATOM 6379 N N . GLU A 1 783 ? 34.161 -9.056 -0.370 1.00 76.62 783 GLU A N 1
ATOM 6380 C CA . GLU A 1 783 ? 34.462 -10.214 -1.216 1.00 76.62 783 GLU A CA 1
ATOM 6381 C C . GLU A 1 783 ? 33.534 -11.400 -0.917 1.00 76.62 783 GLU A C 1
ATOM 6383 O O . GLU A 1 783 ? 33.104 -12.098 -1.838 1.00 76.62 783 GLU A O 1
ATOM 6388 N N . GLU A 1 784 ? 33.169 -11.610 0.350 1.00 83.25 784 GLU A N 1
ATOM 6389 C CA . GLU A 1 784 ? 32.583 -12.875 0.782 1.00 83.25 784 GLU A CA 1
ATOM 6390 C C . GLU A 1 784 ? 31.052 -12.887 0.825 1.00 83.25 784 GLU A C 1
ATOM 6392 O O . GLU A 1 784 ? 30.377 -11.911 1.157 1.00 83.25 784 GLU A O 1
ATOM 6397 N N . SER A 1 785 ? 30.473 -14.045 0.512 1.00 83.69 785 SER A N 1
ATOM 6398 C CA . SER A 1 785 ? 29.073 -14.354 0.824 1.00 83.69 785 SER A CA 1
ATOM 6399 C C . SER A 1 785 ? 28.951 -14.815 2.275 1.00 83.69 785 SER A C 1
ATOM 6401 O O . SER A 1 785 ? 29.864 -15.468 2.768 1.00 83.69 785 SER A O 1
ATOM 6403 N N . ASN A 1 786 ? 27.785 -14.653 2.898 1.00 85.88 786 ASN A N 1
ATOM 6404 C CA . ASN A 1 786 ? 27.493 -15.186 4.237 1.00 85.88 786 ASN A CA 1
ATOM 6405 C C . ASN A 1 786 ? 27.412 -16.729 4.319 1.00 85.88 786 ASN A C 1
ATOM 6407 O O . ASN A 1 786 ? 27.052 -17.282 5.351 1.00 85.88 786 ASN A O 1
ATOM 6411 N N . HIS A 1 787 ? 27.696 -17.436 3.232 1.00 85.94 787 HIS A N 1
ATOM 6412 C CA . HIS A 1 787 ? 27.619 -18.886 3.128 1.00 85.94 787 HIS A CA 1
ATOM 6413 C C . HIS A 1 787 ? 29.005 -19.520 3.270 1.00 85.94 787 HIS A C 1
ATOM 6415 O O . HIS A 1 787 ? 29.947 -19.073 2.612 1.00 85.94 787 HIS A O 1
ATOM 6421 N N . PHE A 1 788 ? 29.137 -20.565 4.086 1.00 85.56 788 PHE A N 1
ATOM 6422 C CA . PHE A 1 788 ? 30.389 -21.281 4.322 1.00 85.56 788 PHE A CA 1
ATOM 6423 C C . PHE A 1 788 ? 30.140 -22.786 4.462 1.00 85.56 788 PHE A C 1
ATOM 6425 O O . PHE A 1 788 ? 29.265 -23.208 5.216 1.00 85.56 788 PHE A O 1
ATOM 6432 N N . GLN A 1 789 ? 30.966 -23.583 3.786 1.00 83.69 789 GLN A N 1
ATOM 6433 C CA . GLN A 1 789 ? 30.968 -25.036 3.895 1.00 83.69 789 GLN A CA 1
ATOM 6434 C C . GLN A 1 789 ? 32.294 -25.507 4.494 1.00 83.69 789 GLN A C 1
ATOM 6436 O O . GLN A 1 789 ? 33.361 -25.221 3.947 1.00 83.69 789 GLN A O 1
ATOM 6441 N N . ASN A 1 790 ? 32.236 -26.238 5.607 1.00 80.69 790 ASN A N 1
ATOM 6442 C CA . ASN A 1 790 ? 33.432 -26.786 6.249 1.00 80.69 790 ASN A CA 1
ATOM 6443 C C . ASN A 1 790 ? 33.930 -28.064 5.534 1.00 80.69 790 ASN A C 1
ATOM 6445 O O . ASN A 1 790 ? 33.216 -28.669 4.731 1.00 80.69 790 ASN A O 1
ATOM 6449 N N . GLN A 1 791 ? 35.148 -28.527 5.844 1.00 79.25 791 GLN A N 1
ATOM 6450 C CA . GLN A 1 791 ? 35.700 -29.754 5.229 1.00 79.25 791 GLN A CA 1
ATOM 6451 C C . GLN A 1 791 ? 34.993 -31.054 5.658 1.00 79.25 791 GLN A C 1
ATOM 6453 O O . GLN A 1 791 ? 35.238 -32.104 5.067 1.00 79.25 791 GLN A O 1
ATOM 6458 N N . LEU A 1 792 ? 34.109 -30.991 6.659 1.00 78.38 792 LEU A N 1
ATOM 6459 C CA . LEU A 1 792 ? 33.256 -32.106 7.083 1.00 78.38 792 LEU A CA 1
ATOM 6460 C C . LEU A 1 792 ? 31.972 -32.209 6.237 1.00 78.38 792 LEU A C 1
ATOM 6462 O O . LEU A 1 792 ? 31.212 -33.161 6.390 1.00 78.38 792 LEU A O 1
ATOM 6466 N N . GLY A 1 793 ? 31.733 -31.254 5.330 1.00 74.06 793 GLY A N 1
ATOM 6467 C CA . GLY A 1 793 ? 30.571 -31.217 4.443 1.00 74.06 793 GLY A CA 1
ATOM 6468 C C . GLY A 1 793 ? 29.360 -30.473 5.011 1.00 74.06 793 GLY A C 1
ATOM 6469 O O . GLY A 1 793 ? 28.345 -30.397 4.321 1.00 74.06 793 GLY A O 1
ATOM 6470 N N . HIS A 1 794 ? 29.452 -29.897 6.216 1.00 77.88 794 HIS A N 1
ATOM 6471 C CA . HIS A 1 794 ? 28.401 -29.046 6.776 1.00 77.88 794 HIS A CA 1
ATOM 6472 C C . HIS A 1 794 ? 28.349 -27.724 6.023 1.00 77.88 794 HIS A C 1
ATOM 6474 O O . HIS A 1 794 ? 29.350 -27.010 5.948 1.00 77.88 794 HIS A O 1
ATOM 6480 N N . ASP A 1 795 ? 27.170 -27.409 5.500 1.00 80.81 795 ASP A N 1
ATOM 6481 C CA . ASP A 1 795 ? 26.918 -26.230 4.691 1.00 80.81 795 ASP A CA 1
ATOM 6482 C C . ASP A 1 795 ? 25.977 -25.267 5.424 1.00 80.81 795 ASP A C 1
ATOM 6484 O O . ASP A 1 795 ? 24.833 -25.621 5.724 1.00 80.81 795 ASP A O 1
ATOM 6488 N N . ILE A 1 796 ? 26.481 -24.090 5.810 1.00 79.88 796 ILE A N 1
ATOM 6489 C CA . ILE A 1 796 ? 25.803 -23.192 6.752 1.00 79.88 796 ILE A CA 1
ATOM 6490 C C . ILE A 1 796 ? 25.881 -21.738 6.272 1.00 79.88 796 ILE A C 1
ATOM 6492 O O . ILE A 1 796 ? 26.923 -21.234 5.848 1.00 79.88 796 ILE A O 1
ATOM 6496 N N . SER A 1 797 ? 24.759 -21.026 6.384 1.00 85.81 797 SER A N 1
ATOM 6497 C CA . SER A 1 797 ? 24.709 -19.569 6.247 1.00 85.81 797 SER A CA 1
ATOM 6498 C C . SER A 1 797 ? 24.924 -18.911 7.606 1.00 85.81 797 SER A C 1
ATOM 6500 O O . SER A 1 797 ? 24.076 -19.010 8.489 1.00 85.81 797 SER A O 1
ATOM 6502 N N . ILE A 1 798 ? 26.052 -18.224 7.764 1.00 86.00 798 ILE A N 1
ATOM 6503 C CA . ILE A 1 798 ? 26.412 -17.500 8.981 1.00 86.00 798 ILE A CA 1
ATOM 6504 C C . ILE A 1 798 ? 25.530 -16.255 9.082 1.00 86.00 798 ILE A C 1
ATOM 6506 O O . ILE A 1 798 ? 25.570 -15.381 8.218 1.00 86.00 798 ILE A O 1
ATOM 6510 N N . GLN A 1 799 ? 24.731 -16.173 10.144 1.00 84.56 799 GLN A N 1
ATOM 6511 C CA . GLN A 1 799 ? 23.954 -14.986 10.495 1.00 84.56 799 GLN A CA 1
ATOM 6512 C C . GLN A 1 799 ? 24.170 -14.681 11.974 1.00 84.56 799 GLN A C 1
ATOM 6514 O O . GLN A 1 799 ? 23.881 -15.512 12.832 1.00 84.56 799 GLN A O 1
ATOM 6519 N N . ILE A 1 800 ? 24.692 -13.494 12.274 1.00 88.56 800 ILE A N 1
ATOM 6520 C CA . ILE A 1 800 ? 24.901 -13.039 13.650 1.00 88.56 800 ILE A CA 1
ATOM 6521 C C . ILE A 1 800 ? 23.686 -12.204 14.051 1.00 88.56 800 ILE A C 1
ATOM 6523 O O . ILE A 1 800 ? 23.448 -11.134 13.493 1.00 88.56 800 ILE A O 1
ATOM 6527 N N . GLY A 1 801 ? 22.897 -12.719 14.993 1.00 85.81 801 GLY A N 1
ATOM 6528 C CA . GLY A 1 801 ? 21.726 -12.037 15.548 1.00 85.81 801 GLY A CA 1
ATOM 6529 C C . GLY A 1 801 ? 21.992 -11.429 16.926 1.00 85.81 801 GLY A C 1
ATOM 6530 O O . GLY A 1 801 ? 23.094 -11.505 17.461 1.00 85.81 801 GLY A O 1
ATOM 6531 N N . HIS A 1 802 ? 20.958 -10.859 17.547 1.00 84.44 802 HIS A N 1
ATOM 6532 C CA . HIS A 1 802 ? 21.052 -10.356 18.925 1.00 84.44 802 HIS A CA 1
ATOM 6533 C C . HIS A 1 802 ? 21.093 -11.470 19.985 1.00 84.44 802 HIS A C 1
ATOM 6535 O O . HIS A 1 802 ? 21.478 -11.208 21.121 1.00 84.44 802 HIS A O 1
ATOM 6541 N N . ASP A 1 803 ? 20.714 -12.700 19.628 1.00 87.38 803 ASP A N 1
ATOM 6542 C CA . ASP A 1 803 ? 20.742 -13.846 20.533 1.00 87.38 803 ASP A CA 1
ATOM 6543 C C . ASP A 1 803 ? 22.115 -14.534 20.510 1.00 87.38 803 ASP A C 1
ATOM 6545 O O . ASP A 1 803 ? 22.497 -15.204 19.546 1.00 87.38 803 ASP A O 1
ATOM 6549 N N . GLN A 1 804 ? 22.857 -14.363 21.603 1.00 90.88 804 GLN A N 1
ATOM 6550 C CA . GLN A 1 804 ? 24.188 -14.930 21.790 1.00 90.88 804 GLN A CA 1
ATOM 6551 C C . GLN A 1 804 ? 24.184 -16.470 21.791 1.00 90.88 804 GLN A C 1
ATOM 6553 O O . GLN A 1 804 ? 25.161 -17.086 21.355 1.00 90.88 804 GLN A O 1
ATOM 6558 N N . GLN A 1 805 ? 23.104 -17.094 22.271 1.00 89.19 805 GLN A N 1
ATOM 6559 C CA . GLN A 1 805 ? 23.007 -18.544 22.420 1.00 89.19 805 GLN A CA 1
ATOM 6560 C C . GLN A 1 805 ? 22.860 -19.232 21.058 1.00 89.19 805 GLN A C 1
ATOM 6562 O O . GLN A 1 805 ? 23.536 -20.225 20.796 1.00 89.19 805 GLN A O 1
ATOM 6567 N N . ILE A 1 806 ? 22.063 -18.655 20.154 1.00 88.75 806 ILE A N 1
ATOM 6568 C CA . ILE A 1 806 ? 21.901 -19.166 18.783 1.00 88.75 806 ILE A CA 1
ATOM 6569 C C . ILE A 1 806 ? 23.238 -19.114 18.029 1.00 88.75 806 ILE A C 1
ATOM 6571 O O . ILE A 1 806 ? 23.646 -20.094 17.402 1.00 88.75 806 ILE A O 1
ATOM 6575 N N . THR A 1 807 ? 23.962 -17.995 18.136 1.00 90.94 807 THR A N 1
ATOM 6576 C CA . THR A 1 807 ? 25.291 -17.845 17.520 1.00 90.94 807 THR A CA 1
ATOM 6577 C C . THR A 1 807 ? 26.287 -18.866 18.084 1.00 90.94 807 THR A C 1
ATOM 6579 O O . THR A 1 807 ? 27.075 -19.449 17.338 1.00 90.94 807 THR A O 1
ATOM 6582 N N . TYR A 1 808 ? 26.230 -19.132 19.393 1.00 91.62 808 TYR A N 1
ATOM 6583 C CA . TYR A 1 808 ? 27.061 -20.141 20.050 1.00 91.62 808 TYR A CA 1
ATOM 6584 C C . TYR A 1 808 ? 26.786 -21.563 19.552 1.00 91.62 808 TYR A C 1
ATOM 6586 O O . TYR A 1 808 ? 27.727 -22.304 19.255 1.00 91.62 808 TYR A O 1
ATOM 6594 N N . GLU A 1 809 ? 25.517 -21.947 19.431 1.00 89.50 809 GLU A N 1
ATOM 6595 C CA . GLU A 1 809 ? 25.118 -23.266 18.936 1.00 89.50 809 GLU A CA 1
ATOM 6596 C C . GLU A 1 809 ? 25.548 -23.471 17.480 1.00 89.50 809 GLU A C 1
ATOM 6598 O O . GLU A 1 809 ? 26.121 -24.510 17.148 1.00 89.50 809 GLU A O 1
ATOM 6603 N N . MET A 1 810 ? 25.373 -22.449 16.636 1.00 89.19 810 MET A N 1
ATOM 6604 C CA . MET A 1 810 ? 25.825 -22.466 15.244 1.00 89.19 810 MET A CA 1
ATOM 6605 C C . MET A 1 810 ? 27.346 -22.651 15.137 1.00 89.19 810 MET A C 1
ATOM 6607 O O . MET A 1 810 ? 27.812 -23.504 14.382 1.00 89.19 810 MET A O 1
ATOM 6611 N N . PHE A 1 811 ? 28.142 -21.900 15.907 1.00 89.31 811 PHE A N 1
ATOM 6612 C CA . PHE A 1 811 ? 29.603 -22.060 15.893 1.00 89.31 811 PHE A CA 1
ATOM 6613 C C . PHE A 1 811 ? 30.037 -23.422 16.415 1.00 89.31 811 PHE A C 1
ATOM 6615 O O . PHE A 1 811 ? 30.944 -24.023 15.846 1.00 89.31 811 PHE A O 1
ATOM 6622 N N . THR A 1 812 ? 29.349 -23.942 17.431 1.00 87.81 812 THR A N 1
ATOM 6623 C CA . THR A 1 812 ? 29.618 -25.277 17.969 1.00 87.81 812 THR A CA 1
ATOM 6624 C C . THR A 1 812 ? 29.407 -26.345 16.892 1.00 87.81 812 THR A C 1
ATOM 6626 O O . THR A 1 812 ? 30.221 -27.251 16.779 1.00 87.81 812 THR A O 1
ATOM 6629 N N . GLN A 1 813 ? 28.389 -26.220 16.037 1.00 85.00 813 GLN A N 1
ATOM 6630 C CA . GLN A 1 813 ? 28.171 -27.147 14.916 1.00 85.00 813 GLN A CA 1
ATOM 6631 C C . GLN A 1 813 ? 29.228 -27.020 13.802 1.00 85.00 813 GLN A C 1
ATOM 6633 O O . GLN A 1 813 ? 29.654 -28.025 13.232 1.00 85.00 813 GLN A O 1
ATOM 6638 N N . ILE A 1 814 ? 29.671 -25.797 13.487 1.00 83.69 814 ILE A N 1
ATOM 6639 C CA . ILE A 1 814 ? 30.690 -25.549 12.449 1.00 83.69 814 ILE A CA 1
ATOM 6640 C C . ILE A 1 814 ? 32.070 -26.052 12.893 1.00 83.69 814 ILE A C 1
ATOM 6642 O O . ILE A 1 814 ? 32.806 -26.623 12.084 1.00 83.69 814 ILE A O 1
ATOM 6646 N N . LEU A 1 815 ? 32.401 -25.850 14.171 1.00 83.69 815 LEU A N 1
ATOM 6647 C CA . LEU A 1 815 ? 33.696 -26.140 14.793 1.00 83.69 815 LEU A CA 1
ATOM 6648 C C . LEU A 1 815 ? 33.765 -27.545 15.412 1.00 83.69 815 LEU A C 1
ATOM 6650 O O . LEU A 1 815 ? 34.442 -27.730 16.421 1.00 83.69 815 LEU A O 1
ATOM 6654 N N . ASP A 1 816 ? 33.047 -28.513 14.836 1.00 83.38 816 ASP A N 1
ATOM 6655 C CA . ASP A 1 816 ? 33.050 -29.925 15.256 1.00 83.38 816 ASP A CA 1
ATOM 6656 C C . ASP A 1 816 ? 32.830 -30.118 16.770 1.00 83.38 816 ASP A C 1
ATOM 6658 O O . ASP A 1 816 ? 33.570 -30.796 17.479 1.00 83.38 816 ASP A O 1
ATOM 6662 N N . TYR A 1 817 ? 31.819 -29.433 17.302 1.00 82.94 817 TYR A N 1
ATOM 6663 C CA . TYR A 1 817 ? 31.446 -29.418 18.715 1.00 82.94 817 TYR A CA 1
ATOM 6664 C C . TYR A 1 817 ? 32.521 -28.884 19.682 1.00 82.94 817 TYR A C 1
ATOM 6666 O O . TYR A 1 817 ? 32.405 -29.061 20.900 1.00 82.94 817 TYR A O 1
ATOM 6674 N N . ASN A 1 818 ? 33.527 -28.143 19.195 1.00 84.81 818 ASN A N 1
ATOM 6675 C CA . ASN A 1 818 ? 34.498 -27.470 20.059 1.00 84.81 818 ASN A CA 1
ATOM 6676 C C . ASN A 1 818 ? 33.862 -26.269 20.781 1.00 84.81 818 ASN A C 1
ATOM 6678 O O . ASN A 1 818 ? 33.789 -25.137 20.291 1.00 84.81 818 ASN A O 1
ATOM 6682 N N . THR A 1 819 ? 33.423 -26.526 22.010 1.00 87.44 819 THR A N 1
ATOM 6683 C CA . THR A 1 819 ? 32.762 -25.539 22.871 1.00 87.44 819 THR A CA 1
ATOM 6684 C C . THR A 1 819 ? 33.696 -24.438 23.383 1.00 87.44 819 THR A C 1
ATOM 6686 O O . THR A 1 819 ? 33.212 -23.363 23.744 1.00 87.44 819 THR A O 1
ATOM 6689 N N . SER A 1 820 ? 35.012 -24.678 23.430 1.00 87.44 820 SER A N 1
ATOM 6690 C CA . SER A 1 820 ? 36.014 -23.724 23.926 1.00 87.44 820 SER A CA 1
ATOM 6691 C C . SER A 1 820 ? 36.227 -22.586 22.927 1.00 87.44 820 SER A C 1
ATOM 6693 O O . SER A 1 820 ? 36.026 -21.417 23.266 1.00 87.44 820 SER A O 1
ATOM 6695 N N . VAL A 1 821 ? 36.540 -22.924 21.672 1.00 87.44 821 VAL A N 1
ATOM 6696 C CA . VAL A 1 821 ? 36.755 -21.949 20.589 1.00 87.44 821 VAL A CA 1
ATOM 6697 C C . VAL A 1 821 ? 35.456 -21.223 20.246 1.00 87.44 821 VAL A C 1
ATOM 6699 O O . VAL A 1 821 ? 35.456 -19.997 20.137 1.00 87.44 821 VAL A O 1
ATOM 6702 N N . SER A 1 822 ? 34.330 -21.944 20.191 1.00 90.00 822 SER A N 1
ATOM 6703 C CA . SER A 1 822 ? 33.007 -21.345 19.958 1.00 90.00 822 SER A CA 1
ATOM 6704 C C . SER A 1 822 ? 32.679 -20.271 20.998 1.00 90.00 822 SER A C 1
ATOM 6706 O O . SER A 1 822 ? 32.236 -19.179 20.649 1.00 90.00 822 SER A O 1
ATOM 6708 N N . ARG A 1 823 ? 32.969 -20.530 22.282 1.00 91.19 823 ARG A N 1
ATOM 6709 C CA . ARG A 1 823 ? 32.744 -19.557 23.360 1.00 91.19 823 ARG A CA 1
ATOM 6710 C C . ARG A 1 823 ? 33.652 -18.334 23.229 1.00 91.19 823 ARG A C 1
ATOM 6712 O O . ARG A 1 823 ? 33.162 -17.224 23.416 1.00 91.19 823 ARG A O 1
ATOM 6719 N N . LYS A 1 824 ? 34.931 -18.519 22.876 1.00 91.69 824 LYS A N 1
ATOM 6720 C CA . LYS A 1 824 ? 35.871 -17.408 22.636 1.00 91.69 824 LYS A CA 1
ATOM 6721 C C . LYS A 1 824 ? 35.387 -16.507 21.497 1.00 91.69 824 LYS A C 1
ATOM 6723 O O . LYS A 1 824 ? 35.312 -15.300 21.682 1.00 91.69 824 LYS A O 1
ATOM 6728 N N . LEU A 1 825 ? 34.992 -17.077 20.357 1.00 92.38 825 LEU A N 1
ATOM 6729 C CA . LEU A 1 825 ? 34.506 -16.301 19.207 1.00 92.38 825 LEU A CA 1
ATOM 6730 C C . LEU A 1 825 ? 33.237 -15.511 19.533 1.00 92.38 825 LEU A C 1
ATOM 6732 O O . LEU A 1 825 ? 33.153 -14.322 19.236 1.00 92.38 825 LEU A O 1
ATOM 6736 N N . VAL A 1 826 ? 32.270 -16.147 20.196 1.00 93.31 826 VAL A N 1
ATOM 6737 C CA . VAL A 1 826 ? 31.053 -15.468 20.651 1.00 93.31 826 VAL A CA 1
ATOM 6738 C C . VAL A 1 826 ? 31.398 -14.344 21.632 1.00 93.31 826 VAL A C 1
ATOM 6740 O O . VAL A 1 826 ? 30.906 -13.229 21.486 1.00 93.31 826 VAL A O 1
ATOM 6743 N N . GLN A 1 827 ? 32.280 -14.592 22.602 1.00 92.69 827 GLN A N 1
ATOM 6744 C CA . GLN A 1 827 ? 32.709 -13.567 23.553 1.00 92.69 827 GLN A CA 1
ATOM 6745 C C . GLN A 1 827 ? 33.331 -12.354 22.846 1.00 92.69 827 GLN A C 1
ATOM 6747 O O . GLN A 1 827 ? 33.013 -11.225 23.209 1.00 92.69 827 GLN A O 1
ATOM 6752 N N . VAL A 1 828 ? 34.158 -12.565 21.817 1.00 92.94 828 VAL A N 1
ATOM 6753 C CA . VAL A 1 828 ? 34.750 -11.472 21.029 1.00 92.94 828 VAL A CA 1
ATOM 6754 C C . VAL A 1 828 ? 33.685 -10.675 20.279 1.00 92.94 828 VAL A C 1
ATOM 6756 O O . VAL A 1 828 ? 33.742 -9.448 20.273 1.00 92.94 828 VAL A O 1
ATOM 6759 N N . ILE A 1 829 ? 32.682 -11.323 19.682 1.00 92.75 829 ILE A N 1
ATOM 6760 C CA . ILE A 1 829 ? 31.624 -10.630 18.925 1.00 92.75 829 ILE A CA 1
ATOM 6761 C C . ILE A 1 829 ? 30.792 -9.727 19.845 1.00 92.75 829 ILE A C 1
ATOM 6763 O O . ILE A 1 829 ? 30.620 -8.544 19.543 1.00 92.75 829 ILE A O 1
ATOM 6767 N N . TYR A 1 830 ? 30.348 -10.248 20.993 1.00 91.19 830 TYR A N 1
ATOM 6768 C CA . TYR A 1 830 ? 29.398 -9.566 21.884 1.00 91.19 830 TYR A CA 1
ATOM 6769 C C . TYR A 1 830 ? 30.041 -8.769 23.035 1.00 91.19 830 TYR A C 1
ATOM 6771 O O . TYR A 1 830 ? 29.322 -8.122 23.793 1.00 91.19 830 TYR A O 1
ATOM 6779 N N . SER A 1 831 ? 31.370 -8.778 23.193 1.00 87.75 831 SER A N 1
ATOM 6780 C CA . SER A 1 831 ? 32.050 -7.976 24.224 1.00 87.75 831 SER A CA 1
ATOM 6781 C C . SER A 1 831 ? 31.837 -6.468 24.037 1.00 87.75 831 SER A C 1
ATOM 6783 O O . SER A 1 831 ? 31.874 -5.957 22.914 1.00 87.75 831 SER A O 1
ATOM 6785 N N . SER A 1 832 ? 31.656 -5.740 25.140 1.00 74.88 832 SER A N 1
ATOM 6786 C CA . SER A 1 832 ? 31.587 -4.273 25.146 1.00 74.88 832 SER A CA 1
ATOM 6787 C C . SER A 1 832 ? 32.938 -3.634 24.787 1.00 74.88 832 SER A C 1
ATOM 6789 O O . SER A 1 832 ? 33.990 -4.231 25.016 1.00 74.88 832 SER A O 1
ATOM 6791 N N . SER A 1 833 ? 32.905 -2.411 24.250 1.00 65.00 833 SER A N 1
ATOM 6792 C CA . SER A 1 833 ? 34.063 -1.615 23.815 1.00 65.00 833 SER A CA 1
ATOM 6793 C C . SER A 1 833 ? 35.248 -1.627 24.794 1.00 65.00 833 SER A C 1
ATOM 6795 O O . SER A 1 833 ? 35.087 -1.381 25.991 1.00 65.00 833 SER A O 1
ATOM 6797 N N . SER A 1 834 ? 36.459 -1.863 24.279 1.00 58.12 834 SER A N 1
ATOM 6798 C CA . SER A 1 834 ? 37.705 -1.846 25.058 1.00 58.12 834 SER A CA 1
ATOM 6799 C C . SER A 1 834 ? 38.101 -0.427 25.490 1.00 58.12 834 SER A C 1
ATOM 6801 O O . SER A 1 834 ? 38.009 0.513 24.705 1.00 58.12 834 SER A O 1
ATOM 6803 N N . SER A 1 835 ? 38.642 -0.263 26.699 1.00 50.22 835 SER A N 1
ATOM 6804 C CA . SER A 1 835 ? 39.114 1.023 27.247 1.00 50.22 835 SER A CA 1
ATOM 6805 C C . SER A 1 835 ? 40.208 1.717 26.416 1.00 50.22 835 SER A C 1
ATOM 6807 O O . SER A 1 835 ? 40.371 2.932 26.519 1.00 50.22 835 SER A O 1
ATOM 6809 N N . THR A 1 836 ? 40.915 0.986 25.550 1.00 52.66 836 THR A N 1
ATOM 6810 C CA . THR A 1 836 ? 41.992 1.490 24.679 1.00 52.66 836 THR A CA 1
ATOM 6811 C C . THR A 1 836 ? 41.511 2.524 23.648 1.00 52.66 836 THR A C 1
ATOM 6813 O O . THR A 1 836 ? 42.280 3.398 23.252 1.00 52.66 836 THR A O 1
ATOM 6816 N N . THR A 1 837 ? 40.233 2.493 23.244 1.00 54.41 837 THR A N 1
ATOM 6817 C CA . THR A 1 837 ? 39.675 3.418 22.237 1.00 54.41 837 THR A CA 1
ATOM 6818 C C . THR A 1 837 ? 39.266 4.786 22.784 1.00 54.41 837 THR A C 1
ATOM 6820 O O . THR A 1 837 ? 38.923 5.672 22.007 1.00 54.41 837 THR A O 1
ATOM 6823 N N . ASN A 1 838 ? 39.287 4.986 24.106 1.00 50.62 838 ASN A N 1
ATOM 6824 C CA . ASN A 1 838 ? 38.826 6.235 24.728 1.00 50.62 838 ASN A CA 1
ATOM 6825 C C . ASN A 1 838 ? 39.863 7.374 24.693 1.00 50.62 838 ASN A C 1
ATOM 6827 O O . ASN A 1 838 ? 39.499 8.506 24.971 1.00 50.62 838 ASN A O 1
ATOM 6831 N N . ASN A 1 839 ? 41.117 7.100 24.312 1.00 52.00 839 ASN A N 1
ATOM 6832 C CA . ASN A 1 839 ? 42.201 8.096 24.277 1.00 52.00 839 ASN A CA 1
ATOM 6833 C C . ASN A 1 839 ? 42.571 8.568 22.853 1.00 52.00 839 ASN A C 1
ATOM 6835 O O . ASN A 1 839 ? 43.603 9.209 22.672 1.00 52.00 839 ASN A O 1
ATOM 6839 N N . ILE A 1 840 ? 41.803 8.189 21.823 1.00 59.38 840 ILE A N 1
ATOM 6840 C CA . ILE A 1 840 ? 42.256 8.271 20.420 1.00 59.38 840 ILE A CA 1
ATOM 6841 C C . ILE A 1 840 ? 42.077 9.670 19.801 1.00 59.38 840 ILE A C 1
ATOM 6843 O O . ILE A 1 840 ? 42.784 9.987 18.845 1.00 59.38 840 ILE A O 1
ATOM 6847 N N . VAL A 1 841 ? 41.220 10.541 20.343 1.00 54.12 841 VAL A N 1
ATOM 6848 C CA . VAL A 1 841 ? 40.983 11.888 19.791 1.00 54.12 841 VAL A CA 1
ATOM 6849 C C . VAL A 1 841 ? 40.665 12.864 20.928 1.00 54.12 841 VAL A C 1
ATOM 6851 O O . VAL A 1 841 ? 39.832 12.564 21.772 1.00 54.12 841 VAL A O 1
ATOM 6854 N N . ASN A 1 842 ? 41.339 14.019 20.981 1.00 52.00 842 ASN A N 1
ATOM 6855 C CA . ASN A 1 842 ? 40.990 15.092 21.921 1.00 52.00 842 ASN A CA 1
ATOM 6856 C C . ASN A 1 842 ? 39.574 15.608 21.604 1.00 52.00 842 ASN A C 1
ATOM 6858 O O . ASN A 1 842 ? 39.330 15.991 20.461 1.00 52.00 842 ASN A O 1
ATOM 6862 N N . ASP A 1 843 ? 38.707 15.692 22.617 1.00 47.47 843 ASP A N 1
ATOM 6863 C CA . ASP A 1 843 ? 37.272 16.063 22.584 1.00 47.47 843 ASP A CA 1
ATOM 6864 C C . ASP A 1 843 ? 36.921 17.453 21.981 1.00 47.47 843 ASP A C 1
ATOM 6866 O O . ASP A 1 843 ? 35.796 17.924 22.101 1.00 47.47 843 ASP A O 1
ATOM 6870 N N . ASN A 1 844 ? 37.855 18.150 21.326 1.00 49.94 844 ASN A N 1
ATOM 6871 C CA . ASN A 1 844 ? 37.653 19.520 20.835 1.00 49.94 844 ASN A CA 1
ATOM 6872 C C . ASN A 1 844 ? 37.260 19.626 19.344 1.00 49.94 844 ASN A C 1
ATOM 6874 O O . ASN A 1 844 ? 37.086 20.744 18.867 1.00 49.94 844 ASN A O 1
ATOM 6878 N N . ASP A 1 845 ? 37.128 18.517 18.604 1.00 51.94 845 ASP A N 1
ATOM 6879 C CA . ASP A 1 845 ? 36.921 18.509 17.136 1.00 51.94 845 ASP A CA 1
ATOM 6880 C C . ASP A 1 845 ? 35.562 17.893 16.703 1.00 51.94 845 ASP A C 1
ATOM 6882 O O . ASP A 1 845 ? 35.436 17.305 15.630 1.00 51.94 845 ASP A O 1
ATOM 6886 N N . ASP A 1 846 ? 34.507 18.069 17.508 1.00 52.69 846 ASP A N 1
ATOM 6887 C CA . ASP A 1 846 ? 33.133 17.558 17.286 1.00 52.69 846 ASP A CA 1
ATOM 6888 C C . ASP A 1 846 ? 32.375 18.159 16.073 1.00 52.69 846 ASP A C 1
ATOM 6890 O O . ASP A 1 846 ? 31.165 17.985 15.923 1.00 52.69 846 ASP A O 1
ATOM 6894 N N . SER A 1 847 ? 33.048 18.886 15.177 1.00 60.66 847 SER A N 1
ATOM 6895 C CA . SER A 1 847 ? 32.371 19.700 14.155 1.00 60.66 847 SER A CA 1
ATOM 6896 C C . SER A 1 847 ? 32.100 18.997 12.816 1.00 60.66 847 SER A C 1
ATOM 6898 O O . SER A 1 847 ? 31.264 19.481 12.048 1.00 60.66 847 SER A O 1
ATOM 6900 N N . ILE A 1 848 ? 32.746 17.859 12.519 1.00 77.44 848 ILE A N 1
ATOM 6901 C CA . ILE A 1 848 ? 32.615 17.189 11.212 1.00 77.44 848 ILE A CA 1
ATOM 6902 C C . ILE A 1 848 ? 31.594 16.051 11.295 1.00 77.44 848 ILE A C 1
ATOM 6904 O O . ILE A 1 848 ? 31.819 15.018 11.930 1.00 77.44 848 ILE A O 1
ATOM 6908 N N . SER A 1 849 ? 30.466 16.237 10.609 1.00 82.81 849 SER A N 1
ATOM 6909 C CA . SER A 1 849 ? 29.387 15.252 10.514 1.00 82.81 849 SER A CA 1
ATOM 6910 C C . SER A 1 849 ? 29.143 14.851 9.065 1.00 82.81 849 SER A C 1
ATOM 6912 O O . SER A 1 849 ? 29.181 15.694 8.169 1.00 82.81 849 SER A O 1
ATOM 6914 N N . ILE A 1 850 ? 28.883 13.564 8.837 1.00 85.94 850 ILE A N 1
ATOM 6915 C CA . ILE A 1 850 ? 28.609 13.007 7.508 1.00 85.94 850 ILE A CA 1
ATOM 6916 C C . ILE A 1 850 ? 27.237 12.334 7.525 1.00 85.94 850 ILE A C 1
ATOM 6918 O O . ILE A 1 850 ? 26.817 11.768 8.535 1.00 85.94 850 ILE A O 1
ATOM 6922 N N . GLU A 1 851 ? 26.517 12.419 6.409 1.00 85.88 851 GLU A N 1
ATOM 6923 C CA . GLU A 1 851 ? 25.238 11.732 6.239 1.00 85.88 851 GLU A CA 1
ATOM 6924 C C . GLU A 1 851 ? 25.474 10.238 5.992 1.00 85.88 851 GLU A C 1
ATOM 6926 O O . GLU A 1 851 ? 26.170 9.868 5.048 1.00 85.88 851 GLU A O 1
ATOM 6931 N N . LEU A 1 852 ? 24.861 9.372 6.810 1.00 84.06 852 LEU A N 1
ATOM 6932 C CA . LEU A 1 852 ? 24.985 7.913 6.681 1.00 84.06 852 LEU A CA 1
ATOM 6933 C C . LEU A 1 852 ? 24.608 7.405 5.276 1.00 84.06 852 LEU A C 1
ATOM 6935 O O . LEU A 1 852 ? 25.230 6.489 4.746 1.00 84.06 852 LEU A O 1
ATOM 6939 N N . SER A 1 853 ? 23.619 8.038 4.637 1.00 81.69 853 SER A N 1
ATOM 6940 C CA . SER A 1 853 ? 23.174 7.695 3.281 1.00 81.69 853 SER A CA 1
ATOM 6941 C C . SER A 1 853 ? 24.205 7.994 2.194 1.00 81.69 853 SER A C 1
ATOM 6943 O O . SER A 1 853 ? 24.125 7.403 1.121 1.00 81.69 853 SER A O 1
ATOM 6945 N N . ASP A 1 854 ? 25.146 8.902 2.461 1.00 88.88 854 ASP A N 1
ATOM 6946 C CA . ASP A 1 854 ? 26.134 9.361 1.485 1.00 88.88 854 ASP A CA 1
ATOM 6947 C C . ASP A 1 854 ? 27.437 8.553 1.565 1.00 88.88 854 ASP A C 1
ATOM 6949 O O . ASP A 1 854 ? 28.327 8.760 0.743 1.00 88.88 854 ASP A O 1
ATOM 6953 N N . ILE A 1 855 ? 27.552 7.595 2.489 1.00 91.44 855 ILE A N 1
ATOM 6954 C CA . ILE A 1 855 ? 28.752 6.775 2.672 1.00 91.44 855 ILE A CA 1
ATOM 6955 C C . ILE A 1 855 ? 28.477 5.281 2.528 1.00 91.44 855 ILE A C 1
ATOM 6957 O O . ILE A 1 855 ? 27.388 4.793 2.815 1.00 91.44 855 ILE A O 1
ATOM 6961 N N . ALA A 1 856 ? 29.497 4.540 2.108 1.00 92.44 856 ALA A N 1
ATOM 6962 C CA . ALA A 1 856 ? 29.489 3.083 2.083 1.00 92.44 856 ALA A CA 1
ATOM 6963 C C . ALA A 1 856 ? 30.867 2.521 2.444 1.00 92.44 856 ALA A C 1
ATOM 6965 O O . ALA A 1 856 ? 31.866 3.240 2.393 1.00 92.44 856 ALA A O 1
ATOM 6966 N N . VAL A 1 857 ? 30.922 1.242 2.821 1.00 94.06 857 VAL A N 1
ATOM 6967 C CA . VAL A 1 857 ? 32.139 0.567 3.291 1.00 94.06 857 VAL A CA 1
ATOM 6968 C C . VAL A 1 857 ? 32.518 -0.564 2.344 1.00 94.06 857 VAL A C 1
ATOM 6970 O O . VAL A 1 857 ? 31.713 -1.451 2.089 1.00 94.06 857 VAL A O 1
ATOM 6973 N N . TRP A 1 858 ? 33.762 -0.571 1.877 1.00 93.62 858 TRP A N 1
ATOM 6974 C CA . TRP A 1 858 ? 34.411 -1.737 1.285 1.00 93.62 858 TRP A CA 1
ATOM 6975 C C . TRP A 1 858 ? 35.250 -2.456 2.344 1.00 93.62 858 TRP A C 1
ATOM 6977 O O . TRP A 1 858 ? 36.075 -1.824 3.012 1.00 93.62 858 TRP A O 1
ATOM 6987 N N . ILE A 1 859 ? 35.043 -3.765 2.488 1.00 93.69 859 ILE A N 1
ATOM 6988 C CA . ILE A 1 859 ? 35.744 -4.619 3.450 1.00 93.69 859 ILE A CA 1
ATOM 6989 C C . ILE A 1 859 ? 36.486 -5.735 2.719 1.00 93.69 859 ILE A C 1
ATOM 6991 O O . ILE A 1 859 ? 35.885 -6.466 1.930 1.00 93.69 859 ILE A O 1
ATOM 6995 N N . ASP A 1 860 ? 37.769 -5.886 3.045 1.00 93.12 860 ASP A N 1
ATOM 6996 C CA . ASP A 1 860 ? 38.536 -7.110 2.807 1.00 93.12 860 ASP A CA 1
ATOM 6997 C C . ASP A 1 860 ? 38.828 -7.767 4.169 1.00 93.12 860 ASP A C 1
ATOM 6999 O O . ASP A 1 860 ? 39.669 -7.260 4.928 1.00 93.12 860 ASP A O 1
ATOM 7003 N N . PRO A 1 861 ? 38.084 -8.826 4.538 1.00 92.81 861 PRO A N 1
ATOM 7004 C CA . PRO A 1 861 ? 38.212 -9.472 5.838 1.00 92.81 861 PRO A CA 1
ATOM 7005 C C . PRO A 1 861 ? 39.627 -9.981 6.143 1.00 92.81 861 PRO A C 1
ATOM 7007 O O . PRO A 1 861 ? 40.114 -9.757 7.254 1.00 92.81 861 PRO A O 1
ATOM 7010 N N . ILE A 1 862 ? 40.287 -10.633 5.178 1.00 93.44 862 ILE A N 1
ATOM 7011 C CA . ILE A 1 862 ? 41.659 -11.152 5.287 1.00 93.44 862 ILE A CA 1
ATOM 7012 C C . ILE A 1 862 ? 42.383 -10.991 3.939 1.00 93.44 862 ILE A C 1
ATOM 7014 O O . ILE A 1 862 ? 42.477 -11.928 3.139 1.00 93.44 862 ILE A O 1
ATOM 7018 N N . ASP A 1 863 ? 43.038 -9.843 3.747 1.00 91.81 863 ASP A N 1
ATOM 7019 C CA . ASP A 1 863 ? 44.013 -9.662 2.665 1.00 91.81 863 ASP A CA 1
ATOM 7020 C C . ASP A 1 863 ? 45.177 -10.638 2.876 1.00 91.81 863 ASP A C 1
ATOM 7022 O O . ASP A 1 863 ? 45.701 -10.804 3.983 1.00 91.81 863 ASP A O 1
ATOM 7026 N N . SER A 1 864 ? 45.638 -11.255 1.789 1.00 89.50 864 SER A N 1
ATOM 7027 C CA . SER A 1 864 ? 46.602 -12.364 1.804 1.00 89.50 864 SER A CA 1
ATOM 7028 C C . SER A 1 864 ? 46.083 -13.674 2.408 1.00 89.50 864 SER A C 1
ATOM 7030 O O . SER A 1 864 ? 46.854 -14.380 3.067 1.00 89.50 864 SER A O 1
ATOM 7032 N N . THR A 1 865 ? 44.849 -14.089 2.107 1.00 89.38 865 THR A N 1
ATOM 7033 C CA . THR A 1 865 ? 44.277 -15.388 2.531 1.00 89.38 865 THR A CA 1
ATOM 7034 C C . THR A 1 865 ? 45.245 -16.563 2.328 1.00 89.38 865 THR A C 1
ATOM 7036 O O . THR A 1 865 ? 45.401 -17.422 3.193 1.00 89.38 865 THR A O 1
ATOM 7039 N N . SER A 1 866 ? 46.002 -16.577 1.222 1.00 87.38 866 SER A N 1
ATOM 7040 C CA . SER A 1 866 ? 47.001 -17.627 0.957 1.00 87.38 866 SER A CA 1
ATOM 7041 C C . SER A 1 866 ? 48.161 -17.673 1.967 1.00 87.38 866 SER A C 1
ATOM 7043 O O . SER A 1 866 ? 48.674 -18.751 2.263 1.00 87.38 866 SER A O 1
ATOM 7045 N N . GLU A 1 867 ? 48.592 -16.529 2.502 1.00 90.38 867 GLU A N 1
ATOM 7046 C CA . GLU A 1 867 ? 49.639 -16.457 3.528 1.00 90.38 867 GLU A CA 1
ATOM 7047 C C . GLU A 1 867 ? 49.059 -16.741 4.920 1.00 90.38 867 GLU A C 1
ATOM 7049 O O . GLU A 1 867 ? 49.712 -17.410 5.723 1.00 90.38 867 GLU A O 1
ATOM 7054 N N . TYR A 1 868 ? 47.807 -16.335 5.165 1.00 91.44 868 TYR A N 1
ATOM 7055 C CA . TYR A 1 868 ? 47.040 -16.711 6.355 1.00 91.44 868 TYR A CA 1
ATOM 7056 C C . TYR A 1 868 ? 46.900 -18.239 6.481 1.00 91.44 868 TYR A C 1
ATOM 7058 O O . TYR A 1 868 ? 47.253 -18.815 7.514 1.00 91.44 868 TYR A O 1
ATOM 7066 N N . ILE A 1 869 ? 46.516 -18.914 5.389 1.00 88.38 869 ILE A N 1
ATOM 7067 C CA . ILE A 1 869 ? 46.420 -20.380 5.310 1.00 88.38 869 ILE A CA 1
ATOM 7068 C C . ILE A 1 869 ? 47.782 -21.039 5.568 1.00 88.38 869 ILE A C 1
ATOM 7070 O O . ILE A 1 869 ? 47.897 -21.919 6.424 1.00 88.38 869 ILE A O 1
ATOM 7074 N N . LYS A 1 870 ? 48.850 -20.587 4.895 1.00 87.62 870 LYS A N 1
ATOM 7075 C CA . LYS A 1 870 ? 50.202 -21.149 5.091 1.00 87.62 870 LYS A CA 1
ATOM 7076 C C . LYS A 1 870 ? 50.714 -20.996 6.523 1.00 87.62 870 LYS A C 1
ATOM 7078 O O . LYS A 1 870 ? 51.457 -21.855 6.983 1.00 87.62 870 LYS A O 1
ATOM 7083 N N . GLY A 1 871 ? 50.362 -19.905 7.209 1.00 85.56 871 GLY A N 1
ATOM 7084 C CA . GLY A 1 871 ? 50.726 -19.658 8.609 1.00 85.56 871 GLY A CA 1
ATOM 7085 C C . GLY A 1 871 ? 52.220 -19.549 8.902 1.00 85.56 871 GLY A C 1
ATOM 7086 O O . GLY A 1 871 ? 52.631 -19.707 10.049 1.00 85.56 871 GLY A O 1
ATOM 7087 N N . GLN A 1 872 ? 53.052 -19.309 7.888 1.00 85.88 872 GLN A N 1
ATOM 7088 C CA . GLN A 1 872 ? 54.496 -19.216 8.079 1.00 85.88 872 GLN A CA 1
ATOM 7089 C C . GLN A 1 872 ? 54.850 -17.921 8.812 1.00 85.88 872 GLN A C 1
ATOM 7091 O O . GLN A 1 872 ? 54.431 -16.830 8.419 1.00 85.88 872 GLN A O 1
ATOM 7096 N N . TRP A 1 873 ? 55.650 -18.040 9.869 1.00 85.00 873 TRP A N 1
ATOM 7097 C CA . TRP A 1 873 ? 56.239 -16.903 10.564 1.00 85.00 873 TRP A CA 1
ATOM 7098 C C . TRP A 1 873 ? 57.713 -16.785 10.182 1.00 85.00 873 TRP A C 1
ATOM 7100 O O . TRP A 1 873 ? 58.511 -17.671 10.484 1.00 85.00 873 TRP A O 1
ATOM 7110 N N . ASN A 1 874 ? 58.072 -15.699 9.503 1.00 69.50 874 ASN A N 1
ATOM 7111 C CA . ASN A 1 874 ? 59.437 -15.470 9.050 1.00 69.50 874 ASN A CA 1
ATOM 7112 C C . ASN A 1 874 ? 60.196 -14.636 10.091 1.00 69.50 874 ASN A C 1
ATOM 7114 O O . ASN A 1 874 ? 59.982 -13.432 10.182 1.00 69.50 874 ASN A O 1
ATOM 7118 N N . ASN A 1 875 ? 61.124 -15.261 10.826 1.00 60.97 875 ASN A N 1
ATOM 7119 C CA . ASN A 1 875 ? 62.051 -14.603 11.765 1.00 60.97 875 ASN A CA 1
ATOM 7120 C C . ASN A 1 875 ? 63.168 -13.823 11.035 1.00 60.97 875 ASN A C 1
ATOM 7122 O O . ASN A 1 875 ? 64.350 -13.966 11.342 1.00 60.97 875 ASN A O 1
ATOM 7126 N N . LEU A 1 876 ? 62.823 -13.035 10.015 1.00 58.31 876 LEU A N 1
ATOM 7127 C CA . LEU A 1 876 ? 63.784 -12.169 9.333 1.00 58.31 876 LEU A CA 1
ATOM 7128 C C . LEU A 1 876 ? 63.983 -10.908 10.183 1.00 58.31 876 LEU A C 1
ATOM 7130 O O . LEU A 1 876 ? 63.326 -9.895 9.969 1.00 58.31 876 LEU A O 1
ATOM 7134 N N . CYS A 1 877 ? 64.872 -10.992 11.174 1.00 43.38 877 CYS A N 1
ATOM 7135 C CA . CYS A 1 877 ? 65.129 -9.920 12.141 1.00 43.38 877 CYS A CA 1
ATOM 7136 C C . CYS A 1 877 ? 65.804 -8.663 11.549 1.00 43.38 877 CYS A C 1
ATOM 7138 O O . CYS A 1 877 ? 65.840 -7.649 12.235 1.00 43.38 877 CYS A O 1
ATOM 7140 N N . ASP A 1 878 ? 66.267 -8.682 10.289 1.00 44.62 878 ASP A N 1
ATOM 7141 C CA . ASP A 1 878 ? 67.125 -7.617 9.729 1.00 44.62 878 ASP A CA 1
ATOM 7142 C C . ASP A 1 878 ? 66.625 -6.954 8.427 1.00 44.62 878 ASP A C 1
ATOM 7144 O O . ASP A 1 878 ? 67.326 -6.132 7.836 1.00 44.62 878 ASP A O 1
ATOM 7148 N N . THR A 1 879 ? 65.407 -7.244 7.953 1.00 54.00 879 THR A N 1
ATOM 7149 C CA . THR A 1 879 ? 64.847 -6.576 6.758 1.00 54.00 879 THR A CA 1
ATOM 7150 C C . THR A 1 879 ? 63.656 -5.689 7.108 1.00 54.00 879 THR A C 1
ATOM 7152 O O . THR A 1 879 ? 62.663 -6.156 7.656 1.00 54.00 879 THR A O 1
ATOM 7155 N N . THR A 1 880 ? 63.709 -4.407 6.727 1.00 64.62 880 THR A N 1
ATOM 7156 C CA . THR A 1 880 ? 62.628 -3.415 6.928 1.00 64.62 880 THR A CA 1
ATOM 7157 C C . THR A 1 880 ? 61.291 -3.808 6.273 1.00 64.62 880 THR A C 1
ATOM 7159 O O . THR A 1 880 ? 60.226 -3.366 6.726 1.00 64.62 880 THR A O 1
ATOM 7162 N N . LEU A 1 881 ? 61.343 -4.659 5.241 1.00 77.44 881 LEU A N 1
ATOM 7163 C CA . LEU A 1 881 ? 60.221 -5.205 4.473 1.00 77.44 881 LEU A CA 1
ATOM 7164 C C . LEU A 1 881 ? 60.218 -6.736 4.546 1.00 77.44 881 LEU A C 1
ATOM 7166 O O . LEU A 1 881 ? 61.214 -7.376 4.213 1.00 77.44 881 LEU A O 1
ATOM 7170 N N . ILE A 1 882 ? 59.083 -7.313 4.940 1.00 82.31 882 ILE A N 1
ATOM 7171 C CA . ILE A 1 882 ? 58.885 -8.763 5.032 1.00 82.31 882 ILE A CA 1
ATOM 7172 C C . ILE A 1 882 ? 58.056 -9.202 3.817 1.00 82.31 882 ILE A C 1
ATOM 7174 O O . ILE A 1 882 ? 56.940 -8.712 3.650 1.00 82.31 882 ILE A O 1
ATOM 7178 N N . PRO A 1 883 ? 58.567 -10.094 2.947 1.00 82.62 883 PRO A N 1
ATOM 7179 C CA . PRO A 1 883 ? 57.929 -10.359 1.659 1.00 82.62 883 PRO A CA 1
ATOM 7180 C C . PRO A 1 883 ? 56.772 -11.366 1.708 1.00 82.62 883 PRO A C 1
ATOM 7182 O O . PRO A 1 883 ? 55.954 -11.369 0.791 1.00 82.62 883 PRO A O 1
ATOM 7185 N N . LYS A 1 884 ? 56.724 -12.258 2.707 1.00 87.50 884 LYS A N 1
ATOM 7186 C CA . LYS A 1 884 ? 55.739 -13.352 2.840 1.00 87.50 884 LYS A CA 1
ATOM 7187 C C . LYS A 1 884 ? 55.532 -13.729 4.311 1.00 87.50 884 LYS A C 1
ATOM 7189 O O . LYS A 1 884 ? 56.372 -13.389 5.149 1.00 87.50 884 LYS A O 1
ATOM 7194 N N . GLY A 1 885 ? 54.493 -14.508 4.595 1.00 88.94 885 GLY A N 1
ATOM 7195 C CA . GLY A 1 885 ? 54.138 -15.006 5.923 1.00 88.94 885 GLY A CA 1
ATOM 7196 C C . GLY A 1 885 ? 52.988 -14.240 6.577 1.00 88.94 885 GLY A C 1
ATOM 7197 O O . GLY A 1 885 ? 52.415 -13.325 5.988 1.00 88.94 885 GLY A O 1
ATOM 7198 N N . LEU A 1 886 ? 52.672 -14.600 7.824 1.00 90.25 886 LEU A N 1
ATOM 7199 C CA . LEU A 1 886 ? 51.549 -14.030 8.586 1.00 90.25 886 LEU A CA 1
ATOM 7200 C C . LEU A 1 886 ? 51.626 -12.506 8.751 1.00 90.25 886 LEU A C 1
ATOM 7202 O O . LEU A 1 886 ? 50.594 -11.847 8.813 1.00 90.25 886 LEU A O 1
ATOM 7206 N N . HIS A 1 887 ? 52.829 -11.928 8.736 1.00 87.62 887 HIS A N 1
ATOM 7207 C CA . HIS A 1 887 ? 53.011 -10.476 8.728 1.00 87.62 887 HIS A CA 1
ATOM 7208 C C . HIS A 1 887 ? 52.343 -9.782 7.535 1.00 87.62 887 HIS A C 1
ATOM 7210 O O . HIS A 1 887 ? 52.053 -8.597 7.620 1.00 87.62 887 HIS A O 1
ATOM 7216 N N . CYS A 1 888 ? 52.111 -10.468 6.419 1.00 90.62 888 CYS A N 1
ATOM 7217 C CA . CYS A 1 888 ? 51.470 -9.864 5.255 1.00 90.62 888 CYS A CA 1
ATOM 7218 C C . CYS A 1 888 ? 49.938 -9.839 5.354 1.00 90.62 888 CYS A C 1
ATOM 7220 O O . CYS A 1 888 ? 49.294 -9.302 4.463 1.00 90.62 888 CYS A O 1
ATOM 7222 N N . VAL A 1 889 ? 49.354 -10.417 6.406 1.00 94.00 889 VAL A N 1
ATOM 7223 C CA . VAL A 1 889 ? 47.901 -10.487 6.573 1.00 94.00 889 VAL A CA 1
ATOM 7224 C C . VAL A 1 889 ? 47.371 -9.172 7.135 1.00 94.00 889 VAL A C 1
ATOM 7226 O O . VAL A 1 889 ? 47.879 -8.683 8.150 1.00 94.00 889 VAL A O 1
ATOM 7229 N N . THR A 1 890 ? 46.342 -8.615 6.496 1.00 95.75 890 THR A N 1
ATOM 7230 C CA . THR A 1 890 ? 45.656 -7.400 6.962 1.00 95.75 890 THR A CA 1
ATOM 7231 C C . THR A 1 890 ? 44.139 -7.518 6.840 1.00 95.75 890 THR A C 1
ATOM 7233 O O . THR A 1 890 ? 43.657 -8.157 5.917 1.00 95.75 890 THR A O 1
ATOM 7236 N N . CYS A 1 891 ? 43.396 -6.865 7.732 1.00 96.38 891 CYS A N 1
ATOM 7237 C CA . CYS A 1 891 ? 41.947 -6.674 7.636 1.00 96.38 891 CYS A CA 1
ATOM 7238 C C . CYS A 1 891 ? 41.685 -5.215 7.239 1.00 96.38 891 CYS A C 1
ATOM 7240 O O . CYS A 1 891 ? 42.162 -4.303 7.927 1.00 96.38 891 CYS A O 1
ATOM 7242 N N . LEU A 1 892 ? 40.963 -4.981 6.144 1.00 96.69 892 LEU A N 1
ATOM 7243 C CA . LEU A 1 892 ? 40.800 -3.655 5.545 1.00 96.69 892 LEU A CA 1
ATOM 7244 C C . LEU A 1 892 ? 39.348 -3.186 5.637 1.00 96.69 892 LEU A C 1
ATOM 7246 O O . LEU A 1 892 ? 38.444 -3.882 5.189 1.00 96.69 892 LEU A O 1
ATOM 7250 N N . PHE A 1 893 ? 39.141 -1.974 6.151 1.00 97.12 893 PHE A N 1
ATOM 7251 C CA . PHE A 1 893 ? 37.834 -1.322 6.251 1.00 97.12 893 PHE A CA 1
ATOM 7252 C C . PHE A 1 893 ? 37.931 0.087 5.664 1.00 97.12 893 PHE A C 1
ATOM 7254 O O . PHE A 1 893 ? 38.557 0.973 6.251 1.00 97.12 893 PHE A O 1
ATOM 7261 N N . GLY A 1 894 ? 37.369 0.292 4.474 1.00 96.00 894 GLY A N 1
ATOM 7262 C CA . GLY A 1 894 ? 37.436 1.561 3.749 1.00 96.00 894 GLY A CA 1
ATOM 7263 C C . GLY A 1 894 ? 36.063 2.180 3.539 1.00 96.00 894 GLY A C 1
ATOM 7264 O O . GLY A 1 894 ? 35.236 1.601 2.849 1.00 96.00 894 GLY A O 1
ATOM 7265 N N . VAL A 1 895 ? 35.842 3.373 4.082 1.00 96.06 895 VAL A N 1
ATOM 7266 C CA . VAL A 1 895 ? 34.645 4.192 3.855 1.00 96.06 895 VAL A CA 1
ATOM 7267 C C . VAL A 1 895 ? 34.880 5.108 2.660 1.00 96.06 895 VAL A C 1
ATOM 7269 O O . VAL A 1 895 ? 35.921 5.765 2.586 1.00 96.06 895 VAL A O 1
ATOM 7272 N N . PHE A 1 896 ? 33.907 5.211 1.761 1.00 93.81 896 PHE A N 1
ATOM 7273 C CA . PHE A 1 896 ? 33.937 6.137 0.630 1.00 93.81 896 PHE A CA 1
ATOM 7274 C C . PHE A 1 896 ? 32.619 6.911 0.483 1.00 93.81 896 PHE A C 1
ATOM 7276 O O . PHE A 1 896 ? 31.570 6.443 0.923 1.00 93.81 896 PHE A O 1
ATOM 7283 N N . ASP A 1 897 ? 32.680 8.089 -0.144 1.00 91.81 897 ASP A N 1
ATOM 7284 C CA . ASP A 1 897 ? 31.516 8.899 -0.519 1.00 91.81 897 ASP A CA 1
ATOM 7285 C C . ASP A 1 897 ? 30.836 8.250 -1.724 1.00 91.81 897 ASP A C 1
ATOM 7287 O O . ASP A 1 897 ? 31.422 8.153 -2.801 1.00 91.81 897 ASP A O 1
ATOM 7291 N N . THR A 1 898 ? 29.591 7.831 -1.563 1.00 88.12 898 THR A N 1
ATOM 7292 C CA . THR A 1 898 ? 28.781 7.186 -2.608 1.00 88.12 898 THR A CA 1
ATOM 7293 C C . THR A 1 898 ? 28.516 8.105 -3.805 1.00 88.12 898 THR A C 1
ATOM 7295 O O . THR A 1 898 ? 28.360 7.621 -4.926 1.00 88.12 898 THR A O 1
ATOM 7298 N N . ARG A 1 899 ? 28.517 9.433 -3.612 1.00 85.31 899 ARG A N 1
ATOM 7299 C CA . ARG A 1 899 ? 28.245 10.417 -4.674 1.00 85.31 899 ARG A CA 1
ATOM 7300 C C . ARG A 1 899 ? 29.481 10.698 -5.513 1.00 85.31 899 ARG A C 1
ATOM 7302 O O . ARG A 1 899 ? 29.403 10.755 -6.738 1.00 85.31 899 ARG A O 1
ATOM 7309 N N . SER A 1 900 ? 30.618 10.916 -4.852 1.00 86.56 900 SER A N 1
ATOM 7310 C CA . SER A 1 900 ? 31.867 11.314 -5.513 1.00 86.56 900 SER A CA 1
ATOM 7311 C C . SER A 1 900 ? 32.827 10.148 -5.765 1.00 86.56 900 SER A C 1
ATOM 7313 O O . SER A 1 900 ? 33.807 10.302 -6.501 1.00 86.56 900 SER A O 1
ATOM 7315 N N . GLY A 1 901 ? 32.574 8.994 -5.147 1.00 88.19 901 GLY A N 1
ATOM 7316 C CA . GLY A 1 901 ? 33.445 7.824 -5.143 1.00 88.19 901 GLY A CA 1
ATOM 7317 C C . GLY A 1 901 ? 34.769 8.045 -4.409 1.00 88.19 901 GLY A C 1
ATOM 7318 O O . GLY A 1 901 ? 35.692 7.253 -4.589 1.00 88.19 901 GLY A O 1
ATOM 7319 N N . THR A 1 902 ? 34.926 9.133 -3.645 1.00 90.88 902 THR A N 1
ATOM 7320 C CA . THR A 1 902 ? 36.180 9.432 -2.936 1.00 90.88 902 THR A CA 1
ATOM 7321 C C . THR A 1 902 ? 36.329 8.561 -1.692 1.00 90.88 902 THR A C 1
ATOM 7323 O O . THR A 1 902 ? 35.378 8.447 -0.926 1.00 90.88 902 THR A O 1
ATOM 7326 N N . PRO A 1 903 ? 37.505 7.966 -1.428 1.00 93.31 903 PRO A N 1
ATOM 7327 C CA . PRO A 1 903 ? 37.757 7.326 -0.143 1.00 93.31 903 PRO A CA 1
ATOM 7328 C C . PRO A 1 903 ? 37.892 8.403 0.941 1.00 93.31 903 PRO A C 1
ATOM 7330 O O . PRO A 1 903 ? 38.621 9.383 0.753 1.00 93.31 903 PRO A O 1
ATOM 7333 N N . ILE A 1 904 ? 37.190 8.200 2.054 1.00 93.44 904 ILE A N 1
ATOM 7334 C CA . ILE A 1 904 ? 37.018 9.178 3.129 1.00 93.44 904 ILE A CA 1
ATOM 7335 C C . ILE A 1 904 ? 37.741 8.742 4.407 1.00 93.44 904 ILE A C 1
ATOM 7337 O O . ILE A 1 904 ? 38.540 9.505 4.945 1.00 93.44 904 ILE A O 1
ATOM 7341 N N . ILE A 1 905 ? 37.460 7.530 4.899 1.00 95.75 905 ILE A N 1
ATOM 7342 C CA . ILE A 1 905 ? 38.013 6.969 6.144 1.00 95.75 905 ILE A CA 1
ATOM 7343 C C . ILE A 1 905 ? 38.581 5.592 5.827 1.00 95.75 905 ILE A C 1
ATOM 7345 O O . ILE A 1 905 ? 37.955 4.809 5.120 1.00 95.75 905 ILE A O 1
ATOM 7349 N N . GLY A 1 906 ? 39.753 5.272 6.357 1.00 96.56 906 GLY A N 1
ATOM 7350 C CA . GLY A 1 906 ? 40.349 3.951 6.224 1.00 96.56 906 GLY A CA 1
ATOM 7351 C C . GLY A 1 906 ? 40.875 3.449 7.550 1.00 96.56 906 GLY A C 1
ATOM 7352 O O . GLY A 1 906 ? 41.558 4.191 8.253 1.00 96.56 906 GLY A O 1
ATOM 7353 N N . VAL A 1 907 ? 40.593 2.186 7.861 1.00 97.31 907 VAL A N 1
ATOM 7354 C CA . VAL A 1 907 ? 41.187 1.449 8.977 1.00 97.31 907 VAL A CA 1
ATOM 7355 C C . VAL A 1 907 ? 41.778 0.155 8.430 1.00 97.31 907 VAL A C 1
ATOM 7357 O O . VAL A 1 907 ? 41.101 -0.628 7.767 1.00 97.31 907 VAL A O 1
ATOM 7360 N N . CYS A 1 908 ? 43.058 -0.065 8.695 1.00 96.75 908 CYS A N 1
ATOM 7361 C CA . CYS A 1 908 ? 43.765 -1.295 8.374 1.00 96.75 908 CYS A CA 1
ATOM 7362 C C . CYS A 1 908 ? 44.301 -1.902 9.663 1.00 96.75 908 CYS A C 1
ATOM 7364 O O . CYS A 1 908 ? 45.107 -1.272 10.349 1.00 96.75 908 CYS A O 1
ATOM 7366 N N . ASN A 1 909 ? 43.875 -3.121 9.981 1.00 95.56 909 ASN A N 1
ATOM 7367 C CA . ASN A 1 909 ? 44.469 -3.906 11.055 1.00 95.56 909 ASN A CA 1
ATOM 7368 C C . ASN A 1 909 ? 45.449 -4.923 10.473 1.00 95.56 909 ASN A C 1
ATOM 7370 O O . ASN A 1 909 ? 45.164 -5.556 9.464 1.00 95.56 909 ASN A O 1
ATOM 7374 N N . GLN A 1 910 ? 46.595 -5.096 11.116 1.00 94.12 910 GLN A N 1
ATOM 7375 C CA . GLN A 1 910 ? 47.558 -6.150 10.845 1.00 94.12 910 GLN A CA 1
ATOM 7376 C C . GLN A 1 910 ? 47.533 -7.125 12.034 1.00 94.12 910 GLN A C 1
ATOM 7378 O O . GLN A 1 910 ? 48.206 -6.863 13.038 1.00 94.12 910 GLN A O 1
ATOM 7383 N N . PRO A 1 911 ? 46.786 -8.247 11.951 1.00 94.50 911 PRO A N 1
ATOM 7384 C CA . PRO A 1 911 ? 46.525 -9.104 13.110 1.00 94.50 911 PRO A CA 1
ATOM 7385 C C . PRO A 1 911 ? 47.767 -9.778 13.700 1.00 94.50 911 PRO A C 1
ATOM 7387 O O . PRO A 1 911 ? 47.782 -10.095 14.891 1.00 94.50 911 PRO A O 1
ATOM 7390 N N . PHE A 1 912 ? 48.792 -9.986 12.869 1.00 92.81 912 PHE A N 1
ATOM 7391 C CA . PHE A 1 912 ? 50.047 -10.660 13.203 1.00 92.81 912 PHE A CA 1
ATOM 7392 C C . PHE A 1 912 ? 51.234 -9.703 13.014 1.00 92.81 912 PHE A C 1
ATOM 7394 O O . PHE A 1 912 ? 52.081 -9.886 12.135 1.00 92.81 912 PHE A O 1
ATOM 7401 N N . TYR A 1 913 ? 51.283 -8.632 13.806 1.00 88.19 913 TYR A N 1
ATOM 7402 C CA . TYR A 1 913 ? 52.341 -7.629 13.704 1.00 88.19 913 TYR A CA 1
ATOM 7403 C C . TYR A 1 913 ? 53.624 -8.063 14.413 1.00 88.19 913 TYR A C 1
ATOM 7405 O O . TYR A 1 913 ? 54.695 -8.061 13.800 1.00 88.19 913 TYR A O 1
ATOM 7413 N N . ARG A 1 914 ? 53.517 -8.479 15.678 1.00 86.62 914 ARG A N 1
ATOM 7414 C CA . ARG A 1 914 ? 54.634 -8.986 16.487 1.00 86.62 914 ARG A CA 1
ATOM 7415 C C . ARG A 1 914 ? 54.252 -10.329 17.108 1.00 86.62 914 ARG A C 1
ATOM 7417 O O . ARG A 1 914 ? 53.085 -10.575 17.387 1.00 86.62 914 ARG A O 1
ATOM 7424 N N . LYS A 1 915 ? 55.237 -11.204 17.303 1.00 87.31 915 LYS A N 1
ATOM 7425 C CA . LYS A 1 915 ? 55.084 -12.470 18.026 1.00 87.31 915 LYS A CA 1
ATOM 7426 C C . LYS A 1 915 ? 55.926 -12.419 19.292 1.00 87.31 915 LYS A C 1
ATOM 7428 O O . LYS A 1 915 ? 57.097 -12.047 19.221 1.00 87.31 915 LYS A O 1
ATOM 7433 N N . TYR A 1 916 ? 55.329 -12.766 20.422 1.00 85.00 916 TYR A N 1
ATOM 7434 C CA . TYR A 1 916 ? 56.016 -12.849 21.705 1.00 85.00 916 TYR A CA 1
ATOM 7435 C C . TYR A 1 916 ? 56.630 -14.238 21.922 1.00 85.00 916 TYR A C 1
ATOM 7437 O O . TYR A 1 916 ? 56.330 -15.203 21.214 1.00 85.00 916 TYR A O 1
ATOM 7445 N N . ASN A 1 917 ? 57.514 -14.336 22.917 1.00 82.00 917 ASN A N 1
ATOM 7446 C CA . ASN A 1 917 ? 58.235 -15.572 23.240 1.00 82.00 917 ASN A CA 1
ATOM 7447 C C . ASN A 1 917 ? 57.311 -16.707 23.710 1.00 82.00 917 ASN A C 1
ATOM 7449 O O . ASN A 1 917 ? 57.672 -17.872 23.579 1.00 82.00 917 ASN A O 1
ATOM 7453 N N . ASP A 1 918 ? 56.130 -16.377 24.233 1.00 81.00 918 ASP A N 1
ATOM 7454 C CA . ASP A 1 918 ? 55.091 -17.333 24.639 1.00 81.00 918 ASP A CA 1
ATOM 7455 C C . ASP A 1 918 ? 54.278 -17.888 23.453 1.00 81.00 918 ASP A C 1
ATOM 7457 O O . ASP A 1 918 ? 53.387 -18.713 23.637 1.00 81.00 918 ASP A O 1
ATOM 7461 N N . GLY A 1 919 ? 54.586 -17.453 22.227 1.00 78.81 919 GLY A N 1
ATOM 7462 C CA . GLY A 1 919 ? 53.896 -17.859 21.008 1.00 78.81 919 GLY A CA 1
ATOM 7463 C C . GLY A 1 919 ? 52.678 -17.006 20.654 1.00 78.81 919 GLY A C 1
ATOM 7464 O O . GLY A 1 919 ? 52.158 -17.172 19.549 1.00 78.81 919 GLY A O 1
ATOM 7465 N N . SER A 1 920 ? 52.263 -16.078 21.521 1.00 84.00 920 SER A N 1
ATOM 7466 C CA . SER A 1 920 ? 51.135 -15.178 21.274 1.00 84.00 920 SER A CA 1
ATOM 7467 C C . SER A 1 920 ? 51.474 -14.088 20.251 1.00 84.00 920 SER A C 1
ATOM 7469 O O . SER A 1 920 ? 52.638 -13.735 20.028 1.00 84.00 920 SER A O 1
ATOM 7471 N N . TYR A 1 921 ? 50.437 -13.564 19.595 1.00 89.31 921 TYR A N 1
ATOM 7472 C CA . TYR A 1 921 ? 50.556 -12.541 18.560 1.00 89.31 921 TYR A CA 1
ATOM 7473 C C . TYR A 1 921 ? 49.957 -11.212 19.019 1.00 89.31 921 TYR A C 1
ATOM 7475 O O . TYR A 1 921 ? 48.827 -11.163 19.500 1.00 89.31 921 TYR A O 1
ATOM 7483 N N . GLU A 1 922 ? 50.699 -10.135 18.788 1.00 87.88 922 GLU A N 1
ATOM 7484 C CA . GLU A 1 922 ? 50.268 -8.748 18.941 1.00 87.88 922 GLU A CA 1
ATOM 7485 C C . GLU A 1 922 ? 49.822 -8.214 17.572 1.00 87.88 922 GLU A C 1
ATOM 7487 O O . GLU A 1 922 ? 50.549 -8.341 16.577 1.00 87.88 922 GLU A O 1
ATOM 7492 N N . GLY A 1 923 ? 48.629 -7.620 17.517 1.00 89.88 923 GLY A N 1
ATOM 7493 C CA . GLY A 1 923 ? 48.147 -6.887 16.348 1.00 89.88 923 GLY A CA 1
ATOM 7494 C C . GLY A 1 923 ? 48.552 -5.413 16.387 1.00 89.88 923 GLY A C 1
ATOM 7495 O O . GLY A 1 923 ? 49.006 -4.903 17.408 1.00 89.88 923 GLY A O 1
ATOM 7496 N N . ARG A 1 924 ? 48.364 -4.706 15.274 1.00 91.31 924 ARG A N 1
ATOM 7497 C CA . ARG A 1 924 ? 48.360 -3.235 15.254 1.00 91.31 924 ARG A CA 1
ATOM 7498 C C . ARG A 1 924 ? 47.331 -2.737 14.255 1.00 91.31 924 ARG A C 1
ATOM 7500 O O . ARG A 1 924 ? 47.093 -3.408 13.254 1.00 91.31 924 ARG A O 1
ATOM 7507 N N . TYR A 1 925 ? 46.832 -1.525 14.440 1.00 91.88 925 TYR A N 1
ATOM 7508 C CA . TYR A 1 925 ? 45.951 -0.877 13.475 1.00 91.88 925 TYR A CA 1
ATOM 7509 C C . TYR A 1 925 ? 46.462 0.503 13.076 1.00 91.88 925 TYR A C 1
ATOM 7511 O O . TYR A 1 925 ? 47.069 1.234 13.861 1.00 91.88 925 TYR A O 1
ATOM 7519 N N . ILE A 1 926 ? 46.212 0.859 11.824 1.00 93.69 926 ILE A N 1
ATOM 7520 C CA . ILE A 1 926 ? 46.535 2.153 11.236 1.00 93.69 926 ILE A CA 1
ATOM 7521 C C . ILE A 1 926 ? 45.251 2.709 10.638 1.00 93.69 926 ILE A C 1
ATOM 7523 O O . ILE A 1 926 ? 44.540 2.000 9.928 1.00 93.69 926 ILE A O 1
ATOM 7527 N N . TRP A 1 927 ? 44.957 3.971 10.922 1.00 95.25 927 TRP A N 1
ATOM 7528 C CA . TRP A 1 927 ? 43.796 4.665 10.396 1.00 95.25 927 TRP A CA 1
ATOM 7529 C C . TRP A 1 927 ? 44.159 6.046 9.870 1.00 95.25 927 TRP A C 1
ATOM 7531 O O . TRP A 1 927 ? 45.140 6.666 10.288 1.00 95.25 927 TRP A O 1
ATOM 7541 N N . GLY A 1 928 ? 43.342 6.530 8.945 1.00 93.00 928 GLY A N 1
ATOM 7542 C CA . GLY A 1 928 ? 43.449 7.872 8.398 1.00 93.00 928 GLY A CA 1
ATOM 7543 C C . GLY A 1 928 ? 42.149 8.295 7.737 1.00 93.00 928 GLY A C 1
ATOM 7544 O O . GLY A 1 928 ? 41.435 7.459 7.182 1.00 93.00 928 GLY A O 1
ATOM 7545 N N . TYR A 1 929 ? 41.844 9.587 7.804 1.00 92.75 929 TYR A N 1
ATOM 7546 C CA . TYR A 1 929 ? 40.721 10.171 7.085 1.00 92.75 929 TYR A CA 1
ATOM 7547 C C . TYR A 1 929 ? 41.082 11.511 6.446 1.00 92.75 929 TYR A C 1
ATOM 7549 O O . TYR A 1 929 ? 41.971 12.224 6.922 1.00 92.75 929 TYR A O 1
ATOM 7557 N N . ASN A 1 930 ? 40.384 11.827 5.356 1.00 90.06 930 ASN A N 1
ATOM 7558 C CA . ASN A 1 930 ? 40.462 13.098 4.643 1.00 90.06 930 ASN A CA 1
ATOM 7559 C C . ASN A 1 930 ? 39.041 13.537 4.252 1.00 90.06 930 ASN A C 1
ATOM 7561 O O . ASN A 1 930 ? 38.446 12.965 3.338 1.00 90.06 930 ASN A O 1
ATOM 7565 N N . ILE A 1 931 ? 38.499 14.516 4.980 1.00 87.12 931 ILE A N 1
ATOM 7566 C CA . ILE A 1 931 ? 37.139 15.057 4.812 1.00 87.12 931 ILE A CA 1
ATOM 7567 C C . ILE A 1 931 ? 37.230 16.574 4.851 1.00 87.12 931 ILE A C 1
ATOM 7569 O O . ILE A 1 931 ? 37.842 17.102 5.774 1.00 87.12 931 ILE A O 1
ATOM 7573 N N . ASP A 1 932 ? 36.632 17.273 3.884 1.00 78.81 932 ASP A N 1
ATOM 7574 C CA . ASP A 1 932 ? 36.586 18.744 3.843 1.00 78.81 932 ASP A CA 1
ATOM 7575 C C . ASP A 1 932 ? 37.960 19.407 4.083 1.00 78.81 932 ASP A C 1
ATOM 7577 O O . ASP A 1 932 ? 38.085 20.397 4.801 1.00 78.81 932 ASP A O 1
ATOM 7581 N N . HIS A 1 933 ? 39.015 18.830 3.492 1.00 76.56 933 HIS A N 1
ATOM 7582 C CA . HIS A 1 933 ? 40.425 19.233 3.639 1.00 76.56 933 HIS A CA 1
ATOM 7583 C C . HIS A 1 933 ? 41.045 19.013 5.033 1.00 76.56 933 HIS A C 1
ATOM 7585 O O . HIS A 1 933 ? 42.223 19.314 5.242 1.00 76.56 933 HIS A O 1
ATOM 7591 N N . VAL A 1 934 ? 40.311 18.422 5.977 1.00 83.38 934 VAL A N 1
ATOM 7592 C CA . VAL A 1 934 ? 40.829 17.992 7.278 1.00 83.38 934 VAL A CA 1
ATOM 7593 C C . VAL A 1 934 ? 41.437 16.599 7.149 1.00 83.38 934 VAL A C 1
ATOM 7595 O O . VAL A 1 934 ? 40.740 15.608 6.931 1.00 83.38 934 VAL A O 1
ATOM 7598 N N . CYS A 1 935 ? 42.757 16.525 7.315 1.00 86.81 935 CYS A N 1
ATOM 7599 C CA . CYS A 1 935 ? 43.525 15.285 7.249 1.00 86.81 935 CYS A CA 1
ATOM 7600 C C . CYS A 1 935 ? 44.026 14.880 8.642 1.00 86.81 935 CYS A C 1
ATOM 7602 O O . CYS A 1 935 ? 44.791 15.616 9.273 1.00 86.81 935 CYS A O 1
ATOM 7604 N N . ARG A 1 936 ? 43.640 13.691 9.116 1.00 88.81 936 ARG A N 1
ATOM 7605 C CA . ARG A 1 936 ? 44.117 13.107 10.384 1.00 88.81 936 ARG A CA 1
ATOM 7606 C C . ARG A 1 936 ? 44.459 11.633 10.198 1.00 88.81 936 ARG A C 1
ATOM 7608 O O . ARG A 1 936 ? 43.856 10.953 9.375 1.00 88.81 936 ARG A O 1
ATOM 7615 N N . ASN A 1 937 ? 45.422 11.144 10.971 1.00 91.00 937 ASN A N 1
ATOM 7616 C CA . ASN A 1 937 ? 45.851 9.747 10.992 1.00 91.00 937 ASN A CA 1
ATOM 7617 C C . ASN A 1 937 ? 46.651 9.447 12.265 1.00 91.00 937 ASN A C 1
ATOM 7619 O O . ASN A 1 937 ? 47.105 10.369 12.943 1.00 91.00 937 ASN A O 1
ATOM 7623 N N . ASN A 1 938 ? 46.863 8.162 12.552 1.00 90.81 938 ASN A N 1
ATOM 7624 C CA . ASN A 1 938 ? 47.701 7.689 13.660 1.00 90.81 938 ASN A CA 1
ATOM 7625 C C . ASN A 1 938 ? 49.107 7.236 13.217 1.00 90.81 938 ASN A C 1
ATOM 7627 O O . ASN A 1 938 ? 49.743 6.429 13.897 1.00 90.81 938 ASN A O 1
ATOM 7631 N N . ILE A 1 939 ? 49.598 7.722 12.072 1.00 87.25 939 ILE A N 1
ATOM 7632 C CA . ILE A 1 939 ? 50.918 7.353 11.556 1.00 87.25 939 ILE A CA 1
ATOM 7633 C C . ILE A 1 939 ? 51.991 8.198 12.246 1.00 87.25 939 ILE A C 1
ATOM 7635 O O . ILE A 1 939 ? 52.041 9.419 12.089 1.00 87.25 939 ILE A O 1
ATOM 7639 N N . ASP A 1 940 ? 52.906 7.541 12.957 1.00 79.75 940 ASP A N 1
ATOM 7640 C CA . ASP A 1 940 ? 54.024 8.216 13.611 1.00 79.75 940 ASP A CA 1
ATOM 7641 C C . ASP A 1 940 ? 55.066 8.704 12.591 1.00 79.75 940 ASP A C 1
ATOM 7643 O O . ASP A 1 940 ? 55.870 7.925 12.067 1.00 79.75 940 ASP A O 1
ATOM 7647 N N . ARG A 1 941 ? 55.078 10.023 12.351 1.00 72.06 941 ARG A N 1
ATOM 7648 C CA . ARG A 1 941 ? 56.009 10.712 11.441 1.00 72.06 941 ARG A CA 1
ATOM 7649 C C . ARG A 1 941 ? 57.484 10.496 11.792 1.00 72.06 941 ARG A C 1
ATOM 7651 O O . ARG A 1 941 ? 58.311 10.578 10.890 1.00 72.06 941 ARG A O 1
ATOM 7658 N N . SER A 1 942 ? 57.820 10.188 13.047 1.00 67.00 942 SER A N 1
ATOM 7659 C CA . SER A 1 942 ? 59.207 9.967 13.482 1.00 67.00 942 SER A CA 1
ATOM 7660 C C . SER A 1 942 ? 59.800 8.637 12.993 1.00 67.00 942 SER A C 1
ATOM 7662 O O . SER A 1 942 ? 61.016 8.507 12.862 1.00 67.00 942 SER A O 1
ATOM 7664 N N . THR A 1 943 ? 58.951 7.662 12.656 1.00 63.75 943 THR A N 1
ATOM 7665 C CA . THR A 1 943 ? 59.369 6.320 12.204 1.00 63.75 943 THR A CA 1
ATOM 7666 C C . THR A 1 943 ? 59.658 6.231 10.702 1.00 63.75 943 THR A C 1
ATOM 7668 O O . THR A 1 943 ? 60.048 5.176 10.195 1.00 63.75 943 THR A O 1
ATOM 7671 N N . ILE A 1 944 ? 59.473 7.333 9.973 1.00 65.94 944 ILE A N 1
ATOM 7672 C CA . ILE A 1 944 ? 59.448 7.360 8.511 1.00 65.94 944 ILE A CA 1
ATOM 7673 C C . ILE A 1 944 ? 60.800 7.821 7.977 1.00 65.94 944 ILE A C 1
ATOM 7675 O O . ILE A 1 944 ? 61.258 8.926 8.262 1.00 65.94 944 ILE A O 1
ATOM 7679 N N . LYS A 1 945 ? 61.443 6.967 7.175 1.00 62.16 945 LYS A N 1
ATOM 7680 C CA . LYS A 1 945 ? 62.681 7.329 6.477 1.00 62.16 945 LYS A CA 1
ATOM 7681 C C . LYS A 1 945 ? 62.355 8.224 5.266 1.00 62.16 945 LYS A C 1
ATOM 7683 O O . LYS A 1 945 ? 61.374 7.941 4.583 1.00 62.16 945 LYS A O 1
ATOM 7688 N N . PRO A 1 946 ? 63.161 9.266 4.969 1.00 56.59 946 PRO A N 1
ATOM 7689 C CA . PRO A 1 946 ? 62.870 10.218 3.889 1.00 56.59 946 PRO A CA 1
ATOM 7690 C C . PRO A 1 946 ? 62.852 9.604 2.479 1.00 56.59 946 PRO A C 1
ATOM 7692 O O . PRO A 1 946 ? 62.181 10.133 1.600 1.00 56.59 946 PRO A O 1
ATOM 7695 N N . GLN A 1 947 ? 63.587 8.511 2.256 1.00 63.00 947 GLN A N 1
ATOM 7696 C CA . GLN A 1 947 ? 63.648 7.776 0.990 1.00 63.00 947 GLN A CA 1
ATOM 7697 C C . GLN A 1 947 ? 64.053 6.328 1.267 1.00 63.00 947 GLN A C 1
ATOM 7699 O O . GLN A 1 947 ? 64.959 6.076 2.068 1.00 63.00 947 GLN A O 1
ATOM 7704 N N . SER A 1 948 ? 63.367 5.381 0.630 1.00 65.75 948 SER A N 1
ATOM 7705 C CA . SER A 1 948 ? 63.690 3.954 0.716 1.00 65.75 948 SER A CA 1
ATOM 7706 C C . SER A 1 948 ? 64.406 3.427 -0.533 1.00 65.75 948 SER A C 1
ATOM 7708 O O . SER A 1 948 ? 65.030 2.372 -0.445 1.00 65.75 948 SER A O 1
ATOM 7710 N N . ASP A 1 949 ? 64.330 4.149 -1.662 1.00 77.19 949 ASP A N 1
ATOM 7711 C CA . ASP A 1 949 ? 64.741 3.742 -3.018 1.00 77.19 949 ASP A CA 1
ATOM 7712 C C . ASP A 1 949 ? 64.180 2.364 -3.418 1.00 77.19 949 ASP A C 1
ATOM 7714 O O . ASP A 1 949 ? 64.754 1.633 -4.232 1.00 77.19 949 ASP A O 1
ATOM 7718 N N . ILE A 1 950 ? 63.043 1.985 -2.823 1.00 86.69 950 ILE A N 1
ATOM 7719 C CA . ILE A 1 950 ? 62.378 0.699 -3.026 1.00 86.69 950 ILE A CA 1
ATOM 7720 C C . ILE A 1 950 ? 61.026 0.932 -3.690 1.00 86.69 950 ILE A C 1
ATOM 7722 O O . ILE A 1 950 ? 60.172 1.649 -3.166 1.00 86.69 950 ILE A O 1
ATOM 7726 N N . ILE A 1 951 ? 60.807 0.246 -4.812 1.00 89.25 951 ILE A N 1
ATOM 7727 C CA . ILE A 1 951 ? 59.524 0.210 -5.515 1.00 89.25 951 ILE A CA 1
ATOM 7728 C C . ILE A 1 951 ? 58.930 -1.191 -5.389 1.00 89.25 951 ILE A C 1
ATOM 7730 O O . ILE A 1 951 ? 59.539 -2.193 -5.780 1.00 89.25 951 ILE A O 1
ATOM 7734 N N . LEU A 1 952 ? 57.723 -1.268 -4.830 1.00 90.12 952 LEU A N 1
ATOM 7735 C CA . LEU A 1 952 ? 56.983 -2.518 -4.740 1.00 90.12 952 LEU A CA 1
ATOM 7736 C C . LEU A 1 952 ? 56.345 -2.843 -6.083 1.00 90.12 952 LEU A C 1
ATOM 7738 O O . LEU A 1 952 ? 55.787 -1.969 -6.742 1.00 90.12 952 LEU A O 1
ATOM 7742 N N . ILE A 1 953 ? 56.398 -4.115 -6.468 1.00 88.31 953 ILE A N 1
ATOM 7743 C CA . ILE A 1 953 ? 55.851 -4.589 -7.740 1.00 88.31 953 ILE A CA 1
ATOM 7744 C C . ILE A 1 953 ? 54.879 -5.758 -7.566 1.00 88.31 953 ILE A C 1
ATOM 7746 O O . ILE A 1 953 ? 54.887 -6.472 -6.559 1.00 88.31 953 ILE A O 1
ATOM 7750 N N . GLY A 1 954 ? 54.023 -5.971 -8.567 1.00 80.81 954 GLY A N 1
ATOM 7751 C CA . GLY A 1 954 ? 53.125 -7.123 -8.645 1.00 80.81 954 GLY A CA 1
ATOM 7752 C C . GLY A 1 954 ? 53.854 -8.466 -8.822 1.00 80.81 954 GLY A C 1
ATOM 7753 O O . GLY A 1 954 ? 55.021 -8.541 -9.205 1.00 80.81 954 GLY A O 1
ATOM 7754 N N . GLY A 1 955 ? 53.154 -9.574 -8.555 1.00 73.25 955 GLY A N 1
ATOM 7755 C CA . GLY A 1 955 ? 53.757 -10.919 -8.601 1.00 73.25 955 GLY A CA 1
ATOM 7756 C C . GLY A 1 955 ? 54.034 -11.442 -10.013 1.00 73.25 955 GLY A C 1
ATOM 7757 O O . GLY A 1 955 ? 54.886 -12.307 -10.190 1.00 73.25 955 GLY A O 1
ATOM 7758 N N . LYS A 1 956 ? 53.335 -10.907 -11.022 1.00 72.50 956 LYS A N 1
ATOM 7759 C CA . LYS A 1 956 ? 53.429 -11.309 -12.437 1.00 72.50 956 LYS A CA 1
ATOM 7760 C C . LYS A 1 956 ? 53.731 -10.105 -13.347 1.00 72.50 956 LYS A C 1
ATOM 7762 O O . LYS A 1 956 ? 53.068 -9.918 -14.357 1.00 72.50 956 LYS A O 1
ATOM 7767 N N . GLU A 1 957 ? 54.691 -9.267 -12.961 1.00 82.38 957 GLU A N 1
ATOM 7768 C CA . GLU A 1 957 ? 55.112 -8.105 -13.767 1.00 82.38 957 GLU A CA 1
ATOM 7769 C C . GLU A 1 957 ? 56.124 -8.490 -14.859 1.00 82.38 957 GLU A C 1
ATOM 7771 O O . GLU A 1 957 ? 56.932 -9.408 -14.659 1.00 82.38 957 GLU A O 1
ATOM 7776 N N . SER A 1 958 ? 56.099 -7.780 -15.994 1.00 79.75 958 SER A N 1
ATOM 7777 C CA . SER A 1 958 ? 56.978 -8.049 -17.140 1.00 79.75 958 SER A CA 1
ATOM 7778 C C . SER A 1 958 ? 58.455 -7.815 -16.803 1.00 79.75 958 SER A C 1
ATOM 7780 O O . SER A 1 958 ? 58.810 -6.925 -16.027 1.00 79.75 958 SER A O 1
ATOM 7782 N N . ALA A 1 959 ? 59.340 -8.625 -17.394 1.00 80.88 959 ALA A N 1
ATOM 7783 C CA . ALA A 1 959 ? 60.784 -8.505 -17.182 1.00 80.88 959 ALA A CA 1
ATOM 7784 C C . ALA A 1 959 ? 61.327 -7.141 -17.647 1.00 80.88 959 ALA A C 1
ATOM 7786 O O . ALA A 1 959 ? 62.204 -6.576 -17.003 1.00 80.88 959 ALA A O 1
ATOM 7787 N N . GLU A 1 960 ? 60.756 -6.590 -18.718 1.00 81.56 960 GLU A N 1
ATOM 7788 C CA . GLU A 1 960 ? 61.089 -5.266 -19.247 1.00 81.56 960 GLU A CA 1
ATOM 7789 C C . GLU A 1 960 ? 60.824 -4.152 -18.226 1.00 81.56 960 GLU A C 1
ATOM 7791 O O . GLU A 1 960 ? 61.721 -3.370 -17.919 1.00 81.56 960 GLU A O 1
ATOM 7796 N N . LEU A 1 961 ? 59.629 -4.124 -17.629 1.00 80.38 961 LEU A N 1
ATOM 7797 C CA . LEU A 1 961 ? 59.255 -3.136 -16.617 1.00 80.38 961 LEU A CA 1
ATOM 7798 C C . LEU A 1 961 ? 60.144 -3.241 -15.372 1.00 80.38 961 LEU A C 1
ATOM 7800 O O . LEU A 1 961 ? 60.616 -2.228 -14.860 1.00 80.38 961 LEU A O 1
ATOM 7804 N N . LYS A 1 962 ? 60.437 -4.467 -14.919 1.00 83.50 962 LYS A N 1
ATOM 7805 C CA . LYS A 1 962 ? 61.365 -4.703 -13.801 1.00 83.50 962 LYS A CA 1
ATOM 7806 C C . LYS A 1 962 ? 62.766 -4.177 -14.105 1.00 83.50 962 LYS A C 1
ATOM 7808 O O . LYS A 1 962 ? 63.355 -3.523 -13.254 1.00 83.50 962 LYS A O 1
ATOM 7813 N N . ASN A 1 963 ? 63.288 -4.438 -15.303 1.00 84.50 963 ASN A N 1
ATOM 7814 C CA . ASN A 1 963 ? 64.619 -3.985 -15.708 1.00 84.50 963 ASN A CA 1
ATOM 7815 C C . ASN A 1 963 ? 64.697 -2.457 -15.820 1.00 84.50 963 ASN A C 1
ATOM 7817 O O . ASN A 1 963 ? 65.687 -1.880 -15.381 1.00 84.50 963 ASN A O 1
ATOM 7821 N N . ARG A 1 964 ? 63.647 -1.804 -16.341 1.00 82.81 964 ARG A N 1
ATOM 7822 C CA . ARG A 1 964 ? 63.572 -0.335 -16.421 1.00 82.81 964 ARG A CA 1
ATOM 7823 C C . ARG A 1 964 ? 63.496 0.319 -15.048 1.00 82.81 964 ARG A C 1
ATOM 7825 O O . ARG A 1 964 ? 64.134 1.334 -14.849 1.00 82.81 964 ARG A O 1
ATOM 7832 N N . ILE A 1 965 ? 62.766 -0.257 -14.094 1.00 84.75 965 ILE A N 1
ATOM 7833 C CA . ILE A 1 965 ? 62.724 0.287 -12.729 1.00 84.75 965 ILE A CA 1
ATOM 7834 C C . ILE A 1 965 ? 64.054 0.035 -12.000 1.00 84.75 965 ILE A C 1
ATOM 7836 O O . ILE A 1 965 ? 64.573 0.928 -11.337 1.00 84.75 965 ILE A O 1
ATOM 7840 N N . ASN A 1 966 ? 64.648 -1.152 -12.175 1.00 86.31 966 ASN A N 1
ATOM 7841 C CA . ASN A 1 966 ? 65.925 -1.521 -11.554 1.00 86.31 966 ASN A CA 1
ATOM 7842 C C . ASN A 1 966 ? 67.119 -0.655 -11.995 1.00 86.31 966 ASN A C 1
ATOM 7844 O O . ASN A 1 966 ? 68.161 -0.726 -11.345 1.00 86.31 966 ASN A O 1
ATOM 7848 N N . SER A 1 967 ? 67.000 0.153 -13.056 1.00 84.00 967 SER A N 1
ATOM 7849 C CA . SER A 1 967 ? 68.053 1.101 -13.444 1.00 84.00 967 SER A CA 1
ATOM 7850 C C . SER A 1 967 ? 68.157 2.303 -12.495 1.00 84.00 967 SER A C 1
ATOM 7852 O O . SER A 1 967 ? 69.214 2.928 -12.448 1.00 84.00 967 SER A O 1
ATOM 7854 N N . PHE A 1 968 ? 67.104 2.609 -11.722 1.00 83.50 968 PHE A N 1
ATOM 7855 C CA . PHE A 1 968 ? 67.072 3.769 -10.822 1.00 83.50 968 PHE A CA 1
ATOM 7856 C C . PHE A 1 968 ? 66.479 3.507 -9.423 1.00 83.50 968 PHE A C 1
ATOM 7858 O O . PHE A 1 968 ? 66.637 4.354 -8.547 1.00 83.50 968 PHE A O 1
ATOM 7865 N N . ALA A 1 969 ? 65.812 2.373 -9.180 1.00 84.75 969 ALA A N 1
ATOM 7866 C CA . ALA A 1 969 ? 65.281 1.992 -7.866 1.00 84.75 969 ALA A CA 1
ATOM 7867 C C . ALA A 1 969 ? 65.245 0.467 -7.681 1.00 84.75 969 ALA A C 1
ATOM 7869 O O . ALA A 1 969 ? 65.066 -0.293 -8.630 1.00 84.75 969 ALA A O 1
ATOM 7870 N N . LYS A 1 970 ? 65.357 -0.019 -6.443 1.00 87.00 970 LYS A N 1
ATOM 7871 C CA . LYS A 1 970 ? 65.305 -1.457 -6.150 1.00 87.00 970 LYS A CA 1
ATOM 7872 C C . LYS A 1 970 ? 63.864 -1.966 -6.218 1.00 87.00 970 LYS A C 1
ATOM 7874 O O . LYS A 1 970 ? 63.027 -1.581 -5.403 1.00 87.00 970 LYS A O 1
ATOM 7879 N N . THR A 1 971 ? 63.576 -2.897 -7.127 1.00 87.62 971 THR A N 1
ATOM 7880 C CA . THR A 1 971 ? 62.260 -3.559 -7.153 1.00 87.62 971 THR A CA 1
ATOM 7881 C C . THR A 1 971 ? 62.149 -4.676 -6.111 1.00 87.62 971 THR A C 1
ATOM 7883 O O . THR A 1 971 ? 63.062 -5.488 -5.945 1.00 87.62 971 THR A O 1
ATOM 7886 N N . MET A 1 972 ? 61.016 -4.750 -5.405 1.00 87.69 972 MET A N 1
ATOM 7887 C CA . MET A 1 972 ? 60.731 -5.826 -4.448 1.00 87.69 972 MET A CA 1
ATOM 7888 C C . MET A 1 972 ? 59.284 -6.315 -4.561 1.00 87.69 972 MET A C 1
ATOM 7890 O O . MET A 1 972 ? 58.351 -5.533 -4.717 1.00 87.69 972 MET A O 1
ATOM 7894 N N . TYR A 1 973 ? 59.087 -7.629 -4.460 1.00 87.56 973 TYR A N 1
ATOM 7895 C CA . TYR A 1 973 ? 57.758 -8.225 -4.344 1.00 87.56 973 TYR A CA 1
ATOM 7896 C C . TYR A 1 973 ? 57.442 -8.547 -2.883 1.00 87.56 973 TYR A C 1
ATOM 7898 O O . TYR A 1 973 ? 58.258 -9.146 -2.183 1.00 87.56 973 TYR A O 1
ATOM 7906 N N . VAL A 1 974 ? 56.225 -8.211 -2.466 1.00 87.50 974 VAL A N 1
ATOM 7907 C CA . VAL A 1 974 ? 55.655 -8.527 -1.152 1.00 87.50 974 VAL A CA 1
ATOM 7908 C C . VAL A 1 974 ? 54.275 -9.170 -1.365 1.00 87.50 974 VAL A C 1
ATOM 7910 O O . VAL A 1 974 ? 53.630 -8.897 -2.373 1.00 87.50 974 VAL A O 1
ATOM 7913 N N . ALA A 1 975 ? 53.826 -10.068 -0.490 1.00 87.81 975 ALA A N 1
ATOM 7914 C CA . ALA A 1 975 ? 52.489 -10.665 -0.552 1.00 87.81 975 ALA A CA 1
ATOM 7915 C C . ALA A 1 975 ? 51.402 -9.703 -0.029 1.00 87.81 975 ALA A C 1
ATOM 7917 O O . ALA A 1 975 ? 51.699 -8.816 0.766 1.00 87.81 975 ALA A O 1
ATOM 7918 N N . GLY A 1 976 ? 50.163 -9.876 -0.500 1.00 87.81 976 GLY A N 1
ATOM 7919 C CA . GLY A 1 976 ? 49.017 -9.026 -0.136 1.00 87.81 976 GLY A CA 1
ATOM 7920 C C . GLY A 1 976 ? 48.884 -7.767 -0.966 1.00 87.81 976 GLY A C 1
ATOM 7921 O O . GLY A 1 976 ? 49.884 -7.167 -1.362 1.00 87.81 976 GLY A O 1
ATOM 7922 N N . ALA A 1 977 ? 47.659 -7.384 -1.302 1.00 89.19 977 ALA A N 1
ATOM 7923 C CA . ALA A 1 977 ? 47.401 -6.099 -1.936 1.00 89.19 977 ALA A CA 1
ATOM 7924 C C . ALA A 1 977 ? 47.371 -4.993 -0.872 1.00 89.19 977 ALA A C 1
ATOM 7926 O O . ALA A 1 977 ? 48.139 -4.029 -0.975 1.00 89.19 977 ALA A O 1
ATOM 7927 N N . GLY A 1 978 ? 46.599 -5.203 0.195 1.00 90.81 978 GLY A N 1
ATOM 7928 C CA . GLY A 1 978 ? 46.539 -4.339 1.372 1.00 90.81 978 GLY A CA 1
ATOM 7929 C C . GLY A 1 978 ? 47.902 -4.145 2.026 1.00 90.81 978 GLY A C 1
ATOM 7930 O O . GLY A 1 978 ? 48.328 -3.012 2.257 1.00 90.81 978 GLY A O 1
ATOM 7931 N N . HIS A 1 979 ? 48.657 -5.225 2.237 1.00 92.06 979 HIS A N 1
ATOM 7932 C CA . HIS A 1 979 ? 49.978 -5.126 2.862 1.00 92.06 979 HIS A CA 1
ATOM 7933 C C . HIS A 1 979 ? 51.022 -4.374 2.012 1.00 92.06 979 HIS A C 1
ATOM 7935 O O . HIS A 1 979 ? 51.836 -3.618 2.554 1.00 92.06 979 HIS A O 1
ATOM 7941 N N . LYS A 1 980 ? 51.000 -4.503 0.676 1.00 91.88 980 LYS A N 1
ATOM 7942 C CA . LYS A 1 980 ? 51.854 -3.677 -0.206 1.00 91.88 980 LYS A CA 1
ATOM 7943 C C . LYS A 1 980 ? 51.537 -2.196 -0.048 1.00 91.88 980 LYS A C 1
ATOM 7945 O O . LYS A 1 980 ? 52.450 -1.396 0.143 1.00 91.88 980 LYS A O 1
ATOM 7950 N N . LEU A 1 981 ? 50.254 -1.847 -0.113 1.00 93.38 981 LEU A N 1
ATOM 7951 C CA . LEU A 1 981 ? 49.790 -0.471 0.029 1.00 93.38 981 LEU A CA 1
ATOM 7952 C C . LEU A 1 981 ? 50.151 0.089 1.410 1.00 93.38 981 LEU A C 1
ATOM 7954 O O . LEU A 1 981 ? 50.634 1.215 1.516 1.00 93.38 981 LEU A O 1
ATOM 7958 N N . LEU A 1 982 ? 49.998 -0.717 2.465 1.00 92.50 982 LEU A N 1
ATOM 7959 C CA . LEU A 1 982 ? 50.357 -0.340 3.828 1.00 92.50 982 LEU A CA 1
ATOM 7960 C C . LEU A 1 982 ? 51.849 -0.013 3.954 1.00 92.50 982 LEU A C 1
ATOM 7962 O O . LEU A 1 982 ? 52.216 0.957 4.610 1.00 92.50 982 LEU A O 1
ATOM 7966 N N . ASN A 1 983 ? 52.723 -0.791 3.311 1.00 91.06 983 ASN A N 1
ATOM 7967 C CA . ASN A 1 983 ? 54.162 -0.528 3.320 1.00 91.06 983 ASN A CA 1
ATOM 7968 C C . ASN A 1 983 ? 54.526 0.795 2.617 1.00 91.06 983 ASN A C 1
ATOM 7970 O O . ASN A 1 983 ? 55.449 1.475 3.073 1.00 91.06 983 ASN A O 1
ATOM 7974 N N . VAL A 1 984 ? 53.783 1.199 1.578 1.00 90.94 984 VAL A N 1
ATOM 7975 C CA . VAL A 1 984 ? 53.918 2.532 0.958 1.00 90.94 984 VAL A CA 1
ATOM 7976 C C . VAL A 1 984 ? 53.446 3.626 1.920 1.00 90.94 984 VAL A C 1
ATOM 7978 O O . VAL A 1 984 ? 54.181 4.578 2.181 1.00 90.94 984 VAL A O 1
ATOM 7981 N N . ALA A 1 985 ? 52.273 3.463 2.542 1.00 90.38 985 ALA A N 1
ATOM 7982 C CA . ALA A 1 985 ? 51.752 4.419 3.528 1.00 90.38 985 ALA A CA 1
ATOM 7983 C C . ALA A 1 985 ? 52.695 4.599 4.735 1.00 90.38 985 ALA A C 1
ATOM 7985 O O . ALA A 1 985 ? 52.864 5.703 5.250 1.00 90.38 985 ALA A O 1
ATOM 7986 N N . MET A 1 986 ? 53.377 3.526 5.141 1.00 87.62 986 MET A N 1
ATOM 7987 C CA . MET A 1 986 ? 54.383 3.518 6.207 1.00 87.62 986 MET A CA 1
ATOM 7988 C C . MET A 1 986 ? 55.753 4.060 5.790 1.00 87.62 986 MET A C 1
ATOM 7990 O O . MET A 1 986 ? 56.624 4.197 6.643 1.00 87.62 986 MET A O 1
ATOM 7994 N N . GLY A 1 987 ? 55.968 4.400 4.513 1.00 85.94 987 GLY A N 1
ATOM 7995 C CA . GLY A 1 987 ? 57.264 4.888 4.021 1.00 85.94 987 GLY A CA 1
ATOM 7996 C C . GLY A 1 987 ? 58.365 3.826 4.050 1.00 85.94 987 GLY A C 1
ATOM 7997 O O . GLY A 1 987 ? 59.545 4.152 4.123 1.00 85.94 987 GLY A O 1
ATOM 7998 N N . LYS A 1 988 ? 57.985 2.543 4.036 1.00 86.50 988 LYS A N 1
ATOM 7999 C CA . LYS A 1 988 ? 58.924 1.422 3.878 1.00 86.50 988 LYS A CA 1
ATOM 8000 C C . LYS A 1 988 ? 59.281 1.180 2.412 1.00 86.50 988 LYS A C 1
ATOM 8002 O O . LYS A 1 988 ? 60.322 0.592 2.139 1.00 86.50 988 LYS A O 1
ATOM 8007 N N . ALA A 1 989 ? 58.404 1.609 1.512 1.00 88.19 989 ALA A N 1
ATOM 8008 C CA . ALA A 1 989 ? 58.609 1.676 0.076 1.00 88.19 989 ALA A CA 1
ATOM 8009 C C . ALA A 1 989 ? 58.122 3.038 -0.429 1.00 88.19 989 ALA A C 1
ATOM 8011 O O . ALA A 1 989 ? 57.192 3.611 0.143 1.00 88.19 989 ALA A O 1
ATOM 8012 N N . ASP A 1 990 ? 58.722 3.531 -1.506 1.00 85.81 990 ASP A N 1
ATOM 8013 C CA . ASP A 1 990 ? 58.417 4.858 -2.042 1.00 85.81 990 ASP A CA 1
ATOM 8014 C C . ASP A 1 990 ? 57.156 4.824 -2.920 1.00 85.81 990 ASP A C 1
ATOM 8016 O O . ASP A 1 990 ? 56.337 5.746 -2.895 1.00 85.81 990 ASP A O 1
ATOM 8020 N N . LEU A 1 991 ? 56.973 3.739 -3.678 1.00 89.31 991 LEU A N 1
ATOM 8021 C CA . LEU A 1 991 ? 55.889 3.593 -4.647 1.00 89.31 991 LEU A CA 1
ATOM 8022 C C . LEU A 1 991 ? 55.509 2.115 -4.820 1.00 89.31 991 LEU A C 1
ATOM 8024 O O . LEU A 1 991 ? 56.366 1.232 -4.765 1.00 89.31 991 LEU A O 1
ATOM 8028 N N . LEU A 1 992 ? 54.227 1.835 -5.049 1.00 90.31 992 LEU A N 1
ATOM 8029 C CA . LEU A 1 992 ? 53.746 0.540 -5.536 1.00 90.31 992 LEU A CA 1
ATOM 8030 C C . LEU A 1 992 ? 53.367 0.699 -7.001 1.00 90.31 992 LEU A C 1
ATOM 8032 O O . LEU A 1 992 ? 52.556 1.562 -7.314 1.00 90.31 992 LEU A O 1
ATOM 8036 N N . LEU A 1 993 ? 53.900 -0.158 -7.869 1.00 88.69 993 LEU A N 1
ATOM 8037 C CA . LEU A 1 993 ? 53.591 -0.184 -9.293 1.00 88.69 993 LEU A CA 1
ATOM 8038 C C . LEU A 1 993 ? 53.148 -1.586 -9.706 1.00 88.69 993 LEU A C 1
ATOM 8040 O O . LEU A 1 993 ? 53.867 -2.573 -9.552 1.00 88.69 993 LEU A O 1
ATOM 8044 N N . THR A 1 994 ? 51.946 -1.676 -10.259 1.00 85.19 994 THR A N 1
ATOM 8045 C CA . THR A 1 994 ? 51.392 -2.923 -10.790 1.00 85.19 994 THR A CA 1
ATOM 8046 C C . THR A 1 994 ? 50.807 -2.657 -12.167 1.00 85.19 994 THR A C 1
ATOM 8048 O O . THR A 1 994 ? 50.111 -1.663 -12.333 1.00 85.19 994 THR A O 1
ATOM 8051 N N . SER A 1 995 ? 51.073 -3.524 -13.145 1.00 78.25 995 SER A N 1
ATOM 8052 C CA . SER A 1 995 ? 50.498 -3.428 -14.503 1.00 78.25 995 SER A CA 1
ATOM 8053 C C . SER A 1 995 ? 49.396 -4.467 -14.760 1.00 78.25 995 SER A C 1
ATOM 8055 O O . SER A 1 995 ? 48.732 -4.471 -15.796 1.00 78.25 995 SER A O 1
ATOM 8057 N N . SER A 1 996 ? 49.179 -5.373 -13.802 1.00 72.19 996 SER A N 1
ATOM 8058 C CA . SER A 1 996 ? 48.212 -6.470 -13.903 1.00 72.19 996 SER A CA 1
ATOM 8059 C C . SER A 1 996 ? 46.873 -6.147 -13.225 1.00 72.19 996 SER A C 1
ATOM 8061 O O . SER A 1 996 ? 46.830 -5.482 -12.192 1.00 72.19 996 SER A O 1
ATOM 8063 N N . LYS A 1 997 ? 45.767 -6.673 -13.777 1.00 71.31 997 LYS A N 1
ATOM 8064 C CA . LYS A 1 997 ? 44.408 -6.603 -13.197 1.00 71.31 997 LYS A CA 1
ATOM 8065 C C . LYS A 1 997 ? 44.287 -7.556 -12.007 1.00 71.31 997 LYS A C 1
ATOM 8067 O O . LYS A 1 997 ? 43.805 -8.677 -12.126 1.00 71.31 997 LYS A O 1
ATOM 8072 N N . SER A 1 998 ? 44.882 -7.151 -10.898 1.00 70.94 998 SER A N 1
ATOM 8073 C CA . SER A 1 998 ? 45.249 -8.026 -9.785 1.00 70.94 998 SER A CA 1
ATOM 8074 C C . SER A 1 998 ? 44.696 -7.533 -8.446 1.00 70.94 998 SER A C 1
ATOM 8076 O O . SER A 1 998 ? 44.985 -8.176 -7.438 1.00 70.94 998 SER A O 1
ATOM 8078 N N . THR A 1 999 ? 43.994 -6.401 -8.437 1.00 79.94 999 THR A N 1
ATOM 8079 C CA . THR A 1 999 ? 43.529 -5.688 -7.246 1.00 79.94 999 THR A CA 1
ATOM 8080 C C . THR A 1 999 ? 42.097 -5.191 -7.443 1.00 79.94 999 THR A C 1
ATOM 8082 O O . THR A 1 999 ? 41.716 -4.773 -8.541 1.00 79.94 999 THR A O 1
ATOM 8085 N N . TYR A 1 1000 ? 41.316 -5.234 -6.372 1.00 85.81 1000 TYR A N 1
ATOM 8086 C CA . TYR A 1 1000 ? 39.892 -4.920 -6.328 1.00 85.81 1000 TYR A CA 1
ATOM 8087 C C . TYR A 1 1000 ? 39.606 -3.708 -5.430 1.00 85.81 1000 TYR A C 1
ATOM 8089 O O . TYR A 1 1000 ? 40.506 -3.135 -4.805 1.00 85.81 1000 TYR A O 1
ATOM 8097 N N . TYR A 1 1001 ? 38.344 -3.274 -5.384 1.00 88.62 1001 TYR A N 1
ATOM 8098 C CA . TYR A 1 1001 ? 37.941 -2.149 -4.535 1.00 88.62 1001 TYR A CA 1
ATOM 8099 C C . TYR A 1 1001 ? 38.122 -2.438 -3.041 1.00 88.62 1001 TYR A C 1
ATOM 8101 O O . TYR A 1 1001 ? 38.602 -1.562 -2.318 1.00 88.62 1001 TYR A O 1
ATOM 8109 N N . TRP A 1 1002 ? 37.844 -3.667 -2.598 1.00 89.38 1002 TRP A N 1
ATOM 8110 C CA . TRP A 1 1002 ? 38.068 -4.086 -1.211 1.00 89.38 1002 TRP A CA 1
ATOM 8111 C C . TRP A 1 1002 ? 39.551 -4.075 -0.805 1.00 89.38 1002 TRP A C 1
ATOM 8113 O O . TRP A 1 1002 ? 39.867 -3.610 0.286 1.00 89.38 1002 TRP A O 1
ATOM 8123 N N . ASP A 1 1003 ? 40.466 -4.417 -1.718 1.00 89.56 1003 ASP A N 1
ATOM 8124 C CA . ASP A 1 1003 ? 41.919 -4.380 -1.474 1.00 89.56 1003 ASP A CA 1
ATOM 8125 C C . ASP A 1 1003 ? 42.484 -2.961 -1.260 1.00 89.56 1003 ASP A C 1
ATOM 8127 O O . ASP A 1 1003 ? 43.558 -2.774 -0.683 1.00 89.56 1003 ASP A O 1
ATOM 8131 N N . THR A 1 1004 ? 41.825 -1.945 -1.830 1.00 91.50 1004 THR A N 1
ATOM 8132 C CA . THR A 1 1004 ? 42.417 -0.609 -2.028 1.00 91.50 1004 THR A CA 1
ATOM 8133 C C . THR A 1 1004 ? 41.754 0.482 -1.196 1.00 91.50 1004 THR A C 1
ATOM 8135 O O . THR A 1 1004 ? 42.458 1.385 -0.743 1.00 91.50 1004 THR A O 1
ATOM 8138 N N . CYS A 1 1005 ? 40.443 0.408 -0.936 1.00 94.00 1005 CYS A N 1
ATOM 8139 C CA . CYS A 1 1005 ? 39.671 1.507 -0.343 1.00 94.00 1005 CYS A CA 1
ATOM 8140 C C . CYS A 1 1005 ? 40.229 2.008 0.995 1.00 94.00 1005 CYS A C 1
ATOM 8142 O O . CYS A 1 1005 ? 40.448 3.211 1.160 1.00 94.00 1005 CYS A O 1
ATOM 8144 N N . ALA A 1 1006 ? 40.519 1.094 1.927 1.00 95.69 1006 ALA A N 1
ATOM 8145 C CA . ALA A 1 1006 ? 41.007 1.447 3.259 1.00 95.69 1006 ALA A CA 1
ATOM 8146 C C . ALA A 1 1006 ? 42.366 2.159 3.204 1.00 95.69 1006 ALA A C 1
ATOM 8148 O O . ALA A 1 1006 ? 42.538 3.246 3.753 1.00 95.69 1006 ALA A O 1
ATOM 8149 N N . ILE A 1 1007 ? 43.340 1.578 2.497 1.00 95.62 1007 ILE A N 1
ATOM 8150 C CA . ILE A 1 1007 ? 44.678 2.172 2.430 1.00 95.62 1007 ILE A CA 1
ATOM 8151 C C . ILE A 1 1007 ? 44.693 3.432 1.562 1.00 95.62 1007 ILE A C 1
ATOM 8153 O O . ILE A 1 1007 ? 45.483 4.334 1.822 1.00 95.62 1007 ILE A O 1
ATOM 8157 N N . HIS A 1 1008 ? 43.803 3.546 0.574 1.00 94.94 1008 HIS A N 1
ATOM 8158 C CA . HIS A 1 1008 ? 43.671 4.764 -0.219 1.00 94.94 1008 HIS A CA 1
ATOM 8159 C C . HIS A 1 1008 ? 43.263 5.954 0.665 1.00 94.94 1008 HIS A C 1
ATOM 8161 O O . HIS A 1 1008 ? 43.909 6.998 0.602 1.00 94.94 1008 HIS A O 1
ATOM 8167 N N . ALA A 1 1009 ? 42.273 5.794 1.551 1.00 95.31 1009 ALA A N 1
ATOM 8168 C CA . ALA A 1 1009 ? 41.920 6.837 2.521 1.00 95.31 1009 ALA A CA 1
ATOM 8169 C C . ALA A 1 1009 ? 43.106 7.195 3.440 1.00 95.31 1009 ALA A C 1
ATOM 8171 O O . ALA A 1 1009 ? 43.394 8.374 3.661 1.00 95.31 1009 ALA A O 1
ATOM 8172 N N . ILE A 1 1010 ? 43.855 6.188 3.906 1.00 95.38 1010 ILE A N 1
ATOM 8173 C CA . ILE A 1 1010 ? 45.058 6.393 4.727 1.00 95.38 1010 ILE A CA 1
ATOM 8174 C C . ILE A 1 1010 ? 46.128 7.186 3.958 1.00 95.38 1010 ILE A C 1
ATOM 8176 O O . ILE A 1 1010 ? 46.662 8.153 4.495 1.00 95.38 1010 ILE A O 1
ATOM 8180 N N . LEU A 1 1011 ? 46.418 6.838 2.700 1.00 93.69 1011 LEU A N 1
ATOM 8181 C CA . LEU A 1 1011 ? 47.372 7.561 1.850 1.00 93.69 1011 LEU A CA 1
ATOM 8182 C C . LEU A 1 1011 ? 46.940 9.015 1.623 1.00 93.69 1011 LEU A C 1
ATOM 8184 O O . LEU A 1 1011 ? 47.758 9.920 1.782 1.00 93.69 1011 LEU A O 1
ATOM 8188 N N . ARG A 1 1012 ? 45.654 9.266 1.350 1.00 92.31 1012 ARG A N 1
ATOM 8189 C CA . ARG A 1 1012 ? 45.134 10.634 1.173 1.00 92.31 1012 ARG A CA 1
ATOM 8190 C C . ARG A 1 1012 ? 45.248 11.479 2.437 1.00 92.31 1012 ARG A C 1
ATOM 8192 O O . ARG A 1 1012 ? 45.493 12.674 2.335 1.00 92.31 1012 ARG A O 1
ATOM 8199 N N . SER A 1 1013 ? 45.147 10.873 3.621 1.00 92.06 1013 SER A N 1
ATOM 8200 C CA . SER A 1 1013 ? 45.334 11.581 4.899 1.00 92.06 1013 SER A CA 1
ATOM 8201 C C . SER A 1 1013 ? 46.778 12.054 5.153 1.00 92.06 1013 SER A C 1
ATOM 8203 O O . SER A 1 1013 ? 47.015 12.838 6.073 1.00 92.06 1013 SER A O 1
ATOM 8205 N N . ILE A 1 1014 ? 47.751 11.579 4.364 1.00 89.88 1014 ILE A N 1
ATOM 8206 C CA . ILE A 1 1014 ? 49.173 11.954 4.453 1.00 89.88 1014 ILE A CA 1
ATOM 8207 C C . ILE A 1 1014 ? 49.703 12.627 3.174 1.00 89.88 1014 ILE A C 1
ATOM 8209 O O . ILE A 1 1014 ? 50.913 12.813 3.064 1.00 89.88 1014 ILE A O 1
ATOM 8213 N N . GLY A 1 1015 ? 48.823 13.009 2.238 1.00 86.88 1015 GLY A N 1
ATOM 8214 C CA . GLY A 1 1015 ? 49.188 13.690 0.985 1.00 86.88 1015 GLY A CA 1
ATOM 8215 C C . GLY A 1 1015 ? 49.540 12.766 -0.190 1.00 86.88 1015 GLY A C 1
ATOM 8216 O O . GLY A 1 1015 ? 50.091 13.222 -1.190 1.00 86.88 1015 GLY A O 1
ATOM 8217 N N . GLY A 1 1016 ? 49.245 11.470 -0.071 1.00 90.00 1016 GLY A N 1
ATOM 8218 C CA . GLY A 1 1016 ? 49.417 10.467 -1.121 1.00 90.00 1016 GLY A CA 1
ATOM 8219 C C . GLY A 1 1016 ? 48.113 10.118 -1.840 1.00 90.00 1016 GLY A C 1
ATOM 8220 O O . GLY A 1 1016 ? 47.062 10.702 -1.585 1.00 90.00 1016 GLY A O 1
ATOM 8221 N N . GLY A 1 1017 ? 48.166 9.117 -2.716 1.00 92.12 1017 GLY A N 1
ATOM 8222 C CA . GLY A 1 1017 ? 47.012 8.701 -3.509 1.00 92.12 1017 GLY A CA 1
ATOM 8223 C C . GLY A 1 1017 ? 47.216 7.377 -4.237 1.00 92.12 1017 GLY A C 1
ATOM 8224 O O . GLY A 1 1017 ? 48.292 6.769 -4.175 1.00 92.12 1017 GLY A O 1
ATOM 8225 N N . ILE A 1 1018 ? 46.167 6.922 -4.923 1.00 92.31 1018 ILE A N 1
ATOM 8226 C CA . ILE A 1 1018 ? 46.218 5.754 -5.806 1.00 92.31 1018 ILE A CA 1
ATOM 8227 C C . ILE A 1 1018 ? 45.571 6.093 -7.148 1.00 92.31 1018 ILE A C 1
ATOM 8229 O O . ILE A 1 1018 ? 44.393 6.444 -7.216 1.00 92.31 1018 ILE A O 1
ATOM 8233 N N . ILE A 1 1019 ? 46.329 5.907 -8.227 1.00 89.19 1019 ILE A N 1
ATOM 8234 C CA . ILE A 1 1019 ? 45.912 6.195 -9.604 1.00 89.19 1019 ILE A CA 1
ATOM 8235 C C . ILE A 1 1019 ? 46.001 4.939 -10.493 1.00 89.19 1019 ILE A C 1
ATOM 8237 O O . ILE A 1 1019 ? 46.806 4.040 -10.226 1.00 89.19 1019 ILE A O 1
ATOM 8241 N N . PRO A 1 1020 ? 45.211 4.852 -11.577 1.00 87.06 1020 PRO A N 1
ATOM 8242 C CA . PRO A 1 1020 ? 45.367 3.835 -12.615 1.00 87.06 1020 PRO A CA 1
ATOM 8243 C C . PRO A 1 1020 ? 46.755 3.868 -13.272 1.00 87.06 1020 PRO A C 1
ATOM 8245 O O . PRO A 1 1020 ? 47.227 4.927 -13.685 1.00 87.06 1020 PRO A O 1
ATOM 8248 N N . PHE A 1 1021 ? 47.386 2.701 -13.446 1.00 82.25 1021 PHE A N 1
ATOM 8249 C CA . PHE A 1 1021 ? 48.711 2.598 -14.080 1.00 82.25 1021 PHE A CA 1
ATOM 8250 C C . PHE A 1 1021 ? 48.721 3.093 -15.538 1.00 82.25 1021 PHE A C 1
ATOM 8252 O O . PHE A 1 1021 ? 49.687 3.706 -15.979 1.00 82.25 1021 PHE A O 1
ATOM 8259 N N . GLU A 1 1022 ? 47.641 2.871 -16.290 1.00 77.94 1022 GLU A N 1
ATOM 8260 C CA . GLU A 1 1022 ? 47.549 3.303 -17.693 1.00 77.94 1022 GLU A CA 1
ATOM 8261 C C . GLU A 1 1022 ? 47.557 4.829 -17.842 1.00 77.94 1022 GLU A C 1
ATOM 8263 O O . GLU A 1 1022 ? 48.199 5.357 -18.747 1.00 77.94 1022 GLU A O 1
ATOM 8268 N N . ASN A 1 1023 ? 46.931 5.541 -16.904 1.00 77.00 1023 ASN A N 1
ATOM 8269 C CA . ASN A 1 1023 ? 46.857 6.998 -16.935 1.00 77.00 1023 ASN A CA 1
ATOM 8270 C C . ASN A 1 1023 ? 48.191 7.638 -16.547 1.00 77.00 1023 ASN A C 1
ATOM 8272 O O . ASN A 1 1023 ? 48.522 8.710 -17.042 1.00 77.00 1023 ASN A O 1
ATOM 8276 N N . PHE A 1 1024 ? 48.986 6.960 -15.717 1.00 76.06 1024 PHE A N 1
ATOM 8277 C CA . PHE A 1 1024 ? 50.302 7.436 -15.302 1.00 76.06 1024 PHE A CA 1
ATOM 8278 C C . PHE A 1 1024 ? 51.273 7.628 -16.475 1.00 76.06 1024 PHE A C 1
ATOM 8280 O O . PHE A 1 1024 ? 52.042 8.583 -16.482 1.00 76.06 1024 PHE A O 1
ATOM 8287 N N . ILE A 1 1025 ? 51.210 6.772 -17.500 1.00 69.44 1025 ILE A N 1
ATOM 8288 C CA . ILE A 1 1025 ? 52.073 6.880 -18.692 1.00 69.44 1025 ILE A CA 1
ATOM 8289 C C . ILE A 1 1025 ? 51.745 8.146 -19.507 1.00 69.44 1025 ILE A C 1
ATOM 8291 O O . ILE A 1 1025 ? 52.610 8.685 -20.197 1.00 69.44 1025 ILE A O 1
ATOM 8295 N N . HIS A 1 1026 ? 50.507 8.635 -19.410 1.00 71.81 1026 HIS A N 1
ATOM 8296 C CA . HIS A 1 1026 ? 49.993 9.764 -20.182 1.00 71.81 1026 HIS A CA 1
ATOM 8297 C C . HIS A 1 1026 ? 50.071 11.114 -19.449 1.00 71.81 1026 HIS A C 1
ATOM 8299 O O . HIS A 1 1026 ? 49.635 12.117 -20.011 1.00 71.81 1026 HIS A O 1
ATOM 8305 N N . ILE A 1 1027 ? 50.637 11.164 -18.236 1.00 77.12 1027 ILE A N 1
ATOM 8306 C CA . ILE A 1 1027 ? 50.813 12.417 -17.485 1.00 77.12 1027 ILE A CA 1
ATOM 8307 C C . ILE A 1 1027 ? 51.782 13.335 -18.243 1.00 77.12 1027 ILE A C 1
ATOM 8309 O O . ILE A 1 1027 ? 52.903 12.931 -18.583 1.00 77.12 1027 ILE A O 1
ATOM 8313 N N . ASN A 1 1028 ? 51.348 14.569 -18.512 1.00 68.06 1028 ASN A N 1
ATOM 8314 C CA . ASN A 1 1028 ? 52.148 15.577 -19.204 1.00 68.06 1028 ASN A CA 1
ATOM 8315 C C . ASN A 1 1028 ? 53.075 16.283 -18.201 1.00 68.06 1028 ASN A C 1
ATOM 8317 O O . ASN A 1 1028 ? 52.605 16.821 -17.205 1.00 68.06 1028 ASN A O 1
ATOM 8321 N N . ASP A 1 1029 ? 54.385 16.268 -18.449 1.00 67.38 1029 ASP A N 1
ATOM 8322 C CA . ASP A 1 1029 ? 55.431 16.761 -17.541 1.00 67.38 1029 ASP A CA 1
ATOM 8323 C C . ASP A 1 1029 ? 55.980 18.145 -17.930 1.00 67.38 1029 ASP A C 1
ATOM 8325 O O . ASP A 1 1029 ? 57.078 18.516 -17.520 1.00 67.38 1029 ASP A O 1
ATOM 8329 N N . SER A 1 1030 ? 55.223 18.917 -18.721 1.00 62.53 1030 SER A N 1
ATOM 8330 C CA . SER A 1 1030 ? 55.643 20.235 -19.213 1.00 62.53 1030 SER A CA 1
ATOM 8331 C C . SER A 1 1030 ? 55.621 21.357 -18.161 1.00 62.53 1030 SER A C 1
ATOM 8333 O O . SER A 1 1030 ? 56.387 22.301 -18.323 1.00 62.53 1030 SER A O 1
ATOM 8335 N N . ASN A 1 1031 ? 54.798 21.261 -17.104 1.00 63.50 1031 ASN A N 1
ATOM 8336 C CA . ASN A 1 1031 ? 54.700 22.221 -15.986 1.00 63.50 1031 ASN A CA 1
ATOM 8337 C C . ASN A 1 1031 ? 54.405 21.498 -14.656 1.00 63.50 1031 ASN A C 1
ATOM 8339 O O . ASN A 1 1031 ? 53.612 20.559 -14.637 1.00 63.50 1031 ASN A O 1
ATOM 8343 N N . ASP A 1 1032 ? 55.000 21.949 -13.543 1.00 58.16 1032 ASP A N 1
ATOM 8344 C CA . ASP A 1 1032 ? 54.882 21.282 -12.231 1.00 58.16 1032 ASP A CA 1
ATOM 8345 C C . ASP A 1 1032 ? 53.516 21.494 -11.535 1.00 58.16 1032 ASP A C 1
ATOM 8347 O O . ASP A 1 1032 ? 53.050 20.568 -10.863 1.00 58.16 1032 ASP A O 1
ATOM 8351 N N . ASP A 1 1033 ? 52.861 22.651 -11.724 1.00 58.88 1033 ASP A N 1
ATOM 8352 C CA . ASP A 1 1033 ? 51.527 22.954 -11.162 1.00 58.88 1033 ASP A CA 1
ATOM 8353 C C . ASP A 1 1033 ? 50.408 22.140 -11.849 1.00 58.88 1033 ASP A C 1
ATOM 8355 O O . ASP A 1 1033 ? 49.463 21.697 -11.197 1.00 58.88 1033 ASP A O 1
ATOM 8359 N N . ASP A 1 1034 ? 50.561 21.840 -13.145 1.00 68.56 1034 ASP A N 1
ATOM 8360 C CA . ASP A 1 1034 ? 49.597 21.043 -13.922 1.00 68.56 1034 ASP A CA 1
ATOM 8361 C C . ASP A 1 1034 ? 49.565 19.563 -13.478 1.00 68.56 1034 ASP A C 1
ATOM 8363 O O . ASP A 1 1034 ? 48.575 18.865 -13.707 1.00 68.56 1034 ASP A O 1
ATOM 8367 N N . ILE A 1 1035 ? 50.641 19.053 -12.861 1.00 73.94 1035 ILE A N 1
ATOM 8368 C CA . ILE A 1 1035 ? 50.747 17.644 -12.436 1.00 73.94 1035 ILE A CA 1
ATOM 8369 C C . ILE A 1 1035 ? 49.899 17.375 -11.188 1.00 73.94 1035 ILE A C 1
ATOM 8371 O O . ILE A 1 1035 ? 49.279 16.315 -11.101 1.00 73.94 1035 ILE A O 1
ATOM 8375 N N . ASP A 1 1036 ? 49.850 18.308 -10.236 1.00 75.25 1036 ASP A N 1
ATOM 8376 C CA . ASP A 1 1036 ? 49.107 18.125 -8.981 1.00 75.25 1036 ASP A CA 1
ATOM 8377 C C . ASP A 1 1036 ? 47.596 18.066 -9.248 1.00 75.25 1036 ASP A C 1
ATOM 8379 O O . ASP A 1 1036 ? 46.905 17.172 -8.750 1.00 75.25 1036 ASP A O 1
ATOM 8383 N N . GLU A 1 1037 ? 47.100 18.950 -10.118 1.00 78.75 1037 GLU A N 1
ATOM 8384 C CA . GLU A 1 1037 ? 45.704 18.958 -10.565 1.00 78.75 1037 GLU A CA 1
ATOM 8385 C C . GLU A 1 1037 ? 45.364 17.692 -11.373 1.00 78.75 1037 GLU A C 1
ATOM 8387 O O . GLU A 1 1037 ? 44.351 17.033 -11.115 1.00 78.75 1037 GLU A O 1
ATOM 8392 N N . GLN A 1 1038 ? 46.248 17.272 -12.291 1.00 79.75 1038 GLN A N 1
ATOM 8393 C CA . GLN A 1 1038 ? 46.087 16.011 -13.025 1.00 79.75 1038 GLN A CA 1
ATOM 8394 C C . GLN A 1 1038 ? 46.017 14.807 -12.076 1.00 79.75 1038 GLN A C 1
ATOM 8396 O O . GLN A 1 1038 ? 45.145 13.953 -12.232 1.00 79.75 1038 GLN A O 1
ATOM 8401 N N . LEU A 1 1039 ? 46.896 14.720 -11.076 1.00 82.75 1039 LEU A N 1
ATOM 8402 C CA . LEU A 1 1039 ? 46.919 13.593 -10.143 1.00 82.75 1039 LEU A CA 1
ATOM 8403 C C . LEU A 1 1039 ? 45.663 13.517 -9.273 1.00 82.75 1039 LEU A C 1
ATOM 8405 O O . LEU A 1 1039 ? 45.183 12.410 -9.024 1.00 82.75 1039 LEU A O 1
ATOM 8409 N N . GLU A 1 1040 ? 45.096 14.647 -8.848 1.00 83.12 1040 GLU A N 1
ATOM 8410 C CA . GLU A 1 1040 ? 43.838 14.657 -8.088 1.00 83.12 1040 GLU A CA 1
ATOM 8411 C C . GLU A 1 1040 ? 42.649 14.177 -8.945 1.00 83.12 1040 GLU A C 1
ATOM 8413 O O . GLU A 1 1040 ? 41.795 13.411 -8.479 1.00 83.12 1040 GLU A O 1
ATOM 8418 N N . HIS A 1 1041 ? 42.615 14.540 -10.231 1.00 83.38 1041 HIS A N 1
ATOM 8419 C CA . HIS A 1 1041 ? 41.595 14.059 -11.169 1.00 83.38 1041 HIS A CA 1
ATOM 8420 C C . HIS A 1 1041 ? 41.740 12.576 -11.531 1.00 83.38 1041 HIS A C 1
ATOM 8422 O O . HIS A 1 1041 ? 40.741 11.912 -11.816 1.00 83.38 1041 HIS A O 1
ATOM 8428 N N . LEU A 1 1042 ? 42.962 12.042 -11.500 1.00 86.06 1042 LEU A N 1
ATOM 8429 C CA . LEU A 1 1042 ? 43.269 10.659 -11.871 1.00 86.06 1042 LEU A CA 1
ATOM 8430 C C . LEU A 1 1042 ? 43.126 9.653 -10.715 1.00 86.06 1042 LEU A C 1
ATOM 8432 O O . LEU A 1 1042 ? 43.333 8.459 -10.939 1.00 86.06 1042 LEU A O 1
ATOM 8436 N N . GLN A 1 1043 ? 42.770 10.092 -9.501 1.00 88.75 1043 GLN A N 1
ATOM 8437 C CA . GLN A 1 1043 ? 42.557 9.196 -8.357 1.00 88.75 1043 GLN A CA 1
ATOM 8438 C C . GLN A 1 1043 ? 41.484 8.139 -8.647 1.00 88.75 1043 GLN A C 1
ATOM 8440 O O . GLN A 1 1043 ? 40.430 8.427 -9.220 1.00 88.75 1043 GLN A O 1
ATOM 8445 N N . ILE A 1 1044 ? 41.713 6.912 -8.174 1.00 88.50 1044 ILE A N 1
ATOM 8446 C CA . ILE A 1 1044 ? 40.713 5.840 -8.210 1.00 88.50 1044 ILE A CA 1
ATOM 8447 C C . ILE A 1 1044 ? 39.457 6.272 -7.444 1.00 88.50 1044 ILE A C 1
ATOM 8449 O O . ILE A 1 1044 ? 39.536 6.721 -6.299 1.00 88.50 1044 ILE A O 1
ATOM 8453 N N . ARG A 1 1045 ? 38.293 6.068 -8.070 1.00 88.75 1045 ARG A N 1
ATOM 8454 C CA . ARG A 1 1045 ? 36.970 6.287 -7.476 1.00 88.75 1045 ARG A CA 1
ATOM 8455 C C . ARG A 1 1045 ? 36.253 4.956 -7.253 1.00 88.75 1045 ARG A C 1
ATOM 8457 O O . ARG A 1 1045 ? 36.305 4.072 -8.109 1.00 88.75 1045 ARG A O 1
ATOM 8464 N N . TYR A 1 1046 ? 35.581 4.842 -6.115 1.00 88.12 1046 TYR A N 1
ATOM 8465 C CA . TYR A 1 1046 ? 34.848 3.657 -5.672 1.00 88.12 1046 TYR A CA 1
ATOM 8466 C C . TYR A 1 1046 ? 33.357 3.785 -5.996 1.00 88.12 1046 TYR A C 1
ATOM 8468 O O . TYR A 1 1046 ? 32.832 4.892 -6.118 1.00 88.12 1046 TYR A O 1
ATOM 8476 N N . LYS A 1 1047 ? 32.677 2.650 -6.172 1.00 83.50 1047 LYS A N 1
ATOM 8477 C CA . LYS A 1 1047 ? 31.247 2.583 -6.509 1.00 83.50 1047 LYS A CA 1
ATOM 8478 C C . LYS A 1 1047 ? 30.532 1.560 -5.633 1.00 83.50 1047 LYS A C 1
ATOM 8480 O O . LYS A 1 1047 ? 31.179 0.717 -5.013 1.00 83.50 1047 LYS A O 1
ATOM 8485 N N . GLU A 1 1048 ? 29.208 1.663 -5.586 1.00 75.62 1048 GLU A N 1
ATOM 8486 C CA . GLU A 1 1048 ? 28.335 0.669 -4.958 1.00 75.62 1048 GLU A CA 1
ATOM 8487 C C . GLU A 1 1048 ? 28.332 -0.647 -5.745 1.00 75.62 1048 GLU A C 1
ATOM 8489 O O . GLU A 1 1048 ? 28.470 -0.639 -6.971 1.00 75.62 1048 GLU A O 1
ATOM 8494 N N . LYS A 1 1049 ? 28.134 -1.765 -5.035 1.00 65.56 1049 LYS A N 1
ATOM 8495 C CA . LYS A 1 1049 ? 28.091 -3.107 -5.626 1.00 65.56 1049 LYS A CA 1
ATOM 8496 C C . LYS A 1 1049 ? 26.768 -3.317 -6.375 1.00 65.56 1049 LYS A C 1
ATOM 8498 O O . LYS A 1 1049 ? 25.716 -3.440 -5.745 1.00 65.56 1049 LYS A O 1
ATOM 8503 N N . ILE A 1 1050 ? 26.788 -3.375 -7.710 1.00 57.38 1050 ILE A N 1
ATOM 8504 C CA . ILE A 1 1050 ? 25.562 -3.523 -8.521 1.00 57.38 1050 ILE A CA 1
ATOM 8505 C C . ILE A 1 1050 ? 25.242 -5.016 -8.703 1.00 57.38 1050 ILE A C 1
ATOM 8507 O O . ILE A 1 1050 ? 25.953 -5.741 -9.393 1.00 57.38 1050 ILE A O 1
ATOM 8511 N N . MET A 1 1051 ? 24.121 -5.485 -8.140 1.00 43.19 1051 MET A N 1
ATOM 8512 C CA . MET A 1 1051 ? 23.709 -6.905 -8.145 1.00 43.19 1051 MET A CA 1
ATOM 8513 C C . MET A 1 1051 ? 23.414 -7.526 -9.533 1.00 43.19 1051 MET A C 1
ATOM 8515 O O . MET A 1 1051 ? 23.084 -8.708 -9.605 1.00 43.19 1051 MET A O 1
ATOM 8519 N N . THR A 1 1052 ? 23.502 -6.780 -10.640 1.00 35.81 1052 THR A N 1
ATOM 8520 C CA . THR A 1 1052 ? 22.944 -7.195 -11.944 1.00 35.81 1052 THR A CA 1
ATOM 8521 C C . THR A 1 1052 ? 23.951 -7.569 -13.034 1.00 35.81 1052 THR A C 1
ATOM 8523 O O . THR A 1 1052 ? 23.523 -7.993 -14.108 1.00 35.81 1052 THR A O 1
ATOM 8526 N N . THR A 1 1053 ? 25.267 -7.515 -12.807 1.00 34.66 1053 THR A N 1
ATOM 8527 C CA . THR A 1 1053 ? 26.245 -7.895 -13.848 1.00 34.66 1053 THR A CA 1
ATOM 8528 C C . THR A 1 1053 ? 27.303 -8.877 -13.363 1.00 34.66 1053 THR A C 1
ATOM 8530 O O . THR A 1 1053 ? 28.010 -8.621 -12.399 1.00 34.66 1053 THR A O 1
ATOM 8533 N N . LYS A 1 1054 ? 27.453 -9.973 -14.121 1.00 41.12 1054 LYS A N 1
ATOM 8534 C CA . LYS A 1 1054 ? 28.429 -11.081 -14.009 1.00 41.12 1054 LYS A CA 1
ATOM 8535 C C . LYS A 1 1054 ? 29.921 -10.682 -14.051 1.00 41.12 1054 LYS A C 1
ATOM 8537 O O . LYS A 1 1054 ? 30.772 -11.540 -14.256 1.00 41.12 1054 LYS A O 1
ATOM 8542 N N . ASN A 1 1055 ? 30.259 -9.408 -13.884 1.00 41.50 1055 ASN A N 1
ATOM 8543 C CA . ASN A 1 1055 ? 31.639 -8.947 -13.848 1.00 41.50 1055 ASN A CA 1
ATOM 8544 C C . ASN A 1 1055 ? 32.007 -8.668 -12.395 1.00 41.50 1055 ASN A C 1
ATOM 8546 O O . ASN A 1 1055 ? 31.599 -7.654 -11.839 1.00 41.50 1055 ASN A O 1
ATOM 8550 N N . ILE A 1 1056 ? 32.776 -9.583 -11.801 1.00 48.69 1056 ILE A N 1
ATOM 8551 C CA . ILE A 1 1056 ? 33.520 -9.369 -10.556 1.00 48.69 1056 ILE A CA 1
ATOM 8552 C C . ILE A 1 1056 ? 34.176 -7.984 -10.672 1.00 48.69 1056 ILE A C 1
ATOM 8554 O O . ILE A 1 1056 ? 34.913 -7.751 -11.631 1.00 48.69 1056 ILE A O 1
ATOM 8558 N N . GLU A 1 1057 ? 33.828 -7.058 -9.775 1.00 53.53 1057 GLU A N 1
ATOM 8559 C CA . GLU A 1 1057 ? 34.148 -5.623 -9.836 1.00 53.53 1057 GLU A CA 1
ATOM 8560 C C . GLU A 1 1057 ? 35.660 -5.372 -9.662 1.00 53.53 1057 GLU A C 1
ATOM 8562 O O . GLU A 1 1057 ? 36.134 -4.851 -8.655 1.00 53.53 1057 GLU A O 1
ATOM 8567 N N . CYS A 1 1058 ? 36.455 -5.775 -10.657 1.00 50.41 1058 CYS A N 1
ATOM 8568 C CA . CYS A 1 1058 ? 37.816 -5.306 -10.844 1.00 50.41 1058 CYS A CA 1
ATOM 8569 C C . CYS A 1 1058 ? 37.759 -3.814 -11.151 1.00 50.41 1058 CYS A C 1
ATOM 8571 O O . CYS A 1 1058 ? 37.003 -3.375 -12.022 1.00 50.41 1058 CYS A O 1
ATOM 8573 N N . ASN A 1 1059 ? 38.644 -3.049 -10.521 1.00 53.12 1059 ASN A N 1
ATOM 8574 C CA . ASN A 1 1059 ? 38.939 -1.704 -10.978 1.00 53.12 1059 ASN A CA 1
ATOM 8575 C C . ASN A 1 1059 ? 39.285 -1.774 -12.479 1.00 53.12 1059 ASN A C 1
ATOM 8577 O O . ASN A 1 1059 ? 40.084 -2.616 -12.896 1.00 53.12 1059 ASN A O 1
ATOM 8581 N N . HIS A 1 1060 ? 38.665 -0.937 -13.312 1.00 51.44 1060 HIS A N 1
ATOM 8582 C CA . HIS A 1 1060 ? 38.847 -0.948 -14.770 1.00 51.44 1060 HIS A CA 1
ATOM 8583 C C . HIS A 1 1060 ? 40.275 -0.585 -15.229 1.00 51.44 1060 HIS A C 1
ATOM 8585 O O . HIS A 1 1060 ? 40.497 -0.436 -16.425 1.00 51.44 1060 HIS A O 1
ATOM 8591 N N . SER A 1 1061 ? 41.256 -0.487 -14.329 1.00 52.62 1061 SER A N 1
ATOM 8592 C CA . SER A 1 1061 ? 42.622 -0.117 -14.658 1.00 52.62 1061 SER A CA 1
ATOM 8593 C C . SER A 1 1061 ? 43.482 -1.338 -14.992 1.00 52.62 1061 SER A C 1
ATOM 8595 O O . SER A 1 1061 ? 43.448 -2.375 -14.325 1.00 52.62 1061 SER A O 1
ATOM 8597 N N . LYS A 1 1062 ? 44.304 -1.234 -16.039 1.00 65.69 1062 LYS A N 1
ATOM 8598 C CA . LYS A 1 1062 ? 45.407 -2.171 -16.327 1.00 65.69 1062 LYS A CA 1
ATOM 8599 C C . LYS A 1 1062 ? 46.519 -2.029 -15.266 1.00 65.69 1062 LYS A C 1
ATOM 8601 O O . LYS A 1 1062 ? 47.631 -1.626 -15.587 1.00 65.69 1062 LYS A O 1
ATOM 8606 N N . GLY A 1 1063 ? 46.193 -2.306 -14.000 1.00 77.69 1063 GLY A N 1
ATOM 8607 C CA . GLY A 1 1063 ? 47.058 -2.108 -12.837 1.00 77.69 1063 GLY A CA 1
ATOM 8608 C C . GLY A 1 1063 ? 46.912 -0.738 -12.158 1.00 77.69 1063 GLY A C 1
ATOM 8609 O O . GLY A 1 1063 ? 46.090 0.089 -12.557 1.00 77.69 1063 GLY A O 1
ATOM 8610 N N . LEU A 1 1064 ? 47.675 -0.501 -11.093 1.00 88.31 1064 LEU A N 1
ATOM 8611 C CA . LEU A 1 1064 ? 47.630 0.727 -10.292 1.00 88.31 1064 LEU A CA 1
ATOM 8612 C C . LEU A 1 1064 ? 49.015 1.201 -9.861 1.00 88.31 1064 LEU A C 1
ATOM 8614 O O . LEU A 1 1064 ? 49.965 0.411 -9.788 1.00 88.31 1064 LEU A O 1
ATOM 8618 N N . ILE A 1 1065 ? 49.083 2.489 -9.531 1.00 89.38 1065 ILE A N 1
ATOM 8619 C CA . ILE A 1 1065 ? 50.198 3.118 -8.837 1.00 89.38 1065 ILE A CA 1
ATOM 8620 C C . ILE A 1 1065 ? 49.697 3.717 -7.533 1.00 89.38 1065 ILE A C 1
ATOM 8622 O O . ILE A 1 1065 ? 48.775 4.528 -7.544 1.00 89.38 1065 ILE A O 1
ATOM 8626 N N . ALA A 1 1066 ? 50.322 3.335 -6.423 1.00 91.62 1066 ALA A N 1
ATOM 8627 C CA . ALA A 1 1066 ? 50.087 3.954 -5.125 1.00 91.62 1066 ALA A CA 1
ATOM 8628 C C . ALA A 1 1066 ? 51.348 4.671 -4.663 1.00 91.62 1066 ALA A C 1
ATOM 8630 O O . ALA A 1 1066 ? 52.448 4.119 -4.743 1.00 91.62 1066 ALA A O 1
ATOM 8631 N N . TYR A 1 1067 ? 51.180 5.886 -4.165 1.00 91.19 1067 TYR A N 1
ATOM 8632 C CA . TYR A 1 1067 ? 52.280 6.746 -3.765 1.00 91.19 1067 TYR A CA 1
ATOM 8633 C C . TYR A 1 1067 ? 51.932 7.497 -2.491 1.00 91.19 1067 TYR A C 1
ATOM 8635 O O . TYR A 1 1067 ? 50.768 7.744 -2.175 1.00 91.19 1067 TYR A O 1
ATOM 8643 N N . ARG A 1 1068 ? 52.977 7.870 -1.761 1.00 87.31 1068 ARG A N 1
ATOM 8644 C CA . ARG A 1 1068 ? 52.858 8.564 -0.484 1.00 87.31 1068 ARG A CA 1
ATOM 8645 C C . ARG A 1 1068 ? 52.944 10.088 -0.604 1.00 87.31 1068 ARG A C 1
ATOM 8647 O O . ARG A 1 1068 ? 52.312 10.781 0.179 1.00 87.31 1068 ARG A O 1
ATOM 8654 N N . SER A 1 1069 ? 53.746 10.583 -1.542 1.00 84.81 1069 SER A N 1
ATOM 8655 C CA . SER A 1 1069 ? 53.913 12.007 -1.845 1.00 84.81 1069 SER A CA 1
ATOM 8656 C C . SER A 1 1069 ? 53.973 12.197 -3.356 1.00 84.81 1069 SER A C 1
ATOM 8658 O O . SER A 1 1069 ? 54.486 11.333 -4.077 1.00 84.81 1069 SER A O 1
ATOM 8660 N N . ILE A 1 1070 ? 53.463 13.329 -3.830 1.00 83.50 1070 ILE A N 1
ATOM 8661 C CA . ILE A 1 1070 ? 53.465 13.691 -5.247 1.00 83.50 1070 ILE A CA 1
ATOM 8662 C C . ILE A 1 1070 ? 54.900 13.849 -5.781 1.00 83.50 1070 ILE A C 1
ATOM 8664 O O . ILE A 1 1070 ? 55.190 13.473 -6.917 1.00 83.50 1070 ILE A O 1
ATOM 8668 N N . ASP A 1 1071 ? 55.847 14.273 -4.943 1.00 81.38 1071 ASP A N 1
ATOM 8669 C CA . ASP A 1 1071 ? 57.255 14.412 -5.340 1.00 81.38 1071 ASP A CA 1
ATOM 8670 C C . ASP A 1 1071 ? 57.875 13.080 -5.781 1.00 81.38 1071 ASP A C 1
ATOM 8672 O O . ASP A 1 1071 ? 58.672 13.020 -6.722 1.00 81.38 1071 ASP A O 1
ATOM 8676 N N . THR A 1 1072 ? 57.464 11.979 -5.147 1.00 79.19 1072 THR A N 1
ATOM 8677 C CA . THR A 1 1072 ? 57.898 10.627 -5.511 1.00 79.19 1072 THR A CA 1
ATOM 8678 C C . THR A 1 1072 ? 57.385 10.234 -6.895 1.00 79.19 1072 THR A C 1
ATOM 8680 O O . THR A 1 1072 ? 58.116 9.621 -7.678 1.00 79.19 1072 THR A O 1
ATOM 8683 N N . VAL A 1 1073 ? 56.152 10.622 -7.225 1.00 82.50 1073 VAL A N 1
ATOM 8684 C CA . VAL A 1 1073 ? 55.546 10.409 -8.545 1.00 82.50 1073 VAL A CA 1
ATOM 8685 C C . VAL A 1 1073 ? 56.280 11.222 -9.606 1.00 82.50 1073 VAL A C 1
ATOM 8687 O O . VAL A 1 1073 ? 56.705 10.647 -10.606 1.00 82.50 1073 VAL A O 1
ATOM 8690 N N . ARG A 1 1074 ? 56.532 12.514 -9.355 1.00 80.00 1074 ARG A N 1
ATOM 8691 C CA . ARG A 1 1074 ? 57.297 13.397 -10.254 1.00 80.00 1074 ARG A CA 1
ATOM 8692 C C . ARG A 1 1074 ? 58.693 12.844 -10.555 1.00 80.00 1074 ARG A C 1
ATOM 8694 O O . ARG A 1 1074 ? 59.081 12.749 -11.719 1.00 80.00 1074 ARG A O 1
ATOM 8701 N N . LYS A 1 1075 ? 59.439 12.436 -9.519 1.00 78.81 1075 LYS A N 1
ATOM 8702 C CA . LYS A 1 1075 ? 60.782 11.839 -9.661 1.00 78.81 1075 LYS A CA 1
ATOM 8703 C C . LYS A 1 1075 ? 60.733 10.564 -10.509 1.00 78.81 1075 LYS A C 1
ATOM 8705 O O . LYS A 1 1075 ? 61.538 10.401 -11.420 1.00 78.81 1075 LYS A O 1
ATOM 8710 N N . THR A 1 1076 ? 59.770 9.684 -10.236 1.00 78.81 1076 THR A N 1
ATOM 8711 C CA . THR A 1 1076 ? 59.635 8.395 -10.931 1.00 78.81 1076 THR A CA 1
ATOM 8712 C C . THR A 1 1076 ? 59.191 8.569 -12.388 1.00 78.81 1076 THR A C 1
ATOM 8714 O O . THR A 1 1076 ? 59.698 7.872 -13.260 1.00 78.81 1076 THR A O 1
ATOM 8717 N N . LEU A 1 1077 ? 58.298 9.523 -12.678 1.00 78.88 1077 LEU A N 1
ATOM 8718 C CA . LEU A 1 1077 ? 57.870 9.861 -14.042 1.00 78.88 1077 LEU A CA 1
ATOM 8719 C C . LEU A 1 1077 ? 59.038 10.351 -14.902 1.00 78.88 1077 LEU A C 1
ATOM 8721 O O . LEU A 1 1077 ? 59.225 9.844 -16.006 1.00 78.88 1077 LEU A O 1
ATOM 8725 N N . LYS A 1 1078 ? 59.851 11.280 -14.377 1.00 75.69 1078 LYS A N 1
ATOM 8726 C CA . LYS A 1 1078 ? 61.048 11.785 -15.071 1.00 75.69 1078 LYS A CA 1
ATOM 8727 C C . LYS A 1 1078 ? 62.020 10.644 -15.394 1.00 75.69 1078 LYS A C 1
ATOM 8729 O O . LYS A 1 1078 ? 62.472 10.545 -16.526 1.00 75.69 1078 LYS A O 1
ATOM 8734 N N . LEU A 1 1079 ? 62.265 9.748 -14.434 1.00 75.50 1079 LEU A N 1
ATOM 8735 C CA . LEU A 1 1079 ? 63.190 8.613 -14.580 1.00 75.50 1079 LEU A CA 1
ATOM 8736 C C . LEU A 1 1079 ? 62.675 7.479 -15.486 1.00 75.50 1079 LEU A C 1
ATOM 8738 O O . LEU A 1 1079 ? 63.480 6.732 -16.029 1.00 75.50 1079 LEU A O 1
ATOM 8742 N N . LEU A 1 1080 ? 61.356 7.323 -15.648 1.00 73.31 1080 LEU A N 1
ATOM 8743 C CA . LEU A 1 1080 ? 60.766 6.317 -16.545 1.00 73.31 1080 LEU A CA 1
ATOM 8744 C C . LEU A 1 1080 ? 60.646 6.791 -18.002 1.00 73.31 1080 LEU A C 1
ATOM 8746 O O . LEU A 1 1080 ? 60.561 5.948 -18.902 1.00 73.31 1080 LEU A O 1
ATOM 8750 N N . LYS A 1 1081 ? 60.588 8.112 -18.232 1.00 69.00 1081 LYS A N 1
ATOM 8751 C CA . LYS A 1 1081 ? 60.542 8.722 -19.571 1.00 69.00 1081 LYS A CA 1
ATOM 8752 C C . LYS A 1 1081 ? 61.933 8.904 -20.197 1.00 69.00 1081 LYS A C 1
ATOM 8754 O O . LYS A 1 1081 ? 62.019 8.900 -21.424 1.00 69.00 1081 LYS A O 1
ATOM 8759 N N . THR A 1 1082 ? 62.981 9.052 -19.382 1.00 57.75 1082 THR A N 1
ATOM 8760 C CA . THR A 1 1082 ? 64.400 8.982 -19.794 1.00 57.75 1082 THR A CA 1
ATOM 8761 C C . THR A 1 1082 ? 64.835 7.549 -20.048 1.00 57.75 1082 THR A C 1
ATOM 8763 O O . THR A 1 1082 ? 65.581 7.328 -21.026 1.00 57.75 1082 THR A O 1
#

pLDDT: mean 82.01, std 15.52, range [24.66, 97.94]

Radius of gyration: 37.77 Å; chains: 1; bounding box: 112×71×101 Å

Secondary structure (DSSP, 8-state):
--------EEEE-------EEEEEEEEETTTTEEEEEEEEPPSSS--TTPPPPEEEEEE-SSSS-EEEEEEEPPTTS---EEEEEE-TTS-EEEEETTSEEEEEETTTTEEEEEEE--SS-EEEEEEETTTTEEEEEETTS-EEEEEE-SS-EEEEEEPPPPSS---EEEEEESSTTS-SEEEEEE-BSEEEEEETTTTEEEEEEE-SSS--BEEEEEE-TT-EEEEEETTSEEEEEETTTTEEEEEEE--SS---EEEE-TTSSEEEEE-SSS-EEEEEEEE-SS-EEEEEEEEE---SS-EEEEEEETTEEEEEETT--EEEEESS-S-EEEE----GGGEEEEEETTEEEEEEE-SSEEEEEE---B-GGGGGG-TT--SS--PPPBSS--EEEEEEE-SSPP-EEEE-SSEEEEE-SS-EEEEEE-SS-EEEPPB-SPPPSSEEEEEE-SSSEEEEEETTEEEEEE--TT-BEEEEEEE-GGGPPEEEEEE-SSEEEEEETTS-EEEEESSSTT--EEEEE---SS--SEEEEE-S-TTS--EEEEE-TTSEEEEEETTTTEEEEEEEGGGG--SS-TTGGG--TTS---EEEEETTEEEEE-SSEEEEEETTTTEEEEEEE-S-EEEEEE--------------------------------EEEEE--HHHHHHHSPP-GGGTSSS----S--EEEHHHHHHHHHHHHHHHHHHHHHHH-GGGSGGGGGEEE--STTTS-TT-SS-EEEHHHHHHHHHHHHHHHHHSTTGGGGEEES--SEEE-TTS-EEE----S-HHHHHHHHHHHTTT-HHHHHHHHHHHH----GGGGGSS-TT-TT-EEEGGGEEEEEEEEETHHHHHH------TT-SS--SSGGG-EEEEEEEETTT--EEEEEEEEEEEEE-TTS-EEEEEEEEEEETTEEEE---GGG--S---EEEE-TT--HHHHHHHHTTSEEEE-S-HHHHHHHHHTTSSSEEEE-SS--BHHHHHHHHHHHHTTT-EEEEHHHHHT---S-HHHHHHHHHHTS-------TT-SS--B-SSSSEEEES-HHHHHHHHHHHH-

Sequence (1082 aa):
MSQSSQLMTHRIRFFHYEPKSINCIDFNEKLGKLALLRRSIRKHKPSQNDMPSIIEIWNVKQKAWYLEQTIHEDPDQSNLLESIAWSRCGRLFSCGLNSYLNEYDLFNGRIARSYCVHSDPAWCMTIDSDNELIAVGTENGFICIFKMFDDCLQFEKIMPKNDNRILCLQWHHYDMDSTNLFLIAGSIDFVKIYSYRQGKCIDFIRIGNNRIVCWCLRVLKDFTIITGDSNGTVSFWNGKTVTLIQSYNSHRADILTLCNTNDEEIVFAAGVDPTIVQFHRCYGPQITTWVCSRKRRPHNHDIRSMLINKNLLISGGIDSLLSQISIDSNGHISYLTNLFHKCSFTSNDQNNFIGLMYDKFIQIWRLGDADPRNEANSKESSTMITRLKLSEKATKLLDIKSRKPIIAFDMNSEWIIYASYQTFKAVTWSEERIEKIKILHDPISNISNIRLLNNDRFVVSYGCNFDIFELDRFGIVLEYSGISYEQKRIHRILSSENKMIILTADNCISIYDLNHSKYELLGTITNIAHQPCALAIDNRTKNLAEKLWLSFPNSLLIEYDLNNRQQCQTLMLNKFKSNENKESRSFNEHWTIKQIAFSKNSILLADDNNLYMLNIEQQRMIKCDKYHHIIAMANIQHQTRKCPDNNNDDDNKSKINNDDDDDDDDDLVIIEVTNQMIMATLPPLVLLLNGTSNKCETMKISVHELLKELIEVAEKSAEISRICRDDNDGLFRILIQEKTNIDSKNPRFQHDYKTFADVLIQEMAKFRLEAKFPGFSKQIYGEESNHFQNQLGHDISIQIGHDQQITYEMFTQILDYNTSVSRKLVQVIYSSSSSTTNNIVNDNDDSISIELSDIAVWIDPIDSTSEYIKGQWNNLCDTTLIPKGLHCVTCLFGVFDTRSGTPIIGVCNQPFYRKYNDGSYEGRYIWGYNIDHVCRNNIDRSTIKPQSDIILIGGKESAELKNRINSFAKTMYVAGAGHKLLNVAMGKADLLLTSSKSTYYWDTCAIHAILRSIGGGIIPFENFIHINDSNDDDIDEQLEHLQIRYKEKIMTTKNIECNHSKGLIAYRSIDTVRKTLKLLKT

Organism: Dermatophagoides farinae (NCBI:txid6954)

Foldseek 3Di:
DPPDQDAFEAEAAPFQDQFWFFFEWEAAPVQQKIKTKTAGFDPDDDDLQGAAIKIWIWRRPDLAIFTQDIAGAASVQVHPWRYKYAANVGWIWTFFQSQWIFTADPQQRYTPDTDHQDPFTWHEWDADNVQQKIWTWGQQQKIWIWHDDPPDIHTDDIAPGDNGTWQEKDWAQQDPVSPFIWIWTFGFQKIWIDGPVVSYTDDIAGDDDDRKGFQYWDADNQGWIWTWIQCCKIWTARRVVSHTPDMDSHDNGGWNEKEAAPVRQKIWIFFQPQKIWIWGWDDDPVDIDIDTDDIARPDPGTWNYWYDDHQWIWTITLLQWIWTDGNVDNDIDTDHHAQQQQKEWEDEPPWTWIWGHDFFKIWIKTAFAFDPVPVVPPPPDPAPDDDTDTPGHIDTQDIGGHPATWQGWYDYPFKTKTDHQWAIWMWGDDSVDIGTAAEPDHTHGQWHYKDDQAPFKIWIFRRQKIWIWGDDNNYIDTQDIDGHDVNTGWDDWDYDNFWIWTQGSQRKIWIFGPVDSHRDTPDIDDDDPAHFLEWDWDCLCVPDFIWIWTWGLQQKIWIAGPVVRDTDDIDRLVVLPDPPDPQSVPDDSNWTFNYWEDDNQWIWTDTQFWIWIAGPVVRHIGTRDTAAGWNHKYWHDHDDDDDPDPDDDDDDDDPDPPPVPPPPSGYMYTYGHHSVSSVVSGDPRCCLVPDQQDPPVFPWDFPLVVQLLVQLLQVLLLVLLQLLLPCPVVQVQQQKDWPPDPLLDDPVDPTDIDGVSQLLSQLLSLASCCVVPPPQSQQEDESDAQWDATPVGDTDRDHDDPDLVVQLVVVCVSRVNPNPSSVSSSCSSPPDDDPVSPVPDDPPPRPDIDGSSQKGKQKRSKFQVVQSSVQDDDPPVPALDDAGHLQLIKIKIWMAGQVFLHTFKIKIKSSANDADPVRDGDIDMKMWGADPNDTDIPQDPVQADPAQLEEEEDPDDDPVVCVLSVVRGHYDHHGGLLSNLVCQLNNVHFKYWYQALPDACNRQRRSQRSLVSQAWAKFFNVVLLVQDLPDDVSRSVSVVVRGDGHHGDDPPDSDPGGRPGSTMMTGNHVVSSSVVSVSSVD